Protein AF-0000000071568077 (afdb_homodimer)

Sequence (912 aa):
MKKNVAVILAGGVGSRLGLSTPKQFFKVAGKMVVEHTIDTFESNPHIHEIAIVSNPFYISDFESIIIKNGWKKVKKILKGGQERYHSSLSAIKAYEDTDVNLIFHDAVRPLVSQRILNDVIAALETYKAIDVAMPATDTIIQVNDRFIQEIPDRSKLMRGQTPQAFHLETIKHAYDIALQDPAFKVTDDCGVVVKYLPEVPVYVVNGEESNMKLTYKEDTYLLDKFFQLRKSELNTLPIDQENNLKNRVAVVFGGSYGIGADVAQLLKEKGANVFCYSRSMNGTDVGNKEQVSKALQEVYRQCGRIDYIINTAGLLNKEPLMSCDYQTICNAVNTNYMGTVNVALEAFPYLKESKGKLVFFTSSSYTRGRAFYSIYSSTKAAIVNFVQAIAQEWEPFGISVNCINPERTKTPMRVHNFGIEPDNTLLTSEQVAITTIQSLLSEFTGQVIDVKREEVMKKNVAVILAGGVGSRLGLSTPKQFFKVAGKMVVEHTIDTFESNPHIHEIAIVSNPFYISDFESIIIKNGWKKVKKILKGGQERYHSSLSAIKAYEDTDVNLIFHDAVRPLVSQRILNDVIAALETYKAIDVAMPATDTIIQVNDRFIQEIPDRSKLMRGQTPQAFHLETIKHAYDIALQDPAFKVTDDCGVVVKYLPEVPVYVVNGEESNMKLTYKEDTYLLDKFFQLRKSELNTLPIDQENNLKNRVAVVFGGSYGIGADVAQLLKEKGANVFCYSRSMNGTDVGNKEQVSKALQEVYRQCGRIDYIINTAGLLNKEPLMSCDYQTICNAVNTNYMGTVNVALEAFPYLKESKGKLVFFTSSSYTRGRAFYSIYSSTKAAIVNFVQAIAQEWEPFGISVNCINPERTKTPMRVHNFGIEPDNTLLTSEQVAITTIQSLLSEFTGQVIDVKREEV

Solvent-accessible surface area (backbone atoms only — not comparable to full-atom values): 46762 Å² total; per-residue (Å²): 130,67,46,31,32,36,36,33,47,48,43,69,67,34,75,80,50,74,43,92,57,37,59,42,64,38,72,48,88,91,34,32,29,33,54,45,28,49,50,51,51,64,68,33,88,75,46,65,33,31,33,38,23,23,33,74,90,47,48,66,57,51,53,51,51,41,61,72,69,63,59,81,39,61,77,45,80,42,58,30,50,96,46,74,68,42,30,54,48,43,52,50,60,73,49,56,96,55,74,37,31,40,34,34,30,55,22,41,29,42,48,56,48,69,64,49,52,52,51,50,57,57,45,53,77,80,38,54,29,37,39,19,27,37,74,50,84,53,55,45,32,32,45,58,97,51,26,62,74,45,67,63,66,49,94,35,30,26,32,44,54,58,47,38,34,26,34,44,69,55,53,50,50,17,48,60,55,39,73,69,39,90,79,65,75,76,91,49,70,67,51,42,32,54,70,60,33,66,86,54,65,32,36,54,42,72,52,56,82,70,37,43,68,62,64,45,70,72,37,53,58,44,49,40,50,45,55,37,52,56,44,39,60,54,74,71,53,72,76,69,63,72,69,78,42,47,76,36,28,35,38,28,36,26,24,78,49,51,45,26,26,38,34,48,50,54,41,41,74,44,44,25,47,66,46,70,36,15,53,87,74,72,60,35,41,47,53,36,52,65,46,44,40,51,53,54,48,52,48,32,71,75,64,75,48,40,36,35,39,37,42,54,54,69,54,81,64,76,45,46,74,89,75,49,53,66,66,58,52,51,49,34,46,32,35,39,38,46,11,51,52,32,49,50,64,60,43,43,70,43,22,51,73,57,41,13,37,40,38,40,62,41,39,73,39,33,81,45,26,36,62,33,25,28,67,43,18,8,34,22,19,17,46,53,15,29,34,27,2,47,17,62,62,31,43,88,51,49,28,29,21,34,29,38,27,49,48,65,44,62,32,69,69,43,38,73,66,73,41,92,68,64,66,92,73,35,32,53,30,58,58,48,20,50,51,52,52,32,52,66,72,44,89,63,52,38,42,53,34,50,40,73,73,76,83,125,131,68,45,30,32,35,34,35,46,47,43,69,70,34,74,80,49,74,43,94,58,35,58,39,64,38,71,50,88,90,34,31,28,32,53,44,28,50,48,50,51,65,68,34,87,74,45,65,33,30,33,37,22,24,35,71,90,44,48,67,59,49,53,50,51,41,62,73,69,63,59,78,37,61,77,44,80,43,60,30,49,94,45,74,66,42,28,53,46,43,53,53,61,73,49,56,93,54,74,37,31,41,34,36,31,56,21,41,28,41,48,56,49,69,67,48,51,51,52,51,57,57,43,54,76,78,39,53,28,36,39,21,27,36,75,50,82,54,53,45,32,32,45,57,96,51,24,60,74,46,68,64,67,49,92,34,30,24,33,45,53,57,45,38,33,28,35,43,71,54,54,50,51,18,48,60,56,40,74,70,40,91,77,65,76,76,91,48,73,68,53,42,32,55,71,61,32,66,85,54,64,34,37,53,42,72,52,55,80,69,37,42,67,64,62,45,71,71,40,52,59,45,49,41,50,46,57,39,52,54,44,31,60,56,69,71,54,77,73,68,66,69,71,80,41,48,77,34,29,36,39,28,36,27,25,76,49,51,44,27,27,36,35,47,49,53,40,42,74,43,44,24,48,66,46,68,38,17,54,87,75,71,62,36,42,48,53,35,51,67,46,44,41,50,54,53,51,52,47,32,73,74,64,76,49,41,35,35,40,36,40,55,54,68,54,80,65,76,43,46,74,90,74,50,53,67,66,59,52,51,49,33,46,31,36,40,38,45,11,51,52,31,49,50,64,60,42,44,70,44,22,50,73,56,42,13,37,39,37,41,60,40,41,73,39,32,81,44,27,35,61,33,24,29,68,43,18,7,33,22,19,17,47,53,17,28,35,27,3,47,16,62,63,31,42,88,52,49,30,30,21,33,29,37,29,47,49,66,42,62,33,70,68,42,37,72,67,73,41,92,69,66,66,91,75,35,32,54,29,56,59,47,20,52,46,53,53,34,52,68,72,44,90,65,51,38,42,52,33,47,40,73,72,74,84,126

pLDDT: mean 87.46, std 12.89, range [34.81, 98.81]

Radius of gyration: 29.52 Å; Cα contacts (8 Å, |Δi|>4): 1976; chains: 2; bounding box: 75×80×62 Å

InterPro domains:
  IPR002347 Short-chain dehydrogenase/reductase SDR [PF00106] (249-415)
  IPR002347 Short-chain dehydrogenase/reductase SDR [PR00080] (304-315)
  IPR002347 Short-chain dehydrogenase/reductase SDR [PR00080] (376-395)
  IPR002347 Short-chain dehydrogenase/reductase SDR [PR00081] (249-266)
  IPR002347 Short-chain dehydrogenase/reductase SDR [PR00081] (304-315)
  IPR002347 Short-chain dehydrogenase/reductase SDR [PR00081] (350-366)
  IPR002347 Short-chain dehydrogenase/reductase SDR [PR00081] (376-395)
  IPR002347 Short-chain dehydrogenase/reductase SDR [PR00081] (397-414)
  IPR012115 Bifunctional ribulose 5-phosphate reductase/CDP-ribitol pyrophosphorylase [PIRSF036586] (2-454)
  IPR020904 Short-chain dehydrogenase/reductase, conserved site [PS00061] (363-391)
  IPR029044 Nucleotide-diphospho-sugar transferases [G3DSA:3.90.550.10] (2-236)
  IPR029044 Nucleotide-diphospho-sugar transferases [SSF53448] (4-227)
  IPR034683 Cytidylyltransferase IspD/TarI [PF01128] (5-221)
  IPR034683 Cytidylyltransferase IspD/TarI [cd02516] (4-223)
  IPR036291 NAD(P)-binding domain superfamily [SSF51735] (243-453)
  IPR050088 IspD/TarI cytidylyltransferase, baterial-type [PTHR32125] (2-233)

Secondary structure (DSSP, 8-state):
-PEEEEEEEE----GGGT-SS-GGG-EETTEEHHHHHHHHHHH-TT--EEEEEE-GGGHHHHHHHHHHHT-SSEEEEEE--SSHHHHHHHHHHHTTTS-EEEEEEETT-TT--HHHHHHHHHHTTT-SEEEEEEE--SPEEEEETTEEEE---GGGEEEE-S-EEEEHHHHHHHHHHHTT-TT---SSHHHHHHHH-TTS-EEEEE--TTS----STTHHHHHHHHHHHHGGGGGGS-TT-TTSSTT-EEEEET-SSHHHHHHHHHHHHTT-EEEEE-HHHH---TT-HHHHHHHHHHHHHHHS---EEEE-------S-GGGS-HHHHHHHHIIIIIHHHHHHHHHHHHHHHHT-EEEEE--GGGGS--TT-HHHHHHHHHHHHHHHHHHHHHGGGT-EEEEEEE-SEE-HHHHHHH----GGGSEEHHHHHHHHHHHHHS---S-EEEE-----/-PEEEEEEEE----GGGT-SS-GGG-EETTEEHHHHHHHHHHH-TT--EEEEEE-GGGHHHHHHHHHHHT-SSEEEEEE--SSHHHHHHHHHHHTTTS-EEEEEEETT-TT--HHHHHHHHHHTTT-SEEEEEEE--SPEEEEETTEEEE---GGGEEEE-S-EEEEHHHHHHHHHHHTT-TT---SSHHHHHHHH-TTS-EEEEE--TTS----STTHHHHHHHHHHHHGGGGGGS-S--TTSSTT-EEEEET-SSHHHHHHHHHHHHTT-EEEEE-HHHH---TT-HHHHHHHHHHHHHHHS---EEEE-------S-GGGS-HHHHHHHHIIIIIHHHHHHHHHHHHHHHHT-EEEEE--GGGGS--TT-HHHHHHHHHHHHHHHHHHHHHGGGT-EEEEEEE-SEE-HHHHHHH----GGGSEEHHHHHHHHHHHHHS---S-EEEE-----

Nearest PDB structures (foldseek):
  4kt7-assembly1_B  TM=9.198E-01  e=7.108E-21  Anaerococcus prevotii DSM 20548
  6xew-assembly1_A  TM=9.129E-01  e=7.303E-17  Serratia marcescens
  2jap-assembly1_D  TM=8.875E-01  e=7.749E-17  Streptomyces clavuligerus
  6vsp-assembly1_B  TM=8.797E-01  e=7.749E-17  Serratia marcescens
  3frj-assembly1_A  TM=7.921E-01  e=9.382E-15  Homo sapiens

Organism: Bacteroides uniformis (strain ATCC 8492 / DSM 6597 / CCUG 4942 / CIP 103695 / JCM 5828 / KCTC 5204 / NCTC 13054 / VPI 0061) (NCBI:txid411479)

Structure (mmCIF, N/CA/C/O backbone):
data_AF-0000000071568077-model_v1
#
loop_
_entity.id
_entity.type
_entity.pdbx_description
1 polymer '2-C-methyl-D-erythritol 4-phosphate cytidylyltransferase'
#
loop_
_atom_site.group_PDB
_atom_site.id
_atom_site.type_symbol
_atom_site.label_atom_id
_atom_site.label_alt_id
_atom_site.label_comp_id
_atom_site.label_asym_id
_atom_site.label_entity_id
_atom_site.label_seq_id
_atom_site.pdbx_PDB_ins_code
_atom_site.Cartn_x
_atom_site.Cartn_y
_atom_site.Cartn_z
_atom_site.occupancy
_atom_site.B_iso_or_equiv
_atom_site.auth_seq_id
_atom_site.auth_comp_id
_atom_site.auth_asym_id
_atom_site.auth_atom_id
_atom_site.pdbx_PDB_model_num
ATOM 1 N N . MET A 1 1 ? 39.188 20.219 -4.211 1 70.31 1 MET A N 1
ATOM 2 C CA . MET A 1 1 ? 37.75 20.172 -3.885 1 70.31 1 MET A CA 1
ATOM 3 C C . MET A 1 1 ? 37.5 19.406 -2.584 1 70.31 1 MET A C 1
ATOM 5 O O . MET A 1 1 ? 38.188 18.422 -2.305 1 70.31 1 MET A O 1
ATOM 9 N N . LYS A 1 2 ? 36.781 19.969 -1.579 1 90.06 2 LYS A N 1
ATOM 10 C CA . LYS A 1 2 ? 36.531 19.359 -0.281 1 90.06 2 LYS A CA 1
ATOM 11 C C . LYS A 1 2 ? 35.875 17.984 -0.445 1 90.06 2 LYS A C 1
ATOM 13 O O . LYS A 1 2 ? 35.062 17.781 -1.335 1 90.06 2 LYS A O 1
ATOM 18 N N . LYS A 1 3 ? 36.438 17.094 0.282 1 95.56 3 LYS A N 1
ATOM 19 C CA . LYS A 1 3 ? 35.812 15.766 0.287 1 95.56 3 LYS A CA 1
ATOM 20 C C . LYS A 1 3 ? 34.406 15.805 0.901 1 95.56 3 LYS A C 1
ATOM 22 O O . LYS A 1 3 ? 34.188 16.5 1.894 1 95.56 3 LYS A O 1
ATOM 27 N N . ASN A 1 4 ? 33.469 15.148 0.232 1 98.12 4 ASN A N 1
ATOM 28 C CA . ASN A 1 4 ? 32.125 15.023 0.764 1 98.12 4 ASN A CA 1
ATOM 29 C C . ASN A 1 4 ? 31.969 13.742 1.579 1 98.12 4 ASN A C 1
ATOM 31 O O . ASN A 1 4 ? 32.094 12.641 1.043 1 98.12 4 ASN A O 1
ATOM 35 N N . VAL A 1 5 ? 31.688 13.906 2.881 1 98.25 5 VAL A N 1
ATOM 36 C CA . VAL A 1 5 ? 31.5 12.773 3.783 1 98.25 5 VAL A CA 1
ATOM 37 C C . VAL A 1 5 ? 30.031 12.68 4.18 1 98.25 5 VAL A C 1
ATOM 39 O O . VAL A 1 5 ? 29.469 13.617 4.738 1 98.25 5 VAL A O 1
ATOM 42 N N . ALA A 1 6 ? 29.406 11.562 3.871 1 98.62 6 ALA A N 1
ATOM 43 C CA . ALA A 1 6 ? 28.047 11.297 4.332 1 98.62 6 ALA A CA 1
ATOM 44 C C . ALA A 1 6 ? 28.047 10.758 5.758 1 98.62 6 ALA A C 1
ATOM 46 O O . ALA A 1 6 ? 28.812 9.852 6.086 1 98.62 6 ALA A O 1
ATOM 47 N N . VAL A 1 7 ? 27.25 11.359 6.621 1 98.12 7 VAL A N 1
ATOM 48 C CA . VAL A 1 7 ? 27.078 10.898 7.996 1 98.12 7 VAL A CA 1
ATOM 49 C C . VAL A 1 7 ? 25.672 10.336 8.172 1 98.12 7 VAL A C 1
ATOM 51 O O . VAL A 1 7 ? 24.703 11.094 8.273 1 98.12 7 VAL A O 1
ATOM 54 N N . ILE A 1 8 ? 25.547 9.039 8.297 1 97.56 8 ILE A N 1
ATOM 55 C CA . ILE A 1 8 ? 24.25 8.383 8.445 1 97.56 8 ILE A CA 1
ATOM 56 C C . ILE A 1 8 ? 23.906 8.258 9.93 1 97.56 8 ILE A C 1
ATOM 58 O O . ILE A 1 8 ? 24.578 7.535 10.672 1 97.56 8 ILE A O 1
ATOM 62 N N . LEU A 1 9 ? 22.891 8.953 10.305 1 94.94 9 LEU A N 1
ATOM 63 C CA . LEU A 1 9 ? 22.453 8.945 11.695 1 94.94 9 LEU A CA 1
ATOM 64 C C . LEU A 1 9 ? 21.547 7.758 11.977 1 94.94 9 LEU A C 1
ATOM 66 O O . LEU A 1 9 ? 20.375 7.773 11.602 1 94.94 9 LEU A O 1
ATOM 70 N N . ALA A 1 10 ? 22.031 6.777 12.695 1 91.25 10 ALA A N 1
ATOM 71 C CA . ALA A 1 10 ? 21.328 5.531 12.969 1 91.25 10 ALA A CA 1
ATOM 72 C C . ALA A 1 10 ? 21.266 5.25 14.469 1 91.25 10 ALA A C 1
ATOM 74 O O . ALA A 1 10 ? 21.375 4.098 14.891 1 91.25 10 ALA A O 1
ATOM 75 N N . GLY A 1 11 ? 21.188 6.293 15.227 1 80.44 11 GLY A N 1
ATOM 76 C CA . GLY A 1 11 ? 21.234 6.133 16.672 1 80.44 11 GLY A CA 1
ATOM 77 C C . GLY A 1 11 ? 19.859 5.977 17.297 1 80.44 11 GLY A C 1
ATOM 78 O O . GLY A 1 11 ? 19.75 5.73 18.5 1 80.44 11 GLY A O 1
ATOM 79 N N . GLY A 1 12 ? 18.828 6.094 16.469 1 72.5 12 GLY A N 1
ATOM 80 C CA . GLY A 1 12 ? 17.484 6.09 17.016 1 72.5 12 GLY A CA 1
ATOM 81 C C . GLY A 1 12 ? 17.062 4.734 17.562 1 72.5 12 GLY A C 1
ATOM 82 O O . GLY A 1 12 ? 17.422 3.699 17 1 72.5 12 GLY A O 1
ATOM 83 N N . VAL A 1 13 ? 16.328 4.715 18.797 1 60.62 13 VAL A N 1
ATOM 84 C CA . VAL A 1 13 ? 15.938 3.475 19.453 1 60.62 13 VAL A CA 1
ATOM 85 C C . VAL A 1 13 ? 14.516 3.1 19.031 1 60.62 13 VAL A C 1
ATOM 87 O O . VAL A 1 13 ? 14.086 1.958 19.203 1 60.62 13 VAL A O 1
ATOM 90 N N . GLY A 1 14 ? 13.805 3.85 18.141 1 57.25 14 GLY A N 1
ATOM 91 C CA . GLY A 1 14 ? 12.516 3.545 17.547 1 57.25 14 GLY A CA 1
ATOM 92 C C . GLY A 1 14 ? 11.375 3.561 18.562 1 57.25 14 GLY A C 1
ATOM 93 O O . GLY A 1 14 ? 10.508 2.686 18.531 1 57.25 14 GLY A O 1
ATOM 94 N N . SER A 1 15 ? 11.273 4.484 19.547 1 52.12 15 SER A N 1
ATOM 95 C CA . SER A 1 15 ? 10.297 4.473 20.625 1 52.12 15 SER A CA 1
ATOM 96 C C . SER A 1 15 ? 8.875 4.621 20.094 1 52.12 15 SER A C 1
ATOM 98 O O . SER A 1 15 ? 7.957 3.955 20.578 1 52.12 15 SER A O 1
ATOM 100 N N . ARG A 1 16 ? 8.578 5.297 19.109 1 44.81 16 ARG A N 1
ATOM 101 C CA . ARG A 1 16 ? 7.246 5.609 18.625 1 44.81 16 ARG A CA 1
ATOM 102 C C . ARG A 1 16 ? 6.645 4.414 17.875 1 44.81 16 ARG A C 1
ATOM 104 O O . ARG A 1 16 ? 5.434 4.367 17.656 1 44.81 16 ARG A O 1
ATOM 111 N N . LEU A 1 17 ? 7.422 3.453 17.484 1 49.5 17 LEU A N 1
ATOM 112 C CA . LEU A 1 17 ? 6.918 2.287 16.766 1 49.5 17 LEU A CA 1
ATOM 113 C C . LEU A 1 17 ? 6.598 1.15 17.734 1 49.5 17 LEU A C 1
ATOM 115 O O . LEU A 1 17 ? 6.012 0.141 17.328 1 49.5 17 LEU A O 1
ATOM 119 N N . GLY A 1 18 ? 6.852 1.378 19 1 45.25 18 GLY A N 1
ATOM 120 C CA . GLY A 1 18 ? 6.637 0.298 19.953 1 45.25 18 GLY A CA 1
ATOM 121 C C . GLY A 1 18 ? 7.383 -0.972 19.594 1 45.25 18 GLY A C 1
ATOM 122 O O . GLY A 1 18 ? 6.992 -2.066 20 1 45.25 18 GLY A O 1
ATOM 123 N N . LEU A 1 19 ? 8.242 -0.922 18.641 1 50.12 19 LEU A N 1
ATOM 124 C CA . LEU A 1 19 ? 8.891 -2.145 18.188 1 50.12 19 LEU A CA 1
ATOM 125 C C . LEU A 1 19 ? 10.117 -2.465 19.047 1 50.12 19 LEU A C 1
ATOM 127 O O . LEU A 1 19 ? 10.734 -1.561 19.609 1 50.12 19 LEU A O 1
ATOM 131 N N . SER A 1 20 ? 10.367 -3.678 19.312 1 53.19 20 SER A N 1
ATOM 132 C CA . SER A 1 20 ? 11.539 -4.168 20.031 1 53.19 20 SER A CA 1
ATOM 133 C C . SER A 1 20 ? 12.812 -3.924 19.234 1 53.19 20 SER A C 1
ATOM 135 O O . SER A 1 20 ? 13.883 -3.709 19.812 1 53.19 20 SER A O 1
ATOM 137 N N . THR A 1 21 ? 12.742 -3.873 17.984 1 60.62 21 THR A N 1
ATOM 138 C CA . THR A 1 21 ? 13.891 -3.66 17.109 1 60.62 21 THR A CA 1
ATOM 139 C C . THR A 1 21 ? 13.852 -2.262 16.5 1 60.62 21 THR A C 1
ATOM 141 O O . THR A 1 21 ? 12.805 -1.81 16.031 1 60.62 21 THR A O 1
ATOM 144 N N . PRO A 1 22 ? 15.055 -1.654 16.656 1 77.94 22 PRO A N 1
ATOM 145 C CA . PRO A 1 22 ? 15.094 -0.313 16.062 1 77.94 22 PRO A CA 1
ATOM 146 C C . PRO A 1 22 ? 14.617 -0.292 14.617 1 77.94 22 PRO A C 1
ATOM 148 O O . PRO A 1 22 ? 14.891 -1.224 13.859 1 77.94 22 PRO A O 1
ATOM 151 N N . LYS A 1 23 ? 14.016 0.738 14.086 1 77.75 23 LYS A N 1
ATOM 152 C CA . LYS A 1 23 ? 13.336 0.868 12.805 1 77.75 23 LYS A CA 1
ATOM 153 C C . LYS A 1 23 ? 14.328 0.773 11.648 1 77.75 23 LYS A C 1
ATOM 155 O O . LYS A 1 23 ? 13.969 0.353 10.547 1 77.75 23 LYS A O 1
ATOM 160 N N . GLN A 1 24 ? 15.555 1.129 11.945 1 85.12 24 GLN A N 1
ATOM 161 C CA . GLN A 1 24 ? 16.547 1.154 10.875 1 85.12 24 GLN A CA 1
ATOM 162 C C . GLN A 1 24 ? 16.906 -0.259 10.422 1 85.12 24 GLN A C 1
ATOM 164 O O . GLN A 1 24 ? 17.469 -0.446 9.344 1 85.12 24 GLN A O 1
ATOM 169 N N . PHE A 1 25 ? 16.516 -1.233 11.234 1 80.94 25 PHE A N 1
ATOM 170 C CA . PHE A 1 25 ? 16.828 -2.615 10.898 1 80.94 25 PHE A CA 1
ATOM 171 C C . PHE A 1 25 ? 15.625 -3.328 10.312 1 80.94 25 PHE A C 1
ATOM 173 O O . PHE A 1 25 ? 15.703 -4.508 9.961 1 80.94 25 PHE A O 1
ATOM 180 N N . PHE A 1 26 ? 14.602 -2.572 10.203 1 73.75 26 PHE A N 1
ATOM 181 C CA . PHE A 1 26 ? 13.414 -3.15 9.578 1 73.75 26 PHE A CA 1
ATOM 182 C C . PHE A 1 26 ? 13.68 -3.496 8.125 1 73.75 26 PHE A C 1
ATOM 184 O O . PHE A 1 26 ? 14.352 -2.74 7.41 1 73.75 26 PHE A O 1
ATOM 191 N N . LYS A 1 27 ? 13.219 -4.641 7.777 1 67.12 27 LYS A N 1
ATOM 192 C CA . LYS A 1 27 ? 13.414 -5.062 6.395 1 67.12 27 LYS A CA 1
ATOM 193 C C . LYS A 1 27 ? 12.266 -4.594 5.508 1 67.12 27 LYS A C 1
ATOM 195 O O . LYS A 1 27 ? 11.094 -4.766 5.855 1 67.12 27 LYS A O 1
ATOM 200 N N . VAL A 1 28 ? 12.625 -3.871 4.555 1 66.69 28 VAL A N 1
ATOM 201 C CA . VAL A 1 28 ? 11.703 -3.424 3.516 1 66.69 28 VAL A CA 1
ATOM 202 C C . VAL A 1 28 ? 12.281 -3.748 2.139 1 66.69 28 VAL A C 1
ATOM 204 O O . VAL A 1 28 ? 13.453 -3.477 1.868 1 66.69 28 VAL A O 1
ATOM 207 N N . ALA A 1 29 ? 11.445 -4.344 1.247 1 59.62 29 ALA A N 1
ATOM 208 C CA . ALA A 1 29 ? 11.875 -4.707 -0.103 1 59.62 29 ALA A CA 1
ATOM 209 C C . ALA A 1 29 ? 13.141 -5.555 -0.069 1 59.62 29 ALA A C 1
ATOM 211 O O . ALA A 1 29 ? 14.094 -5.293 -0.812 1 59.62 29 ALA A O 1
ATOM 212 N N . GLY A 1 30 ? 13.289 -6.402 0.875 1 56.31 30 GLY A N 1
ATOM 213 C CA . GLY A 1 30 ? 14.32 -7.418 0.911 1 56.31 30 GLY A CA 1
ATOM 214 C C . GLY A 1 30 ? 15.57 -6.973 1.646 1 56.31 30 GLY A C 1
ATOM 215 O O . GLY A 1 30 ? 16.469 -7.777 1.892 1 56.31 30 GLY A O 1
ATOM 216 N N . LYS A 1 31 ? 15.703 -5.711 1.928 1 73.31 31 LYS A N 1
ATOM 217 C CA . LYS A 1 31 ? 16.859 -5.172 2.646 1 73.31 31 LYS A CA 1
ATOM 218 C C . LYS A 1 31 ? 16.406 -4.352 3.857 1 73.31 31 LYS A C 1
ATOM 220 O O . LYS A 1 31 ? 15.25 -3.934 3.941 1 73.31 31 LYS A O 1
ATOM 225 N N . MET A 1 32 ? 17.359 -4.277 4.781 1 80.62 32 MET A N 1
ATOM 226 C CA . MET A 1 32 ? 17.062 -3.404 5.914 1 80.62 32 MET A CA 1
ATOM 227 C C . MET A 1 32 ? 16.938 -1.953 5.465 1 80.62 32 MET A C 1
ATOM 229 O O . MET A 1 32 ? 17.578 -1.543 4.492 1 80.62 32 MET A O 1
ATOM 233 N N . VAL A 1 33 ? 16.156 -1.191 6.141 1 86.5 33 VAL A N 1
ATOM 234 C CA . VAL A 1 33 ? 15.945 0.222 5.844 1 86.5 33 VAL A CA 1
ATOM 235 C C . VAL A 1 33 ? 17.297 0.933 5.742 1 86.5 33 VAL A C 1
ATOM 237 O O . VAL A 1 33 ? 17.547 1.655 4.773 1 86.5 33 VAL A O 1
ATOM 240 N N . VAL A 1 34 ? 18.188 0.662 6.637 1 93.25 34 VAL A N 1
ATOM 241 C CA . VAL A 1 34 ? 19.469 1.345 6.691 1 93.25 34 VAL A CA 1
ATOM 242 C C . VAL A 1 34 ? 20.344 0.905 5.512 1 93.25 34 VAL A C 1
ATOM 244 O O . VAL A 1 34 ? 21.125 1.693 4.984 1 93.25 34 VAL A O 1
ATOM 247 N N . GLU A 1 35 ? 20.156 -0.303 5.094 1 91 35 GLU A N 1
ATOM 248 C CA . GLU A 1 35 ? 20.922 -0.787 3.947 1 91 35 GLU A CA 1
ATOM 249 C C . GLU A 1 35 ? 20.562 -0.026 2.678 1 91 35 GLU A C 1
ATOM 251 O O . GLU A 1 35 ? 21.438 0.347 1.892 1 91 35 GLU A O 1
ATOM 256 N N . HIS A 1 36 ? 19.25 0.176 2.516 1 88 36 HIS A N 1
ATOM 257 C CA . HIS A 1 36 ? 18.797 0.973 1.38 1 88 36 HIS A CA 1
ATOM 258 C C . HIS A 1 36 ? 19.422 2.367 1.408 1 88 36 HIS A C 1
ATOM 260 O O . HIS A 1 36 ? 19.859 2.879 0.375 1 88 36 HIS A O 1
ATOM 266 N N . THR A 1 37 ? 19.406 2.949 2.574 1 94.75 37 THR A N 1
ATOM 267 C CA . THR A 1 37 ? 19.938 4.297 2.746 1 94.75 37 THR A CA 1
ATOM 268 C C . THR A 1 37 ? 21.422 4.352 2.379 1 94.75 37 THR A C 1
ATOM 270 O O . THR A 1 37 ? 21.828 5.164 1.548 1 94.75 37 THR A O 1
ATOM 273 N N . ILE A 1 38 ? 22.188 3.459 2.924 1 95.75 38 ILE A N 1
ATOM 274 C CA . ILE A 1 38 ? 23.625 3.471 2.721 1 95.75 38 ILE A CA 1
ATOM 275 C C . ILE A 1 38 ? 23.938 3.15 1.262 1 95.75 38 ILE A C 1
ATOM 277 O O . ILE A 1 38 ? 24.859 3.732 0.678 1 95.75 38 ILE A O 1
ATOM 281 N N . ASP A 1 39 ? 23.172 2.293 0.661 1 91.12 39 ASP A N 1
ATOM 282 C CA . ASP A 1 39 ? 23.359 1.948 -0.747 1 91.12 39 ASP A CA 1
ATOM 283 C C . ASP A 1 39 ? 23.297 3.193 -1.629 1 91.12 39 ASP A C 1
ATOM 285 O O . ASP A 1 39 ? 24.078 3.322 -2.58 1 91.12 39 ASP A O 1
ATOM 289 N N . THR A 1 40 ? 22.375 4.043 -1.359 1 91.31 40 THR A N 1
ATOM 290 C CA . THR A 1 40 ? 22.188 5.254 -2.156 1 91.31 40 THR A CA 1
ATOM 291 C C . THR A 1 40 ? 23.422 6.141 -2.09 1 91.31 40 THR A C 1
ATOM 293 O O . THR A 1 40 ? 23.875 6.664 -3.111 1 91.31 40 THR A O 1
ATOM 296 N N . PHE A 1 41 ? 23.984 6.266 -0.922 1 95.94 41 PHE A N 1
ATOM 297 C CA . PHE A 1 41 ? 25.188 7.086 -0.745 1 95.94 41 PHE A CA 1
ATOM 298 C C . PHE A 1 41 ? 26.422 6.383 -1.305 1 95.94 41 PHE A C 1
ATOM 300 O O . PHE A 1 41 ? 27.281 7.02 -1.91 1 95.94 41 PHE A O 1
ATOM 307 N N . GLU A 1 42 ? 26.469 5.113 -1.126 1 93.25 42 GLU A N 1
ATOM 308 C CA . GLU A 1 42 ? 27.562 4.301 -1.639 1 93.25 42 GLU A CA 1
ATOM 309 C C . GLU A 1 42 ? 27.672 4.414 -3.158 1 93.25 42 GLU A C 1
ATOM 311 O O . GLU A 1 42 ? 28.781 4.434 -3.707 1 93.25 42 GLU A O 1
ATOM 316 N N . SER A 1 43 ? 26.594 4.574 -3.801 1 88.81 43 SER A N 1
ATOM 317 C CA . SER A 1 43 ? 26.562 4.543 -5.262 1 88.81 43 SER A CA 1
ATOM 318 C C . SER A 1 43 ? 26.766 5.934 -5.848 1 88.81 43 SER A C 1
ATOM 320 O O . SER A 1 43 ? 27 6.078 -7.051 1 88.81 43 SER A O 1
ATOM 322 N N . ASN A 1 44 ? 26.688 6.945 -5.02 1 91.94 44 ASN A N 1
ATOM 323 C CA . ASN A 1 44 ? 26.844 8.305 -5.523 1 91.94 44 ASN A CA 1
ATOM 324 C C . ASN A 1 44 ? 28.312 8.641 -5.793 1 91.94 44 ASN A C 1
ATOM 326 O O . ASN A 1 44 ? 29.141 8.547 -4.895 1 91.94 44 ASN A O 1
ATOM 330 N N . PRO A 1 45 ? 28.609 9.023 -6.98 1 91.56 45 PRO A N 1
ATOM 331 C CA . PRO A 1 45 ? 30.016 9.258 -7.32 1 91.56 45 PRO A CA 1
ATOM 332 C C . PRO A 1 45 ? 30.609 10.469 -6.602 1 91.56 45 PRO A C 1
ATOM 334 O O . PRO A 1 45 ? 31.828 10.602 -6.508 1 91.56 45 PRO A O 1
ATOM 337 N N . HIS A 1 46 ? 29.844 11.352 -6.062 1 95.69 46 HIS A N 1
ATOM 338 C CA . HIS A 1 46 ? 30.344 12.578 -5.453 1 95.69 46 HIS A CA 1
ATOM 339 C C . HIS A 1 46 ? 30.453 12.438 -3.938 1 95.69 46 HIS A C 1
ATOM 341 O O . HIS A 1 46 ? 30.891 13.367 -3.254 1 95.69 46 HIS A O 1
ATOM 347 N N . ILE A 1 47 ? 29.984 11.305 -3.428 1 97.06 47 ILE A N 1
ATOM 348 C CA . ILE A 1 47 ? 30.219 10.961 -2.029 1 97.06 47 ILE A CA 1
ATOM 349 C C . ILE A 1 47 ? 31.531 10.18 -1.901 1 97.06 47 ILE A C 1
ATOM 351 O O . ILE A 1 47 ? 31.703 9.141 -2.545 1 97.06 47 ILE A O 1
ATOM 355 N N . HIS A 1 48 ? 32.375 10.664 -1.049 1 97.44 48 HIS A N 1
ATOM 356 C CA . HIS A 1 48 ? 33.719 10.094 -1.006 1 97.44 48 HIS A CA 1
ATOM 357 C C . HIS A 1 48 ? 33.875 9.117 0.155 1 97.44 48 HIS A C 1
ATOM 359 O O . HIS A 1 48 ? 34.688 8.188 0.092 1 97.44 48 HIS A O 1
ATOM 365 N N . GLU A 1 49 ? 33.188 9.367 1.174 1 97.25 49 GLU A N 1
ATOM 366 C CA . GLU A 1 49 ? 33.25 8.57 2.395 1 97.25 49 GLU A CA 1
ATOM 367 C C . GLU A 1 49 ? 31.922 8.562 3.125 1 97.25 49 GLU A C 1
ATOM 369 O O . GLU A 1 49 ? 31.125 9.5 2.992 1 97.25 49 GLU A O 1
ATOM 374 N N . ILE A 1 50 ? 31.609 7.43 3.854 1 98.19 50 ILE A N 1
ATOM 375 C CA . ILE A 1 50 ? 30.391 7.301 4.656 1 98.19 50 ILE A CA 1
ATOM 376 C C . ILE A 1 50 ? 30.766 6.953 6.098 1 98.19 50 ILE A C 1
ATOM 378 O O . ILE A 1 50 ? 31.594 6.078 6.336 1 98.19 50 ILE A O 1
ATOM 382 N N . ALA A 1 51 ? 30.281 7.703 7.02 1 97.44 51 ALA A N 1
ATOM 383 C CA . ALA A 1 51 ? 30.344 7.383 8.445 1 97.44 51 ALA A CA 1
ATOM 384 C C . ALA A 1 51 ? 28.969 7.047 8.992 1 97.44 51 ALA A C 1
ATOM 386 O O . ALA A 1 51 ? 27.984 7.707 8.656 1 97.44 51 ALA A O 1
ATOM 387 N N . ILE A 1 52 ? 28.891 5.984 9.852 1 96.81 52 ILE A N 1
ATOM 388 C CA . ILE A 1 52 ? 27.641 5.59 10.484 1 96.81 52 ILE A CA 1
ATOM 389 C C . ILE A 1 52 ? 27.688 5.926 11.969 1 96.81 52 ILE A C 1
ATOM 391 O O . ILE A 1 52 ? 28.625 5.559 12.672 1 96.81 52 ILE A O 1
ATOM 395 N N . VAL A 1 53 ? 26.734 6.703 12.406 1 95.25 53 VAL A N 1
ATOM 396 C CA . VAL A 1 53 ? 26.594 6.961 13.836 1 95.25 53 VAL A CA 1
ATOM 397 C C . VAL A 1 53 ? 25.547 6.039 14.438 1 95.25 53 VAL A C 1
ATOM 399 O O . VAL A 1 53 ? 24.359 6.156 14.125 1 95.25 53 VAL A O 1
ATOM 402 N N . SER A 1 54 ? 25.969 5.176 15.305 1 91.25 54 SER A N 1
ATOM 403 C CA . SER A 1 54 ? 25.078 4.125 15.805 1 91.25 54 SER A CA 1
ATOM 404 C C . SER A 1 54 ? 25 4.141 17.328 1 91.25 54 SER A C 1
ATOM 406 O O . SER A 1 54 ? 25.875 4.711 17.984 1 91.25 54 SER A O 1
ATOM 408 N N . ASN A 1 55 ? 23.875 3.586 17.75 1 86.19 55 ASN A N 1
ATOM 409 C CA . ASN A 1 55 ? 23.859 3.18 19.156 1 86.19 55 ASN A CA 1
ATOM 410 C C . ASN A 1 55 ? 24.953 2.166 19.469 1 86.19 55 ASN A C 1
ATOM 412 O O . ASN A 1 55 ? 25.203 1.253 18.672 1 86.19 55 ASN A O 1
ATOM 416 N N . PRO A 1 56 ? 25.578 2.357 20.609 1 81.19 56 PRO A N 1
ATOM 417 C CA . PRO A 1 56 ? 26.688 1.468 20.953 1 81.19 56 PRO A CA 1
ATOM 418 C C . PRO A 1 56 ? 26.297 -0.005 20.953 1 81.19 56 PRO A C 1
ATOM 420 O O . PRO A 1 56 ? 27.109 -0.873 20.641 1 81.19 56 PRO A O 1
ATOM 423 N N . PHE A 1 57 ? 25.078 -0.333 21.172 1 81.12 57 PHE A N 1
ATOM 424 C CA . PHE A 1 57 ? 24.594 -1.702 21.297 1 81.12 57 PHE A CA 1
ATOM 425 C C . PHE A 1 57 ? 24.5 -2.371 19.922 1 81.12 57 PHE A C 1
ATOM 427 O O . PHE A 1 57 ? 24.422 -3.598 19.844 1 81.12 57 PHE A O 1
ATOM 434 N N . TYR A 1 58 ? 24.609 -1.574 18.906 1 85.19 58 TYR A N 1
ATOM 435 C CA . TYR A 1 58 ? 24.359 -2.162 17.594 1 85.19 58 TYR A CA 1
ATOM 436 C C . TYR A 1 58 ? 25.578 -2.031 16.688 1 85.19 58 TYR A C 1
ATOM 438 O O . TYR A 1 58 ? 25.484 -2.178 15.469 1 85.19 58 TYR A O 1
ATOM 446 N N . ILE A 1 59 ? 26.719 -1.745 17.25 1 85.62 59 ILE A N 1
ATOM 447 C CA . ILE A 1 59 ? 27.938 -1.545 16.484 1 85.62 59 ILE A CA 1
ATOM 448 C C . ILE A 1 59 ? 28.312 -2.836 15.758 1 85.62 59 ILE A C 1
ATOM 450 O O . ILE A 1 59 ? 28.641 -2.812 14.57 1 85.62 59 ILE A O 1
ATOM 454 N N . SER A 1 60 ? 28.172 -3.943 16.422 1 84.81 60 SER A N 1
ATOM 455 C CA . SER A 1 60 ? 28.5 -5.227 15.82 1 84.81 60 SER A CA 1
ATOM 456 C C . SER A 1 60 ? 27.562 -5.547 14.656 1 84.81 60 SER A C 1
ATOM 458 O O . SER A 1 60 ? 27.984 -6.121 13.648 1 84.81 60 SER A O 1
ATOM 460 N N . ASP A 1 61 ? 26.359 -5.195 14.867 1 84.81 61 ASP A N 1
ATOM 461 C CA . ASP A 1 61 ? 25.391 -5.395 13.797 1 84.81 61 ASP A CA 1
ATOM 462 C C . ASP A 1 61 ? 25.797 -4.625 12.539 1 84.81 61 ASP A C 1
ATOM 464 O O . ASP A 1 61 ? 25.766 -5.172 11.43 1 84.81 61 ASP A O 1
ATOM 468 N N . PHE A 1 62 ? 26.297 -3.436 12.688 1 90.38 62 PHE A N 1
ATOM 469 C CA . PHE A 1 62 ? 26.672 -2.604 11.555 1 90.38 62 PHE A CA 1
ATOM 470 C C . PHE A 1 62 ? 27.938 -3.127 10.898 1 90.38 62 PHE A C 1
ATOM 472 O O . PHE A 1 62 ? 28.078 -3.07 9.672 1 90.38 62 PHE A O 1
ATOM 479 N N . GLU A 1 63 ? 28.812 -3.639 11.711 1 87.44 63 GLU A N 1
ATOM 480 C CA . GLU A 1 63 ? 30.016 -4.238 11.148 1 87.44 63 GLU A CA 1
ATOM 481 C C . GLU A 1 63 ? 29.672 -5.406 10.227 1 87.44 63 GLU A C 1
ATOM 483 O O . GLU A 1 63 ? 30.203 -5.512 9.125 1 87.44 63 GLU A O 1
ATOM 488 N N . SER A 1 64 ? 28.781 -6.191 10.703 1 86.12 64 SER A N 1
ATOM 489 C CA . SER A 1 64 ? 28.344 -7.348 9.93 1 86.12 64 SER A CA 1
ATOM 490 C C . SER A 1 64 ? 27.656 -6.918 8.633 1 86.12 64 SER A C 1
ATOM 492 O O . SER A 1 64 ? 27.875 -7.516 7.578 1 86.12 64 SER A O 1
ATOM 494 N N . ILE A 1 65 ? 26.859 -5.922 8.703 1 88.12 65 ILE A N 1
ATOM 495 C CA . ILE A 1 65 ? 26.094 -5.426 7.562 1 88.12 65 ILE A CA 1
ATOM 496 C C . ILE A 1 65 ? 27.031 -4.844 6.516 1 88.12 65 ILE A C 1
ATOM 498 O O . ILE A 1 65 ? 26.828 -5.031 5.316 1 88.12 65 ILE A O 1
ATOM 502 N N . ILE A 1 66 ? 28.125 -4.164 6.996 1 88.06 66 ILE A N 1
ATOM 503 C CA . ILE A 1 66 ? 29.094 -3.543 6.113 1 88.06 66 ILE A CA 1
ATOM 504 C C . ILE A 1 66 ? 29.828 -4.617 5.305 1 88.06 66 ILE A C 1
ATOM 506 O O . ILE A 1 66 ? 29.969 -4.492 4.086 1 88.06 66 ILE A O 1
ATOM 510 N N . ILE A 1 67 ? 30.172 -5.652 5.98 1 83.88 67 ILE A N 1
ATOM 511 C CA . ILE A 1 67 ? 30.891 -6.75 5.344 1 83.88 67 ILE A CA 1
ATOM 512 C C . ILE A 1 67 ? 29.953 -7.469 4.363 1 83.88 67 ILE A C 1
ATOM 514 O O . ILE A 1 67 ? 30.328 -7.727 3.217 1 83.88 67 ILE A O 1
ATOM 518 N N . LYS A 1 68 ? 28.812 -7.672 4.859 1 79.69 68 LYS A N 1
ATOM 519 C CA . LYS A 1 68 ? 27.828 -8.398 4.062 1 79.69 68 LYS A CA 1
ATOM 520 C C . LYS A 1 68 ? 27.547 -7.676 2.746 1 79.69 68 LYS A C 1
ATOM 522 O O . LYS A 1 68 ? 27.406 -8.312 1.701 1 79.69 68 LYS A O 1
ATOM 527 N N . ASN A 1 69 ? 27.453 -6.383 2.756 1 85.62 69 ASN A N 1
ATOM 528 C CA . ASN A 1 69 ? 27.062 -5.602 1.586 1 85.62 69 ASN A CA 1
ATOM 529 C C . ASN A 1 69 ? 28.266 -5.191 0.757 1 85.62 69 ASN A C 1
ATOM 531 O O . ASN A 1 69 ? 28.125 -4.695 -0.361 1 85.62 69 ASN A O 1
ATOM 535 N N . GLY A 1 70 ? 29.5 -5.344 1.279 1 87.19 70 GLY A N 1
ATOM 536 C CA . GLY A 1 70 ? 30.719 -5.035 0.569 1 87.19 70 GLY A CA 1
ATOM 537 C C . GLY A 1 70 ? 30.906 -3.553 0.309 1 87.19 70 GLY A C 1
ATOM 538 O O . GLY A 1 70 ? 31.391 -3.16 -0.755 1 87.19 70 GLY A O 1
ATOM 539 N N . TRP A 1 71 ? 30.406 -2.729 1.207 1 90.75 71 TRP A N 1
ATOM 540 C CA . TRP A 1 71 ? 30.547 -1.287 1.025 1 90.75 71 TRP A CA 1
ATOM 541 C C . TRP A 1 71 ? 32 -0.856 1.129 1 90.75 71 TRP A C 1
ATOM 543 O O . TRP A 1 71 ? 32.719 -1.303 2.021 1 90.75 71 TRP A O 1
ATOM 553 N N . LYS A 1 72 ? 32.406 -0.012 0.257 1 92.38 72 LYS A N 1
ATOM 554 C CA . LYS A 1 72 ? 33.812 0.412 0.207 1 92.38 72 LYS A CA 1
ATOM 555 C C . LYS A 1 72 ? 33.969 1.809 0.798 1 92.38 72 LYS A C 1
ATOM 557 O O . LYS A 1 72 ? 35.062 2.148 1.3 1 92.38 72 LYS A O 1
ATOM 562 N N . LYS A 1 73 ? 32.906 2.533 0.793 1 95.25 73 LYS A N 1
ATOM 563 C CA . LYS A 1 73 ? 33.031 3.928 1.203 1 95.25 73 LYS A CA 1
ATOM 564 C C . LYS A 1 73 ? 32.781 4.086 2.699 1 95.25 73 LYS A C 1
ATOM 566 O O . LYS A 1 73 ? 33.094 5.137 3.275 1 95.25 73 LYS A O 1
ATOM 571 N N . VAL A 1 74 ? 32.219 3.059 3.34 1 96.62 74 VAL A N 1
ATOM 572 C CA . VAL A 1 74 ? 32 3.139 4.781 1 96.62 74 VAL A CA 1
ATOM 573 C C . VAL A 1 74 ? 33.344 2.992 5.508 1 96.62 74 VAL A C 1
ATOM 575 O O . VAL A 1 74 ? 33.938 1.914 5.508 1 96.62 74 VAL A O 1
ATOM 578 N N . LYS A 1 75 ? 33.75 4.043 6.207 1 94.56 75 LYS A N 1
ATOM 579 C CA . LYS A 1 75 ? 35.094 4.039 6.777 1 94.56 75 LYS A CA 1
ATOM 580 C C . LYS A 1 75 ? 35.062 4.117 8.305 1 94.56 75 LYS A C 1
ATOM 582 O O . LYS A 1 75 ? 36.031 3.758 8.977 1 94.56 75 LYS A O 1
ATOM 587 N N . LYS A 1 76 ? 33.906 4.629 8.828 1 93.81 76 LYS A N 1
ATOM 588 C CA . LYS A 1 76 ? 33.844 4.801 10.273 1 93.81 76 LYS A CA 1
ATOM 589 C C . LYS A 1 76 ? 32.469 4.379 10.797 1 93.81 76 LYS A C 1
ATOM 591 O O . LYS A 1 76 ? 31.453 4.582 10.125 1 93.81 76 LYS A O 1
ATOM 596 N N . ILE A 1 77 ? 32.469 3.76 11.977 1 94 77 ILE A N 1
ATOM 597 C CA . ILE A 1 77 ? 31.281 3.588 12.812 1 94 77 ILE A CA 1
ATOM 598 C C . ILE A 1 77 ? 31.469 4.348 14.125 1 94 77 ILE A C 1
ATOM 600 O O . ILE A 1 77 ? 32.375 4.047 14.906 1 94 77 ILE A O 1
ATOM 604 N N . LEU A 1 78 ? 30.688 5.344 14.297 1 93 78 LEU A N 1
ATOM 605 C CA . LEU A 1 78 ? 30.812 6.234 15.445 1 93 78 LEU A CA 1
ATOM 606 C C . LEU A 1 78 ? 29.703 5.973 16.453 1 93 78 LEU A C 1
ATOM 608 O O . LEU A 1 78 ? 28.641 5.465 16.109 1 93 78 LEU A O 1
ATOM 612 N N . LYS A 1 79 ? 29.953 6.262 17.672 1 88.56 79 LYS A N 1
ATOM 613 C CA . LYS A 1 79 ? 28.984 6.082 18.734 1 88.56 79 LYS A CA 1
ATOM 614 C C . LYS A 1 79 ? 28.109 7.328 18.906 1 88.56 79 LYS A C 1
ATOM 616 O O . LYS A 1 79 ? 28.625 8.438 19.031 1 88.56 79 LYS A O 1
ATOM 621 N N . GLY A 1 80 ? 26.844 7.074 18.797 1 85.56 80 GLY A N 1
ATOM 622 C CA . GLY A 1 80 ? 25.922 8.156 19.062 1 85.56 80 GLY A CA 1
ATOM 623 C C . GLY A 1 80 ? 25.609 8.336 20.531 1 85.56 80 GLY A C 1
ATOM 624 O O . GLY A 1 80 ? 26.172 7.629 21.375 1 85.56 80 GLY A O 1
ATOM 625 N N . GLY A 1 81 ? 24.828 9.391 20.875 1 77.5 81 GLY A N 1
ATOM 626 C CA . GLY A 1 81 ? 24.469 9.672 22.266 1 77.5 81 GLY A CA 1
ATOM 627 C C . GLY A 1 81 ? 22.969 9.594 22.516 1 77.5 81 GLY A C 1
ATOM 628 O O . GLY A 1 81 ? 22.234 8.969 21.75 1 77.5 81 GLY A O 1
ATOM 629 N N . GLN A 1 82 ? 22.578 10.133 23.672 1 75.94 82 GLN A N 1
ATOM 630 C CA . GLN A 1 82 ? 21.188 10.07 24.141 1 75.94 82 GLN A CA 1
ATOM 631 C C . GLN A 1 82 ? 20.281 10.953 23.281 1 75.94 82 GLN A C 1
ATOM 633 O O . GLN A 1 82 ? 19.156 10.57 22.969 1 75.94 82 GLN A O 1
ATOM 638 N N . GLU A 1 83 ? 20.922 12.07 22.953 1 79.88 83 GLU A N 1
ATOM 639 C CA . GLU A 1 83 ? 20.156 13 22.109 1 79.88 83 GLU A CA 1
ATOM 640 C C . GLU A 1 83 ? 20.688 13.016 20.688 1 79.88 83 GLU A C 1
ATOM 642 O O . GLU A 1 83 ? 21.828 12.633 20.438 1 79.88 83 GLU A O 1
ATOM 647 N N . ARG A 1 84 ? 19.875 13.461 19.766 1 80.44 84 ARG A N 1
ATOM 648 C CA . ARG A 1 84 ? 20.219 13.477 18.344 1 80.44 84 ARG A CA 1
ATOM 649 C C . ARG A 1 84 ? 21.469 14.305 18.094 1 80.44 84 ARG A C 1
ATOM 651 O O . ARG A 1 84 ? 22.312 13.938 17.281 1 80.44 84 ARG A O 1
ATOM 658 N N . TYR A 1 85 ? 21.594 15.492 18.828 1 87.38 85 TYR A N 1
ATOM 659 C CA . TYR A 1 85 ? 22.719 16.391 18.547 1 87.38 85 TYR A CA 1
ATOM 660 C C . TYR A 1 85 ? 24.031 15.758 19 1 87.38 85 TYR A C 1
ATOM 662 O O . TYR A 1 85 ? 25.094 16.094 18.469 1 87.38 85 TYR A O 1
ATOM 670 N N . HIS A 1 86 ? 24 14.805 19.938 1 88 86 HIS A N 1
ATOM 671 C CA . HIS A 1 86 ? 25.203 14.094 20.344 1 88 86 HIS A CA 1
ATOM 672 C C . HIS A 1 86 ? 25.781 13.273 19.188 1 88 86 HIS A C 1
ATOM 674 O O . HIS A 1 86 ? 27 13.148 19.062 1 88 86 HIS A O 1
ATOM 680 N N . SER A 1 87 ? 24.844 12.742 18.375 1 90.25 87 SER A N 1
ATOM 681 C CA . SER A 1 87 ? 25.266 11.977 17.219 1 90.25 87 SER A CA 1
ATOM 682 C C . SER A 1 87 ? 25.969 12.859 16.188 1 90.25 87 SER A C 1
ATOM 684 O O . SER A 1 87 ? 27 12.477 15.633 1 90.25 87 SER A O 1
ATOM 686 N N . SER A 1 88 ? 25.406 14.07 16.016 1 93.56 88 SER A N 1
ATOM 687 C CA . SER A 1 88 ? 26.047 15.023 15.102 1 93.56 88 SER A CA 1
ATOM 688 C C . SER A 1 88 ? 27.438 15.422 15.609 1 93.56 88 SER A C 1
ATOM 690 O O . SER A 1 88 ? 28.391 15.5 14.836 1 93.56 88 SER A O 1
ATOM 692 N N . LEU A 1 89 ? 27.516 15.617 16.906 1 93.5 89 LEU A N 1
ATOM 693 C CA . LEU A 1 89 ? 28.766 16.047 17.516 1 93.5 89 LEU A CA 1
ATOM 694 C C . LEU A 1 89 ? 29.844 14.961 17.375 1 93.5 89 LEU A C 1
ATOM 696 O O . LEU A 1 89 ? 31.016 15.266 17.188 1 93.5 89 LEU A O 1
ATOM 700 N N . SER A 1 90 ? 29.422 13.719 17.547 1 93.25 90 SER A N 1
ATOM 701 C CA . SER A 1 90 ? 30.344 12.609 17.391 1 93.25 90 SER A CA 1
ATOM 702 C C . SER A 1 90 ? 31 12.641 16.016 1 93.25 90 SER A C 1
ATOM 704 O O . SER A 1 90 ? 32.219 12.414 15.883 1 93.25 90 SER A O 1
ATOM 706 N N . ALA A 1 91 ? 30.25 12.914 15.016 1 95.06 91 ALA A N 1
ATOM 707 C CA . ALA A 1 91 ? 30.766 12.984 13.648 1 95.06 91 ALA A CA 1
ATOM 708 C C . ALA A 1 91 ? 31.641 14.211 13.461 1 95.06 91 ALA A C 1
ATOM 710 O O . ALA A 1 91 ? 32.719 14.125 12.852 1 95.06 91 ALA A O 1
ATOM 711 N N . ILE A 1 92 ? 31.219 15.375 13.969 1 96.38 92 ILE A N 1
ATOM 712 C CA . ILE A 1 92 ? 31.969 16.625 13.844 1 96.38 92 ILE A CA 1
ATOM 713 C C . ILE A 1 92 ? 33.344 16.438 14.477 1 96.38 92 ILE A C 1
ATOM 715 O O . ILE A 1 92 ? 34.375 16.828 13.891 1 96.38 92 ILE A O 1
ATOM 719 N N . LYS A 1 93 ? 33.344 15.812 15.617 1 94.06 93 LYS A N 1
ATOM 720 C CA . LYS A 1 93 ? 34.625 15.586 16.328 1 94.06 93 LYS A CA 1
ATOM 721 C C . LYS A 1 93 ? 35.5 14.617 15.562 1 94.06 93 LYS A C 1
ATOM 723 O O . LYS A 1 93 ? 36.719 14.805 15.5 1 94.06 93 LYS A O 1
ATOM 728 N N . ALA A 1 94 ? 34.906 13.586 15.016 1 93.94 94 ALA A N 1
ATOM 729 C CA . ALA A 1 94 ? 35.688 12.555 14.305 1 93.94 94 ALA A CA 1
ATOM 730 C C . ALA A 1 94 ? 36.406 13.141 13.094 1 93.94 94 ALA A C 1
ATOM 732 O O . ALA A 1 94 ? 37.438 12.625 12.664 1 93.94 94 ALA A O 1
ATOM 733 N N . TYR A 1 95 ? 35.875 14.172 12.555 1 95.25 95 TYR A N 1
ATOM 734 C CA . TYR A 1 95 ? 36.469 14.719 11.336 1 95.25 95 TYR A CA 1
ATOM 735 C C . TYR A 1 95 ? 37.062 16.094 11.594 1 95.25 95 TYR A C 1
ATOM 737 O O . TYR A 1 95 ? 37.344 16.844 10.648 1 95.25 95 TYR A O 1
ATOM 745 N N . GLU A 1 96 ? 37.25 16.203 12.852 1 90.19 96 GLU A N 1
ATOM 746 C CA . GLU A 1 96 ? 37.781 17.5 13.227 1 90.19 96 GLU A CA 1
ATOM 747 C C . GLU A 1 96 ? 39.156 17.75 12.562 1 90.19 96 GLU A C 1
ATOM 749 O O . GLU A 1 96 ? 39.969 16.828 12.43 1 90.19 96 GLU A O 1
ATOM 754 N N . ASP A 1 97 ? 39.469 18.859 11.984 1 87.06 97 ASP A N 1
ATOM 755 C CA . ASP A 1 97 ? 40.75 19.281 11.422 1 87.06 97 ASP A CA 1
ATOM 756 C C . ASP A 1 97 ? 40.938 18.75 10.008 1 87.06 97 ASP A C 1
ATOM 758 O O . ASP A 1 97 ? 42.062 18.578 9.539 1 87.06 97 ASP A O 1
ATOM 762 N N . THR A 1 98 ? 39.938 18.172 9.445 1 91.38 98 THR A N 1
ATOM 763 C CA . THR A 1 98 ? 39.969 17.781 8.039 1 91.38 98 THR A CA 1
ATOM 764 C C . THR A 1 98 ? 39.188 18.812 7.199 1 91.38 98 THR A C 1
ATOM 766 O O . THR A 1 98 ? 38.469 19.625 7.734 1 91.38 98 THR A O 1
ATOM 769 N N . ASP A 1 99 ? 39.594 18.828 5.984 1 93.31 99 ASP A N 1
ATOM 770 C CA . ASP A 1 99 ? 38.875 19.703 5.059 1 93.31 99 ASP A CA 1
ATOM 771 C C . ASP A 1 99 ? 37.781 18.938 4.309 1 93.31 99 ASP A C 1
ATOM 773 O O . ASP A 1 99 ? 38 18.469 3.191 1 93.31 99 ASP A O 1
ATOM 777 N N . VAL A 1 100 ? 36.594 18.875 4.988 1 96.62 100 VAL A N 1
ATOM 778 C CA . VAL A 1 100 ? 35.531 18.062 4.414 1 96.62 100 VAL A CA 1
ATOM 779 C C . VAL A 1 100 ? 34.219 18.781 4.535 1 96.62 100 VAL A C 1
ATOM 781 O O . VAL A 1 100 ? 34.094 19.75 5.301 1 96.62 100 VAL A O 1
ATOM 784 N N . ASN A 1 101 ? 33.281 18.469 3.693 1 98.12 101 ASN A N 1
ATOM 785 C CA . ASN A 1 101 ? 31.844 18.719 3.895 1 98.12 101 ASN A CA 1
ATOM 786 C C . ASN A 1 101 ? 31.172 17.547 4.605 1 98.12 101 ASN A C 1
ATOM 788 O O . ASN A 1 101 ? 31.484 16.391 4.336 1 98.12 101 ASN A O 1
ATOM 792 N N . LEU A 1 102 ? 30.359 17.875 5.551 1 98.31 102 LEU A N 1
ATOM 793 C CA . LEU A 1 102 ? 29.578 16.844 6.223 1 98.31 102 LEU A CA 1
ATOM 794 C C . LEU A 1 102 ? 28.125 16.859 5.738 1 98.31 102 LEU A C 1
ATOM 796 O O . LEU A 1 102 ? 27.484 17.906 5.762 1 98.31 102 LEU A O 1
ATOM 800 N N . ILE A 1 103 ? 27.641 15.734 5.305 1 98.62 103 ILE A N 1
ATOM 801 C CA . ILE A 1 103 ? 26.281 15.562 4.809 1 98.62 103 ILE A CA 1
ATOM 802 C C . ILE A 1 103 ? 25.516 14.594 5.715 1 98.62 103 ILE A C 1
ATOM 804 O O . ILE A 1 103 ? 25.625 13.375 5.562 1 98.62 103 ILE A O 1
ATOM 808 N N . PHE A 1 104 ? 24.688 15.172 6.598 1 98.12 104 PHE A N 1
ATOM 809 C CA . PHE A 1 104 ? 23.969 14.383 7.59 1 98.12 104 PHE A CA 1
ATOM 810 C C . PHE A 1 104 ? 22.672 13.852 7.008 1 98.12 104 PHE A C 1
ATOM 812 O O . PHE A 1 104 ? 21.891 14.602 6.414 1 98.12 104 PHE A O 1
ATOM 819 N N . HIS A 1 105 ? 22.375 12.586 7.188 1 97.62 105 HIS A N 1
ATOM 820 C CA . HIS A 1 105 ? 21.141 11.992 6.676 1 97.62 105 HIS A CA 1
ATOM 821 C C . HIS A 1 105 ? 20.578 10.961 7.656 1 97.62 105 HIS A C 1
ATOM 823 O O . HIS A 1 105 ? 21.344 10.219 8.273 1 97.62 105 HIS A O 1
ATOM 829 N N . ASP A 1 106 ? 19.312 10.977 7.836 1 94 106 ASP A N 1
ATO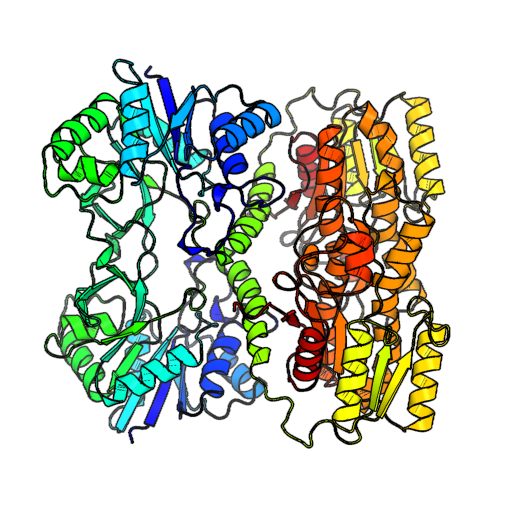M 830 C CA . ASP A 1 106 ? 18.641 10.008 8.695 1 94 106 ASP A CA 1
ATOM 831 C C . ASP A 1 106 ? 18.688 8.609 8.086 1 94 106 ASP A C 1
ATOM 833 O O . ASP A 1 106 ? 18.297 8.414 6.934 1 94 106 ASP A O 1
ATOM 837 N N . ALA A 1 107 ? 19 7.633 8.922 1 94.5 107 ALA A N 1
ATOM 838 C CA . ALA A 1 107 ? 19.078 6.25 8.461 1 94.5 107 ALA A CA 1
ATOM 839 C C . ALA A 1 107 ? 17.703 5.734 8.047 1 94.5 107 ALA A C 1
ATOM 841 O O . ALA A 1 107 ? 17.594 4.797 7.254 1 94.5 107 ALA A O 1
ATOM 842 N N . VAL A 1 108 ? 16.703 6.402 8.531 1 91.06 108 VAL A N 1
ATOM 843 C CA . VAL A 1 108 ? 15.352 5.887 8.336 1 91.06 108 VAL A CA 1
ATOM 844 C C . VAL A 1 108 ? 14.664 6.66 7.219 1 91.06 108 VAL A C 1
ATOM 846 O O . VAL A 1 108 ? 13.43 6.73 7.176 1 91.06 108 VAL A O 1
ATOM 849 N N . ARG A 1 109 ? 15.375 7.285 6.324 1 93.38 109 ARG A N 1
ATOM 850 C CA . ARG A 1 109 ? 14.922 7.828 5.051 1 93.38 109 ARG A CA 1
ATOM 851 C C . ARG A 1 109 ? 15.57 7.105 3.877 1 93.38 109 ARG A C 1
ATOM 853 O O . ARG A 1 109 ? 16.422 7.672 3.191 1 93.38 109 ARG A O 1
ATOM 860 N N . PRO A 1 110 ? 15.133 5.98 3.621 1 92.06 110 PRO A N 1
ATOM 861 C CA . PRO A 1 110 ? 15.852 5.086 2.713 1 92.06 110 PRO A CA 1
ATOM 862 C C . PRO A 1 110 ? 15.641 5.438 1.243 1 92.06 110 PRO A C 1
ATOM 864 O O . PRO A 1 110 ? 16.266 4.844 0.364 1 92.06 110 PRO A O 1
ATOM 867 N N . LEU A 1 111 ? 14.875 6.473 0.896 1 88.44 111 LEU A N 1
ATOM 868 C CA . LEU A 1 111 ? 14.516 6.691 -0.501 1 88.44 111 LEU A CA 1
ATOM 869 C C . LEU A 1 111 ? 15.047 8.039 -0.991 1 88.44 111 LEU A C 1
ATOM 871 O O . LEU A 1 111 ? 14.492 8.625 -1.92 1 88.44 111 LEU A O 1
ATOM 875 N N . VAL A 1 112 ? 16.047 8.539 -0.321 1 93.31 112 VAL A N 1
ATOM 876 C CA . VAL A 1 112 ? 16.672 9.75 -0.839 1 93.31 112 VAL A CA 1
ATOM 877 C C . VAL A 1 112 ? 17.203 9.5 -2.25 1 93.31 112 VAL A C 1
ATOM 879 O O . VAL A 1 112 ? 17.781 8.438 -2.525 1 93.31 112 VAL A O 1
ATOM 882 N N . SER A 1 113 ? 16.969 10.422 -3.16 1 87.19 113 SER A N 1
ATOM 883 C CA . SER A 1 113 ? 17.312 10.211 -4.562 1 87.19 113 SER A CA 1
ATOM 884 C C . SER A 1 113 ? 18.703 10.75 -4.879 1 87.19 113 SER A C 1
ATOM 886 O O . SER A 1 113 ? 19.234 11.578 -4.137 1 87.19 113 SER A O 1
ATOM 888 N N . GLN A 1 114 ? 19.219 10.297 -6.02 1 88.25 114 GLN A N 1
ATOM 889 C CA . GLN A 1 114 ? 20.484 10.828 -6.508 1 88.25 114 GLN A CA 1
ATOM 890 C C . GLN A 1 114 ? 20.359 12.305 -6.879 1 88.25 114 GLN A C 1
ATOM 892 O O . GLN A 1 114 ? 21.297 13.078 -6.707 1 88.25 114 GLN A O 1
ATOM 897 N N . ARG A 1 115 ? 19.188 12.672 -7.301 1 88.19 115 ARG A N 1
ATOM 898 C CA . ARG A 1 115 ? 18.953 14.078 -7.637 1 88.19 115 ARG A CA 1
ATOM 899 C C . ARG A 1 115 ? 19.125 14.969 -6.41 1 88.19 115 ARG A C 1
ATOM 901 O O . ARG A 1 115 ? 19.812 15.984 -6.477 1 88.19 115 ARG A O 1
ATOM 908 N N . ILE A 1 116 ? 18.5 14.57 -5.328 1 94.19 116 ILE A N 1
ATOM 909 C CA . ILE A 1 116 ? 18.594 15.344 -4.094 1 94.19 116 ILE A CA 1
ATOM 910 C C . ILE A 1 116 ? 20.062 15.438 -3.668 1 94.19 116 ILE A C 1
ATOM 912 O O . ILE A 1 116 ? 20.562 16.516 -3.34 1 94.19 116 ILE A O 1
ATOM 916 N N . LEU A 1 117 ? 20.797 14.297 -3.725 1 95.94 117 LEU A N 1
ATOM 917 C CA . LEU A 1 117 ? 22.188 14.281 -3.316 1 95.94 117 LEU A CA 1
ATOM 918 C C . LEU A 1 117 ? 23.031 15.195 -4.199 1 95.94 117 LEU A C 1
ATOM 920 O O . LEU A 1 117 ? 23.812 16 -3.695 1 95.94 117 LEU A O 1
ATOM 924 N N . ASN A 1 118 ? 22.844 15.117 -5.477 1 95.06 118 ASN A N 1
ATOM 925 C CA . ASN A 1 118 ? 23.609 15.93 -6.414 1 95.06 118 ASN A CA 1
ATOM 926 C C . ASN A 1 118 ? 23.312 17.422 -6.234 1 95.06 118 ASN A C 1
ATOM 928 O O . ASN A 1 118 ? 24.219 18.25 -6.285 1 95.06 118 ASN A O 1
ATOM 932 N N . ASP A 1 119 ? 22.062 17.766 -6 1 96.56 119 ASP A N 1
ATOM 933 C CA . ASP A 1 119 ? 21.688 19.156 -5.785 1 96.56 119 ASP A CA 1
ATOM 934 C C . ASP A 1 119 ? 22.297 19.703 -4.504 1 96.56 119 ASP A C 1
ATOM 936 O O . ASP A 1 119 ? 22.734 20.859 -4.457 1 96.56 119 ASP A O 1
ATOM 940 N N . VAL A 1 120 ? 22.328 18.859 -3.49 1 98.25 120 VAL A N 1
ATOM 941 C CA . VAL A 1 120 ? 22.906 19.266 -2.209 1 98.25 120 VAL A CA 1
ATOM 942 C C . VAL A 1 120 ? 24.406 19.5 -2.371 1 98.25 120 VAL A C 1
ATOM 944 O O . VAL A 1 120 ? 24.922 20.531 -1.917 1 98.25 120 VAL A O 1
ATOM 947 N N . ILE A 1 121 ? 25.094 18.641 -3.031 1 97.69 121 ILE A N 1
ATOM 948 C CA . ILE A 1 121 ? 26.531 18.734 -3.223 1 97.69 121 ILE A CA 1
ATOM 949 C C . ILE A 1 121 ? 26.859 19.938 -4.09 1 97.69 121 ILE A C 1
ATOM 951 O O . ILE A 1 121 ? 27.812 20.672 -3.807 1 97.69 121 ILE A O 1
ATOM 955 N N . ALA A 1 122 ? 26.078 20.141 -5.113 1 97.12 122 ALA A N 1
ATOM 956 C CA . ALA A 1 122 ? 26.25 21.312 -5.953 1 97.12 122 ALA A CA 1
ATOM 957 C C . ALA A 1 122 ? 26.078 22.594 -5.148 1 97.12 122 ALA A C 1
ATOM 959 O O . ALA A 1 122 ? 26.828 23.562 -5.312 1 97.12 122 ALA A O 1
ATOM 960 N N . ALA A 1 123 ? 25.094 22.641 -4.289 1 97.62 123 ALA A N 1
ATOM 961 C CA . ALA A 1 123 ? 24.812 23.812 -3.475 1 97.62 123 ALA A CA 1
ATOM 962 C C . ALA A 1 123 ? 25.953 24.094 -2.496 1 97.62 123 ALA A C 1
ATOM 964 O O . ALA A 1 123 ? 26.219 25.25 -2.154 1 97.62 123 ALA A O 1
ATOM 965 N N . LEU A 1 124 ? 26.641 23.078 -2.053 1 97.19 124 LEU A N 1
ATOM 966 C CA . LEU A 1 124 ? 27.75 23.203 -1.101 1 97.19 124 LEU A CA 1
ATOM 967 C C . LEU A 1 124 ? 28.906 23.969 -1.714 1 97.19 124 LEU A C 1
ATOM 969 O O . LEU A 1 124 ? 29.797 24.422 -0.998 1 97.19 124 LEU A O 1
ATOM 973 N N . GLU A 1 125 ? 28.953 24.062 -3.004 1 96.06 125 GLU A N 1
ATOM 974 C CA . GLU A 1 125 ? 30 24.844 -3.666 1 96.06 125 GLU A CA 1
ATOM 975 C C . GLU A 1 125 ? 29.781 26.344 -3.453 1 96.06 125 GLU A C 1
ATOM 977 O O . GLU A 1 125 ? 30.734 27.125 -3.5 1 96.06 125 GLU A O 1
ATOM 982 N N . THR A 1 126 ? 28.578 26.734 -3.201 1 96.5 126 THR A N 1
ATOM 983 C CA . THR A 1 126 ? 28.219 28.141 -3.105 1 96.5 126 THR A CA 1
ATOM 984 C C . THR A 1 126 ? 27.875 28.516 -1.668 1 96.5 126 THR A C 1
ATOM 986 O O . THR A 1 126 ? 28.188 29.625 -1.216 1 96.5 126 THR A O 1
ATOM 989 N N . TYR A 1 127 ? 27.188 27.625 -0.956 1 97.56 127 TYR A N 1
ATOM 990 C CA . TYR A 1 127 ? 26.688 27.906 0.386 1 97.56 127 TYR A CA 1
ATOM 991 C C . TYR A 1 127 ? 27.359 27.016 1.418 1 97.56 127 TYR A C 1
ATOM 993 O O . TYR A 1 127 ? 27.844 25.938 1.085 1 97.56 127 TYR A O 1
ATOM 1001 N N . LYS A 1 128 ? 27.312 27.469 2.682 1 97.94 128 LYS A N 1
ATOM 1002 C CA . LYS A 1 128 ? 28.031 26.766 3.74 1 97.94 128 LYS A CA 1
ATOM 1003 C C . LYS A 1 128 ? 27.109 25.844 4.527 1 97.94 128 LYS A C 1
ATOM 1005 O O . LYS A 1 128 ? 27.578 24.984 5.277 1 97.94 128 LYS A O 1
ATOM 1010 N N . ALA A 1 129 ? 25.844 26.078 4.371 1 98.25 129 ALA A N 1
ATOM 1011 C CA . ALA A 1 129 ? 24.812 25.281 5.0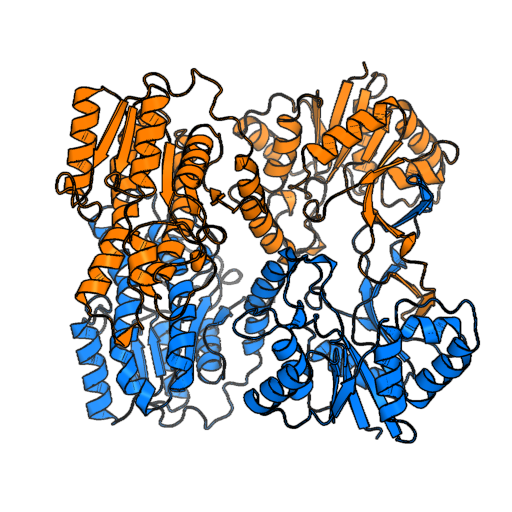43 1 98.25 129 ALA A CA 1
ATOM 1012 C C . ALA A 1 129 ? 23.609 25.047 4.129 1 98.25 129 ALA A C 1
ATOM 1014 O O . ALA A 1 129 ? 23.141 25.969 3.473 1 98.25 129 ALA A O 1
ATOM 1015 N N . ILE A 1 130 ? 23.219 23.75 4.066 1 98.44 130 ILE A N 1
ATOM 1016 C CA . ILE A 1 130 ? 22.141 23.344 3.158 1 98.44 130 ILE A CA 1
ATOM 1017 C C . ILE A 1 130 ? 21.125 22.469 3.9 1 98.44 130 ILE A C 1
ATOM 1019 O O . ILE A 1 130 ? 21.516 21.625 4.699 1 98.44 130 ILE A O 1
ATOM 1023 N N . ASP A 1 131 ? 19.875 22.719 3.678 1 97.88 131 ASP A N 1
ATOM 1024 C CA . ASP A 1 131 ? 18.781 21.859 4.113 1 97.88 131 ASP A CA 1
ATOM 1025 C C . ASP A 1 131 ? 17.984 21.344 2.92 1 97.88 131 ASP A C 1
ATOM 1027 O O . ASP A 1 131 ? 18.125 21.844 1.806 1 97.88 131 ASP A O 1
ATOM 1031 N N . VAL A 1 132 ? 17.359 20.203 3.092 1 97.75 132 VAL A N 1
ATOM 1032 C CA . VAL A 1 132 ? 16.391 19.672 2.129 1 97.75 132 VAL A CA 1
ATOM 1033 C C . VAL A 1 132 ? 14.984 19.75 2.709 1 97.75 132 VAL A C 1
ATOM 1035 O O . VAL A 1 132 ? 14.758 19.359 3.857 1 97.75 132 VAL A O 1
ATOM 1038 N N . ALA A 1 133 ? 14.055 20.281 1.938 1 96.25 133 ALA A N 1
ATOM 1039 C CA . ALA A 1 133 ? 12.703 20.438 2.475 1 96.25 133 ALA A CA 1
ATOM 1040 C C . ALA A 1 133 ? 11.664 20.406 1.358 1 96.25 133 ALA A C 1
ATOM 1042 O O . ALA A 1 133 ? 12 20.531 0.18 1 96.25 133 ALA A O 1
ATOM 1043 N N . MET A 1 134 ? 10.445 20.188 1.79 1 92.06 134 MET A N 1
ATOM 1044 C CA . MET A 1 134 ? 9.266 20.234 0.922 1 92.06 134 MET A CA 1
ATOM 1045 C C . MET A 1 134 ? 8.25 21.234 1.439 1 92.06 134 MET A C 1
ATOM 1047 O O . MET A 1 134 ? 8.148 21.469 2.646 1 92.06 134 MET A O 1
ATOM 1051 N N . PRO A 1 135 ? 7.473 21.797 0.519 1 89.38 135 PRO A N 1
ATOM 1052 C CA . PRO A 1 135 ? 6.398 22.688 0.987 1 89.38 135 PRO A CA 1
ATOM 1053 C C . PRO A 1 135 ? 5.426 21.984 1.929 1 89.38 135 PRO A C 1
ATOM 1055 O O . PRO A 1 135 ? 5.105 20.797 1.726 1 89.38 135 PRO A O 1
ATOM 1058 N N . ALA A 1 136 ? 4.965 22.672 2.914 1 86.44 136 ALA A N 1
ATOM 1059 C CA . ALA A 1 136 ? 3.949 22.125 3.811 1 86.44 136 ALA A CA 1
ATOM 1060 C C . ALA A 1 136 ? 2.629 21.906 3.078 1 86.44 136 ALA A C 1
ATOM 1062 O O . ALA A 1 136 ? 2.18 22.781 2.328 1 86.44 136 ALA A O 1
ATOM 1063 N N . THR A 1 137 ? 2.068 20.75 3.303 1 77.38 137 THR A N 1
ATOM 1064 C CA . THR A 1 137 ? 0.808 20.453 2.633 1 77.38 137 THR A CA 1
ATOM 1065 C C . THR A 1 137 ? -0.369 20.641 3.586 1 77.38 137 THR A C 1
ATOM 1067 O O . THR A 1 137 ? -1.435 21.109 3.176 1 77.38 137 THR A O 1
ATOM 1070 N N . ASP A 1 138 ? -0.211 20.344 4.824 1 82.44 138 ASP A N 1
ATOM 1071 C CA . ASP A 1 138 ? -1.24 20.562 5.836 1 82.44 138 ASP A CA 1
ATOM 1072 C C . ASP A 1 138 ? -1.164 21.969 6.406 1 82.44 138 ASP A C 1
ATOM 1074 O O . ASP A 1 138 ? -0.095 22.578 6.418 1 82.44 138 ASP A O 1
ATOM 1078 N N . THR A 1 139 ? -2.293 22.422 6.816 1 86.75 139 THR A N 1
ATOM 1079 C CA . THR A 1 139 ? -2.266 23.672 7.59 1 86.75 139 THR A CA 1
ATOM 1080 C C . THR A 1 139 ? -1.535 23.453 8.914 1 86.75 139 THR A C 1
ATOM 1082 O O . THR A 1 139 ? -1.835 22.516 9.656 1 86.75 139 THR A O 1
ATOM 1085 N N . ILE A 1 140 ? -0.534 24.281 9.102 1 91.94 140 ILE A N 1
ATOM 1086 C CA . ILE A 1 140 ? 0.209 24.203 10.352 1 91.94 140 ILE A CA 1
ATOM 1087 C C . ILE A 1 140 ? -0.386 25.188 11.359 1 91.94 140 ILE A C 1
ATOM 1089 O O . ILE A 1 140 ? -0.619 26.359 11.031 1 91.94 140 ILE A O 1
ATOM 1093 N N . ILE A 1 141 ? -0.665 24.703 12.555 1 93.31 141 ILE A N 1
ATOM 1094 C CA . ILE A 1 141 ? -1.24 25.562 13.586 1 93.31 141 ILE A CA 1
ATOM 1095 C C . ILE A 1 141 ? -0.336 25.562 14.82 1 93.31 141 ILE A C 1
ATOM 1097 O O . ILE A 1 141 ? 0.286 24.547 15.141 1 93.31 141 ILE A O 1
ATOM 1101 N N . GLN A 1 142 ? -0.214 26.672 15.383 1 94 142 GLN A N 1
ATOM 1102 C CA . GLN A 1 142 ? 0.458 26.781 16.672 1 94 142 GLN A CA 1
ATOM 1103 C C . GLN A 1 142 ? -0.539 26.672 17.828 1 94 142 GLN A C 1
ATOM 1105 O O . GLN A 1 142 ? -1.53 27.391 17.875 1 94 142 GLN A O 1
ATOM 1110 N N . VAL A 1 143 ? -0.255 25.766 18.734 1 94.19 143 VAL A N 1
ATOM 1111 C CA . VAL A 1 143 ? -1.239 25.453 19.766 1 94.19 143 VAL A CA 1
ATOM 1112 C C . VAL A 1 143 ? -0.627 25.641 21.141 1 94.19 143 VAL A C 1
ATOM 1114 O O . VAL A 1 143 ? 0.567 25.406 21.344 1 94.19 143 VAL A O 1
ATOM 1117 N N . ASN A 1 144 ? -1.376 26.203 22.062 1 92.12 144 ASN A N 1
ATOM 1118 C CA . ASN A 1 144 ? -1.062 26.312 23.484 1 92.12 144 ASN A CA 1
ATOM 1119 C C . ASN A 1 144 ? -2.203 25.781 24.344 1 92.12 144 ASN A C 1
ATOM 1121 O O . ASN A 1 144 ? -3.312 26.312 24.312 1 92.12 144 ASN A O 1
ATOM 1125 N N . ASP A 1 145 ? -1.929 24.75 25.141 1 90.38 145 ASP A N 1
ATOM 1126 C CA . ASP A 1 145 ? -2.91 24.141 26.031 1 90.38 145 ASP A CA 1
ATOM 1127 C C . ASP A 1 145 ? -4.18 23.766 25.266 1 90.38 145 ASP A C 1
ATOM 1129 O O . ASP A 1 145 ? -5.281 24.141 25.672 1 90.38 145 ASP A O 1
ATOM 1133 N N . ARG A 1 146 ? -4.133 23.266 24.094 1 91.5 146 ARG A N 1
ATOM 1134 C CA . ARG A 1 146 ? -5.195 22.672 23.281 1 91.5 146 ARG A CA 1
ATOM 1135 C C . ARG A 1 146 ? -5.992 23.75 22.562 1 91.5 146 ARG A C 1
ATOM 1137 O O . ARG A 1 146 ? -7.098 23.5 22.078 1 91.5 146 ARG A O 1
ATOM 1144 N N . PHE A 1 147 ? -5.5 24.953 22.594 1 95.81 147 PHE A N 1
ATOM 1145 C CA . PHE A 1 147 ? -6.172 26.031 21.859 1 95.81 147 PHE A CA 1
ATOM 1146 C C . PHE A 1 147 ? -5.258 26.609 20.797 1 95.81 147 PHE A C 1
ATOM 1148 O O . PHE A 1 147 ? -4.062 26.812 21.031 1 95.81 147 PHE A O 1
ATOM 1155 N N . ILE A 1 148 ? -5.82 26.891 19.641 1 95.44 148 ILE A N 1
ATOM 1156 C CA . ILE A 1 148 ? -5.039 27.484 18.562 1 95.44 148 ILE A CA 1
ATOM 1157 C C . ILE A 1 148 ? -4.668 28.922 18.906 1 95.44 148 ILE A C 1
ATOM 1159 O O . ILE A 1 148 ? -5.539 29.734 19.234 1 95.44 148 ILE A O 1
ATOM 1163 N N . GLN A 1 149 ? -3.361 29.219 18.812 1 93.38 149 GLN A N 1
ATOM 1164 C CA . GLN A 1 149 ? -2.883 30.578 19.062 1 93.38 149 GLN A CA 1
ATOM 1165 C C . GLN A 1 149 ? -2.727 31.344 17.75 1 93.38 149 GLN A C 1
ATOM 1167 O O . GLN A 1 149 ? -3.09 32.531 17.672 1 93.38 149 GLN A O 1
ATOM 1172 N N . GLU A 1 150 ? -2.15 30.625 16.812 1 90.62 150 GLU A N 1
ATOM 1173 C CA . GLU A 1 150 ? -1.907 31.25 15.523 1 90.62 150 GLU A CA 1
ATOM 1174 C C . GLU A 1 150 ? -1.836 30.203 14.406 1 90.62 150 GLU A C 1
ATOM 1176 O O . GLU A 1 150 ? -1.589 29.031 14.672 1 90.62 150 GLU A O 1
ATOM 1181 N N . ILE A 1 151 ? -2.119 30.703 13.227 1 89.94 151 ILE A N 1
ATOM 1182 C CA . ILE A 1 151 ? -1.966 29.906 12.016 1 89.94 151 ILE A CA 1
ATOM 1183 C C . ILE A 1 151 ? -0.988 30.594 11.07 1 89.94 151 ILE A C 1
ATOM 1185 O O . ILE A 1 151 ? -1.36 31.531 10.352 1 89.94 151 ILE A O 1
ATOM 1189 N N . PRO A 1 152 ? 0.216 30.109 11.133 1 88.56 152 PRO A N 1
ATOM 1190 C CA . PRO A 1 152 ? 1.207 30.734 10.258 1 88.56 152 PRO A CA 1
ATOM 1191 C C . PRO A 1 152 ? 0.871 30.594 8.781 1 88.56 152 PRO A C 1
ATOM 1193 O O . PRO A 1 152 ? 0.112 29.688 8.406 1 88.56 152 PRO A O 1
ATOM 1196 N N . ASP A 1 153 ? 1.479 31.453 7.996 1 87.06 153 ASP A N 1
ATOM 1197 C CA . ASP A 1 153 ? 1.283 31.406 6.551 1 87.06 153 ASP A CA 1
ATOM 1198 C C . ASP A 1 153 ? 1.921 30.172 5.941 1 87.06 153 ASP A C 1
ATOM 1200 O O . ASP A 1 153 ? 3.146 30.078 5.848 1 87.06 153 ASP A O 1
ATOM 1204 N N . ARG A 1 154 ? 1.145 29.359 5.453 1 86 154 ARG A N 1
ATOM 1205 C CA . ARG A 1 154 ? 1.585 28.062 4.938 1 86 154 ARG A CA 1
ATOM 1206 C C . ARG A 1 154 ? 2.535 28.25 3.758 1 86 154 ARG A C 1
ATOM 1208 O O . ARG A 1 154 ? 3.438 27.422 3.555 1 86 154 ARG A O 1
ATOM 1215 N N . SER A 1 155 ? 2.324 29.297 3.004 1 86.81 155 SER A N 1
ATOM 1216 C CA . SER A 1 155 ? 3.113 29.5 1.795 1 86.81 155 SER A CA 1
ATOM 1217 C C . SER A 1 155 ? 4.586 29.703 2.125 1 86.81 155 SER A C 1
ATOM 1219 O O . SER A 1 155 ? 5.449 29.547 1.259 1 86.81 155 SER A O 1
ATOM 1221 N N . LYS A 1 156 ? 4.836 29.953 3.359 1 92 156 LYS A N 1
ATOM 1222 C CA . LYS A 1 156 ? 6.211 30.203 3.787 1 92 156 LYS A CA 1
ATOM 1223 C C . LYS A 1 156 ? 6.754 29.031 4.594 1 92 156 LYS A C 1
ATOM 1225 O O . LYS A 1 156 ? 7.891 29.078 5.074 1 92 156 LYS A O 1
ATOM 1230 N N . LEU A 1 157 ? 5.984 28.078 4.762 1 93 157 LEU A N 1
ATOM 1231 C CA . LEU A 1 157 ? 6.371 26.969 5.617 1 93 157 LEU A CA 1
ATOM 1232 C C . LEU A 1 157 ? 6.754 25.75 4.781 1 93 157 LEU A C 1
ATOM 1234 O O . LEU A 1 157 ? 6.117 25.469 3.764 1 93 157 LEU A O 1
ATOM 1238 N N . MET A 1 158 ? 7.836 25.141 5.172 1 94.25 158 MET A N 1
ATOM 1239 C CA . MET A 1 158 ? 8.281 23.891 4.562 1 94.25 158 MET A CA 1
ATOM 1240 C C . MET A 1 158 ? 8.547 22.844 5.629 1 94.25 158 MET A C 1
ATOM 1242 O O . MET A 1 158 ? 8.758 23.172 6.797 1 94.25 158 MET A O 1
ATOM 1246 N N . ARG A 1 159 ? 8.422 21.641 5.227 1 92.25 159 ARG A N 1
ATOM 1247 C CA . ARG A 1 159 ? 8.773 20.516 6.078 1 92.25 159 ARG A CA 1
ATOM 1248 C C . ARG A 1 159 ? 10.188 20.031 5.793 1 92.25 159 ARG A C 1
ATOM 1250 O O . ARG A 1 159 ? 10.5 19.609 4.676 1 92.25 159 ARG A O 1
ATOM 1257 N N . GLY A 1 160 ? 10.938 20.062 6.789 1 93.44 160 GLY A N 1
ATOM 1258 C CA . GLY A 1 160 ? 12.328 19.656 6.641 1 93.44 160 GLY A CA 1
ATOM 1259 C C . GLY A 1 160 ? 12.508 18.172 6.449 1 93.44 160 GLY A C 1
ATOM 1260 O O . GLY A 1 160 ? 11.805 17.375 7.066 1 93.44 160 GLY A O 1
ATOM 1261 N N . GLN A 1 161 ? 13.398 17.844 5.605 1 94.44 161 GLN A N 1
ATOM 1262 C CA . GLN A 1 161 ? 13.867 16.484 5.41 1 94.44 161 GLN A CA 1
ATOM 1263 C C . GLN A 1 161 ? 15.375 16.375 5.66 1 94.44 161 GLN A C 1
ATOM 1265 O O . GLN A 1 161 ? 15.906 17.047 6.547 1 94.44 161 GLN A O 1
ATOM 1270 N N . THR A 1 162 ? 16 15.469 5.273 1 96.06 162 THR A N 1
ATOM 1271 C CA . THR A 1 162 ? 17.438 15.273 5.152 1 96.06 162 THR A CA 1
ATOM 1272 C C . THR A 1 162 ? 17.797 14.742 3.764 1 96.06 162 THR A C 1
ATOM 1274 O O . THR A 1 162 ? 16.953 14.195 3.066 1 96.06 162 THR A O 1
ATOM 1277 N N . PRO A 1 163 ? 19.016 15.078 3.369 1 97.75 163 PRO A N 1
ATOM 1278 C CA . PRO A 1 163 ? 20.203 15.414 4.141 1 97.75 163 PRO A CA 1
ATOM 1279 C C . PRO A 1 163 ? 20.281 16.891 4.512 1 97.75 163 PRO A C 1
ATOM 1281 O O . PRO A 1 163 ? 19.625 17.734 3.869 1 97.75 163 PRO A O 1
ATOM 1284 N N . GLN A 1 164 ? 20.953 17.141 5.594 1 98.12 164 GLN A N 1
ATOM 1285 C CA . GLN A 1 164 ? 21.484 18.453 5.949 1 98.12 164 GLN A CA 1
ATOM 1286 C C . GLN A 1 164 ? 23 18.516 5.777 1 98.12 164 GLN A C 1
ATOM 1288 O O . GLN A 1 164 ? 23.719 17.656 6.289 1 98.12 164 GLN A O 1
ATOM 1293 N N . ALA A 1 165 ? 23.469 19.5 5.051 1 98.62 165 ALA A N 1
ATOM 1294 C CA . ALA A 1 165 ? 24.875 19.5 4.676 1 98.62 165 ALA A CA 1
ATOM 1295 C C . ALA A 1 165 ? 25.562 20.797 5.082 1 98.62 165 ALA A C 1
ATOM 1297 O O . ALA A 1 165 ? 24.953 21.859 5.043 1 98.62 165 ALA A O 1
ATOM 1298 N N . PHE A 1 166 ? 26.875 20.641 5.43 1 98.5 166 PHE A N 1
ATOM 1299 C CA . PHE A 1 166 ? 27.609 21.797 5.957 1 98.5 166 PHE A CA 1
ATOM 1300 C C . PHE A 1 166 ? 29.078 21.703 5.598 1 98.5 166 PHE A C 1
ATOM 1302 O O . PHE A 1 166 ? 29.641 20.609 5.531 1 98.5 166 PHE A O 1
ATOM 1309 N N . HIS A 1 167 ? 29.641 22.891 5.398 1 97.81 167 HIS A N 1
ATOM 1310 C CA . HIS A 1 167 ? 31.078 22.922 5.637 1 97.81 167 HIS A CA 1
ATOM 1311 C C . HIS A 1 167 ? 31.406 22.547 7.078 1 97.81 167 HIS A C 1
ATOM 1313 O O . HIS A 1 167 ? 30.75 23 8.008 1 97.81 167 HIS A O 1
ATOM 1319 N N . LEU A 1 168 ? 32.438 21.734 7.238 1 97.31 168 LEU A N 1
ATOM 1320 C CA . LEU A 1 168 ? 32.781 21.25 8.57 1 97.31 168 LEU A CA 1
ATOM 1321 C C . LEU A 1 168 ? 33 22.422 9.531 1 97.31 168 LEU A C 1
ATOM 1323 O O . LEU A 1 168 ? 32.5 22.406 10.656 1 97.31 168 LEU A O 1
ATOM 1327 N N . GLU A 1 169 ? 33.75 23.422 9.094 1 96.38 169 GLU A N 1
ATOM 1328 C CA . GLU A 1 169 ?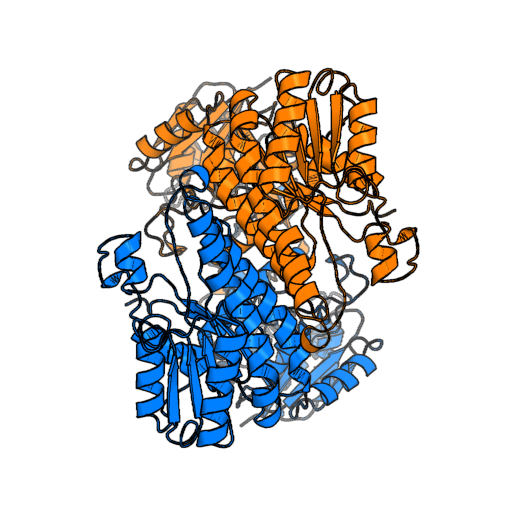 34.094 24.562 9.938 1 96.38 169 GLU A CA 1
ATOM 1329 C C . GLU A 1 169 ? 32.844 25.312 10.398 1 96.38 169 GLU A C 1
ATOM 1331 O O . GLU A 1 169 ? 32.781 25.797 11.531 1 96.38 169 GLU A O 1
ATOM 1336 N N . THR A 1 170 ? 31.906 25.391 9.547 1 97.31 170 THR A N 1
ATOM 1337 C CA . THR A 1 170 ? 30.672 26.141 9.844 1 97.31 170 THR A CA 1
ATOM 1338 C C . THR A 1 170 ? 29.875 25.422 10.93 1 97.31 170 THR A C 1
ATOM 1340 O O . THR A 1 170 ? 29.5 26.047 11.93 1 97.31 170 THR A O 1
ATOM 1343 N N . ILE A 1 171 ? 29.641 24.141 10.758 1 97.56 171 ILE A N 1
ATOM 1344 C CA . ILE A 1 171 ? 28.797 23.406 11.711 1 97.56 171 ILE A CA 1
ATOM 1345 C C . ILE A 1 171 ? 29.547 23.25 13.031 1 97.56 171 ILE A C 1
ATOM 1347 O O . ILE A 1 171 ? 28.938 23.297 14.102 1 97.56 171 ILE A O 1
ATOM 1351 N N . LYS A 1 172 ? 30.828 23.062 12.969 1 96.44 172 LYS A N 1
ATOM 1352 C CA . LYS A 1 172 ? 31.625 23 14.188 1 96.44 172 LYS A CA 1
ATOM 1353 C C . LYS A 1 172 ? 31.531 24.297 14.984 1 96.44 172 LYS A C 1
ATOM 1355 O O . LYS A 1 172 ? 31.312 24.266 16.203 1 96.44 172 LYS A O 1
ATOM 1360 N N . HIS A 1 173 ? 31.688 25.344 14.273 1 96.75 173 HIS A N 1
ATOM 1361 C CA . HIS A 1 173 ? 31.609 26.641 14.914 1 96.75 173 HIS A CA 1
ATOM 1362 C C . HIS A 1 173 ? 30.25 26.891 15.539 1 96.75 173 HIS A C 1
ATOM 1364 O O . HIS A 1 173 ? 30.156 27.406 16.656 1 96.75 173 HIS A O 1
ATOM 1370 N N . ALA A 1 174 ? 29.234 26.562 14.828 1 96.44 174 ALA A N 1
ATOM 1371 C CA . ALA A 1 174 ? 27.891 26.719 15.344 1 96.44 174 ALA A CA 1
ATOM 1372 C C . ALA A 1 174 ? 27.703 25.938 16.641 1 96.44 174 ALA A C 1
ATOM 1374 O O . ALA A 1 174 ? 27.156 26.469 17.625 1 96.44 174 ALA A O 1
ATOM 1375 N N . TYR A 1 175 ? 28.156 24.703 16.672 1 95.44 175 TYR A N 1
ATOM 1376 C CA . TYR A 1 175 ? 28 23.859 17.859 1 95.44 175 TYR A CA 1
ATOM 1377 C C . TYR A 1 175 ? 28.859 24.375 19 1 95.44 175 TYR A C 1
ATOM 1379 O O . TYR A 1 175 ? 28.469 24.266 20.172 1 95.44 175 TYR A O 1
ATOM 1387 N N . ASP A 1 176 ? 30.047 24.922 18.719 1 95.19 176 ASP A N 1
ATOM 1388 C CA . ASP A 1 176 ? 30.906 25.5 19.75 1 95.19 176 ASP A CA 1
ATOM 1389 C C . ASP A 1 176 ? 30.172 26.609 20.516 1 95.19 176 ASP A C 1
ATOM 1391 O O . ASP A 1 176 ? 30.266 26.688 21.75 1 95.19 176 ASP A O 1
ATOM 1395 N N . ILE A 1 177 ? 29.469 27.406 19.781 1 95.69 177 ILE A N 1
ATOM 1396 C CA . ILE A 1 177 ? 28.703 28.484 20.391 1 95.69 177 ILE A CA 1
ATOM 1397 C C . ILE A 1 177 ? 27.5 27.922 21.125 1 95.69 177 ILE A C 1
ATOM 1399 O O . ILE A 1 177 ? 27.219 28.312 22.266 1 95.69 177 ILE A O 1
ATOM 1403 N N . ALA A 1 178 ? 26.828 27 20.484 1 94.12 178 ALA A N 1
ATOM 1404 C CA . ALA A 1 178 ? 25.594 26.422 21.016 1 94.12 178 ALA A CA 1
ATOM 1405 C C . ALA A 1 178 ? 25.844 25.75 22.359 1 94.12 178 ALA A C 1
ATOM 1407 O O . ALA A 1 178 ? 25.031 25.859 23.281 1 94.12 178 ALA A O 1
ATOM 1408 N N . LEU A 1 179 ? 26.953 25.062 22.5 1 92.19 179 LEU A N 1
ATOM 1409 C CA . LEU A 1 179 ? 27.25 24.281 23.688 1 92.19 179 LEU A CA 1
ATOM 1410 C C . LEU A 1 179 ? 27.531 25.203 24.875 1 92.19 179 LEU A C 1
ATOM 1412 O O . LEU A 1 179 ? 27.516 24.75 26.031 1 92.19 179 LEU A O 1
ATOM 1416 N N . GLN A 1 180 ? 27.703 26.422 24.625 1 93.19 180 GLN A N 1
ATOM 1417 C CA . GLN A 1 180 ? 27.922 27.406 25.688 1 93.19 180 GLN A CA 1
ATOM 1418 C C . GLN A 1 180 ? 26.594 27.984 26.172 1 93.19 180 GLN A C 1
ATOM 1420 O O . GLN A 1 180 ? 26.547 28.672 27.203 1 93.19 180 GLN A O 1
ATOM 1425 N N . ASP A 1 181 ? 25.547 27.688 25.438 1 92.12 181 ASP A N 1
ATOM 1426 C CA . ASP A 1 181 ? 24.219 28.172 25.797 1 92.12 181 ASP A CA 1
ATOM 1427 C C . ASP A 1 181 ? 23.516 27.188 26.734 1 92.12 181 ASP A C 1
ATOM 1429 O O . ASP A 1 181 ? 23.172 26.078 26.328 1 92.12 181 ASP A O 1
ATOM 1433 N N . PRO A 1 182 ? 23.25 27.547 27.953 1 87.75 182 PRO A N 1
ATOM 1434 C CA . PRO A 1 182 ? 22.594 26.641 28.906 1 87.75 182 PRO A CA 1
ATOM 1435 C C . PRO A 1 182 ? 21.172 26.281 28.469 1 87.75 182 PRO A C 1
ATOM 1437 O O . PRO A 1 182 ? 20.625 25.266 28.906 1 87.75 182 PRO A O 1
ATOM 1440 N N . ALA A 1 183 ? 20.641 27.047 27.672 1 83.44 183 ALA A N 1
ATOM 1441 C CA . ALA A 1 183 ? 19.266 26.812 27.219 1 83.44 183 ALA A CA 1
ATOM 1442 C C . ALA A 1 183 ? 19.25 26.094 25.875 1 83.44 183 ALA A C 1
ATOM 1444 O O . ALA A 1 183 ? 18.219 26.062 25.203 1 83.44 183 ALA A O 1
ATOM 1445 N N . PHE A 1 184 ? 20.391 25.5 25.547 1 84.38 184 PHE A N 1
ATOM 1446 C CA . PHE A 1 184 ? 20.531 24.859 24.25 1 84.38 184 PHE A CA 1
ATOM 1447 C C . PHE A 1 184 ? 19.531 23.719 24.125 1 84.38 184 PHE A C 1
ATOM 1449 O O . PHE A 1 184 ? 19.531 22.781 24.922 1 84.38 184 PHE A O 1
ATOM 1456 N N . LYS A 1 185 ? 18.469 24.016 23.297 1 75.06 185 LYS A N 1
ATOM 1457 C CA . LYS A 1 185 ? 17.5 23 22.922 1 75.06 185 LYS A CA 1
ATOM 1458 C C . LYS A 1 185 ? 17.266 22.984 21.406 1 75.06 185 LYS A C 1
ATOM 1460 O O . LYS A 1 185 ? 16.906 24.016 20.828 1 75.06 185 LYS A O 1
ATOM 1465 N N . VAL A 1 186 ? 17.984 22.062 20.734 1 65.69 186 VAL A N 1
ATOM 1466 C CA . VAL A 1 186 ? 17.719 22.109 19.297 1 65.69 186 VAL A CA 1
ATOM 1467 C C . VAL A 1 186 ? 17.25 20.734 18.812 1 65.69 186 VAL A C 1
ATOM 1469 O O . VAL A 1 186 ? 17.516 19.719 19.469 1 65.69 186 VAL A O 1
ATOM 1472 N N . THR A 1 187 ? 16.453 20.875 17.625 1 65.56 187 THR A N 1
ATOM 1473 C CA . THR A 1 187 ? 15.828 19.688 17.062 1 65.56 187 THR A CA 1
ATOM 1474 C C . THR A 1 187 ? 16.625 19.172 15.859 1 65.56 187 THR A C 1
ATOM 1476 O O . THR A 1 187 ? 16.484 18.016 15.469 1 65.56 187 THR A O 1
ATOM 1479 N N . ASP A 1 188 ? 17.375 20.047 15.203 1 82.69 188 ASP A N 1
ATOM 1480 C CA . ASP A 1 188 ? 18.141 19.562 14.062 1 82.69 188 ASP A CA 1
ATOM 1481 C C . ASP A 1 188 ? 19.391 20.406 13.828 1 82.69 188 ASP A C 1
ATOM 1483 O O . ASP A 1 188 ? 19.594 21.422 14.508 1 82.69 188 ASP A O 1
ATOM 1487 N N . ASP A 1 189 ? 20.234 20.047 12.969 1 93.5 189 ASP A N 1
ATOM 1488 C CA . ASP A 1 189 ? 21.547 20.672 12.766 1 93.5 189 ASP A CA 1
ATOM 1489 C C . ASP A 1 189 ? 21.406 22.016 12.078 1 93.5 189 ASP A C 1
ATOM 1491 O O . ASP A 1 189 ? 22.141 22.953 12.391 1 93.5 189 ASP A O 1
ATOM 1495 N N . CYS A 1 190 ? 20.516 22.156 11.164 1 94.31 190 CYS A N 1
ATOM 1496 C CA . CYS A 1 190 ? 20.266 23.438 10.539 1 94.31 190 CYS A CA 1
ATOM 1497 C C . CYS A 1 190 ? 19.75 24.453 11.555 1 94.31 190 CYS A C 1
ATOM 1499 O O . CYS A 1 190 ? 20.078 25.641 11.469 1 94.31 190 CYS A O 1
ATOM 1501 N N . GLY A 1 191 ? 18.969 23.938 12.492 1 92.19 191 GLY A N 1
ATOM 1502 C CA . GLY A 1 191 ? 18.5 24.812 13.562 1 92.19 191 GLY A CA 1
ATOM 1503 C C . GLY A 1 191 ? 19.625 25.406 14.375 1 92.19 191 GLY A C 1
ATOM 1504 O O . GLY A 1 191 ? 19.547 26.562 14.805 1 92.19 191 GLY A O 1
ATOM 1505 N N . VAL A 1 192 ? 20.688 24.641 14.578 1 94 192 VAL A N 1
ATOM 1506 C CA . VAL A 1 192 ? 21.844 25.125 15.32 1 94 192 VAL A CA 1
ATOM 1507 C C . VAL A 1 192 ? 22.516 26.281 14.562 1 94 192 VAL A C 1
ATOM 1509 O O . VAL A 1 192 ? 22.859 27.297 15.156 1 94 192 VAL A O 1
ATOM 1512 N N . VAL A 1 193 ? 22.609 26.156 13.297 1 95.75 193 VAL A N 1
ATOM 1513 C CA . VAL A 1 193 ? 23.25 27.172 12.469 1 95.75 193 VAL A CA 1
ATOM 1514 C C . VAL A 1 193 ? 22.375 28.422 12.438 1 95.75 193 VAL A C 1
ATOM 1516 O O . VAL A 1 193 ? 22.875 29.531 12.648 1 95.75 193 VAL A O 1
ATOM 1519 N N . VAL A 1 194 ? 21.094 28.266 12.25 1 94.88 194 VAL A N 1
ATOM 1520 C CA . VAL A 1 194 ? 20.172 29.391 12.141 1 94.88 194 VAL A CA 1
ATOM 1521 C C . VAL A 1 194 ? 20.188 30.188 13.438 1 94.88 194 VAL A C 1
ATOM 1523 O O . VAL A 1 194 ? 20.156 31.422 13.422 1 94.88 194 VAL A O 1
ATOM 1526 N N . LYS A 1 195 ? 20.281 29.531 14.531 1 92.75 195 LYS A N 1
ATOM 1527 C CA . LYS A 1 195 ? 20.156 30.172 15.836 1 92.75 195 LYS A CA 1
ATOM 1528 C C . LYS A 1 195 ? 21.5 30.797 16.25 1 92.75 195 LYS A C 1
ATOM 1530 O O . LYS A 1 195 ? 21.531 31.891 16.812 1 92.75 195 LYS A O 1
ATOM 1535 N N . TYR A 1 196 ? 22.625 30.156 15.953 1 94.81 196 TYR A N 1
ATOM 1536 C CA . TYR A 1 196 ? 23.875 30.547 16.594 1 94.81 196 TYR A CA 1
ATOM 1537 C C . TYR A 1 196 ? 24.828 31.156 15.57 1 94.81 196 TYR A C 1
ATOM 1539 O O . TYR A 1 196 ? 25.828 31.781 15.945 1 94.81 196 TYR A O 1
ATOM 1547 N N . LEU A 1 197 ? 24.531 30.969 14.297 1 95.56 197 LEU A N 1
ATOM 1548 C CA . LEU A 1 197 ? 25.266 31.656 13.227 1 95.56 197 LEU A CA 1
ATOM 1549 C C . LEU A 1 197 ? 24.297 32.344 12.266 1 95.56 197 LEU A C 1
ATOM 1551 O O . LEU A 1 197 ? 24.281 32.031 11.07 1 95.56 197 LEU A O 1
ATOM 1555 N N . PRO A 1 198 ? 23.562 33.281 12.758 1 93.44 198 PRO A N 1
ATOM 1556 C CA . PRO A 1 198 ? 22.516 33.906 11.938 1 93.44 198 PRO A CA 1
ATOM 1557 C C . PRO A 1 198 ? 23.062 34.562 10.68 1 93.44 198 PRO A C 1
ATOM 1559 O O . PRO A 1 198 ? 22.312 34.812 9.727 1 93.44 198 PRO A O 1
ATOM 1562 N N . GLU A 1 199 ? 24.312 34.812 10.656 1 95.06 199 GLU A N 1
ATOM 1563 C CA . GLU A 1 199 ? 24.922 35.438 9.492 1 95.06 199 GLU A CA 1
ATOM 1564 C C . GLU A 1 199 ? 25.156 34.438 8.367 1 95.06 199 GLU A C 1
ATOM 1566 O O . GLU A 1 199 ? 25.406 34.844 7.227 1 95.06 199 GLU A O 1
ATOM 1571 N N . VAL A 1 200 ? 25.094 33.188 8.625 1 96.56 200 VAL A N 1
ATOM 1572 C CA . VAL A 1 200 ? 25.281 32.156 7.617 1 96.56 200 VAL A CA 1
ATOM 1573 C C . VAL A 1 200 ? 23.938 31.734 7.031 1 96.56 200 VAL A C 1
ATOM 1575 O O . VAL A 1 200 ? 23.109 31.125 7.715 1 96.56 200 VAL A O 1
ATOM 1578 N N . PRO A 1 201 ? 23.672 32.031 5.805 1 96.94 201 PRO A N 1
ATOM 1579 C CA . PRO A 1 201 ? 22.406 31.594 5.203 1 96.94 201 PRO A CA 1
ATOM 1580 C C . PRO A 1 201 ? 22.328 30.078 5.031 1 96.94 201 PRO A C 1
ATOM 1582 O O . PRO A 1 201 ? 23.312 29.438 4.695 1 96.94 201 PRO A O 1
ATOM 1585 N N . VAL A 1 202 ? 21.219 29.547 5.344 1 97.94 202 VAL A N 1
ATOM 1586 C CA . VAL A 1 202 ? 20.953 28.125 5.105 1 97.94 202 VAL A CA 1
ATOM 1587 C C . VAL A 1 202 ? 20.094 27.953 3.859 1 97.94 202 VAL A C 1
ATOM 1589 O O . VAL A 1 202 ? 18.906 28.281 3.875 1 97.94 202 VAL A O 1
ATOM 1592 N N . TYR A 1 203 ? 20.688 27.422 2.809 1 98.19 203 TYR A N 1
ATOM 1593 C CA . TYR A 1 203 ? 20.016 27.25 1.524 1 98.19 203 TYR A CA 1
ATOM 1594 C C . TYR A 1 203 ? 19.156 25.984 1.523 1 98.19 203 TYR A C 1
ATOM 1596 O O . TYR A 1 203 ? 19.547 24.953 2.059 1 98.19 203 TYR A O 1
ATOM 1604 N N . VAL A 1 204 ? 17.953 26.094 0.887 1 97.88 204 VAL A N 1
ATOM 1605 C CA . VAL A 1 204 ? 17.031 24.969 0.892 1 97.88 204 VAL A CA 1
ATOM 1606 C C . VAL A 1 204 ? 16.953 24.344 -0.501 1 97.88 204 VAL A C 1
ATOM 1608 O O . VAL A 1 204 ? 16.594 25.016 -1.47 1 97.88 204 VAL A O 1
ATOM 1611 N N . VAL A 1 205 ? 17.359 23.109 -0.587 1 97.69 205 VAL A N 1
ATOM 1612 C CA . VAL A 1 205 ? 17.203 22.281 -1.787 1 97.69 205 VAL A CA 1
ATOM 1613 C C . VAL A 1 205 ? 15.836 21.594 -1.771 1 97.69 205 VAL A C 1
ATOM 1615 O O . VAL A 1 205 ? 15.352 21.188 -0.715 1 97.69 205 VAL A O 1
ATOM 1618 N N . ASN A 1 206 ? 15.227 21.5 -2.924 1 94.75 206 ASN A N 1
ATOM 1619 C CA . ASN A 1 206 ? 13.914 20.844 -3.012 1 94.75 206 ASN A CA 1
ATOM 1620 C C . ASN A 1 206 ? 14.008 19.344 -2.748 1 94.75 206 ASN A C 1
ATOM 1622 O O . ASN A 1 206 ? 14.797 18.656 -3.389 1 94.75 206 ASN A O 1
ATOM 1626 N N . GLY A 1 207 ? 13.211 18.922 -1.745 1 94.19 207 GLY A N 1
ATOM 1627 C CA . GLY A 1 207 ? 13.102 17.5 -1.476 1 94.19 207 GLY A CA 1
ATOM 1628 C C . GLY A 1 207 ? 12.078 16.797 -2.355 1 94.19 207 GLY A C 1
ATOM 1629 O O . GLY A 1 207 ? 11.789 17.266 -3.461 1 94.19 207 GLY A O 1
ATOM 1630 N N . GLU A 1 208 ? 11.742 15.578 -1.913 1 87.06 208 GLU A N 1
ATOM 1631 C CA . GLU A 1 208 ? 10.734 14.758 -2.58 1 87.06 208 GLU A CA 1
ATOM 1632 C C . GLU A 1 208 ? 9.828 14.062 -1.566 1 87.06 208 GLU A C 1
ATOM 1634 O O . GLU A 1 208 ? 10.258 13.75 -0.454 1 87.06 208 GLU A O 1
ATOM 1639 N N . GLU A 1 209 ? 8.625 13.797 -1.948 1 79.62 209 GLU A N 1
ATOM 1640 C CA . GLU A 1 209 ? 7.68 13.117 -1.07 1 79.62 209 GLU A CA 1
ATOM 1641 C C . GLU A 1 209 ? 8.18 11.727 -0.691 1 79.6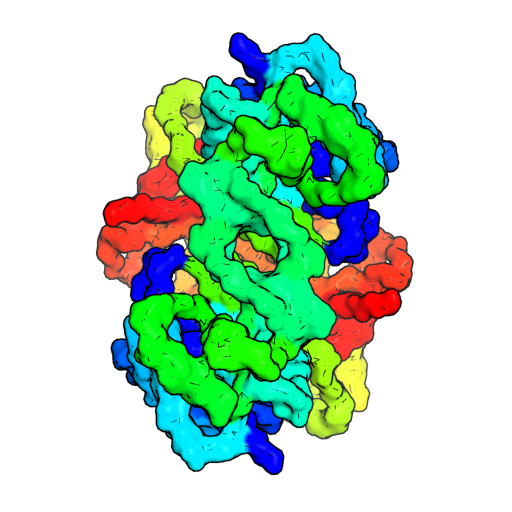2 209 GLU A C 1
ATOM 1643 O O . GLU A 1 209 ? 7.969 11.273 0.434 1 79.62 209 GLU A O 1
ATOM 1648 N N . SER A 1 210 ? 8.836 11.078 -1.634 1 80.56 210 SER A N 1
ATOM 1649 C CA . SER A 1 210 ? 9.344 9.727 -1.399 1 80.56 210 SER A CA 1
ATOM 1650 C C . SER A 1 210 ? 10.453 9.727 -0.354 1 80.56 210 SER A C 1
ATOM 1652 O O . SER A 1 210 ? 10.734 8.695 0.258 1 80.56 210 SER A O 1
ATOM 1654 N N . ASN A 1 211 ? 11.102 10.914 -0.187 1 90.75 211 ASN A N 1
ATOM 1655 C CA . ASN A 1 211 ? 12.164 11.016 0.813 1 90.75 211 ASN A CA 1
ATOM 1656 C C . ASN A 1 211 ? 11.594 11.172 2.219 1 90.75 211 ASN A C 1
ATOM 1658 O O . ASN A 1 211 ? 12.039 12.031 2.984 1 90.75 211 ASN A O 1
ATOM 1662 N N . MET A 1 212 ? 10.539 10.336 2.471 1 86.44 212 MET A N 1
ATOM 1663 C CA . MET A 1 212 ? 9.852 10.391 3.756 1 86.44 212 MET A CA 1
ATOM 1664 C C . MET A 1 212 ? 10.641 9.641 4.828 1 86.44 212 MET A C 1
ATOM 1666 O O . MET A 1 212 ? 11.43 8.75 4.512 1 86.44 212 MET A O 1
ATOM 1670 N N . LYS A 1 213 ? 10.461 10.031 6.078 1 87.31 213 LYS A N 1
ATOM 1671 C CA . LYS A 1 213 ? 11.062 9.359 7.223 1 87.31 213 LYS A CA 1
ATOM 1672 C C . LYS A 1 213 ? 10.195 8.188 7.688 1 87.31 213 LYS A C 1
ATOM 1674 O O . LYS A 1 213 ? 8.969 8.305 7.766 1 87.31 213 LYS A O 1
ATOM 1679 N N . LEU A 1 214 ? 10.742 7.086 7.871 1 84.56 214 LEU A N 1
ATOM 1680 C CA . LEU A 1 214 ? 10.023 6.012 8.547 1 84.56 214 LEU A CA 1
ATOM 1681 C C . LEU A 1 214 ? 9.805 6.348 10.023 1 84.56 214 LEU A C 1
ATOM 1683 O O . LEU A 1 214 ? 10.734 6.23 10.828 1 84.56 214 LEU A O 1
ATOM 1687 N N . THR A 1 215 ? 8.609 6.754 10.352 1 75.75 215 THR A N 1
ATOM 1688 C CA . THR A 1 215 ? 8.32 7.199 11.711 1 75.75 215 THR A CA 1
ATOM 1689 C C . THR A 1 215 ? 7.359 6.234 12.398 1 75.75 215 THR A C 1
ATOM 1691 O O . THR A 1 215 ? 7.555 5.879 13.57 1 75.75 215 THR A O 1
ATOM 1694 N N . TYR A 1 216 ? 6.352 5.863 11.594 1 69.69 216 TYR A N 1
ATOM 1695 C CA . TYR A 1 216 ? 5.344 4.953 12.133 1 69.69 216 TYR A CA 1
ATOM 1696 C C . TYR A 1 216 ? 5.328 3.639 11.367 1 69.69 216 TYR A C 1
ATOM 1698 O O . TYR A 1 216 ? 5.863 3.553 10.258 1 69.69 216 TYR A O 1
ATOM 1706 N N . LYS A 1 217 ? 4.742 2.65 12.016 1 62.66 217 LYS A N 1
ATOM 1707 C CA . LYS A 1 217 ? 4.676 1.325 11.406 1 62.66 217 LYS A CA 1
ATOM 1708 C C . LYS A 1 217 ? 3.99 1.378 10.047 1 62.66 217 LYS A C 1
ATOM 1710 O O . LYS A 1 217 ? 4.402 0.694 9.109 1 62.66 217 LYS A O 1
ATOM 1715 N N . GLU A 1 218 ? 3.033 2.246 9.914 1 64.06 218 GLU A N 1
ATOM 1716 C CA . GLU A 1 218 ? 2.252 2.381 8.688 1 64.06 218 GLU A CA 1
ATOM 1717 C C . GLU A 1 218 ? 3.125 2.854 7.531 1 64.06 218 GLU A C 1
ATOM 1719 O O . GLU A 1 218 ? 2.842 2.549 6.371 1 64.06 218 GLU A O 1
ATOM 1724 N N . ASP A 1 219 ? 4.203 3.525 7.91 1 72.81 219 ASP A N 1
ATOM 1725 C CA . ASP A 1 219 ? 5.098 4.066 6.891 1 72.81 219 ASP A CA 1
ATOM 1726 C C . ASP A 1 219 ? 5.793 2.945 6.117 1 72.81 219 ASP A C 1
ATOM 1728 O O . ASP A 1 219 ? 6.227 3.145 4.98 1 72.81 219 ASP A O 1
ATOM 1732 N N . THR A 1 220 ? 5.891 1.815 6.77 1 68.75 220 THR A N 1
ATOM 1733 C CA . THR A 1 220 ? 6.574 0.704 6.121 1 68.75 220 THR A CA 1
ATOM 1734 C C . THR A 1 220 ? 5.84 0.287 4.848 1 68.75 220 THR A C 1
ATOM 1736 O O . THR A 1 220 ? 6.473 -0.073 3.852 1 68.75 220 THR A O 1
ATOM 1739 N N . TYR A 1 221 ? 4.602 0.405 4.887 1 61.25 221 TYR A N 1
ATOM 1740 C CA . TYR A 1 221 ? 3.812 0.033 3.719 1 61.25 221 TYR A CA 1
ATOM 1741 C C . TYR A 1 221 ? 4.051 1.005 2.568 1 61.25 221 TYR A C 1
ATOM 1743 O O . TYR A 1 221 ? 4.141 0.593 1.41 1 61.25 221 TYR A O 1
ATOM 1751 N N . LEU A 1 222 ? 4.109 2.307 2.996 1 70.12 222 LEU A N 1
ATOM 1752 C CA . LEU A 1 222 ? 4.375 3.324 1.984 1 70.12 222 LEU A CA 1
ATOM 1753 C C . LEU A 1 222 ? 5.762 3.137 1.378 1 70.12 222 LEU A C 1
ATOM 1755 O O . LEU A 1 222 ? 5.93 3.248 0.162 1 70.12 222 LEU A O 1
ATOM 1759 N N . LEU A 1 223 ? 6.695 2.832 2.246 1 73.75 223 LEU A N 1
ATOM 1760 C CA . LEU A 1 223 ? 8.062 2.631 1.78 1 73.75 223 LEU A CA 1
ATOM 1761 C C . LEU A 1 223 ? 8.141 1.448 0.82 1 73.75 223 LEU A C 1
ATOM 1763 O O . LEU A 1 223 ? 8.797 1.531 -0.221 1 73.75 223 LEU A O 1
ATOM 1767 N N . ASP A 1 224 ? 7.465 0.406 1.178 1 61.5 224 ASP A N 1
ATOM 1768 C CA . ASP A 1 224 ? 7.434 -0.767 0.31 1 61.5 224 ASP A CA 1
ATOM 1769 C C . ASP A 1 224 ? 6.887 -0.413 -1.071 1 61.5 224 ASP A C 1
ATOM 1771 O O . ASP A 1 224 ? 7.438 -0.84 -2.09 1 61.5 224 ASP A O 1
ATOM 1775 N N . LYS A 1 225 ? 5.895 0.34 -1.032 1 62.09 225 LYS A N 1
ATOM 1776 C CA . LYS A 1 225 ? 5.281 0.755 -2.289 1 62.09 225 LYS A CA 1
ATOM 1777 C C . LYS A 1 225 ? 6.223 1.649 -3.092 1 62.09 225 LYS A C 1
ATOM 1779 O O . LYS A 1 225 ? 6.312 1.524 -4.316 1 62.09 225 LYS A O 1
ATOM 1784 N N . PHE A 1 226 ? 6.887 2.592 -2.373 1 68.38 226 PHE A N 1
ATOM 1785 C CA . PHE A 1 226 ? 7.812 3.494 -3.047 1 68.38 226 PHE A CA 1
ATOM 1786 C C . PHE A 1 226 ? 8.984 2.723 -3.646 1 68.38 226 PHE A C 1
ATOM 1788 O O . PHE A 1 226 ? 9.445 3.043 -4.742 1 68.38 226 PHE A O 1
ATOM 1795 N N . PHE A 1 227 ? 9.422 1.771 -2.949 1 65.31 227 PHE A N 1
ATOM 1796 C CA . PHE A 1 227 ? 10.5 0.947 -3.477 1 65.31 227 PHE A CA 1
ATOM 1797 C C . PHE A 1 227 ? 10.055 0.201 -4.727 1 65.31 227 PHE A C 1
ATOM 1799 O O . PHE A 1 227 ? 10.828 0.04 -5.672 1 65.31 227 PHE A O 1
ATOM 1806 N N . GLN A 1 228 ? 8.844 -0.112 -4.578 1 56.22 228 GLN A N 1
ATOM 1807 C CA . GLN A 1 228 ? 8.273 -0.785 -5.738 1 56.22 228 GLN A CA 1
ATOM 1808 C C . GLN A 1 228 ? 8.195 0.158 -6.938 1 56.22 228 GLN A C 1
ATOM 1810 O O . GLN A 1 228 ? 8.492 -0.24 -8.062 1 56.22 228 GLN A O 1
ATOM 1815 N N . LEU A 1 229 ? 7.789 1.412 -6.582 1 52.5 229 LEU A N 1
ATOM 1816 C CA . LEU A 1 229 ? 7.641 2.418 -7.629 1 52.5 229 LEU A CA 1
ATOM 1817 C C . LEU A 1 229 ? 9 2.895 -8.125 1 52.5 229 LEU A C 1
ATOM 1819 O O . LEU A 1 229 ? 9.164 3.199 -9.305 1 52.5 229 LEU A O 1
ATOM 1823 N N . ARG A 1 230 ? 9.984 3.264 -7.262 1 51.56 230 ARG A N 1
ATOM 1824 C CA . ARG A 1 230 ? 11.328 3.713 -7.605 1 51.56 230 ARG A CA 1
ATOM 1825 C C . ARG A 1 230 ? 11.992 2.756 -8.594 1 51.56 230 ARG A C 1
ATOM 1827 O O . ARG A 1 230 ? 12.852 3.16 -9.375 1 51.56 230 ARG A O 1
ATOM 1834 N N . LYS A 1 231 ? 11.719 1.494 -8.5 1 48.56 231 LYS A N 1
ATOM 1835 C CA . LYS A 1 231 ? 12.234 0.552 -9.492 1 48.56 231 LYS A CA 1
ATOM 1836 C C . LYS A 1 231 ? 11.945 1.035 -10.906 1 48.56 231 LYS A C 1
ATOM 1838 O O . LYS A 1 231 ? 12.688 0.714 -11.844 1 48.56 231 LYS A O 1
ATOM 1843 N N . SER A 1 232 ? 10.984 1.901 -11.086 1 44 232 SER A N 1
ATOM 1844 C CA . SER A 1 232 ? 10.766 2.531 -12.383 1 44 232 SER A CA 1
ATOM 1845 C C . SER A 1 232 ? 12 3.293 -12.844 1 44 232 SER A C 1
ATOM 1847 O O . SER A 1 232 ? 12.133 3.613 -14.031 1 44 232 SER A O 1
ATOM 1849 N N . GLU A 1 233 ? 12.852 3.709 -11.984 1 44.56 233 GLU A N 1
ATOM 1850 C CA . GLU A 1 233 ? 14.055 4.41 -12.414 1 44.56 233 GLU A CA 1
ATOM 1851 C C . GLU A 1 233 ? 14.961 3.494 -13.227 1 44.56 233 GLU A C 1
ATOM 1853 O O . GLU A 1 233 ? 16 3.934 -13.742 1 44.56 233 GLU A O 1
ATOM 1858 N N . LEU A 1 234 ? 14.688 2.18 -13.281 1 49.94 234 LEU A N 1
ATOM 1859 C CA . LEU A 1 234 ? 15.422 1.346 -14.219 1 49.94 234 LEU A CA 1
ATOM 1860 C C . LEU A 1 234 ? 15.453 1.988 -15.602 1 49.94 234 LEU A C 1
ATOM 1862 O O . LEU A 1 234 ? 16.297 1.634 -16.438 1 49.94 234 LEU A O 1
ATOM 1866 N N . ASN A 1 235 ? 14.516 2.855 -15.883 1 47.56 235 ASN A N 1
ATOM 1867 C CA . ASN A 1 235 ? 14.398 3.441 -17.219 1 47.56 235 ASN A CA 1
ATOM 1868 C C . ASN A 1 235 ? 15.68 4.168 -17.609 1 47.56 235 ASN A C 1
ATOM 1870 O O . ASN A 1 235 ? 15.844 4.543 -18.781 1 47.56 235 ASN A O 1
ATOM 1874 N N . THR A 1 236 ? 16.562 4.391 -16.703 1 47.09 236 THR A N 1
ATOM 1875 C CA . THR A 1 236 ? 17.719 5.188 -17.125 1 47.09 236 THR A CA 1
ATOM 1876 C C . THR A 1 236 ? 18.906 4.293 -17.438 1 47.09 236 THR A C 1
ATOM 1878 O O . THR A 1 236 ? 20.016 4.785 -17.672 1 47.09 236 THR A O 1
ATOM 1881 N N . LEU A 1 237 ? 18.688 3.014 -17.438 1 50.94 237 LEU A N 1
ATOM 1882 C CA . LEU A 1 237 ? 19.859 2.209 -17.781 1 50.94 237 LEU A CA 1
ATOM 1883 C C . LEU A 1 237 ? 19.984 2.076 -19.297 1 50.94 237 LEU A C 1
ATOM 1885 O O . LEU A 1 237 ? 19.062 1.609 -19.969 1 50.94 237 LEU A O 1
ATOM 1889 N N . PRO A 1 238 ? 21.016 2.758 -19.953 1 55.47 238 PRO A N 1
ATOM 1890 C CA . PRO A 1 238 ? 21.188 2.646 -21.391 1 55.47 238 PRO A CA 1
ATOM 1891 C C . PRO A 1 238 ? 21.312 1.197 -21.859 1 55.47 238 PRO A C 1
ATOM 1893 O O . PRO A 1 238 ? 22.047 0.408 -21.266 1 55.47 238 PRO A O 1
ATOM 1896 N N . ILE A 1 239 ? 20.438 0.651 -22.656 1 58.19 239 ILE A N 1
ATOM 1897 C CA . ILE A 1 239 ? 20.484 -0.689 -23.234 1 58.19 239 ILE A CA 1
ATOM 1898 C C . ILE A 1 239 ? 21.609 -0.769 -24.266 1 58.19 239 ILE A C 1
ATOM 1900 O O . ILE A 1 239 ? 21.984 -1.86 -24.688 1 58.19 239 ILE A O 1
ATOM 1904 N N . ASP A 1 240 ? 21.984 0.426 -24.75 1 56.78 240 ASP A N 1
ATOM 1905 C CA . ASP A 1 240 ? 22.969 0.487 -25.828 1 56.78 240 ASP A CA 1
ATOM 1906 C C . ASP A 1 240 ? 24.359 0.132 -25.328 1 56.78 240 ASP A C 1
ATOM 1908 O O . ASP A 1 240 ? 25.328 0.171 -26.094 1 56.78 240 ASP A O 1
ATOM 1912 N N . GLN A 1 241 ? 24.5 0.026 -24.062 1 52.91 241 GLN A N 1
ATOM 1913 C CA . GLN A 1 241 ? 25.906 -0.32 -23.891 1 52.91 241 GLN A CA 1
ATOM 1914 C C . GLN A 1 241 ? 26.234 -1.658 -24.547 1 52.91 241 GLN A C 1
ATOM 1916 O O . GLN A 1 241 ? 25.641 -2.684 -24.203 1 52.91 241 GLN A O 1
ATOM 1921 N N . GLU A 1 242 ? 26.641 -1.662 -25.844 1 51.59 242 GLU A N 1
ATOM 1922 C CA . GLU A 1 242 ? 26.859 -2.488 -27.031 1 51.59 242 GLU A CA 1
ATOM 1923 C C . GLU A 1 242 ? 27.188 -3.928 -26.641 1 51.59 242 GLU A C 1
ATOM 1925 O O . GLU A 1 242 ? 26.766 -4.867 -27.328 1 51.59 242 GLU A O 1
ATOM 1930 N N . ASN A 1 243 ? 27.828 -4.316 -25.484 1 63.66 243 ASN A N 1
ATOM 1931 C CA . ASN A 1 243 ? 28.422 -5.648 -25.5 1 63.66 243 ASN A CA 1
ATOM 1932 C C . ASN A 1 243 ? 27.875 -6.523 -24.375 1 63.66 243 ASN A C 1
ATOM 1934 O O . ASN A 1 243 ? 28.297 -7.664 -24.203 1 63.66 243 ASN A O 1
ATOM 1938 N N . ASN A 1 244 ? 26.719 -6.145 -23.766 1 77.25 244 ASN A N 1
ATOM 1939 C CA . ASN A 1 244 ? 26.391 -6.941 -22.594 1 77.25 244 ASN A CA 1
ATOM 1940 C C . ASN A 1 244 ? 25.469 -8.102 -22.953 1 77.25 244 ASN A C 1
ATOM 1942 O O . ASN A 1 244 ? 25.453 -9.117 -22.25 1 77.25 244 ASN A O 1
ATOM 1946 N N . LEU A 1 245 ? 24.844 -8.062 -24.188 1 89.31 245 LEU A N 1
ATOM 1947 C CA . LEU A 1 245 ? 23.875 -9.102 -24.531 1 89.31 245 LEU A CA 1
ATOM 1948 C C . LEU A 1 245 ? 24.422 -9.992 -25.641 1 89.31 245 LEU A C 1
ATOM 1950 O O . LEU A 1 245 ? 23.812 -11 -25.984 1 89.31 245 LEU A O 1
ATOM 1954 N N . LYS A 1 246 ? 25.609 -9.578 -26.094 1 90.94 246 LYS A N 1
ATOM 1955 C CA . LYS A 1 246 ? 26.188 -10.328 -27.203 1 90.94 246 LYS A CA 1
ATOM 1956 C C . LYS A 1 246 ? 26.5 -11.766 -26.781 1 90.94 246 LYS A C 1
ATOM 1958 O O . LYS A 1 246 ? 27.062 -12.008 -25.719 1 90.94 246 LYS A O 1
ATOM 1963 N N . ASN A 1 247 ? 26.047 -12.75 -27.5 1 91 247 ASN A N 1
ATOM 1964 C CA . ASN A 1 247 ? 26.297 -14.188 -27.375 1 91 247 ASN A CA 1
ATOM 1965 C C . ASN A 1 247 ? 25.562 -14.773 -26.172 1 91 247 ASN A C 1
ATOM 1967 O O . ASN A 1 247 ? 25.812 -15.922 -25.797 1 91 247 ASN A O 1
ATOM 1971 N N . ARG A 1 248 ? 24.766 -13.961 -25.547 1 95.69 248 ARG A N 1
ATOM 1972 C CA . ARG A 1 248 ? 23.906 -14.516 -24.516 1 95.69 248 ARG A CA 1
ATOM 1973 C C . ARG A 1 248 ? 22.766 -15.328 -25.125 1 95.69 248 ARG A C 1
ATOM 1975 O O . ARG A 1 248 ? 22.391 -15.117 -26.281 1 95.69 248 ARG A O 1
ATOM 1982 N N . VAL A 1 249 ? 22.344 -16.281 -24.375 1 98.38 249 VAL A N 1
ATOM 1983 C CA . VAL A 1 249 ? 21.266 -17.141 -24.844 1 98.38 249 VAL A CA 1
ATOM 1984 C C . VAL A 1 249 ? 19.984 -16.828 -24.078 1 98.38 249 VAL A C 1
ATOM 1986 O O . VAL A 1 249 ? 19.969 -16.875 -22.844 1 98.38 249 VAL A O 1
ATOM 1989 N N . ALA A 1 250 ? 18.938 -16.5 -24.844 1 98.5 250 ALA A N 1
ATOM 1990 C CA . ALA A 1 250 ? 17.656 -16.125 -24.234 1 98.5 250 ALA A CA 1
ATOM 1991 C C . ALA A 1 250 ? 16.516 -17 -24.75 1 98.5 250 ALA A C 1
ATOM 1993 O O . ALA A 1 250 ? 16.469 -17.328 -25.938 1 98.5 250 ALA A O 1
ATOM 1994 N N . VAL A 1 251 ? 15.656 -17.406 -23.859 1 98.81 251 VAL A N 1
ATOM 1995 C CA . VAL A 1 251 ? 14.43 -18.125 -24.203 1 98.81 251 VAL A CA 1
ATOM 1996 C C . VAL A 1 251 ? 13.219 -17.266 -23.859 1 98.81 251 VAL A C 1
ATOM 1998 O O . VAL A 1 251 ? 13.117 -16.734 -22.75 1 98.81 251 VAL A O 1
ATOM 2001 N N . VAL A 1 252 ? 12.328 -17.109 -24.797 1 98.75 252 VAL A N 1
ATOM 2002 C CA . VAL A 1 252 ? 11.109 -16.328 -24.578 1 98.75 252 VAL A CA 1
ATOM 2003 C C . VAL A 1 252 ? 9.883 -17.219 -24.75 1 98.75 252 VAL A C 1
ATOM 2005 O O . VAL A 1 252 ? 9.609 -17.719 -25.844 1 98.75 252 VAL A O 1
ATOM 2008 N N . PHE A 1 253 ? 9.211 -17.5 -23.656 1 98.69 253 PHE A N 1
ATOM 2009 C CA . PHE A 1 253 ? 7.898 -18.141 -23.734 1 98.69 253 PHE A CA 1
ATOM 2010 C C . PHE A 1 253 ? 6.812 -17.109 -24 1 98.69 253 PHE A C 1
ATOM 2012 O O . PHE A 1 253 ? 6.746 -16.078 -23.328 1 98.69 253 PHE A O 1
ATOM 2019 N N . GLY A 1 254 ? 5.926 -17.359 -24.953 1 95.94 254 GLY A N 1
ATOM 2020 C CA . GLY A 1 254 ? 4.965 -16.375 -25.406 1 95.94 254 GLY A CA 1
ATOM 2021 C C . GLY A 1 254 ? 5.559 -15.352 -26.344 1 95.94 254 GLY A C 1
ATOM 2022 O O . GLY A 1 254 ? 5.223 -14.172 -26.281 1 95.94 254 GLY A O 1
ATOM 2023 N N . GLY A 1 255 ? 6.492 -15.766 -27.156 1 93.31 255 GLY A N 1
ATOM 2024 C CA . GLY A 1 255 ? 7.254 -14.859 -28 1 93.31 255 GLY A CA 1
ATOM 2025 C C . GLY A 1 255 ? 6.664 -14.688 -29.375 1 93.31 255 GLY A C 1
ATOM 2026 O O . GLY A 1 255 ? 7.312 -14.141 -30.281 1 93.31 255 GLY A O 1
ATOM 2027 N N . SER A 1 256 ? 5.379 -15.117 -29.594 1 90.69 256 SER A N 1
ATOM 2028 C CA . SER A 1 256 ? 4.801 -15.141 -30.938 1 90.69 256 SER A CA 1
ATOM 2029 C C . SER A 1 256 ? 4.254 -13.773 -31.328 1 90.69 256 SER A C 1
ATOM 2031 O O . SER A 1 256 ? 4.227 -13.422 -32.5 1 90.69 256 SER A O 1
ATOM 2033 N N . TYR A 1 257 ? 3.777 -13 -30.375 1 88.62 257 TYR A N 1
ATOM 2034 C CA . TYR A 1 257 ? 3.227 -11.68 -30.656 1 88.62 257 TYR A CA 1
ATOM 2035 C C . TYR A 1 257 ? 3.316 -10.773 -29.438 1 88.62 257 TYR A C 1
ATOM 2037 O O . TYR A 1 257 ? 3.77 -11.211 -28.375 1 88.62 257 TYR A O 1
ATOM 2045 N N . GLY A 1 258 ? 3.047 -9.531 -29.688 1 91.31 258 GLY A N 1
ATOM 2046 C CA . GLY A 1 258 ? 2.941 -8.586 -28.594 1 91.31 258 GLY A CA 1
ATOM 2047 C C . GLY A 1 258 ? 4.27 -8.305 -27.922 1 91.31 258 GLY A C 1
ATOM 2048 O O . GLY A 1 258 ? 5.289 -8.133 -28.594 1 91.31 258 GLY A O 1
ATOM 2049 N N . ILE A 1 259 ? 4.238 -8.273 -26.656 1 93.31 259 ILE A N 1
ATOM 2050 C CA . ILE A 1 259 ? 5.395 -7.902 -25.844 1 93.31 259 ILE A CA 1
ATOM 2051 C C . ILE A 1 259 ? 6.5 -8.945 -26.016 1 93.31 259 ILE A C 1
ATOM 2053 O O . ILE A 1 259 ? 7.668 -8.586 -26.203 1 93.31 259 ILE A O 1
ATOM 2057 N N . GLY A 1 260 ? 6.125 -10.203 -26.016 1 96.38 260 GLY A N 1
ATOM 2058 C CA . GLY A 1 260 ? 7.102 -11.273 -26.156 1 96.38 260 GLY A CA 1
ATOM 2059 C C . GLY A 1 260 ? 7.859 -11.219 -27.469 1 96.38 260 GLY A C 1
ATOM 2060 O O . GLY A 1 260 ? 9.078 -11.414 -27.484 1 96.38 260 GLY A O 1
ATOM 2061 N N . ALA A 1 261 ? 7.152 -10.93 -28.5 1 96.25 261 ALA A N 1
ATOM 2062 C CA . ALA A 1 261 ? 7.777 -10.812 -29.812 1 96.25 261 ALA A CA 1
ATOM 2063 C C . ALA A 1 261 ? 8.742 -9.633 -29.859 1 96.25 261 ALA A C 1
ATOM 2065 O O . ALA A 1 261 ? 9.828 -9.734 -30.438 1 96.25 261 ALA A O 1
ATOM 2066 N N . ASP A 1 262 ? 8.32 -8.547 -29.297 1 96.19 262 ASP A N 1
ATOM 2067 C CA . ASP A 1 262 ? 9.164 -7.355 -29.281 1 96.19 262 ASP A CA 1
ATOM 2068 C C . ASP A 1 262 ? 10.414 -7.578 -28.438 1 96.19 262 ASP A C 1
ATOM 2070 O O . ASP A 1 262 ? 11.5 -7.094 -28.766 1 96.19 262 ASP A O 1
ATOM 2074 N N . VAL A 1 263 ? 10.289 -8.281 -27.328 1 96.31 263 VAL A N 1
ATOM 2075 C CA . VAL A 1 263 ? 11.43 -8.625 -26.484 1 96.31 263 VAL A CA 1
ATOM 2076 C C . VAL A 1 263 ? 12.414 -9.477 -27.266 1 96.31 263 VAL A C 1
ATOM 2078 O O . VAL A 1 263 ? 13.617 -9.203 -27.266 1 96.31 263 VAL A O 1
ATOM 2081 N N . ALA A 1 264 ? 11.906 -10.469 -27.922 1 97.44 264 ALA A N 1
ATOM 2082 C CA . ALA A 1 264 ? 12.734 -11.375 -28.719 1 97.44 264 ALA A CA 1
ATOM 2083 C C . ALA A 1 264 ? 13.484 -10.617 -29.812 1 97.44 264 ALA A C 1
ATOM 2085 O O . ALA A 1 264 ? 14.688 -10.82 -30 1 97.44 264 ALA A O 1
ATOM 2086 N N . GLN A 1 265 ? 12.773 -9.781 -30.484 1 96.5 265 GLN A N 1
ATOM 2087 C CA . GLN A 1 265 ? 13.359 -9.016 -31.594 1 96.5 265 GLN A CA 1
ATOM 2088 C C . GLN A 1 265 ? 14.469 -8.094 -31.094 1 96.5 265 GLN A C 1
ATOM 2090 O O . GLN A 1 265 ? 15.547 -8.039 -31.672 1 96.5 265 GLN A O 1
ATOM 2095 N N . LEU A 1 266 ? 14.164 -7.414 -30.047 1 94.25 266 LEU A N 1
ATOM 2096 C CA . LEU A 1 266 ? 15.148 -6.484 -29.484 1 94.25 266 LEU A CA 1
ATOM 2097 C C . LEU A 1 266 ? 16.391 -7.227 -29 1 94.25 266 LEU A C 1
ATOM 2099 O O . LEU A 1 266 ? 17.516 -6.746 -29.188 1 94.25 266 LEU A O 1
ATOM 2103 N N . LEU A 1 267 ? 16.266 -8.352 -28.391 1 95.5 267 LEU A N 1
ATOM 2104 C CA . LEU A 1 267 ? 17.375 -9.172 -27.953 1 95.5 267 LEU A CA 1
ATOM 2105 C C . LEU A 1 267 ? 18.234 -9.617 -29.125 1 95.5 267 LEU A C 1
ATOM 2107 O O . LEU A 1 267 ? 19.453 -9.562 -29.078 1 95.5 267 LEU A O 1
ATOM 2111 N N . LYS A 1 268 ? 17.578 -10.023 -30.172 1 95.5 268 LYS A N 1
ATOM 2112 C CA . LYS A 1 268 ? 18.297 -10.445 -31.375 1 95.5 268 LYS A CA 1
ATOM 2113 C C . LYS A 1 268 ? 19.109 -9.297 -31.953 1 95.5 268 LYS A C 1
ATOM 2115 O O . LYS A 1 268 ? 20.25 -9.484 -32.375 1 95.5 268 LYS A O 1
ATOM 2120 N N . GLU A 1 269 ? 18.484 -8.172 -31.953 1 93.44 269 GLU A N 1
ATOM 2121 C CA . GLU A 1 269 ? 19.141 -6.984 -32.5 1 93.44 269 GLU A CA 1
ATOM 2122 C C . GLU A 1 269 ? 20.391 -6.637 -31.688 1 93.44 269 GLU A C 1
ATOM 2124 O O . GLU A 1 269 ? 21.344 -6.066 -32.219 1 93.44 269 GLU A O 1
ATOM 2129 N N . LYS A 1 270 ? 20.344 -7.051 -30.484 1 91.44 270 LYS A N 1
ATOM 2130 C CA . LYS A 1 270 ? 21.469 -6.723 -29.594 1 91.44 270 LYS A CA 1
ATOM 2131 C C . LYS A 1 270 ? 22.484 -7.859 -29.562 1 91.44 270 LYS A C 1
ATOM 2133 O O . LYS A 1 270 ? 23.406 -7.84 -28.75 1 91.44 270 LYS A O 1
ATOM 2138 N N . GLY A 1 271 ? 22.328 -8.883 -30.344 1 92.44 271 GLY A N 1
ATOM 2139 C CA . GLY A 1 271 ? 23.344 -9.891 -30.562 1 92.44 271 GLY A CA 1
ATOM 2140 C C . GLY A 1 271 ? 23.109 -11.164 -29.766 1 92.44 271 GLY A C 1
ATOM 2141 O O . GLY A 1 271 ? 23.953 -12.07 -29.781 1 92.44 271 GLY A O 1
ATOM 2142 N N . ALA A 1 272 ? 22 -11.281 -29.109 1 95.5 272 ALA A N 1
ATOM 2143 C CA . ALA A 1 272 ? 21.703 -12.484 -28.344 1 95.5 272 ALA A CA 1
ATOM 2144 C C . ALA A 1 272 ? 21.172 -13.602 -29.25 1 95.5 272 ALA A C 1
ATOM 2146 O O . ALA A 1 272 ? 20.641 -13.328 -30.328 1 95.5 272 ALA A O 1
ATOM 2147 N N . ASN A 1 273 ? 21.453 -14.828 -28.859 1 97.56 273 ASN A N 1
ATOM 2148 C CA . ASN A 1 273 ? 20.766 -15.977 -29.438 1 97.56 273 ASN A CA 1
ATOM 2149 C C . ASN A 1 273 ? 19.406 -16.219 -28.781 1 97.56 273 ASN A C 1
ATOM 2151 O O . ASN A 1 273 ? 19.344 -16.625 -27.625 1 97.56 273 ASN A O 1
ATOM 2155 N N . VAL A 1 274 ? 18.344 -16.016 -29.578 1 98.25 274 VAL A N 1
ATOM 2156 C CA . VAL A 1 274 ? 17.016 -15.992 -28.969 1 98.25 274 VAL A CA 1
ATOM 2157 C C . VAL A 1 274 ? 16.172 -17.156 -29.5 1 98.25 274 VAL A C 1
ATOM 2159 O O . VAL A 1 274 ? 16.156 -17.422 -30.703 1 98.25 274 VAL A O 1
ATOM 2162 N N . PHE A 1 275 ? 15.5 -17.875 -28.656 1 98.5 275 PHE A N 1
ATOM 2163 C CA . PHE A 1 275 ? 14.57 -18.938 -28.969 1 98.5 275 PHE A CA 1
ATOM 2164 C C . PHE A 1 275 ? 13.18 -18.625 -28.438 1 98.5 275 PHE A C 1
ATOM 2166 O O . PHE A 1 275 ? 13.016 -18.312 -27.25 1 98.5 275 PHE A O 1
ATOM 2173 N N . CYS A 1 276 ? 12.156 -18.734 -29.266 1 98.31 276 CYS A N 1
ATOM 2174 C CA . CYS A 1 276 ? 10.789 -18.391 -28.891 1 98.31 276 CYS A CA 1
ATOM 2175 C C . CYS A 1 276 ? 9.906 -19.625 -28.891 1 98.31 276 CYS A C 1
ATOM 2177 O O . CYS A 1 276 ? 10.016 -20.484 -29.766 1 98.31 276 CYS A O 1
ATOM 2179 N N . TYR A 1 277 ? 9.07 -19.734 -27.922 1 98.19 277 TYR A N 1
ATOM 2180 C CA . TYR A 1 277 ? 8.125 -20.828 -27.781 1 98.19 277 TYR A CA 1
ATOM 2181 C C . TYR A 1 277 ? 6.734 -20.312 -27.422 1 98.19 277 TYR A C 1
ATOM 2183 O O . TYR A 1 277 ? 6.602 -19.391 -26.625 1 98.19 277 TYR A O 1
ATOM 2191 N N . SER A 1 278 ? 5.699 -20.828 -28.016 1 96.38 278 SER A N 1
ATOM 2192 C CA . SER A 1 278 ? 4.305 -20.547 -27.703 1 96.38 278 SER A CA 1
ATOM 2193 C C . SER A 1 278 ? 3.385 -21.641 -28.219 1 96.38 278 SER A C 1
ATOM 2195 O O . SER A 1 278 ? 3.811 -22.5 -29 1 96.38 278 SER A O 1
ATOM 2197 N N . ARG A 1 279 ? 2.152 -21.609 -27.766 1 94.5 279 ARG A N 1
ATOM 2198 C CA . ARG A 1 279 ? 1.175 -22.578 -28.266 1 94.5 279 ARG A CA 1
ATOM 2199 C C . ARG A 1 279 ? 0.959 -22.422 -29.766 1 94.5 279 ARG A C 1
ATOM 2201 O O . ARG A 1 279 ? 0.913 -23.406 -30.484 1 94.5 279 ARG A O 1
ATOM 2208 N N . SER A 1 280 ? 0.885 -21.188 -30.188 1 91.69 280 SER A N 1
ATOM 2209 C CA . SER A 1 280 ? 0.564 -20.906 -31.578 1 91.69 280 SER A CA 1
ATOM 2210 C C . SER A 1 280 ? 1.776 -21.109 -32.469 1 91.69 280 SER A C 1
ATOM 2212 O O . SER A 1 280 ? 1.633 -21.484 -33.656 1 91.69 280 SER A O 1
ATOM 2214 N N . MET A 1 281 ? 2.988 -20.859 -32.031 1 92.31 281 MET A N 1
ATOM 2215 C CA . MET A 1 281 ? 4.199 -20.906 -32.844 1 92.31 281 MET A CA 1
ATOM 2216 C C . MET A 1 281 ? 4.715 -22.328 -33 1 92.31 281 MET A C 1
ATOM 2218 O O . MET A 1 281 ? 5.055 -22.766 -34.094 1 92.31 281 MET A O 1
ATOM 2222 N N . ASN A 1 282 ? 4.781 -23.094 -31.938 1 95.5 282 ASN A N 1
ATOM 2223 C CA . ASN A 1 282 ? 5.387 -24.422 -31.984 1 95.5 282 ASN A CA 1
ATOM 2224 C C . ASN A 1 282 ? 4.742 -25.375 -30.984 1 95.5 282 ASN A C 1
ATOM 2226 O O . ASN A 1 282 ? 5.359 -26.344 -30.562 1 95.5 282 ASN A O 1
ATOM 2230 N N . GLY A 1 283 ? 3.529 -24.984 -30.453 1 95.12 283 GLY A N 1
ATOM 2231 C CA . GLY A 1 283 ? 2.713 -25.875 -29.656 1 95.12 283 GLY A CA 1
ATOM 2232 C C . GLY A 1 283 ? 3.18 -25.984 -28.219 1 95.12 283 GLY A C 1
ATOM 2233 O O . GLY A 1 283 ? 2.746 -26.875 -27.484 1 95.12 283 GLY A O 1
ATOM 2234 N N . THR A 1 284 ? 4.055 -25.156 -27.734 1 97.44 284 THR A N 1
ATOM 2235 C CA . THR A 1 284 ? 4.566 -25.219 -26.375 1 97.44 284 THR A CA 1
ATOM 2236 C C . THR A 1 284 ? 3.633 -24.484 -25.406 1 97.44 284 THR A C 1
ATOM 2238 O O . THR A 1 284 ? 3.426 -23.281 -25.531 1 97.44 284 THR A O 1
ATOM 2241 N N . ASP A 1 285 ? 3.072 -25.266 -24.516 1 97.88 285 ASP A N 1
ATOM 2242 C CA . ASP A 1 285 ? 2.201 -24.734 -23.469 1 97.88 285 ASP A CA 1
ATOM 2243 C C . ASP A 1 285 ? 2.936 -24.656 -22.141 1 97.88 285 ASP A C 1
ATOM 2245 O O . ASP A 1 285 ? 3.348 -25.688 -21.594 1 97.88 285 ASP A O 1
ATOM 2249 N N . VAL A 1 286 ? 3.016 -23.453 -21.609 1 98.38 286 VAL A N 1
ATOM 2250 C CA . VAL A 1 286 ? 3.771 -23.281 -20.375 1 98.38 286 VAL A CA 1
ATOM 2251 C C . VAL A 1 286 ? 3.047 -23.984 -19.219 1 98.38 286 VAL A C 1
ATOM 2253 O O . VAL A 1 286 ? 3.654 -24.281 -18.188 1 98.38 286 VAL A O 1
ATOM 2256 N N . GLY A 1 287 ? 1.749 -24.234 -19.359 1 98 287 GLY A N 1
ATOM 2257 C CA . GLY A 1 287 ? 1.001 -24.984 -18.359 1 98 287 GLY A CA 1
ATOM 2258 C C . GLY A 1 287 ? 1.376 -26.453 -18.297 1 98 287 GLY A C 1
ATOM 2259 O O . GLY A 1 287 ? 1 -27.156 -17.359 1 98 287 GLY A O 1
ATOM 2260 N N . ASN A 1 288 ? 2.072 -26.875 -19.297 1 98.12 288 ASN A N 1
ATOM 2261 C CA . ASN A 1 288 ? 2.582 -28.25 -19.359 1 98.12 288 ASN A CA 1
ATOM 2262 C C . ASN A 1 288 ? 4.07 -28.312 -19.016 1 98.12 288 ASN A C 1
ATOM 2264 O O . ASN A 1 288 ? 4.914 -27.969 -19.859 1 98.12 288 ASN A O 1
ATOM 2268 N N . LYS A 1 289 ? 4.367 -28.812 -17.844 1 98.12 289 LYS A N 1
ATOM 2269 C CA . LYS A 1 289 ? 5.73 -28.797 -17.312 1 98.12 289 LYS A CA 1
ATOM 2270 C C . LYS A 1 289 ? 6.688 -29.531 -18.25 1 98.12 289 LYS A C 1
ATOM 2272 O O . LYS A 1 289 ? 7.816 -29.094 -18.453 1 98.12 289 LYS A O 1
ATOM 2277 N N . GLU A 1 290 ? 6.234 -30.609 -18.812 1 98.06 290 GLU A N 1
ATOM 2278 C CA . GLU A 1 290 ? 7.078 -31.422 -19.688 1 98.06 290 GLU A CA 1
ATOM 2279 C C . GLU A 1 290 ? 7.43 -30.656 -20.969 1 98.06 290 GLU A C 1
ATOM 2281 O O . GLU A 1 290 ? 8.539 -30.781 -21.484 1 98.06 290 GLU A O 1
ATOM 2286 N N . GLN A 1 291 ? 6.516 -29.953 -21.484 1 98.44 291 GLN A N 1
ATOM 2287 C CA . GLN A 1 291 ? 6.777 -29.188 -22.688 1 98.44 291 GLN A CA 1
ATOM 2288 C C . GLN A 1 291 ? 7.781 -28.062 -22.422 1 98.44 291 GLN A C 1
ATOM 2290 O O . GLN A 1 291 ? 8.633 -27.766 -23.266 1 98.44 291 GLN A O 1
ATOM 2295 N N . VAL A 1 292 ? 7.66 -27.438 -21.266 1 98.62 292 VAL A N 1
ATOM 2296 C CA . VAL A 1 292 ? 8.633 -26.422 -20.875 1 98.62 292 VAL A CA 1
ATOM 2297 C C . VAL A 1 292 ? 10.016 -27.047 -20.75 1 98.62 292 VAL A C 1
ATOM 2299 O O . VAL A 1 292 ? 11 -26.5 -21.234 1 98.62 292 VAL A O 1
ATOM 2302 N N . SER A 1 293 ? 10.07 -28.203 -20.125 1 98.56 293 SER A N 1
ATOM 2303 C CA . SER A 1 293 ? 11.32 -28.938 -19.953 1 98.56 293 SER A CA 1
ATOM 2304 C C . SER A 1 293 ? 11.961 -29.25 -21.312 1 98.56 293 SER A C 1
ATOM 2306 O O . SER A 1 293 ? 13.156 -29.031 -21.5 1 98.56 293 SER A O 1
ATOM 2308 N N . LYS A 1 294 ? 11.195 -29.734 -22.203 1 98.44 294 LYS A N 1
ATOM 2309 C CA . LYS A 1 294 ? 11.68 -30.094 -23.531 1 98.44 294 LYS A CA 1
ATOM 2310 C C . LYS A 1 294 ? 12.234 -28.875 -24.266 1 98.44 294 LYS A C 1
ATOM 2312 O O . LYS A 1 294 ? 13.266 -28.969 -24.922 1 98.44 294 LYS A O 1
ATOM 2317 N N . ALA A 1 295 ? 11.531 -27.766 -24.172 1 98.56 295 ALA A N 1
ATOM 2318 C CA . ALA A 1 295 ? 11.961 -26.547 -24.828 1 98.56 295 ALA A CA 1
ATOM 2319 C C . ALA A 1 295 ? 13.328 -26.094 -24.328 1 98.56 295 ALA A C 1
ATOM 2321 O O . ALA A 1 295 ? 14.227 -25.812 -25.125 1 98.56 295 ALA A O 1
ATOM 2322 N N . LEU A 1 296 ? 13.508 -26.094 -23.016 1 98.69 296 LEU A N 1
ATOM 2323 C CA . LEU A 1 296 ? 14.75 -25.609 -22.422 1 98.69 296 LEU A CA 1
ATOM 2324 C C . LEU A 1 296 ? 15.883 -26.594 -22.688 1 98.69 296 LEU A C 1
ATOM 2326 O O . LEU A 1 296 ? 17.031 -26.188 -22.922 1 98.69 296 LEU A O 1
ATOM 2330 N N . GLN A 1 297 ? 15.57 -27.875 -22.703 1 98.44 297 GLN A N 1
ATOM 2331 C CA . GLN A 1 297 ? 16.562 -28.891 -23.031 1 98.44 297 GLN A CA 1
ATOM 2332 C C . GLN A 1 297 ? 17.078 -28.719 -24.453 1 98.44 297 GLN A C 1
ATOM 2334 O O . GLN A 1 297 ? 18.266 -28.875 -24.719 1 98.44 297 GLN A O 1
ATOM 2339 N N . GLU A 1 298 ? 16.156 -28.469 -25.312 1 98.19 298 GLU A N 1
ATOM 2340 C CA . GLU A 1 298 ? 16.516 -28.266 -26.703 1 98.19 298 GLU A CA 1
ATOM 2341 C C . GLU A 1 298 ? 17.484 -27.094 -26.875 1 98.19 298 GLU A C 1
ATOM 2343 O O . GLU A 1 298 ? 18.484 -27.188 -27.578 1 98.19 298 GLU A O 1
ATOM 2348 N N . VAL A 1 299 ? 17.172 -25.984 -26.234 1 98.56 299 VAL A N 1
ATOM 2349 C CA . VAL A 1 299 ? 18 -24.797 -26.328 1 98.56 299 VAL A CA 1
ATOM 2350 C C . VAL A 1 299 ? 19.375 -25.078 -25.719 1 98.56 299 VAL A C 1
ATOM 2352 O O . VAL A 1 299 ? 20.406 -24.688 -26.281 1 98.56 299 VAL A O 1
ATOM 2355 N N . TYR A 1 300 ? 19.406 -25.75 -24.562 1 98.31 300 TYR A N 1
ATOM 2356 C CA . TYR A 1 300 ? 20.672 -26.062 -23.891 1 98.31 300 TYR A CA 1
ATOM 2357 C C . TYR A 1 300 ? 21.531 -26.984 -24.75 1 98.31 300 TYR A C 1
ATOM 2359 O O . TYR A 1 300 ? 22.75 -26.828 -24.797 1 98.31 300 TYR A O 1
ATOM 2367 N N . ARG A 1 301 ? 20.891 -27.938 -25.406 1 97.81 301 ARG A N 1
ATOM 2368 C CA . ARG A 1 301 ? 21.625 -28.828 -26.297 1 97.81 301 ARG A CA 1
ATOM 2369 C C . ARG A 1 301 ? 22.281 -28.062 -27.438 1 97.81 301 ARG A C 1
ATOM 2371 O O . ARG A 1 301 ? 23.391 -28.375 -27.859 1 97.81 301 ARG A O 1
ATOM 2378 N N . GLN A 1 302 ? 21.656 -27.047 -27.906 1 97.75 302 GLN A N 1
ATOM 2379 C CA . GLN A 1 302 ? 22.109 -26.281 -29.047 1 97.75 302 GLN A CA 1
ATOM 2380 C C . GLN A 1 302 ? 23.172 -25.25 -28.641 1 97.75 302 GLN A C 1
ATOM 2382 O O . GLN A 1 302 ? 24.141 -25.031 -29.375 1 97.75 302 GLN A O 1
ATOM 2387 N N . CYS A 1 303 ? 22.984 -24.656 -27.469 1 97.62 303 CYS A N 1
ATOM 2388 C CA . CYS A 1 303 ? 23.797 -23.484 -27.156 1 97.62 303 CYS A CA 1
ATOM 2389 C C . CYS A 1 303 ? 24.734 -23.781 -26 1 97.62 303 CYS A C 1
ATOM 2391 O O . CYS A 1 303 ? 25.688 -23.031 -25.766 1 97.62 303 CYS A O 1
ATOM 2393 N N . GLY A 1 304 ? 24.5 -24.844 -25.125 1 97.44 304 GLY A N 1
ATOM 2394 C CA . GLY A 1 304 ? 25.344 -25.219 -24 1 97.44 304 GLY A CA 1
ATOM 2395 C C . GLY A 1 304 ? 25.141 -24.328 -22.781 1 97.44 304 GLY A C 1
ATOM 2396 O O . GLY A 1 304 ? 25.844 -24.484 -21.766 1 97.44 304 GLY A O 1
ATOM 2397 N N . ARG A 1 305 ? 24.234 -23.344 -22.953 1 97.5 305 ARG A N 1
ATOM 2398 C CA . ARG A 1 305 ? 23.953 -22.422 -21.859 1 97.5 305 ARG A CA 1
ATOM 2399 C C . ARG A 1 305 ? 22.609 -21.734 -22.062 1 97.5 305 ARG A C 1
ATOM 2401 O O . ARG A 1 305 ? 22.094 -21.688 -23.188 1 97.5 305 ARG A O 1
ATOM 2408 N N . ILE A 1 306 ? 22.016 -21.25 -21 1 98.62 306 ILE A N 1
ATOM 2409 C CA . ILE A 1 306 ? 20.859 -20.359 -21.016 1 98.62 306 ILE A CA 1
ATOM 2410 C C . ILE A 1 306 ? 21.062 -19.234 -20 1 98.62 306 ILE A C 1
ATOM 2412 O O . ILE A 1 306 ? 21.266 -19.5 -18.812 1 98.62 306 ILE A O 1
ATOM 2416 N N . ASP A 1 307 ? 20.984 -18 -20.453 1 98.12 307 ASP A N 1
ATOM 2417 C CA . ASP A 1 307 ? 21.281 -16.859 -19.594 1 98.12 307 ASP A CA 1
ATOM 2418 C C . ASP A 1 307 ? 20 -16.172 -19.125 1 98.12 307 ASP A C 1
ATOM 2420 O O . ASP A 1 307 ? 19.922 -15.688 -18 1 98.12 307 ASP A O 1
ATOM 2424 N N . TYR A 1 308 ? 19.062 -16.109 -20.047 1 98.31 308 TYR A N 1
ATOM 2425 C CA . TYR A 1 308 ? 17.844 -15.352 -19.781 1 98.31 308 TYR A CA 1
ATOM 2426 C C . TYR A 1 308 ? 16.609 -16.172 -20.156 1 98.31 308 TYR A C 1
ATOM 2428 O O . TYR A 1 308 ? 16.594 -16.828 -21.188 1 98.31 308 TYR A O 1
ATOM 2436 N N . ILE A 1 309 ? 15.672 -16.188 -19.281 1 98.81 309 ILE A N 1
ATOM 2437 C CA . ILE A 1 309 ? 14.359 -16.75 -19.578 1 98.81 309 ILE A CA 1
ATOM 2438 C C . ILE A 1 309 ? 13.266 -15.734 -19.266 1 98.81 309 ILE A C 1
ATOM 2440 O O . ILE A 1 309 ? 13.219 -15.172 -18.172 1 98.81 309 ILE A O 1
ATOM 2444 N N . ILE A 1 310 ? 12.461 -15.43 -20.281 1 98.69 310 ILE A N 1
ATOM 2445 C CA . ILE A 1 310 ? 11.367 -14.469 -20.172 1 98.69 310 ILE A CA 1
ATOM 2446 C C . ILE A 1 310 ? 10.039 -15.172 -20.469 1 98.69 310 ILE A C 1
ATOM 2448 O O . ILE A 1 310 ? 9.891 -15.82 -21.516 1 98.69 310 ILE A O 1
ATOM 2452 N N . ASN A 1 311 ? 9.133 -15.125 -19.547 1 98.69 311 ASN A N 1
ATOM 2453 C CA . ASN A 1 311 ? 7.805 -15.688 -19.75 1 98.69 311 ASN A CA 1
ATOM 2454 C C . ASN A 1 311 ? 6.742 -14.602 -19.859 1 98.69 311 ASN A C 1
ATOM 2456 O O . ASN A 1 311 ? 6.379 -13.977 -18.859 1 98.69 311 ASN A O 1
ATOM 2460 N N . THR A 1 312 ? 6.223 -14.391 -21.062 1 96.81 312 THR A N 1
ATOM 2461 C CA . THR A 1 312 ? 5.199 -13.375 -21.297 1 96.81 312 THR A CA 1
ATOM 2462 C C . THR A 1 312 ? 3.84 -14.023 -21.547 1 96.81 312 THR A C 1
ATOM 2464 O O . THR A 1 312 ? 2.855 -13.336 -21.812 1 96.81 312 THR A O 1
ATOM 2467 N N . ALA A 1 313 ? 3.834 -15.352 -21.484 1 95.06 313 ALA A N 1
ATOM 2468 C CA . ALA A 1 313 ? 2.582 -16.062 -21.734 1 95.06 313 ALA A CA 1
ATOM 2469 C C . ALA A 1 313 ? 1.524 -15.703 -20.703 1 95.06 313 ALA A C 1
ATOM 2471 O O . ALA A 1 313 ? 1.829 -15.578 -19.516 1 95.06 313 ALA A O 1
ATOM 2472 N N . GLY A 1 314 ? 0.317 -15.477 -21.125 1 93.19 314 GLY A N 1
ATOM 2473 C CA . GLY A 1 314 ? -0.785 -15.148 -20.234 1 93.19 314 GLY A CA 1
ATOM 2474 C C . GLY A 1 314 ? -2.131 -15.125 -20.922 1 93.19 314 GLY A C 1
ATOM 2475 O O . GLY A 1 314 ? -2.207 -14.875 -22.141 1 93.19 314 GLY A O 1
ATOM 2476 N N . LEU A 1 315 ? -3.141 -15.43 -20.25 1 92.69 315 LEU A N 1
ATOM 2477 C CA . LEU A 1 315 ? -4.52 -15.391 -20.719 1 92.69 315 LEU A CA 1
ATOM 2478 C C . LEU A 1 315 ? -5.359 -14.438 -19.875 1 92.69 315 LEU A C 1
ATOM 2480 O O . LEU A 1 315 ? -5.277 -14.453 -18.641 1 92.69 315 LEU A O 1
ATOM 2484 N N . LEU A 1 316 ? -6.039 -13.547 -20.562 1 91.19 316 LEU A N 1
ATOM 2485 C CA . LEU A 1 316 ? -7.004 -12.648 -19.938 1 91.19 316 LEU A CA 1
ATOM 2486 C C . LEU A 1 316 ? -8.398 -12.867 -20.5 1 91.19 316 LEU A C 1
ATOM 2488 O O . LEU A 1 316 ? -8.586 -12.836 -21.719 1 91.19 316 LEU A O 1
ATOM 2492 N N . ASN A 1 317 ? -9.289 -13.211 -19.688 1 86.69 317 ASN A N 1
ATOM 2493 C CA . ASN A 1 317 ? -10.711 -13.273 -20.016 1 86.69 317 ASN A CA 1
ATOM 2494 C C . ASN A 1 317 ? -11.523 -12.25 -19.219 1 86.69 317 ASN A C 1
ATOM 2496 O O . ASN A 1 317 ? -11.648 -12.367 -18 1 86.69 317 ASN A O 1
ATOM 2500 N N . LYS A 1 318 ? -12.07 -11.305 -19.953 1 84.75 318 LYS A N 1
ATOM 2501 C CA . LYS A 1 318 ? -12.852 -10.266 -19.297 1 84.75 318 LYS A CA 1
ATOM 2502 C C . LYS A 1 318 ? -14.336 -10.633 -19.25 1 84.75 318 LYS A C 1
ATOM 2504 O O . LYS A 1 318 ? -15.055 -10.453 -20.234 1 84.75 318 LYS A O 1
ATOM 2509 N N . GLU A 1 319 ? -14.781 -11.086 -18.188 1 83.69 319 GLU A N 1
ATOM 2510 C CA . GLU A 1 319 ? -16.188 -11.43 -17.938 1 83.69 319 GLU A CA 1
ATOM 2511 C C . GLU A 1 319 ? -16.406 -11.727 -16.453 1 83.69 319 GLU A C 1
ATOM 2513 O O . GLU A 1 319 ? -15.477 -12.117 -15.742 1 83.69 319 GLU A O 1
ATOM 2518 N N . PRO A 1 320 ? -17.641 -11.477 -15.992 1 85.62 320 PRO A N 1
ATOM 2519 C CA . PRO A 1 320 ? -17.906 -11.844 -14.602 1 85.62 320 PRO A CA 1
ATOM 2520 C C . PRO A 1 320 ? -17.609 -13.312 -14.305 1 85.62 320 PRO A C 1
ATOM 2522 O O . PRO A 1 320 ? -17.734 -14.164 -15.188 1 85.62 320 PRO A O 1
ATOM 2525 N N . LEU A 1 321 ? -17.234 -13.602 -13.086 1 92.19 321 LEU A N 1
ATOM 2526 C CA . LEU A 1 321 ? -16.844 -14.961 -12.711 1 92.19 321 LEU A CA 1
ATOM 2527 C C . LEU A 1 321 ? -17.953 -15.953 -13.07 1 92.19 321 LEU A C 1
ATOM 2529 O O . LEU A 1 321 ? -17.672 -17.016 -13.641 1 92.19 321 LEU A O 1
ATOM 2533 N N . MET A 1 322 ? -19.156 -15.57 -12.852 1 92.25 322 MET A N 1
ATOM 2534 C CA . MET A 1 322 ? -20.266 -16.5 -12.984 1 92.25 322 MET A CA 1
ATOM 2535 C C . MET A 1 322 ? -20.656 -16.703 -14.445 1 92.25 322 MET A C 1
ATOM 2537 O O . MET A 1 322 ? -21.391 -17.625 -14.781 1 92.25 322 MET A O 1
ATOM 2541 N N . SER A 1 323 ? -20.156 -15.906 -15.297 1 87.25 323 SER A N 1
ATOM 2542 C CA . SER A 1 323 ? -20.406 -16.062 -16.719 1 87.25 323 SER A CA 1
ATOM 2543 C C . SER A 1 323 ? -19.281 -16.844 -17.391 1 87.25 323 SER A C 1
ATOM 2545 O O . SER A 1 323 ? -19.406 -17.234 -18.562 1 87.25 323 SER A O 1
ATOM 2547 N N . CYS A 1 324 ? -18.281 -17.078 -16.672 1 89.44 324 CYS A N 1
ATOM 2548 C CA . CYS A 1 324 ? -17.109 -17.734 -17.219 1 89.44 324 CYS A CA 1
ATOM 2549 C C . CYS A 1 324 ? -17.266 -19.25 -17.156 1 89.44 324 CYS A C 1
ATOM 2551 O O . CYS A 1 324 ? -17.625 -19.797 -16.125 1 89.44 324 CYS A O 1
ATOM 2553 N N . ASP A 1 325 ? -16.984 -19.859 -18.266 1 93.81 325 ASP A N 1
ATOM 2554 C CA . ASP A 1 325 ? -17 -21.312 -18.25 1 93.81 325 ASP A CA 1
ATOM 2555 C C . ASP A 1 325 ? -15.859 -21.875 -17.406 1 93.81 325 ASP A C 1
ATOM 2557 O O . ASP A 1 325 ? -14.773 -21.297 -17.375 1 93.81 325 ASP A O 1
ATOM 2561 N N . TYR A 1 326 ? -16.109 -23.031 -16.828 1 96.62 326 TYR A N 1
ATOM 2562 C CA . TYR A 1 326 ? -15.164 -23.594 -15.875 1 96.62 326 TYR A CA 1
ATOM 2563 C C . TYR A 1 326 ? -13.844 -23.953 -16.562 1 96.62 326 TYR A C 1
ATOM 2565 O O . TYR A 1 326 ? -12.773 -23.797 -15.977 1 96.62 326 TYR A O 1
ATOM 2573 N N . GLN A 1 327 ? -13.961 -24.453 -17.734 1 96.69 327 GLN A N 1
ATOM 2574 C CA . GLN A 1 327 ? -12.75 -24.812 -18.453 1 96.69 327 GLN A CA 1
ATOM 2575 C C . GLN A 1 327 ? -11.898 -23.594 -18.75 1 96.69 327 GLN A C 1
ATOM 2577 O O . GLN A 1 327 ? -10.664 -23.672 -18.734 1 96.69 327 GLN A O 1
ATOM 2582 N N . THR A 1 328 ? -12.555 -22.484 -19.078 1 95.19 328 THR A N 1
ATOM 2583 C CA . THR A 1 328 ? -11.844 -21.234 -19.312 1 95.19 328 THR A CA 1
ATOM 2584 C C . THR A 1 328 ? -11.102 -20.797 -18.047 1 95.19 328 THR A C 1
ATOM 2586 O O . THR A 1 328 ? -9.961 -20.328 -18.125 1 95.19 328 THR A O 1
ATOM 2589 N N . ILE A 1 329 ? -11.734 -21 -16.922 1 97.12 329 ILE A N 1
ATOM 2590 C CA . ILE A 1 329 ? -11.133 -20.672 -15.633 1 97.12 329 ILE A CA 1
ATOM 2591 C C . ILE A 1 329 ? -9.891 -21.531 -15.414 1 97.12 329 ILE A C 1
ATOM 2593 O O . ILE A 1 329 ? -8.812 -21.016 -15.117 1 97.12 329 ILE A O 1
ATOM 2597 N N . CYS A 1 330 ? -10.023 -22.812 -15.625 1 97.62 330 CYS A N 1
ATOM 2598 C CA . CYS A 1 330 ? -8.93 -23.766 -15.438 1 97.62 330 CYS A CA 1
ATOM 2599 C C . CYS A 1 330 ? -7.762 -23.422 -16.359 1 97.62 330 CYS A C 1
ATOM 2601 O O . CYS A 1 330 ? -6.602 -23.469 -15.945 1 97.62 330 CYS A O 1
ATOM 2603 N N . ASN A 1 331 ? -8.07 -23.078 -17.578 1 96.75 331 ASN A N 1
ATOM 2604 C CA . ASN A 1 331 ? -7.039 -22.75 -18.547 1 96.75 331 ASN A CA 1
ATOM 2605 C C . ASN A 1 331 ? -6.262 -21.5 -18.125 1 96.75 331 ASN A C 1
ATOM 2607 O O . ASN A 1 331 ? -5.039 -21.453 -18.266 1 96.75 331 ASN A O 1
ATOM 2611 N N . ALA A 1 332 ? -7.012 -20.531 -17.688 1 96.75 332 ALA A N 1
ATOM 2612 C CA . ALA A 1 332 ? -6.379 -19.281 -17.266 1 96.75 332 ALA A CA 1
ATOM 2613 C C . ALA A 1 332 ? -5.441 -19.516 -16.078 1 96.75 332 ALA A C 1
ATOM 2615 O O . ALA A 1 332 ? -4.312 -19.016 -16.078 1 96.75 332 ALA A O 1
ATOM 2616 N N . VAL A 1 333 ? -5.895 -20.297 -15.086 1 97.94 333 VAL A N 1
ATOM 2617 C CA . VAL A 1 333 ? -5.07 -20.609 -13.922 1 97.94 333 VAL A CA 1
ATOM 2618 C C . VAL A 1 333 ? -3.848 -21.406 -14.344 1 97.94 333 VAL A C 1
ATOM 2620 O O . VAL A 1 333 ? -2.73 -21.156 -13.891 1 97.94 333 VAL A O 1
ATOM 2623 N N . ASN A 1 334 ? -4.066 -22.328 -15.203 1 97.94 334 ASN A N 1
ATOM 2624 C CA . ASN A 1 334 ? -2.994 -23.188 -15.68 1 97.94 334 ASN A CA 1
ATOM 2625 C C . ASN A 1 334 ? -1.927 -22.391 -16.438 1 97.94 334 ASN A C 1
ATOM 2627 O O . ASN A 1 334 ? -0.731 -22.578 -16.188 1 97.94 334 ASN A O 1
ATOM 2631 N N . THR A 1 335 ? -2.338 -21.594 -17.297 1 97.81 335 THR A N 1
ATOM 2632 C CA . THR A 1 335 ? -1.402 -20.828 -18.109 1 97.81 335 THR A CA 1
ATOM 2633 C C . THR A 1 335 ? -0.737 -19.719 -17.297 1 97.81 335 THR A C 1
ATOM 2635 O O . THR A 1 335 ? 0.488 -19.594 -17.312 1 97.81 335 THR A O 1
ATOM 2638 N N . ASN A 1 336 ? -1.555 -18.953 -16.594 1 97.94 336 ASN A N 1
ATOM 2639 C CA . ASN A 1 336 ? -1.038 -17.766 -15.922 1 97.94 336 ASN A CA 1
ATOM 2640 C C . ASN A 1 336 ? -0.212 -18.125 -14.688 1 97.94 336 ASN A C 1
ATOM 2642 O O . ASN A 1 336 ? 0.894 -17.625 -14.508 1 97.94 336 ASN A O 1
ATOM 2646 N N . TYR A 1 337 ? -0.751 -19.031 -13.859 1 98.31 337 TYR A N 1
ATOM 2647 C CA . TYR A 1 337 ? -0.105 -19.312 -12.586 1 98.31 337 TYR A CA 1
ATOM 2648 C C . TYR A 1 337 ? 0.764 -20.547 -12.664 1 98.31 337 TYR A C 1
ATOM 2650 O O . TYR A 1 337 ? 1.976 -20.484 -12.445 1 98.31 337 TYR A O 1
ATOM 2658 N N . MET A 1 338 ? 0.211 -21.656 -13.016 1 98.38 338 MET A N 1
ATOM 2659 C CA . MET A 1 338 ? 1.007 -22.875 -13.117 1 98.38 338 MET A CA 1
ATOM 2660 C C . MET A 1 338 ? 2.102 -22.734 -14.164 1 98.38 338 MET A C 1
ATOM 2662 O O . MET A 1 338 ? 3.193 -23.281 -14.008 1 98.38 338 MET A O 1
ATOM 2666 N N . GLY A 1 339 ? 1.744 -22.062 -15.281 1 98.62 339 GLY A N 1
ATOM 2667 C CA . GLY A 1 339 ? 2.771 -21.766 -16.266 1 98.62 339 GLY A CA 1
ATOM 2668 C C . GLY A 1 339 ? 3.98 -21.062 -15.688 1 98.62 339 GLY A C 1
ATOM 2669 O O . GLY A 1 339 ? 5.121 -21.391 -16.016 1 98.62 339 GLY A O 1
ATOM 2670 N N . THR A 1 340 ? 3.729 -20.078 -14.812 1 98.5 340 THR A N 1
ATOM 2671 C CA . THR A 1 340 ? 4.789 -19.359 -14.109 1 98.5 340 THR A CA 1
ATOM 2672 C C . THR A 1 340 ? 5.605 -20.312 -13.242 1 98.5 340 THR A C 1
ATOM 2674 O O . THR A 1 340 ? 6.836 -20.297 -13.273 1 98.5 340 THR A O 1
ATOM 2677 N N . VAL A 1 341 ? 4.945 -21.203 -12.508 1 98.62 341 VAL A N 1
ATOM 2678 C CA . VAL A 1 341 ? 5.586 -22.156 -11.609 1 98.62 341 VAL A CA 1
ATOM 2679 C C . VAL A 1 341 ? 6.406 -23.156 -12.414 1 98.62 341 VAL A C 1
ATOM 2681 O O . VAL A 1 341 ? 7.559 -23.453 -12.078 1 98.62 341 VAL A O 1
ATOM 2684 N N . ASN A 1 342 ? 5.867 -23.656 -13.492 1 98.75 342 ASN A N 1
ATOM 2685 C CA . ASN A 1 342 ? 6.539 -24.625 -14.344 1 98.75 342 ASN A CA 1
ATOM 2686 C C . ASN A 1 342 ? 7.816 -24.047 -14.953 1 98.75 342 ASN A C 1
ATOM 2688 O O . ASN A 1 342 ? 8.859 -24.703 -14.961 1 98.75 342 ASN A O 1
ATOM 2692 N N . VAL A 1 343 ? 7.684 -22.844 -15.469 1 98.81 343 VAL A N 1
ATOM 2693 C CA . VAL A 1 343 ? 8.844 -22.188 -16.078 1 98.81 343 VAL A CA 1
ATOM 2694 C C . VAL A 1 343 ? 9.938 -22 -15.039 1 98.81 343 VAL A C 1
ATOM 2696 O O . VAL A 1 343 ? 11.117 -22.25 -15.312 1 98.81 343 VAL A O 1
ATOM 2699 N N . ALA A 1 344 ? 9.562 -21.609 -13.867 1 98.69 344 ALA A N 1
ATOM 2700 C CA . ALA A 1 344 ? 10.539 -21.422 -12.797 1 98.69 344 ALA A CA 1
ATOM 2701 C C . ALA A 1 344 ? 11.234 -22.734 -12.453 1 98.69 344 ALA A C 1
ATOM 2703 O O . ALA A 1 344 ? 12.461 -22.797 -12.398 1 98.69 344 ALA A O 1
ATOM 2704 N N . LEU A 1 345 ? 10.445 -23.797 -12.266 1 98.38 345 LEU A N 1
ATOM 2705 C CA . LEU A 1 345 ? 10.977 -25.109 -11.883 1 98.38 345 LEU A CA 1
ATOM 2706 C C . LEU A 1 345 ? 11.984 -25.609 -12.914 1 98.38 345 LEU A C 1
ATOM 2708 O O . LEU A 1 345 ? 13.078 -26.047 -12.555 1 98.38 345 LEU A O 1
ATOM 2712 N N . GLU A 1 346 ? 11.648 -25.469 -14.141 1 98.56 346 GLU A N 1
ATOM 2713 C CA . GLU A 1 346 ? 12.477 -26.047 -15.203 1 98.56 346 GLU A CA 1
ATOM 2714 C C . GLU A 1 346 ? 13.641 -25.141 -15.547 1 98.56 346 GLU A C 1
ATOM 2716 O O . GLU A 1 346 ? 14.648 -25.594 -16.109 1 98.56 346 GLU A O 1
ATOM 2721 N N . ALA A 1 347 ? 13.508 -23.859 -15.242 1 98.62 347 ALA A N 1
ATOM 2722 C CA . ALA A 1 347 ? 14.539 -22.859 -15.547 1 98.62 347 ALA A CA 1
ATOM 2723 C C . ALA A 1 347 ? 15.727 -23 -14.594 1 98.62 347 ALA A C 1
ATOM 2725 O O . ALA A 1 347 ? 16.859 -22.703 -14.961 1 98.62 347 ALA A O 1
ATOM 2726 N N . PHE A 1 348 ? 15.547 -23.484 -13.391 1 98.12 348 PHE A N 1
ATOM 2727 C CA . PHE A 1 348 ? 16.469 -23.359 -12.258 1 98.12 348 PHE A CA 1
ATOM 2728 C C . PHE A 1 348 ? 17.812 -23.969 -12.586 1 98.12 348 PHE A C 1
ATOM 2730 O O . PHE A 1 348 ? 18.859 -23.328 -12.414 1 98.12 348 PHE A O 1
ATOM 2737 N N . PRO A 1 349 ? 17.812 -25.203 -13.102 1 97.69 349 PRO A N 1
ATOM 2738 C CA . PRO A 1 349 ? 19.141 -25.797 -13.312 1 97.69 349 PRO A CA 1
ATOM 2739 C C . PRO A 1 349 ? 19.984 -25.016 -14.297 1 97.69 349 PRO A C 1
ATOM 2741 O O . PRO A 1 349 ? 21.203 -24.922 -14.125 1 97.69 349 PRO A O 1
ATOM 2744 N N . TYR A 1 350 ? 19.438 -24.453 -15.281 1 98.56 350 TYR A N 1
ATOM 2745 C CA . TYR A 1 350 ? 20.172 -23.734 -16.297 1 98.56 350 TYR A CA 1
ATOM 2746 C C . TYR A 1 350 ? 20.625 -22.375 -15.789 1 98.56 350 TYR A C 1
ATOM 2748 O O . TYR A 1 350 ? 21.766 -21.953 -16.016 1 98.56 350 TYR A O 1
ATOM 2756 N N . LEU A 1 351 ? 19.719 -21.703 -15.109 1 98.38 351 LEU A N 1
ATOM 2757 C CA . LEU A 1 351 ? 20.031 -20.375 -14.602 1 98.38 351 LEU A CA 1
ATOM 2758 C C . LEU A 1 351 ? 21.031 -20.453 -13.453 1 98.38 351 LEU A C 1
ATOM 2760 O O . LEU A 1 351 ? 21.812 -19.531 -13.25 1 98.38 351 LEU A O 1
ATOM 2764 N N . LYS A 1 352 ? 20.953 -21.562 -12.711 1 96.69 352 LYS A N 1
ATOM 2765 C CA . LYS A 1 352 ? 21.953 -21.766 -11.664 1 96.69 352 LYS A CA 1
ATOM 2766 C C . LYS A 1 352 ? 23.359 -21.844 -12.25 1 96.69 352 LYS A C 1
ATOM 2768 O O . LYS A 1 352 ? 24.297 -21.297 -11.68 1 96.69 352 LYS A O 1
ATOM 2773 N N . GLU A 1 353 ? 23.469 -22.484 -13.344 1 97.25 353 GLU A N 1
ATOM 2774 C CA . GLU A 1 353 ? 24.75 -22.641 -14.016 1 97.25 353 GLU A CA 1
ATOM 2775 C C . GLU A 1 353 ? 25.25 -21.312 -14.578 1 97.25 353 GLU A C 1
ATOM 2777 O O . GLU A 1 353 ? 26.422 -20.969 -14.43 1 97.25 353 GLU A O 1
ATOM 2782 N N . SER A 1 354 ? 24.391 -20.484 -15.141 1 97.19 354 SER A N 1
ATOM 2783 C CA . SER A 1 354 ? 24.781 -19.281 -15.852 1 97.19 354 SER A CA 1
ATOM 2784 C C . SER A 1 354 ? 24.719 -18.062 -14.945 1 97.19 354 SER A C 1
ATOM 2786 O O . SER A 1 354 ? 25.156 -16.969 -15.328 1 97.19 354 SER A O 1
ATOM 2788 N N . LYS A 1 355 ? 24.156 -18.266 -13.711 1 94.56 355 LYS A N 1
ATOM 2789 C CA . LYS A 1 355 ? 23.828 -17.109 -12.867 1 94.56 355 LYS A CA 1
ATOM 2790 C C . LYS A 1 355 ? 22.969 -16.109 -13.617 1 94.56 355 LYS A C 1
ATOM 2792 O O . LYS A 1 355 ? 23.281 -14.914 -13.656 1 94.56 355 LYS A O 1
ATOM 2797 N N . GLY A 1 356 ? 21.938 -16.703 -14.234 1 96.81 356 GLY A N 1
ATOM 2798 C CA . GLY A 1 356 ? 21.125 -15.969 -15.188 1 96.81 356 GLY A CA 1
ATOM 2799 C C . GLY A 1 356 ? 19.938 -15.281 -14.555 1 96.81 356 GLY A C 1
ATOM 2800 O O . GLY A 1 356 ? 19.922 -15.047 -13.352 1 96.81 356 GLY A O 1
ATOM 2801 N N . LYS A 1 357 ? 18.969 -14.852 -15.461 1 96.38 357 LYS A N 1
ATOM 2802 C CA . LYS A 1 357 ? 17.828 -14.039 -15.031 1 96.38 357 LYS A CA 1
ATOM 2803 C C . LYS A 1 357 ? 16.516 -14.633 -15.523 1 96.38 357 LYS A C 1
ATOM 2805 O O . LYS A 1 357 ? 16.438 -15.141 -16.641 1 96.38 357 LYS A O 1
ATOM 2810 N N . LEU A 1 358 ? 15.57 -14.586 -14.672 1 98.31 358 LEU A N 1
ATOM 2811 C CA . LEU A 1 358 ? 14.203 -15.016 -14.953 1 98.31 358 LEU A CA 1
ATOM 2812 C C . LEU A 1 358 ? 13.227 -13.852 -14.805 1 98.31 358 LEU A C 1
ATOM 2814 O O . LEU A 1 358 ? 13.227 -13.156 -13.789 1 98.31 358 LEU A O 1
ATOM 2818 N N . VAL A 1 359 ? 12.445 -13.625 -15.875 1 97.69 359 VAL A N 1
ATOM 2819 C CA . VAL A 1 359 ? 11.523 -12.492 -15.852 1 97.69 359 VAL A CA 1
ATOM 2820 C C . VAL A 1 359 ? 10.102 -12.977 -16.125 1 97.69 359 VAL A C 1
ATOM 2822 O O . VAL A 1 359 ? 9.859 -13.719 -17.078 1 97.69 359 VAL A O 1
ATOM 2825 N N . PHE A 1 360 ? 9.219 -12.609 -15.242 1 98.31 360 PHE A N 1
ATOM 2826 C CA . PHE A 1 360 ? 7.789 -12.859 -15.414 1 98.31 360 PHE A CA 1
ATOM 2827 C C . PHE A 1 360 ? 7.035 -11.555 -15.633 1 98.31 360 PHE A C 1
ATOM 2829 O O . PHE A 1 360 ? 7.629 -10.477 -15.602 1 98.31 360 PHE A O 1
ATOM 2836 N N . PHE A 1 361 ? 5.73 -11.688 -15.969 1 96.31 361 PHE A N 1
ATOM 2837 C CA . PHE A 1 361 ? 4.891 -10.523 -16.203 1 96.31 361 PHE A CA 1
ATOM 2838 C C . PHE A 1 361 ? 3.666 -10.539 -15.305 1 96.31 361 PHE A C 1
ATOM 2840 O O . PHE A 1 361 ? 3.035 -11.578 -15.125 1 96.31 361 PHE A O 1
ATOM 2847 N N . THR A 1 362 ? 3.436 -9.453 -14.656 1 94.25 362 THR A N 1
ATOM 2848 C CA . THR A 1 362 ? 2.205 -9.219 -13.906 1 94.25 362 THR A CA 1
ATOM 2849 C C . THR A 1 362 ? 1.397 -8.086 -14.531 1 94.25 362 THR A C 1
ATOM 2851 O O . THR A 1 362 ? 1.52 -7.812 -15.727 1 94.25 362 THR A O 1
ATOM 2854 N N . SER A 1 363 ? 0.409 -7.621 -13.891 1 87.12 363 SER A N 1
ATOM 2855 C CA . SER A 1 363 ? -0.433 -6.504 -14.297 1 87.12 363 SER A CA 1
ATOM 2856 C C . SER A 1 363 ? -0.755 -5.594 -13.117 1 87.12 363 SER A C 1
ATOM 2858 O O . SER A 1 363 ? -0.571 -5.98 -11.961 1 87.12 363 SER A O 1
ATOM 2860 N N . SER A 1 364 ? -1.216 -4.375 -13.484 1 74.88 364 SER A N 1
ATOM 2861 C CA . SER A 1 364 ? -1.576 -3.432 -12.43 1 74.88 364 SER A CA 1
ATOM 2862 C C . SER A 1 364 ? -2.678 -3.99 -11.539 1 74.88 364 SER A C 1
ATOM 2864 O O . SER A 1 364 ? -2.801 -3.602 -10.375 1 74.88 364 SER A O 1
ATOM 2866 N N . SER A 1 365 ? -3.346 -4.926 -12 1 79.81 365 SER A N 1
ATOM 2867 C CA . SER A 1 365 ? -4.473 -5.496 -11.273 1 79.81 365 SER A CA 1
ATOM 2868 C C . SER A 1 365 ? -3.994 -6.387 -10.133 1 79.81 365 SER A C 1
ATOM 2870 O O . SER A 1 365 ? -4.785 -6.785 -9.273 1 79.81 365 SER A O 1
ATOM 2872 N N . TYR A 1 366 ? -2.656 -6.637 -10.008 1 87.19 366 TYR A N 1
ATOM 2873 C CA . TYR A 1 366 ? -2.156 -7.488 -8.938 1 87.19 366 TYR A CA 1
ATOM 2874 C C . TYR A 1 366 ? -2.326 -6.812 -7.582 1 87.19 366 TYR A C 1
ATOM 2876 O O . TYR A 1 366 ? -2.381 -7.48 -6.547 1 87.19 366 TYR A O 1
ATOM 2884 N N . THR A 1 367 ? -2.471 -5.531 -7.586 1 73.56 367 THR A N 1
ATOM 2885 C CA . THR A 1 367 ? -2.494 -4.758 -6.352 1 73.56 367 THR A CA 1
ATOM 2886 C C . THR A 1 367 ? -3.867 -4.84 -5.688 1 73.56 367 THR A C 1
ATOM 2888 O O . THR A 1 367 ? -3.98 -4.723 -4.465 1 73.56 367 THR A O 1
ATOM 2891 N N . ARG A 1 368 ? -4.844 -5.004 -6.535 1 76.62 368 ARG A N 1
ATOM 2892 C CA . ARG A 1 368 ? -6.211 -5.133 -6.047 1 76.62 368 ARG A CA 1
ATOM 2893 C C . ARG A 1 368 ? -7.09 -5.867 -7.055 1 76.62 368 ARG A C 1
ATOM 2895 O O . ARG A 1 368 ? -7.098 -5.527 -8.242 1 76.62 368 ARG A O 1
ATOM 2902 N N . GLY A 1 369 ? -7.82 -6.773 -6.449 1 81.25 369 GLY A N 1
ATOM 2903 C CA . GLY A 1 369 ? -8.711 -7.531 -7.316 1 81.25 369 GLY A CA 1
ATOM 2904 C C . GLY A 1 369 ? -9.719 -6.66 -8.047 1 81.25 369 GLY A C 1
ATOM 2905 O O . GLY A 1 369 ? -10.234 -5.699 -7.477 1 81.25 369 GLY A O 1
ATOM 2906 N N . ARG A 1 370 ? -10 -7.008 -9.352 1 72.75 370 ARG A N 1
ATOM 2907 C CA . ARG A 1 370 ? -10.898 -6.23 -10.211 1 72.75 370 ARG A CA 1
ATOM 2908 C C . ARG A 1 370 ? -12.078 -7.074 -10.68 1 72.75 370 ARG A C 1
ATOM 2910 O O . ARG A 1 370 ? -11.906 -8.242 -11.047 1 72.75 370 ARG A O 1
ATOM 2917 N N . ALA A 1 371 ? -13.219 -6.426 -10.664 1 77.62 371 ALA A N 1
ATOM 2918 C CA . ALA A 1 371 ? -14.406 -7.086 -11.203 1 77.62 371 ALA A CA 1
ATOM 2919 C C . ALA A 1 371 ? -14.234 -7.391 -12.688 1 77.62 371 ALA A C 1
ATOM 2921 O O . ALA A 1 371 ? -13.547 -6.652 -13.406 1 77.62 371 ALA A O 1
ATOM 2922 N N . PHE A 1 372 ? -14.734 -8.508 -13.125 1 84.56 372 PHE A N 1
ATOM 2923 C CA . PHE A 1 372 ? -14.844 -8.914 -14.516 1 84.56 372 PHE A CA 1
ATOM 2924 C C . PHE A 1 372 ? -13.562 -9.586 -14.992 1 84.56 372 PHE A C 1
ATOM 2926 O O . PHE A 1 372 ? -13.469 -10.031 -16.141 1 84.56 372 PHE A O 1
ATOM 2933 N N . TYR A 1 373 ? -12.648 -9.656 -14.227 1 87.75 373 TYR A N 1
ATOM 2934 C CA . TYR A 1 373 ? -11.5 -10.484 -14.562 1 87.75 373 TYR A CA 1
ATOM 2935 C C . TYR A 1 373 ? -10.781 -10.961 -13.305 1 87.75 373 TYR A C 1
ATOM 2937 O O . TYR A 1 373 ? -9.562 -10.828 -13.195 1 87.75 373 TYR A O 1
ATOM 2945 N N . SER A 1 374 ? -11.531 -11.5 -12.398 1 93.88 374 SER A N 1
ATOM 2946 C CA . SER A 1 374 ? -11.109 -11.953 -11.078 1 93.88 374 SER A CA 1
ATOM 2947 C C . SER A 1 374 ? -9.992 -12.984 -11.172 1 93.88 374 SER A C 1
ATOM 2949 O O . SER A 1 374 ? -9.031 -12.945 -10.406 1 93.88 374 SER A O 1
ATOM 2951 N N . ILE A 1 375 ? -10.086 -13.859 -12.195 1 96.75 375 ILE A N 1
ATOM 2952 C CA . ILE A 1 375 ? -9.102 -14.93 -12.328 1 96.75 375 ILE A CA 1
ATOM 2953 C C . ILE A 1 375 ? -7.777 -14.352 -12.82 1 96.75 375 ILE A C 1
ATOM 2955 O O . ILE A 1 375 ? -6.715 -14.68 -12.289 1 96.75 375 ILE A O 1
ATOM 2959 N N . TYR A 1 376 ? -7.844 -13.508 -13.773 1 94.31 376 TYR A N 1
ATOM 2960 C CA . TYR A 1 376 ? -6.641 -12.875 -14.305 1 94.31 376 TYR A CA 1
ATOM 2961 C C . TYR A 1 376 ? -5.926 -12.07 -13.227 1 94.31 376 TYR A C 1
ATOM 2963 O O . TYR A 1 376 ? -4.734 -12.273 -12.984 1 94.31 376 TYR A O 1
ATOM 2971 N N . SER A 1 377 ? -6.672 -11.188 -12.594 1 92.56 377 SER A N 1
ATOM 2972 C CA . SER A 1 377 ? -6.062 -10.305 -11.609 1 92.56 377 SER A CA 1
ATOM 2973 C C . SER A 1 377 ? -5.492 -11.102 -10.438 1 92.56 377 SER A C 1
ATOM 2975 O O . SER A 1 377 ? -4.414 -10.781 -9.93 1 92.56 377 SER A O 1
ATOM 2977 N N . SER A 1 378 ? -6.203 -12.094 -9.953 1 97.06 378 SER A N 1
ATOM 2978 C CA . SER A 1 378 ? -5.746 -12.891 -8.82 1 97.06 378 SER A CA 1
ATOM 2979 C C . SER A 1 378 ? -4.504 -13.695 -9.18 1 97.06 378 SER A C 1
ATOM 2981 O O . SER A 1 378 ? -3.588 -13.836 -8.367 1 97.06 378 SER A O 1
ATOM 2983 N N . THR A 1 379 ? -4.422 -14.227 -10.383 1 97.88 379 THR A N 1
ATOM 2984 C CA . THR A 1 379 ? -3.225 -14.953 -10.789 1 97.88 379 THR A CA 1
ATOM 2985 C C . THR A 1 379 ? -2.035 -14 -10.906 1 97.88 379 THR A C 1
ATOM 2987 O O . THR A 1 379 ? -0.902 -14.375 -10.602 1 97.88 379 THR A O 1
ATOM 2990 N N . LYS A 1 380 ? -2.268 -12.828 -11.383 1 95.5 380 LYS A N 1
ATOM 2991 C CA . LYS A 1 380 ? -1.191 -11.844 -11.469 1 95.5 380 LYS A CA 1
ATOM 2992 C C . LYS A 1 380 ? -0.679 -11.461 -10.086 1 95.5 380 LYS A C 1
ATOM 2994 O O . LYS A 1 380 ? 0.516 -11.211 -9.906 1 95.5 380 LYS A O 1
ATOM 2999 N N . ALA A 1 381 ? -1.589 -11.414 -9.102 1 92.62 381 ALA A N 1
ATOM 3000 C CA . ALA A 1 381 ? -1.174 -11.211 -7.719 1 92.62 381 ALA A CA 1
ATOM 3001 C C . ALA A 1 381 ? -0.312 -12.375 -7.23 1 92.62 381 ALA A C 1
ATOM 3003 O O . ALA A 1 381 ? 0.693 -12.164 -6.547 1 92.62 381 ALA A O 1
ATOM 3004 N N . ALA A 1 382 ? -0.703 -13.531 -7.578 1 97.56 382 ALA A N 1
ATOM 3005 C CA . ALA A 1 382 ? 0.058 -14.719 -7.211 1 97.56 382 ALA A CA 1
ATOM 3006 C C . ALA A 1 382 ? 1.469 -14.672 -7.789 1 97.56 382 ALA A C 1
ATOM 3008 O O . ALA A 1 382 ? 2.438 -15.023 -7.113 1 97.56 382 ALA A O 1
ATOM 3009 N N . ILE A 1 383 ? 1.573 -14.219 -9 1 97.62 383 ILE A N 1
ATOM 3010 C CA . ILE A 1 383 ? 2.855 -14.172 -9.695 1 97.62 383 ILE A CA 1
ATOM 3011 C C . ILE A 1 383 ? 3.809 -13.242 -8.945 1 97.62 383 ILE A C 1
ATOM 3013 O O . ILE A 1 383 ? 4.965 -13.594 -8.703 1 97.62 383 ILE A O 1
ATOM 3017 N N . VAL A 1 384 ? 3.303 -12.102 -8.578 1 91.44 384 VAL A N 1
ATOM 3018 C CA . VAL A 1 384 ? 4.141 -11.133 -7.875 1 91.44 384 VAL A CA 1
ATOM 3019 C C . VAL A 1 384 ? 4.668 -11.75 -6.582 1 91.44 384 VAL A C 1
ATOM 3021 O O . VAL A 1 384 ? 5.867 -11.703 -6.309 1 91.44 384 VAL A O 1
ATOM 3024 N N . ASN A 1 385 ? 3.766 -12.328 -5.789 1 91.5 385 ASN A N 1
ATOM 3025 C CA . ASN A 1 385 ? 4.137 -12.953 -4.527 1 91.5 385 ASN A CA 1
ATOM 3026 C C . ASN A 1 385 ? 5.121 -14.102 -4.734 1 91.5 385 ASN A C 1
ATOM 3028 O O . ASN A 1 385 ? 6.117 -14.211 -4.02 1 91.5 385 ASN A O 1
ATOM 3032 N N . PHE A 1 386 ? 4.926 -14.844 -5.773 1 97 386 PHE A N 1
ATOM 3033 C CA . PHE A 1 386 ? 5.766 -15.984 -6.129 1 97 386 PHE A CA 1
ATOM 3034 C C . PHE A 1 386 ? 7.18 -15.523 -6.477 1 97 386 PHE A C 1
ATOM 3036 O O . PHE A 1 386 ? 8.156 -16.078 -5.98 1 97 386 PHE A O 1
ATOM 3043 N N . VAL A 1 387 ? 7.238 -14.531 -7.238 1 94.38 387 VAL A N 1
ATOM 3044 C CA . VAL A 1 387 ? 8.516 -13.984 -7.688 1 94.38 387 VAL A CA 1
ATOM 3045 C C . VAL A 1 387 ? 9.312 -13.484 -6.484 1 94.38 387 VAL A C 1
ATOM 3047 O O . VAL A 1 387 ? 10.508 -13.766 -6.363 1 94.38 387 VAL A O 1
ATOM 3050 N N . GLN A 1 388 ? 8.648 -12.836 -5.617 1 84.38 388 GLN A N 1
ATOM 3051 C CA . GLN A 1 388 ? 9.312 -12.328 -4.422 1 84.38 388 GLN A CA 1
ATOM 3052 C C . GLN A 1 388 ? 9.883 -13.469 -3.584 1 84.38 388 GLN A C 1
ATOM 3054 O O . GLN A 1 388 ? 11.008 -13.375 -3.088 1 84.38 388 GLN A O 1
ATOM 3059 N N . ALA A 1 389 ? 9.125 -14.516 -3.447 1 88.56 389 ALA A N 1
ATOM 3060 C CA . ALA A 1 389 ? 9.531 -15.664 -2.635 1 88.56 389 ALA A CA 1
ATOM 3061 C C . ALA A 1 389 ? 10.719 -16.375 -3.256 1 88.56 389 ALA A C 1
ATOM 3063 O O . ALA A 1 389 ? 11.727 -16.625 -2.582 1 88.56 389 ALA A O 1
ATOM 3064 N N . ILE A 1 390 ? 10.68 -16.641 -4.535 1 94.69 390 ILE A N 1
ATOM 3065 C CA . ILE A 1 390 ? 11.719 -17.484 -5.121 1 94.69 390 ILE A CA 1
ATOM 3066 C C . ILE A 1 390 ? 12.977 -16.641 -5.359 1 94.69 390 ILE A C 1
ATOM 3068 O O . ILE A 1 390 ? 14.086 -17.172 -5.395 1 94.69 390 ILE A O 1
ATOM 3072 N N . ALA A 1 391 ? 12.781 -15.336 -5.574 1 88.62 391 ALA A N 1
ATOM 3073 C CA . ALA A 1 391 ? 13.945 -14.469 -5.672 1 88.62 391 ALA A CA 1
ATOM 3074 C C . ALA A 1 391 ? 14.82 -14.586 -4.43 1 88.62 391 ALA A C 1
ATOM 3076 O O . ALA A 1 391 ? 16.047 -14.648 -4.531 1 88.62 391 ALA A O 1
ATOM 3077 N N . GLN A 1 392 ? 14.156 -14.648 -3.312 1 78.25 392 GLN A N 1
ATOM 3078 C CA . GLN A 1 392 ? 14.867 -14.805 -2.053 1 78.25 392 GLN A CA 1
ATOM 3079 C C . GLN A 1 392 ? 15.555 -16.172 -1.98 1 78.25 392 GLN A C 1
ATOM 3081 O O . GLN A 1 392 ? 16.688 -16.281 -1.507 1 78.25 392 GLN A O 1
ATOM 3086 N N . GLU A 1 393 ? 14.938 -17.172 -2.453 1 85.81 393 GLU A N 1
ATOM 3087 C CA . GLU A 1 393 ? 15.477 -18.516 -2.416 1 85.81 393 GLU A CA 1
ATOM 3088 C C . GLU A 1 393 ? 16.672 -18.672 -3.359 1 85.81 393 GLU A C 1
ATOM 3090 O O . GLU A 1 393 ? 17.594 -19.438 -3.084 1 85.81 393 GLU A O 1
ATOM 3095 N N . TRP A 1 394 ? 16.672 -17.938 -4.406 1 92 394 TRP A N 1
ATOM 3096 C CA . TRP A 1 394 ? 17.609 -18.234 -5.488 1 92 394 TRP A CA 1
ATOM 3097 C C . TRP A 1 394 ? 18.75 -17.219 -5.516 1 92 394 TRP A C 1
ATOM 3099 O O . TRP A 1 394 ? 19.734 -17.406 -6.219 1 92 394 TRP A O 1
ATOM 3109 N N . GLU A 1 395 ? 18.594 -16.219 -4.699 1 80.56 395 GLU A N 1
ATOM 3110 C CA . GLU A 1 395 ? 19.609 -15.172 -4.629 1 80.56 395 GLU A CA 1
ATOM 3111 C C . GLU A 1 395 ? 20.984 -15.758 -4.316 1 80.56 395 GLU A C 1
ATOM 3113 O O . GLU A 1 395 ? 21.984 -15.375 -4.934 1 80.56 395 GLU A O 1
ATOM 3118 N N . PRO A 1 396 ? 21.062 -16.734 -3.43 1 75.62 396 PRO A N 1
ATOM 3119 C CA . PRO A 1 396 ? 22.375 -17.312 -3.111 1 75.62 396 PRO A CA 1
ATOM 3120 C C . PRO A 1 396 ? 23.016 -18 -4.309 1 75.62 396 PRO A C 1
ATOM 3122 O O . PRO A 1 396 ? 24.234 -18.203 -4.332 1 75.62 396 PRO A O 1
ATOM 3125 N N . PHE A 1 397 ? 22.281 -18.359 -5.277 1 88.06 397 PHE A N 1
ATOM 3126 C CA . PHE A 1 397 ? 22.797 -19.047 -6.449 1 88.06 397 PHE A CA 1
ATOM 3127 C C . PHE A 1 397 ? 23.141 -18.062 -7.562 1 88.06 397 PHE A C 1
ATOM 3129 O O . PHE A 1 397 ? 23.516 -18.469 -8.664 1 88.06 397 PHE A O 1
ATOM 3136 N N . GLY A 1 398 ? 22.875 -16.734 -7.293 1 87.81 398 GLY A N 1
ATOM 3137 C CA . GLY A 1 398 ? 23.188 -15.711 -8.273 1 87.81 398 GLY A CA 1
ATOM 3138 C C . GLY A 1 398 ? 22.094 -15.547 -9.328 1 87.81 398 GLY A C 1
ATOM 3139 O O . GLY A 1 398 ? 22.328 -14.922 -10.367 1 87.81 398 GLY A O 1
ATOM 3140 N N . ILE A 1 399 ? 20.938 -16.156 -9.133 1 94.38 399 ILE A N 1
ATOM 3141 C CA . ILE A 1 399 ? 19.812 -16.047 -10.062 1 94.38 399 ILE A CA 1
ATOM 3142 C C . ILE A 1 399 ? 18.938 -14.852 -9.68 1 94.38 399 ILE A C 1
ATOM 3144 O O . ILE A 1 399 ? 18.594 -14.68 -8.516 1 94.38 399 ILE A O 1
ATOM 3148 N N . SER A 1 400 ? 18.625 -13.984 -10.672 1 91.25 400 SER A N 1
ATOM 3149 C CA . SER A 1 400 ? 17.688 -12.883 -10.445 1 91.25 400 SER A CA 1
ATOM 3150 C C . SER A 1 400 ? 16.312 -13.188 -11.047 1 91.25 400 SER A C 1
ATOM 3152 O O . SER A 1 400 ? 16.219 -13.727 -12.148 1 91.25 400 SER A O 1
ATOM 3154 N N . VAL A 1 401 ? 15.32 -12.953 -10.258 1 95.12 401 VAL A N 1
ATOM 3155 C CA . VAL A 1 401 ? 13.945 -13.141 -10.695 1 95.12 401 VAL A CA 1
ATOM 3156 C C . VAL A 1 401 ? 13.156 -11.844 -10.484 1 95.12 401 VAL A C 1
ATOM 3158 O O . VAL A 1 401 ? 13.125 -11.297 -9.383 1 95.12 401 VAL A O 1
ATOM 3161 N N . ASN A 1 402 ? 12.547 -11.344 -11.539 1 89.81 402 ASN A N 1
ATOM 3162 C CA . ASN A 1 402 ? 11.773 -10.109 -11.445 1 89.81 402 ASN A CA 1
ATOM 3163 C C . ASN A 1 402 ? 10.445 -10.227 -12.188 1 89.81 402 ASN A C 1
ATOM 3165 O O . ASN A 1 402 ? 10.219 -11.188 -12.922 1 89.81 402 ASN A O 1
ATOM 3169 N N . CYS A 1 403 ? 9.602 -9.305 -11.883 1 92.88 403 CYS A N 1
ATOM 3170 C CA . CYS A 1 403 ? 8.281 -9.234 -12.5 1 92.88 403 CYS A CA 1
ATOM 3171 C C . CYS A 1 403 ? 8.062 -7.871 -13.148 1 92.88 403 CYS A C 1
ATOM 3173 O O . CYS A 1 403 ? 8.266 -6.836 -12.516 1 92.88 403 CYS A O 1
ATOM 3175 N N . ILE A 1 404 ? 7.656 -7.891 -14.469 1 91.81 404 ILE A N 1
ATOM 3176 C CA . ILE A 1 404 ? 7.359 -6.652 -15.18 1 91.81 404 ILE A CA 1
ATOM 3177 C C . ILE A 1 404 ? 5.875 -6.324 -15.047 1 91.81 404 ILE A C 1
ATOM 3179 O O . ILE A 1 404 ? 5.02 -7.199 -15.211 1 91.81 404 ILE A O 1
ATOM 3183 N N . ASN A 1 405 ? 5.555 -5.164 -14.688 1 87.5 405 ASN A N 1
ATOM 3184 C CA . ASN A 1 405 ? 4.188 -4.664 -14.586 1 87.5 405 ASN A CA 1
ATOM 3185 C C . ASN A 1 405 ? 3.922 -3.547 -15.594 1 87.5 405 ASN A C 1
ATOM 3187 O O . ASN A 1 405 ? 3.998 -2.365 -15.25 1 87.5 405 ASN A O 1
ATOM 3191 N N . PRO A 1 406 ? 3.523 -3.965 -16.781 1 86.56 406 PRO A N 1
ATOM 3192 C CA . PRO A 1 406 ? 3.238 -2.924 -17.781 1 86.56 406 PRO A CA 1
ATOM 3193 C C . PRO A 1 406 ? 1.915 -2.209 -17.516 1 86.56 406 PRO A C 1
ATOM 3195 O O . PRO A 1 406 ? 0.937 -2.842 -17.109 1 86.56 406 PRO A O 1
ATOM 3198 N N . GLU A 1 407 ? 1.935 -0.933 -17.672 1 77.25 407 GLU A N 1
ATOM 3199 C CA . GLU A 1 407 ? 0.654 -0.237 -17.766 1 77.25 407 GLU A CA 1
ATOM 3200 C C . GLU A 1 407 ? -0.122 -0.662 -19 1 77.25 407 GLU A C 1
ATOM 3202 O O . GLU A 1 407 ? 0.309 -1.554 -19.734 1 77.25 407 GLU A O 1
ATOM 3207 N N . ARG A 1 408 ? -1.326 -0.012 -19.219 1 78.38 408 ARG A N 1
ATOM 3208 C CA . ARG A 1 408 ? -2.125 -0.345 -20.391 1 78.38 408 ARG A CA 1
ATOM 3209 C C . ARG A 1 408 ? -1.28 -0.296 -21.656 1 78.38 408 ARG A C 1
ATOM 3211 O O . ARG A 1 408 ? -0.742 0.755 -22.016 1 78.38 408 ARG A O 1
ATOM 3218 N N . THR A 1 409 ? -1.092 -1.459 -22.234 1 82.12 409 THR A N 1
ATOM 3219 C CA . THR A 1 409 ? -0.205 -1.596 -23.391 1 82.12 409 THR A CA 1
ATOM 3220 C C . THR A 1 409 ? -0.985 -2.033 -24.625 1 82.12 409 THR A C 1
ATOM 3222 O O . THR A 1 409 ? -1.856 -2.902 -24.531 1 82.12 409 THR A O 1
ATOM 3225 N N . LYS A 1 410 ? -0.657 -1.365 -25.703 1 82.19 410 LYS A N 1
ATOM 3226 C CA . LYS A 1 410 ? -1.289 -1.729 -26.969 1 82.19 410 LYS A CA 1
ATOM 3227 C C . LYS A 1 410 ? -0.824 -3.104 -27.438 1 82.19 410 LYS A C 1
ATOM 3229 O O . LYS A 1 410 ? 0.27 -3.238 -28 1 82.19 410 LYS A O 1
ATOM 3234 N N . THR A 1 411 ? -1.616 -4.137 -27.234 1 84.31 411 THR A N 1
ATOM 3235 C CA . THR A 1 411 ? -1.374 -5.516 -27.641 1 84.31 411 THR A CA 1
ATOM 3236 C C . THR A 1 411 ? -2.648 -6.148 -28.203 1 84.31 411 THR A C 1
ATOM 3238 O O . THR A 1 411 ? -3.748 -5.637 -27.969 1 84.31 411 THR A O 1
ATOM 3241 N N . PRO A 1 412 ? -2.486 -7.219 -28.984 1 76.88 412 PRO A N 1
ATOM 3242 C CA . PRO A 1 412 ? -3.678 -7.926 -29.453 1 76.88 412 PRO A CA 1
ATOM 3243 C C . PRO A 1 412 ? -4.578 -8.391 -28.312 1 76.88 412 PRO A C 1
ATOM 3245 O O . PRO A 1 412 ? -5.805 -8.32 -28.422 1 76.88 412 PRO A O 1
ATOM 3248 N N . MET A 1 413 ? -4.039 -8.789 -27.219 1 78 413 MET A N 1
ATOM 3249 C CA . MET A 1 413 ? -4.809 -9.227 -26.047 1 78 413 MET A CA 1
ATOM 3250 C C . MET A 1 413 ? -5.676 -8.094 -25.516 1 78 413 MET A C 1
ATOM 3252 O O . MET A 1 413 ? -6.852 -8.297 -25.219 1 78 413 MET A O 1
ATOM 3256 N N . ARG A 1 414 ? -5.113 -6.926 -25.406 1 75 414 ARG A N 1
ATOM 3257 C CA . ARG A 1 414 ? -5.863 -5.785 -24.891 1 75 414 ARG A CA 1
ATOM 3258 C C . ARG A 1 414 ? -6.992 -5.398 -25.844 1 75 414 ARG A C 1
ATOM 3260 O O . ARG A 1 414 ? -8.117 -5.152 -25.406 1 75 414 ARG A O 1
ATOM 3267 N N . VAL A 1 415 ? -6.664 -5.324 -27.172 1 72.69 415 VAL A N 1
ATOM 3268 C CA . VAL A 1 415 ? -7.668 -4.969 -28.172 1 72.69 415 VAL A CA 1
ATOM 3269 C C . VAL A 1 415 ? -8.836 -5.949 -28.094 1 72.69 415 VAL A C 1
ATOM 3271 O O . VAL A 1 415 ? -10 -5.543 -28.156 1 72.69 415 VAL A O 1
ATOM 3274 N N . HIS A 1 416 ? -8.508 -7.168 -27.922 1 73.5 416 HIS A N 1
ATOM 3275 C CA . HIS A 1 416 ? -9.523 -8.219 -27.891 1 73.5 416 HIS A CA 1
ATOM 3276 C C . HIS A 1 416 ? -10.445 -8.047 -26.672 1 73.5 416 HIS A C 1
ATOM 3278 O O . HIS A 1 416 ? -11.648 -8.266 -26.781 1 73.5 416 HIS A O 1
ATOM 3284 N N . ASN A 1 417 ? -9.977 -7.59 -25.562 1 71.38 417 ASN A N 1
ATOM 3285 C CA . ASN A 1 417 ? -10.734 -7.602 -24.312 1 71.38 417 ASN A CA 1
ATOM 3286 C C . ASN A 1 417 ? -11.328 -6.23 -24 1 71.38 417 ASN A C 1
ATOM 3288 O O . ASN A 1 417 ? -12.359 -6.129 -23.328 1 71.38 417 ASN A O 1
ATOM 3292 N N . PHE A 1 418 ? -10.641 -5.156 -24.5 1 70.94 418 PHE A N 1
ATOM 3293 C CA . PHE A 1 418 ? -11.062 -3.824 -24.078 1 70.94 418 PHE A CA 1
ATOM 3294 C C . PHE A 1 418 ? -11.445 -2.979 -25.297 1 70.94 418 PHE A C 1
ATOM 3296 O O . PHE A 1 418 ? -11.945 -1.862 -25.141 1 70.94 418 PHE A O 1
ATOM 3303 N N . GLY A 1 419 ? -11.258 -3.527 -26.531 1 68.75 419 GLY A N 1
ATOM 3304 C CA . GLY A 1 419 ? -11.539 -2.785 -27.75 1 68.75 419 GLY A CA 1
ATOM 3305 C C . GLY A 1 419 ? -10.422 -1.841 -28.141 1 68.75 419 GLY A C 1
ATOM 3306 O O . GLY A 1 419 ? -9.312 -1.934 -27.625 1 68.75 419 GLY A O 1
ATOM 3307 N N . ILE A 1 420 ? -10.711 -1.054 -29.219 1 72.44 420 ILE A N 1
ATOM 3308 C CA . ILE A 1 420 ? -9.727 -0.11 -29.734 1 72.44 420 ILE A CA 1
ATOM 3309 C C . ILE A 1 420 ? -9.695 1.136 -28.844 1 72.44 420 ILE A C 1
ATOM 3311 O O . ILE A 1 420 ? -10.734 1.736 -28.578 1 72.44 420 ILE A O 1
ATOM 3315 N N . GLU A 1 421 ? -8.555 1.404 -28.219 1 72.81 421 GLU A N 1
ATOM 3316 C CA . GLU A 1 421 ? -8.305 2.584 -27.391 1 72.81 421 GLU A CA 1
ATOM 3317 C C . GLU A 1 421 ? -7.344 3.547 -28.078 1 72.81 421 GLU A C 1
ATOM 3319 O O . GLU A 1 421 ? -6.57 3.143 -28.953 1 72.81 421 GLU A O 1
ATOM 3324 N N . PRO A 1 422 ? -7.449 4.891 -27.75 1 70.81 422 PRO A N 1
ATOM 3325 C CA . PRO A 1 422 ? -6.512 5.836 -28.359 1 70.81 422 PRO A CA 1
ATOM 3326 C C . PRO A 1 422 ? -5.055 5.5 -28.062 1 70.81 422 PRO A C 1
ATOM 3328 O O . PRO A 1 422 ? -4.711 5.203 -26.906 1 70.81 422 PRO A O 1
ATOM 3331 N N . ASP A 1 423 ? -4.25 5.516 -29.078 1 76.81 423 ASP A N 1
ATOM 3332 C CA . ASP A 1 423 ? -2.854 5.105 -28.984 1 76.81 423 ASP A CA 1
ATOM 3333 C C . ASP A 1 423 ? -2.113 5.918 -27.922 1 76.81 423 ASP A C 1
ATOM 3335 O O . ASP A 1 423 ? -1.222 5.398 -27.25 1 76.81 423 ASP A O 1
ATOM 3339 N N . ASN A 1 424 ? -2.553 7.176 -27.766 1 72.38 424 ASN A N 1
ATOM 3340 C CA . ASN A 1 424 ? -1.829 8.055 -26.844 1 72.38 424 ASN A CA 1
ATOM 3341 C C . ASN A 1 424 ? -2.135 7.727 -25.391 1 72.38 424 ASN A C 1
ATOM 3343 O O . ASN A 1 424 ? -1.485 8.25 -24.484 1 72.38 424 ASN A O 1
ATOM 3347 N N . THR A 1 425 ? -3.031 6.773 -25.266 1 69.44 425 THR A N 1
ATOM 3348 C CA . THR A 1 425 ? -3.395 6.383 -23.922 1 69.44 425 THR A CA 1
ATOM 3349 C C . THR A 1 425 ? -2.75 5.047 -23.547 1 69.44 425 THR A C 1
ATOM 3351 O O . THR A 1 425 ? -2.9 4.57 -22.422 1 69.44 425 THR A O 1
ATOM 3354 N N . LEU A 1 426 ? -2.006 4.527 -24.531 1 79.62 426 LEU A N 1
ATOM 3355 C CA . LEU A 1 426 ? -1.454 3.193 -24.328 1 79.62 426 LEU A CA 1
ATOM 3356 C C . LEU A 1 426 ? 0.067 3.211 -24.422 1 79.62 426 LEU A C 1
ATOM 3358 O O . LEU A 1 426 ? 0.633 4.02 -25.172 1 79.62 426 LEU A O 1
ATOM 3362 N N . LEU A 1 427 ? 0.698 2.326 -23.656 1 82.19 427 LEU A N 1
ATOM 3363 C CA . LEU A 1 427 ? 2.104 2.002 -23.875 1 82.19 427 LEU A CA 1
ATOM 3364 C C . LEU A 1 427 ? 2.277 1.173 -25.141 1 82.19 427 LEU A C 1
ATOM 3366 O O . LEU A 1 427 ? 1.399 0.383 -25.5 1 82.19 427 LEU A O 1
ATOM 3370 N N . THR A 1 428 ? 3.428 1.436 -25.797 1 87 428 THR A N 1
ATOM 3371 C CA . THR A 1 428 ? 3.771 0.519 -26.875 1 87 428 THR A CA 1
ATOM 3372 C C . THR A 1 428 ? 4.43 -0.743 -26.328 1 87 428 THR A C 1
ATOM 3374 O O . THR A 1 428 ? 5.113 -0.696 -25.312 1 87 428 THR A O 1
ATOM 3377 N N . SER A 1 429 ? 4.199 -1.864 -27.016 1 91.19 429 SER A N 1
ATOM 3378 C CA . SER A 1 429 ? 4.848 -3.109 -26.609 1 91.19 429 SER A CA 1
ATOM 3379 C C . SER A 1 429 ? 6.367 -2.988 -26.688 1 91.19 429 SER A C 1
ATOM 3381 O O . SER A 1 429 ? 7.082 -3.637 -25.922 1 91.19 429 SER A O 1
ATOM 3383 N N . GLU A 1 430 ? 6.879 -2.141 -27.484 1 90.31 430 GLU A N 1
ATOM 3384 C CA . GLU A 1 430 ? 8.312 -1.899 -27.609 1 90.31 430 GLU A CA 1
ATOM 3385 C C . GLU A 1 430 ? 8.891 -1.272 -26.344 1 90.31 430 GLU A C 1
ATOM 3387 O O . GLU A 1 430 ? 9.992 -1.615 -25.922 1 90.31 430 GLU A O 1
ATOM 3392 N N . GLN A 1 431 ? 8.148 -0.368 -25.812 1 86.69 431 GLN A N 1
ATOM 3393 C CA . GLN A 1 431 ? 8.594 0.258 -24.578 1 86.69 431 GLN A CA 1
ATOM 3394 C C . GLN A 1 431 ? 8.688 -0.765 -23.453 1 86.69 431 GLN A C 1
ATOM 3396 O O . GLN A 1 431 ? 9.609 -0.713 -22.641 1 86.69 431 GLN A O 1
ATOM 3401 N N . VAL A 1 432 ? 7.75 -1.622 -23.422 1 91.62 432 VAL A N 1
ATOM 3402 C CA . VAL A 1 432 ? 7.766 -2.682 -22.422 1 91.62 432 VAL A CA 1
ATOM 3403 C C . VAL A 1 432 ? 8.969 -3.596 -22.656 1 91.62 432 VAL A C 1
ATOM 3405 O O . VAL A 1 432 ? 9.633 -4.012 -21.703 1 91.62 432 VAL A O 1
ATOM 3408 N N . ALA A 1 433 ? 9.258 -3.842 -23.891 1 93.88 433 ALA A N 1
ATOM 3409 C CA . ALA A 1 433 ? 10.398 -4.68 -24.25 1 93.88 433 ALA A CA 1
ATOM 3410 C C . ALA A 1 433 ? 11.711 -4.047 -23.781 1 93.88 433 ALA A C 1
ATOM 3412 O O . ALA A 1 433 ? 12.578 -4.73 -23.25 1 93.88 433 ALA A O 1
ATOM 3413 N N . ILE A 1 434 ? 11.828 -2.801 -23.938 1 89.44 434 ILE A N 1
ATOM 3414 C CA . ILE A 1 434 ? 13.031 -2.082 -23.547 1 89.44 434 ILE A CA 1
ATOM 3415 C C . ILE A 1 434 ? 13.25 -2.215 -22.031 1 89.44 434 ILE A C 1
ATOM 3417 O O . ILE A 1 434 ? 14.344 -2.566 -21.594 1 89.44 434 ILE A O 1
ATOM 3421 N N . THR A 1 435 ? 12.18 -1.993 -21.297 1 86.19 435 THR A N 1
ATOM 3422 C CA . THR A 1 435 ? 12.273 -2.092 -19.844 1 86.19 435 THR A CA 1
ATOM 3423 C C . THR A 1 435 ? 12.602 -3.521 -19.406 1 86.19 435 THR A C 1
ATOM 3425 O O . THR A 1 435 ? 13.32 -3.736 -18.438 1 86.19 435 THR A O 1
ATOM 3428 N N . THR A 1 436 ? 12.047 -4.445 -20.125 1 93 436 THR A N 1
ATOM 3429 C CA . THR A 1 436 ? 12.328 -5.848 -19.844 1 93 436 THR A CA 1
ATOM 3430 C C . THR A 1 436 ? 13.812 -6.148 -20.016 1 93 436 THR A C 1
ATOM 3432 O O . THR A 1 436 ? 14.43 -6.781 -19.156 1 93 436 THR A O 1
ATOM 3435 N N . ILE A 1 437 ? 14.398 -5.645 -21.094 1 92 437 ILE A N 1
ATOM 3436 C CA . ILE A 1 437 ? 15.812 -5.863 -21.344 1 92 437 ILE A CA 1
ATOM 3437 C C . ILE A 1 437 ? 16.656 -5.145 -20.297 1 92 437 ILE A C 1
ATOM 3439 O O . ILE A 1 437 ? 17.656 -5.684 -19.812 1 92 437 ILE A O 1
ATOM 3443 N N . GLN A 1 438 ? 16.219 -3.977 -19.922 1 85 438 GLN A N 1
ATOM 3444 C CA . GLN A 1 438 ? 16.906 -3.248 -18.859 1 85 438 GLN A CA 1
ATOM 3445 C C . GLN A 1 438 ? 16.906 -4.047 -17.562 1 85 438 GLN A C 1
ATOM 3447 O O . GLN A 1 438 ? 17.906 -4.031 -16.828 1 85 438 GLN A O 1
ATOM 3452 N N . SER A 1 439 ? 15.805 -4.699 -17.312 1 85.69 439 SER A N 1
ATOM 3453 C CA . SER A 1 439 ? 15.719 -5.516 -16.109 1 85.69 439 SER A CA 1
ATOM 3454 C C . SER A 1 439 ? 16.703 -6.672 -16.156 1 85.69 439 SER A C 1
ATOM 3456 O O . SER A 1 439 ? 17.234 -7.078 -15.109 1 85.69 439 SER A O 1
ATOM 3458 N N . LEU A 1 440 ? 17 -7.203 -17.312 1 90.5 440 LEU A N 1
ATOM 3459 C CA . LEU A 1 440 ? 17.953 -8.289 -17.484 1 90.5 440 LEU A CA 1
ATOM 3460 C C . LEU A 1 440 ? 19.375 -7.82 -17.203 1 90.5 440 LEU A C 1
ATOM 3462 O O . LEU A 1 440 ? 20.234 -8.609 -16.797 1 90.5 440 LEU A O 1
ATOM 3466 N N . LEU A 1 441 ? 19.531 -6.539 -17.375 1 82.44 441 LEU A N 1
ATOM 3467 C CA . LEU A 1 441 ? 20.875 -5.977 -17.219 1 82.44 441 LEU A CA 1
ATOM 3468 C C . LEU A 1 441 ? 21.062 -5.418 -15.82 1 82.44 441 LEU A C 1
ATOM 3470 O O . LEU A 1 441 ? 22.172 -5.031 -15.445 1 82.44 441 LEU A O 1
ATOM 3474 N N . SER A 1 442 ? 19.969 -5.434 -15.117 1 73.44 442 SER A N 1
ATOM 3475 C CA . SER A 1 442 ? 20.031 -4.914 -13.75 1 73.44 442 SER A CA 1
ATOM 3476 C C . SER A 1 442 ? 20.438 -6 -12.766 1 73.44 442 SER A C 1
ATOM 3478 O O . SER A 1 442 ? 20.469 -7.184 -13.109 1 73.44 442 SER A O 1
ATOM 3480 N N . GLU A 1 443 ? 20.781 -5.562 -11.555 1 69.38 443 GLU A N 1
ATOM 3481 C CA . GLU A 1 443 ? 21.156 -6.512 -10.508 1 69.38 443 GLU A CA 1
ATOM 3482 C C . GLU A 1 443 ? 20 -6.742 -9.531 1 69.38 443 GLU A C 1
ATOM 3484 O O . GLU A 1 443 ? 20.156 -7.465 -8.547 1 69.38 443 GLU A O 1
ATOM 3489 N N . PHE A 1 444 ? 18.906 -6.227 -9.898 1 69.75 444 PHE A N 1
ATOM 3490 C CA . PHE A 1 444 ? 17.75 -6.328 -9.016 1 69.75 444 PHE A CA 1
ATOM 3491 C C . PHE A 1 444 ? 17.141 -7.719 -9.078 1 69.75 444 PHE A C 1
ATOM 3493 O O . PHE A 1 444 ? 17.156 -8.359 -10.133 1 69.75 444 PHE A O 1
ATOM 3500 N N . THR A 1 445 ? 16.656 -8.195 -7.93 1 81.94 445 THR A N 1
ATOM 3501 C CA . THR A 1 445 ? 15.898 -9.438 -7.875 1 81.94 445 THR A CA 1
ATOM 3502 C C . THR A 1 445 ? 14.703 -9.297 -6.938 1 81.94 445 THR A C 1
ATOM 3504 O O . THR A 1 445 ? 14.719 -8.461 -6.027 1 81.94 445 THR A O 1
ATOM 3507 N N . GLY A 1 446 ? 13.609 -9.961 -7.301 1 82.12 446 GLY A N 1
ATOM 3508 C CA . GLY A 1 446 ? 12.422 -9.953 -6.465 1 82.12 446 GLY A CA 1
ATOM 3509 C C . GLY A 1 446 ? 11.602 -8.68 -6.598 1 82.12 446 GLY A C 1
ATOM 3510 O O . GLY A 1 446 ? 10.82 -8.344 -5.707 1 82.12 446 GLY A O 1
ATOM 3511 N N . GLN A 1 447 ? 11.828 -7.98 -7.734 1 76.38 447 GLN A N 1
ATOM 3512 C CA . GLN A 1 447 ? 11.211 -6.668 -7.887 1 76.38 447 GLN A CA 1
ATOM 3513 C C . GLN A 1 447 ? 10.047 -6.723 -8.875 1 76.38 447 GLN A C 1
ATOM 3515 O O . GLN A 1 447 ? 10.031 -7.559 -9.773 1 76.38 447 GLN A O 1
ATOM 3520 N N . VAL A 1 448 ? 9.094 -5.898 -8.57 1 81.44 448 VAL A N 1
ATOM 3521 C CA . VAL A 1 448 ? 8.07 -5.566 -9.562 1 81.44 448 VAL A CA 1
ATOM 3522 C C . VAL A 1 448 ? 8.461 -4.285 -10.297 1 81.44 448 VAL A C 1
ATOM 3524 O O . VAL A 1 448 ? 8.586 -3.223 -9.688 1 81.44 448 VAL A O 1
ATOM 3527 N N . ILE A 1 449 ? 8.688 -4.391 -11.562 1 80.88 449 ILE A N 1
ATOM 3528 C CA . ILE A 1 449 ? 9.18 -3.279 -12.367 1 80.88 449 ILE A CA 1
ATOM 3529 C C . ILE A 1 449 ? 8.031 -2.676 -13.172 1 80.88 449 ILE A C 1
ATOM 3531 O O . ILE A 1 449 ? 7.508 -3.312 -14.094 1 80.88 449 ILE A O 1
ATOM 3535 N N . ASP A 1 450 ? 7.664 -1.5 -12.898 1 74.88 450 ASP A N 1
ATOM 3536 C CA . ASP A 1 450 ? 6.578 -0.806 -13.586 1 74.88 450 ASP A CA 1
ATOM 3537 C C . ASP A 1 450 ? 7.062 -0.19 -14.891 1 74.88 450 ASP A C 1
ATOM 3539 O O . ASP A 1 450 ? 8.164 0.352 -14.961 1 74.88 450 ASP A O 1
ATOM 3543 N N . VAL A 1 451 ? 6.301 -0.44 -15.875 1 80.88 451 VAL A N 1
ATOM 3544 C CA . VAL A 1 451 ? 6.516 0.253 -17.141 1 80.88 451 VAL A CA 1
ATOM 3545 C C . VAL A 1 451 ? 5.441 1.32 -17.328 1 80.88 451 VAL A C 1
ATOM 3547 O O . VAL A 1 451 ? 4.27 0.999 -17.547 1 80.88 451 VAL A O 1
ATOM 3550 N N . LYS A 1 452 ? 5.801 2.561 -17.172 1 67.69 452 LYS A N 1
ATOM 3551 C CA . LYS A 1 452 ? 4.852 3.668 -17.25 1 67.69 452 LYS A CA 1
ATOM 3552 C C . LYS A 1 452 ? 5.02 4.457 -18.547 1 67.69 452 LYS A C 1
ATOM 3554 O O . LYS A 1 452 ? 6.102 4.477 -19.125 1 67.69 452 LYS A O 1
ATOM 3559 N N . ARG A 1 453 ? 3.805 5.059 -18.969 1 64.94 453 ARG A N 1
ATOM 3560 C CA . ARG A 1 453 ? 3.863 5.934 -20.141 1 64.94 453 ARG A CA 1
ATOM 3561 C C . ARG A 1 453 ? 4.66 7.199 -19.828 1 64.94 453 ARG A C 1
ATOM 3563 O O . ARG A 1 453 ? 4.559 7.754 -18.734 1 64.94 453 ARG A O 1
ATOM 3570 N N . GLU A 1 454 ? 5.695 7.453 -20.562 1 49.94 454 GLU A N 1
ATOM 3571 C CA . GLU A 1 454 ? 6.371 8.742 -20.438 1 49.94 454 GLU A CA 1
ATOM 3572 C C . GLU A 1 454 ? 5.398 9.898 -20.656 1 49.94 454 GLU A C 1
ATOM 3574 O O . GLU A 1 454 ? 4.562 9.844 -21.562 1 49.94 454 GLU A O 1
ATOM 3579 N N . GLU A 1 455 ? 4.777 10.602 -19.734 1 39.91 455 GLU A N 1
ATOM 3580 C CA . GLU A 1 455 ? 3.959 11.781 -19.984 1 39.91 455 GLU A CA 1
ATOM 3581 C C . GLU A 1 455 ? 4.559 12.641 -21.094 1 39.91 455 GLU A C 1
ATOM 3583 O O . GLU A 1 455 ? 5.758 12.922 -21.094 1 39.91 455 GLU A O 1
ATOM 3588 N N . VAL A 1 456 ? 3.945 12.555 -22.25 1 34.81 456 VAL A N 1
ATOM 3589 C CA . VAL A 1 456 ? 4.281 13.586 -23.234 1 34.81 456 VAL A CA 1
ATOM 3590 C C . VAL A 1 456 ? 3.791 14.945 -22.734 1 34.81 456 VAL A C 1
ATOM 3592 O O . VAL A 1 456 ? 2.672 15.062 -22.219 1 34.81 456 VAL A O 1
ATOM 3595 N N . MET B 1 1 ? -31.141 20.172 21.938 1 69.06 1 MET B N 1
ATOM 3596 C CA . MET B 1 1 ? -29.75 20.031 21.531 1 69.06 1 MET B CA 1
ATOM 3597 C C . MET B 1 1 ? -29.578 20.375 20.062 1 69.06 1 MET B C 1
ATOM 3599 O O . MET B 1 1 ? -30.453 20.094 19.234 1 69.06 1 MET B O 1
ATOM 3603 N N . LYS B 1 2 ? -28.594 21.266 19.672 1 89.5 2 LYS B N 1
ATOM 3604 C CA . LYS B 1 2 ? -28.375 21.703 18.297 1 89.5 2 LYS B CA 1
ATOM 3605 C C . LYS B 1 2 ? -28.125 20.5 17.375 1 89.5 2 LYS B C 1
ATOM 3607 O O . LYS B 1 2 ? -27.484 19.531 17.766 1 89.5 2 LYS B O 1
ATOM 3612 N N . LYS B 1 3 ? -28.812 20.562 16.297 1 95.19 3 LYS B N 1
ATOM 3613 C CA . LYS B 1 3 ? -28.562 19.531 15.297 1 95.19 3 LYS B CA 1
ATOM 3614 C C . LYS B 1 3 ? -27.141 19.641 14.742 1 95.19 3 LYS B C 1
ATOM 3616 O O . LYS B 1 3 ? -26.641 20.734 14.516 1 95.19 3 LYS B O 1
ATOM 3621 N N . ASN B 1 4 ? -26.484 18.484 14.648 1 97.75 4 ASN B N 1
ATOM 3622 C CA . ASN B 1 4 ? -25.172 18.438 14.031 1 97.75 4 ASN B CA 1
ATOM 3623 C C . ASN B 1 4 ? -25.25 18.125 12.539 1 97.75 4 ASN B C 1
ATOM 3625 O O . ASN B 1 4 ? -25.719 17.047 12.156 1 97.75 4 ASN B O 1
ATOM 3629 N N . VAL B 1 5 ? -24.812 19.062 11.711 1 98 5 VAL B N 1
ATOM 3630 C CA . VAL B 1 5 ? -24.828 18.906 10.266 1 98 5 VAL B CA 1
ATOM 3631 C C . VAL B 1 5 ? -23.391 18.75 9.75 1 98 5 VAL B C 1
ATOM 3633 O O . VAL B 1 5 ? -22.547 19.609 9.961 1 98 5 VAL B O 1
ATOM 3636 N N . ALA B 1 6 ? -23.109 17.625 9.117 1 98.5 6 ALA B N 1
ATOM 3637 C CA . ALA B 1 6 ? -21.812 17.438 8.453 1 98.5 6 ALA B CA 1
ATOM 3638 C C . ALA B 1 6 ? -21.812 18.078 7.07 1 98.5 6 ALA B C 1
ATOM 3640 O O . ALA B 1 6 ? -22.75 17.906 6.297 1 98.5 6 ALA B O 1
ATOM 3641 N N . VAL B 1 7 ? -20.812 18.891 6.801 1 97.94 7 VAL B N 1
ATOM 3642 C CA . VAL B 1 7 ? -20.609 19.5 5.496 1 97.94 7 VAL B CA 1
ATOM 3643 C C . VAL B 1 7 ? -19.391 18.891 4.812 1 97.94 7 VAL B C 1
ATOM 3645 O O . VAL B 1 7 ? -18.25 19.219 5.164 1 97.94 7 VAL B O 1
ATOM 3648 N N . ILE B 1 8 ? -19.609 18.094 3.814 1 97.38 8 ILE B N 1
ATOM 3649 C CA . ILE B 1 8 ? -18.516 17.422 3.1 1 97.38 8 ILE B CA 1
ATOM 3650 C C . ILE B 1 8 ? -18.062 18.297 1.931 1 97.38 8 ILE B C 1
ATOM 3652 O O . ILE B 1 8 ? -18.812 18.5 0.976 1 97.38 8 ILE B O 1
ATOM 3656 N N . LEU B 1 9 ? -16.859 18.734 2.047 1 94.81 9 LEU B N 1
ATOM 3657 C CA . LEU B 1 9 ? -16.297 19.609 1.015 1 94.81 9 LEU B CA 1
ATOM 3658 C C . LEU B 1 9 ? -15.695 18.781 -0.119 1 94.81 9 LEU B C 1
ATOM 3660 O O . LEU B 1 9 ? -14.602 18.234 0.019 1 94.81 9 LEU B O 1
ATOM 3664 N N . ALA B 1 10 ? -16.344 18.75 -1.258 1 91.06 10 ALA B N 1
ATOM 3665 C CA . ALA B 1 10 ? -15.961 17.938 -2.404 1 91.06 10 ALA B CA 1
ATOM 3666 C C . ALA B 1 10 ? -15.82 18.797 -3.662 1 91.06 10 ALA B C 1
ATOM 3668 O O . ALA B 1 10 ? -16.172 18.359 -4.762 1 91.06 10 ALA B O 1
ATOM 3669 N N . GLY B 1 11 ? -15.406 20 -3.482 1 80.06 11 GLY B N 1
ATOM 3670 C CA . GLY B 1 11 ? -15.336 20.906 -4.609 1 80.06 11 GLY B CA 1
ATOM 3671 C C . GLY B 1 11 ? -13.984 20.906 -5.305 1 80.06 11 GLY B C 1
ATOM 3672 O O . GLY B 1 11 ? -13.805 21.547 -6.336 1 80.06 11 GLY B O 1
ATOM 3673 N N . GLY B 1 12 ? -13.047 20.141 -4.77 1 72.44 12 GLY B N 1
ATOM 3674 C CA . GLY B 1 12 ? -11.695 20.188 -5.301 1 72.44 12 GLY B CA 1
ATOM 3675 C C . GLY B 1 12 ? -11.578 19.562 -6.68 1 72.44 12 GLY B C 1
ATOM 3676 O O . GLY B 1 12 ? -12.25 18.578 -6.977 1 72.44 12 GLY B O 1
ATOM 3677 N N . VAL B 1 13 ? -10.758 20.219 -7.633 1 61.31 13 VAL B N 1
ATOM 3678 C CA . VAL B 1 13 ? -10.617 19.75 -9.016 1 61.31 13 VAL B CA 1
ATOM 3679 C C . VAL B 1 13 ? -9.406 18.828 -9.133 1 61.31 13 VAL B C 1
ATOM 3681 O O . VAL B 1 13 ? -9.273 18.109 -10.117 1 61.31 13 VAL B O 1
ATOM 3684 N N . GLY B 1 14 ? -8.641 18.531 -8.062 1 57.47 14 GLY B N 1
ATOM 3685 C CA . GLY B 1 14 ? -7.543 17.578 -8.008 1 57.47 14 GLY B CA 1
ATOM 3686 C C . GLY B 1 14 ? -6.344 18 -8.836 1 57.47 14 GLY B C 1
ATOM 3687 O O . GLY B 1 14 ? -5.742 17.188 -9.531 1 57.47 14 GLY B O 1
ATOM 3688 N N . SER B 1 15 ? -5.883 19.25 -8.898 1 52.91 15 SER B N 1
ATOM 3689 C CA . SER B 1 15 ? -4.828 19.75 -9.781 1 52.91 15 SER B CA 1
ATOM 3690 C C . SER B 1 15 ? -3.486 19.094 -9.461 1 52.91 15 SER B C 1
ATOM 3692 O O . SER B 1 15 ? -2.725 18.75 -10.367 1 52.91 15 SER B O 1
ATOM 3694 N N . ARG B 1 16 ? -3.143 18.766 -8.336 1 45.38 16 ARG B N 1
ATOM 3695 C CA . ARG B 1 16 ? -1.829 18.281 -7.922 1 45.38 16 ARG B CA 1
ATOM 3696 C C . ARG B 1 16 ? -1.641 16.828 -8.305 1 45.38 16 ARG B C 1
ATOM 3698 O O . ARG B 1 16 ? -0.515 16.312 -8.312 1 45.38 16 ARG B O 1
ATOM 3705 N N . LEU B 1 17 ? -2.666 16.109 -8.602 1 49.81 17 LEU B N 1
ATOM 3706 C CA . LEU B 1 17 ? -2.564 14.695 -8.953 1 49.81 17 LEU B CA 1
ATOM 3707 C C . LEU B 1 17 ? -2.453 14.523 -10.469 1 49.81 17 LEU B C 1
ATOM 3709 O O . LEU B 1 17 ? -2.201 13.414 -10.953 1 49.81 17 LEU B O 1
ATOM 3713 N N . GLY B 1 18 ? -2.488 15.586 -11.195 1 45.94 18 GLY B N 1
ATOM 3714 C CA . GLY B 1 18 ? -2.455 15.461 -12.641 1 45.94 18 GLY B CA 1
ATOM 3715 C C . GLY B 1 18 ? -3.551 14.57 -13.188 1 45.94 18 GLY B C 1
ATOM 3716 O O . GLY B 1 18 ? -3.422 14.023 -14.289 1 45.94 18 GLY B O 1
ATOM 3717 N N . LEU B 1 19 ? -4.461 14.164 -12.383 1 50.31 19 LEU B N 1
ATOM 3718 C CA . LEU B 1 19 ? -5.461 13.211 -12.836 1 50.31 19 LEU B CA 1
ATOM 3719 C C . LEU B 1 19 ? -6.609 13.922 -13.539 1 50.31 19 LEU B C 1
ATOM 3721 O O . LEU B 1 19 ? -6.906 15.078 -13.242 1 50.31 19 LEU B O 1
ATOM 3725 N N . SER B 1 20 ? -7.125 13.344 -14.555 1 53.84 20 SER B N 1
ATOM 3726 C CA . SER B 1 20 ? -8.297 13.828 -15.281 1 53.84 20 SER B CA 1
ATOM 3727 C C . SER B 1 20 ? -9.547 13.766 -14.414 1 53.84 20 SER B C 1
ATOM 3729 O O . SER B 1 20 ? -10.461 14.578 -14.578 1 53.84 20 SER B O 1
ATOM 3731 N N . THR B 1 21 ? -9.586 12.938 -13.469 1 61.09 21 THR B N 1
ATOM 3732 C CA . THR B 1 21 ? -10.727 12.773 -12.586 1 61.09 21 THR B CA 1
ATOM 3733 C C . THR B 1 21 ? -10.398 13.281 -11.18 1 61.09 21 THR B C 1
ATOM 3735 O O . THR B 1 21 ? -9.328 12.984 -10.648 1 61.09 21 THR B O 1
ATOM 3738 N N . PRO B 1 22 ? -11.383 14.117 -10.742 1 78.25 22 PRO B N 1
ATOM 3739 C CA . PRO B 1 22 ? -11.133 14.617 -9.391 1 78.25 22 PRO B CA 1
ATOM 3740 C C . PRO B 1 22 ? -10.82 13.5 -8.391 1 78.25 22 PRO B C 1
ATOM 3742 O O . PRO B 1 22 ? -11.414 12.414 -8.477 1 78.25 22 PRO B O 1
ATOM 3745 N N . LYS B 1 23 ? -10.031 13.68 -7.363 1 78.81 23 LYS B N 1
ATOM 3746 C CA . LYS B 1 23 ? -9.484 12.695 -6.426 1 78.81 23 LYS B CA 1
ATOM 3747 C C . LYS B 1 23 ? -10.586 12.086 -5.57 1 78.81 23 LYS B C 1
ATOM 3749 O O . LYS B 1 23 ? -10.461 10.945 -5.113 1 78.81 23 LYS B O 1
ATOM 3754 N N . GLN B 1 24 ? -11.633 12.844 -5.41 1 85.75 24 GLN B N 1
ATOM 3755 C CA . GLN B 1 24 ? -12.688 12.367 -4.527 1 85.75 24 GLN B CA 1
ATOM 3756 C C . GLN B 1 24 ? -13.438 11.195 -5.16 1 85.75 24 GLN B C 1
ATOM 3758 O O . GLN B 1 24 ? -14.141 10.453 -4.465 1 85.75 24 GLN B O 1
ATOM 3763 N N . PHE B 1 25 ? -13.219 11.023 -6.445 1 81.56 25 PHE B N 1
ATOM 3764 C CA . PHE B 1 25 ? -13.922 9.953 -7.145 1 81.56 25 PHE B CA 1
ATOM 3765 C C . PHE B 1 25 ? -13 8.758 -7.359 1 81.56 25 PHE B C 1
ATOM 3767 O O . PHE B 1 25 ? -13.414 7.746 -7.934 1 81.56 25 PHE B O 1
ATOM 3774 N N . PHE B 1 26 ? -11.836 8.914 -6.844 1 75.06 26 PHE B N 1
ATOM 3775 C CA . PHE B 1 26 ? -10.898 7.801 -6.938 1 75.06 26 PHE B CA 1
ATOM 3776 C C . PHE B 1 26 ? -11.391 6.613 -6.113 1 75.06 26 PHE B C 1
ATOM 3778 O O . PHE B 1 26 ? -11.898 6.789 -5.008 1 75.06 26 PHE B O 1
ATOM 3785 N N . LYS B 1 27 ? -11.258 5.523 -6.746 1 64.5 27 LYS B N 1
ATOM 3786 C CA . LYS B 1 27 ? -11.711 4.324 -6.047 1 64.5 27 LYS B CA 1
ATOM 3787 C C . LYS B 1 27 ? -10.578 3.709 -5.223 1 64.5 27 LYS B C 1
ATOM 3789 O O . LYS B 1 27 ? -9.461 3.557 -5.711 1 64.5 27 LYS B O 1
ATOM 3794 N N . VAL B 1 28 ? -10.867 3.584 -3.977 1 65.56 28 VAL B N 1
ATOM 3795 C CA . VAL B 1 28 ? -9.977 2.924 -3.031 1 65.56 28 VAL B CA 1
ATOM 3796 C C . VAL B 1 28 ? -10.758 1.896 -2.215 1 65.56 28 VAL B C 1
ATOM 3798 O O . VAL B 1 28 ? -11.828 2.197 -1.688 1 65.56 28 VAL B O 1
ATOM 3801 N N . ALA B 1 29 ? -10.203 0.656 -2.109 1 57.59 29 ALA B N 1
ATOM 3802 C CA . ALA B 1 29 ? -10.852 -0.416 -1.357 1 57.59 29 ALA B CA 1
ATOM 3803 C C . ALA B 1 29 ? -12.281 -0.637 -1.839 1 57.59 29 ALA B C 1
ATOM 3805 O O . ALA B 1 29 ? -13.211 -0.708 -1.031 1 57.59 29 ALA B O 1
ATOM 3806 N N . GLY B 1 30 ? -12.523 -0.493 -3.105 1 54 30 GLY B N 1
ATOM 3807 C CA . GLY B 1 30 ? -13.773 -0.88 -3.742 1 54 30 GLY B CA 1
ATOM 3808 C C . GLY B 1 30 ? -14.781 0.251 -3.812 1 54 30 GLY B C 1
ATOM 3809 O O . GLY B 1 30 ? -15.828 0.121 -4.457 1 54 30 GLY B O 1
ATOM 3810 N N . LYS B 1 31 ? -14.562 1.349 -3.102 1 71.88 31 LYS B N 1
ATOM 3811 C CA . LYS B 1 31 ? -15.453 2.506 -3.105 1 71.88 31 LYS B CA 1
ATOM 3812 C C . LYS B 1 31 ? -14.695 3.785 -3.436 1 71.88 31 LYS B C 1
ATOM 3814 O O . LYS B 1 31 ? -13.469 3.83 -3.322 1 71.88 31 LYS B O 1
ATOM 3819 N N . MET B 1 32 ? -15.484 4.723 -3.957 1 80.38 32 MET B N 1
ATOM 3820 C CA . MET B 1 32 ? -14.867 6.027 -4.172 1 80.38 32 MET B CA 1
ATOM 3821 C C . MET B 1 32 ? -14.422 6.645 -2.85 1 80.38 32 MET B C 1
ATOM 3823 O O . MET B 1 32 ? -15.031 6.395 -1.808 1 80.38 32 MET B O 1
ATOM 3827 N N . VAL B 1 33 ? -13.383 7.422 -2.898 1 86.88 33 VAL B N 1
ATOM 3828 C CA . VAL B 1 33 ? -12.852 8.102 -1.722 1 86.88 33 VAL B CA 1
ATOM 3829 C C . VAL B 1 33 ? -13.977 8.844 -1.006 1 86.88 33 VAL B C 1
ATOM 3831 O O . VAL B 1 33 ? -14.141 8.719 0.21 1 86.88 33 VAL B O 1
ATOM 3834 N N . VAL B 1 34 ? -14.836 9.531 -1.731 1 93.5 34 VAL B N 1
ATOM 3835 C CA . VAL B 1 34 ? -15.891 10.352 -1.148 1 93.5 34 VAL B CA 1
ATOM 3836 C C . VAL B 1 34 ? -16.969 9.453 -0.532 1 93.5 34 VAL B C 1
ATOM 3838 O O . VAL B 1 34 ? -17.578 9.805 0.479 1 93.5 34 VAL B O 1
ATOM 3841 N N . GLU B 1 35 ? -17.141 8.32 -1.093 1 90.88 35 GLU B N 1
ATOM 3842 C CA . GLU B 1 35 ? -18.125 7.383 -0.541 1 90.88 35 GLU B CA 1
ATOM 3843 C C . GLU B 1 35 ? -17.703 6.902 0.845 1 90.88 35 GLU B C 1
ATOM 3845 O O . GLU B 1 35 ? -18.531 6.824 1.757 1 90.88 35 GLU B O 1
ATOM 3850 N N . HIS B 1 36 ? -16.422 6.574 0.954 1 87.75 36 HIS B N 1
ATOM 3851 C CA . HIS B 1 36 ? -15.898 6.191 2.264 1 87.75 36 HIS B CA 1
ATOM 3852 C C . HIS B 1 36 ? -16.125 7.297 3.291 1 87.75 36 HIS B C 1
ATOM 3854 O O . HIS B 1 36 ? -16.531 7.02 4.426 1 87.75 36 HIS B O 1
ATOM 3860 N N . THR B 1 37 ? -15.836 8.492 2.865 1 94.62 37 THR B N 1
ATOM 3861 C CA . THR B 1 37 ? -15.977 9.648 3.748 1 94.62 37 THR B CA 1
ATOM 3862 C C . THR B 1 37 ? -17.422 9.805 4.211 1 94.62 37 THR B C 1
ATOM 3864 O O . THR B 1 37 ? -17.688 9.867 5.41 1 94.62 37 THR B O 1
ATOM 3867 N N . ILE B 1 38 ? -18.344 9.805 3.281 1 95.5 38 ILE B N 1
ATOM 3868 C CA . ILE B 1 38 ? -19.75 10.039 3.596 1 95.5 38 ILE B CA 1
ATOM 3869 C C . ILE B 1 38 ? -20.297 8.883 4.434 1 95.5 38 ILE B C 1
ATOM 3871 O O . ILE B 1 38 ? -21.078 9.094 5.355 1 95.5 38 ILE B O 1
ATOM 3875 N N . ASP B 1 39 ? -19.828 7.699 4.184 1 90.25 39 ASP B N 1
ATOM 3876 C CA . ASP B 1 39 ? -20.234 6.527 4.953 1 90.25 39 ASP B CA 1
ATOM 3877 C C . ASP B 1 39 ? -19.953 6.719 6.441 1 90.25 39 ASP B C 1
ATOM 3879 O O . ASP B 1 39 ? -20.766 6.332 7.285 1 90.25 39 ASP B O 1
ATOM 3883 N N . THR B 1 40 ? -18.812 7.223 6.723 1 89.62 40 THR B N 1
ATOM 3884 C CA . THR B 1 40 ? -18.406 7.422 8.109 1 89.62 40 THR B CA 1
ATOM 3885 C C . THR B 1 40 ? -19.359 8.375 8.828 1 89.62 40 THR B C 1
ATOM 3887 O O . THR B 1 40 ? -19.766 8.117 9.961 1 89.62 40 THR B O 1
ATOM 3890 N N . PHE B 1 41 ? -19.75 9.422 8.156 1 94.81 41 PHE B N 1
ATOM 3891 C CA . PHE B 1 41 ? -20.656 10.391 8.742 1 94.81 41 PHE B CA 1
ATOM 3892 C C . PHE B 1 41 ? -22.078 9.844 8.781 1 94.81 41 PHE B C 1
ATOM 3894 O O . PHE B 1 41 ? -22.812 10.07 9.75 1 94.81 41 PHE B O 1
ATOM 3901 N N . GLU B 1 42 ? -22.438 9.141 7.777 1 91.75 42 GLU B N 1
ATOM 3902 C CA . GLU B 1 42 ? -23.766 8.523 7.695 1 91.75 42 GLU B CA 1
ATOM 3903 C C . GLU B 1 42 ? -23.984 7.555 8.852 1 91.75 42 GLU B C 1
ATOM 3905 O O . GLU B 1 42 ? -25.109 7.461 9.383 1 91.75 42 GLU B O 1
ATOM 3910 N N . SER B 1 43 ? -22.969 6.934 9.289 1 86.06 43 SER B N 1
ATOM 3911 C CA . SER B 1 43 ? -23.094 5.879 10.297 1 86.06 43 SER B CA 1
ATOM 3912 C C . SER B 1 43 ? -23 6.445 11.703 1 86.06 43 SER B C 1
ATOM 3914 O O . SER B 1 43 ? -23.328 5.758 12.68 1 86.06 43 SER B O 1
ATOM 3916 N N . ASN B 1 44 ? -22.594 7.668 11.805 1 89.38 44 ASN B N 1
ATOM 3917 C CA . ASN B 1 44 ? -22.453 8.258 13.125 1 89.38 44 ASN B CA 1
ATOM 3918 C C . ASN B 1 44 ? -23.797 8.664 13.703 1 89.38 44 ASN B C 1
ATOM 3920 O O . ASN B 1 44 ? -24.531 9.453 13.094 1 89.38 44 ASN B O 1
ATOM 3924 N N . PRO B 1 45 ? -24.141 8.164 14.859 1 87.19 45 PRO B N 1
ATOM 3925 C CA . PRO B 1 45 ? -25.469 8.438 15.414 1 87.19 45 PRO B CA 1
ATOM 3926 C C . PRO B 1 45 ? -25.641 9.898 15.82 1 87.19 45 PRO B C 1
ATOM 3928 O O . PRO B 1 45 ? -26.766 10.367 15.977 1 87.19 45 PRO B O 1
ATOM 3931 N N . HIS B 1 46 ? -24.609 10.656 15.992 1 92.44 46 HIS B N 1
ATOM 3932 C CA . HIS B 1 46 ? -24.719 12.031 16.484 1 92.44 46 HIS B CA 1
ATOM 3933 C C . HIS B 1 46 ? -24.688 13.023 15.328 1 92.44 46 HIS B C 1
ATOM 3935 O O . HIS B 1 46 ? -24.797 14.234 15.539 1 92.44 46 HIS B O 1
ATOM 3941 N N . ILE B 1 47 ? -24.5 12.516 14.125 1 95.44 47 ILE B N 1
ATOM 3942 C CA . ILE B 1 47 ? -24.672 13.328 12.922 1 95.44 47 ILE B CA 1
ATOM 3943 C C . ILE B 1 47 ? -26.109 13.227 12.43 1 95.44 47 ILE B C 1
ATOM 3945 O O . ILE B 1 47 ? -26.609 12.133 12.18 1 95.44 47 ILE B O 1
ATOM 3949 N N . HIS B 1 48 ? -26.719 14.359 12.273 1 96.25 48 HIS B N 1
ATOM 3950 C CA . HIS B 1 48 ? -28.141 14.352 11.992 1 96.25 48 HIS B CA 1
ATOM 3951 C C . HIS B 1 48 ? -28.422 14.555 10.508 1 96.25 48 HIS B C 1
ATOM 3953 O O . HIS B 1 48 ? -29.438 14.102 9.984 1 96.25 48 HIS B O 1
ATOM 3959 N N . GLU B 1 49 ? -27.578 15.266 9.898 1 96.5 49 GLU B N 1
ATOM 3960 C CA . GLU B 1 49 ? -27.719 15.609 8.484 1 96.5 49 GLU B CA 1
ATOM 3961 C C . GLU B 1 49 ? -26.359 15.781 7.816 1 96.5 49 GLU B C 1
ATOM 3963 O O . GLU B 1 49 ? -25.375 16.109 8.477 1 96.5 49 GLU B O 1
ATOM 3968 N N . ILE B 1 50 ? -26.281 15.453 6.477 1 97.81 50 ILE B N 1
ATOM 3969 C CA . ILE B 1 50 ? -25.078 15.625 5.684 1 97.81 50 ILE B CA 1
ATOM 3970 C C . ILE B 1 50 ? -25.359 16.5 4.469 1 97.81 50 ILE B C 1
ATOM 3972 O O . ILE B 1 50 ? -26.359 16.297 3.777 1 97.81 50 ILE B O 1
ATOM 3976 N N . ALA B 1 51 ? -24.609 17.516 4.289 1 97.19 51 ALA B N 1
ATOM 3977 C CA . ALA B 1 51 ? -24.609 18.328 3.068 1 97.19 51 ALA B CA 1
ATOM 3978 C C . ALA B 1 51 ? -23.312 18.125 2.291 1 97.19 51 ALA B C 1
ATOM 3980 O O . ALA B 1 51 ? -22.219 18.094 2.879 1 97.19 51 ALA B O 1
ATOM 3981 N N . ILE B 1 52 ? -23.422 17.984 0.95 1 96.5 52 ILE B N 1
ATOM 3982 C CA . ILE B 1 52 ? -22.266 17.859 0.088 1 96.5 52 ILE B CA 1
ATOM 3983 C C . ILE B 1 52 ? -22.062 19.141 -0.717 1 96.5 52 ILE B C 1
ATOM 3985 O O . ILE B 1 52 ? -22.984 19.625 -1.364 1 96.5 52 ILE B O 1
ATOM 3989 N N . VAL B 1 53 ? -20.891 19.719 -0.587 1 94.88 53 VAL B N 1
ATOM 3990 C CA . VAL B 1 53 ? -20.562 20.859 -1.427 1 94.88 53 VAL B CA 1
ATOM 3991 C C . VAL B 1 53 ? -19.719 20.391 -2.613 1 94.88 53 VAL B C 1
ATOM 3993 O O . VAL B 1 53 ? -18.578 19.953 -2.441 1 94.88 53 VAL B O 1
ATOM 3996 N N . SER B 1 54 ? -20.25 20.531 -3.777 1 90.81 54 SER B N 1
ATOM 3997 C CA . SER B 1 54 ? -19.625 19.953 -4.961 1 90.81 54 SER B CA 1
ATOM 3998 C C . SER B 1 54 ? -19.391 21.016 -6.031 1 90.81 54 SER B C 1
ATOM 4000 O O . SER B 1 54 ? -20 22.078 -6.004 1 90.81 54 SER B O 1
ATOM 4002 N N . ASN B 1 55 ? -18.406 20.656 -6.863 1 86 55 ASN B N 1
ATOM 4003 C CA . ASN B 1 55 ? -18.344 21.375 -8.141 1 86 55 ASN B CA 1
ATOM 4004 C C . ASN B 1 55 ? -19.641 21.188 -8.938 1 86 55 ASN B C 1
ATOM 4006 O O . ASN B 1 55 ? -20.188 20.078 -8.992 1 86 55 ASN B O 1
ATOM 4010 N N . PRO B 1 56 ? -20.062 22.266 -9.531 1 81.75 56 PRO B N 1
ATOM 4011 C CA . PRO B 1 56 ? -21.328 22.203 -10.266 1 81.75 56 PRO B CA 1
ATOM 4012 C C . PRO B 1 56 ? -21.328 21.125 -11.344 1 81.75 56 PRO B C 1
ATOM 4014 O O . PRO B 1 56 ? -22.359 20.531 -11.641 1 81.75 56 PRO B O 1
ATOM 4017 N N . PHE B 1 57 ? -20.234 20.75 -11.859 1 81.69 57 PHE B N 1
ATOM 4018 C CA . PHE B 1 57 ? -20.094 19.797 -12.961 1 81.69 57 PHE B CA 1
ATOM 4019 C C . PHE B 1 57 ? -20.328 18.375 -12.477 1 81.69 57 PHE B C 1
ATOM 4021 O O . PHE B 1 57 ? -20.578 17.469 -13.273 1 81.69 57 PHE B O 1
ATOM 4028 N N . TYR B 1 58 ? -20.312 18.219 -11.188 1 85.31 58 TYR B N 1
ATOM 4029 C CA . TYR B 1 58 ? -20.359 16.844 -10.695 1 85.31 58 TYR B CA 1
ATOM 4030 C C . TYR B 1 58 ? -21.594 16.609 -9.844 1 85.31 58 TYR B C 1
ATOM 4032 O O . TYR B 1 58 ? -21.672 15.633 -9.094 1 85.31 58 TYR B O 1
ATOM 4040 N N . ILE B 1 59 ? -22.547 17.484 -9.922 1 85.19 59 ILE B N 1
ATOM 4041 C CA . ILE B 1 59 ? -23.75 17.391 -9.102 1 85.19 59 ILE B CA 1
ATOM 4042 C C . ILE B 1 59 ? -24.516 16.109 -9.453 1 85.19 59 ILE B C 1
ATOM 4044 O O . ILE B 1 59 ? -24.938 15.375 -8.562 1 85.19 59 ILE B O 1
ATOM 4048 N N . SER B 1 60 ? -24.594 15.812 -10.711 1 84.88 60 SER B N 1
ATOM 4049 C CA . SER B 1 60 ? -25.312 14.617 -11.141 1 84.88 60 SER B CA 1
ATOM 4050 C C . SER B 1 60 ? -24.609 13.352 -10.656 1 84.88 60 SER B C 1
ATOM 4052 O O . SER B 1 60 ? -25.266 12.367 -10.305 1 84.88 60 SER B O 1
ATOM 4054 N N . ASP B 1 61 ? -23.328 13.438 -10.695 1 85.31 61 ASP B N 1
ATOM 4055 C CA . ASP B 1 61 ? -22.547 12.305 -10.188 1 85.31 61 ASP B CA 1
ATOM 4056 C C . ASP B 1 61 ? -22.875 12.031 -8.719 1 85.31 61 ASP B C 1
ATOM 4058 O O . ASP B 1 61 ? -23.094 10.883 -8.328 1 85.31 61 ASP B O 1
ATOM 4062 N N . PHE B 1 62 ? -23.031 13.062 -7.949 1 90.25 62 PHE B N 1
ATOM 4063 C CA . PHE B 1 62 ? -23.297 12.914 -6.523 1 90.25 62 PHE B CA 1
ATOM 4064 C C . PHE B 1 62 ? -24.719 12.422 -6.289 1 90.25 62 PHE B C 1
ATOM 4066 O O . PHE B 1 62 ? -24.969 11.641 -5.371 1 90.25 62 PHE B O 1
ATOM 4073 N N . GLU B 1 63 ? -25.625 12.867 -7.125 1 87.25 63 GLU B N 1
ATOM 4074 C CA . GLU B 1 63 ? -27 12.375 -7.008 1 87.25 63 GLU B CA 1
ATOM 4075 C C . GLU B 1 63 ? -27.062 10.867 -7.215 1 87.25 63 GLU B C 1
ATOM 4077 O O . GLU B 1 63 ? -27.703 10.156 -6.449 1 87.25 63 GLU B O 1
ATOM 4082 N N . SER B 1 64 ? -26.344 10.469 -8.188 1 86.38 64 SER B N 1
ATOM 4083 C CA . SER B 1 64 ? -26.312 9.039 -8.492 1 86.38 64 SER B CA 1
ATOM 4084 C C . SER B 1 64 ? -25.672 8.25 -7.359 1 86.38 64 SER B C 1
ATOM 4086 O O . SER B 1 64 ? -26.141 7.164 -7.012 1 86.38 64 SER B O 1
ATOM 4088 N N . ILE B 1 65 ? -24.625 8.758 -6.816 1 88.06 65 ILE B N 1
ATOM 4089 C CA . ILE B 1 65 ? -23.891 8.102 -5.75 1 88.06 65 ILE B CA 1
ATOM 4090 C C . ILE B 1 65 ? -24.75 7.992 -4.5 1 88.06 65 ILE B C 1
ATOM 4092 O O . ILE B 1 65 ? -24.734 6.977 -3.803 1 88.06 65 ILE B O 1
ATOM 4096 N N . ILE B 1 66 ? -25.578 9.062 -4.246 1 87.19 66 ILE B N 1
ATOM 4097 C CA . ILE B 1 66 ? -26.438 9.109 -3.078 1 87.19 66 ILE B CA 1
ATOM 4098 C C . ILE B 1 66 ? -27.5 8.008 -3.178 1 87.19 66 ILE B C 1
ATOM 4100 O O . ILE B 1 66 ? -27.734 7.281 -2.213 1 87.19 66 ILE B O 1
ATOM 4104 N N . ILE B 1 67 ? -28.031 7.879 -4.34 1 83.12 67 ILE B N 1
ATOM 4105 C CA . ILE B 1 67 ? -29.062 6.879 -4.578 1 83.12 67 ILE B CA 1
ATOM 4106 C C . ILE B 1 67 ? -28.453 5.48 -4.492 1 83.12 67 ILE B C 1
ATOM 4108 O O . ILE B 1 67 ? -29 4.598 -3.82 1 83.12 67 ILE B O 1
ATOM 4112 N N . LYS B 1 68 ? -27.359 5.414 -5.098 1 78.31 68 LYS B N 1
ATOM 4113 C CA . LYS B 1 68 ? -26.688 4.125 -5.152 1 78.31 68 LYS B CA 1
ATOM 4114 C C . LYS B 1 68 ? -26.359 3.611 -3.75 1 78.31 68 LYS B C 1
ATOM 4116 O O . LYS B 1 68 ? -26.5 2.418 -3.475 1 78.31 68 LYS B O 1
ATOM 4121 N N . ASN B 1 69 ? -25.922 4.473 -2.875 1 84.31 69 ASN B N 1
ATOM 4122 C CA . ASN B 1 69 ? -25.469 4.078 -1.545 1 84.31 69 ASN B CA 1
ATOM 4123 C C . ASN B 1 69 ? -26.625 4.078 -0.541 1 84.31 69 ASN B C 1
ATOM 4125 O O . ASN B 1 69 ? -26.469 3.588 0.58 1 84.31 69 ASN B O 1
ATOM 4129 N N . GLY B 1 70 ? -27.797 4.656 -0.877 1 85.12 70 GLY B N 1
ATOM 4130 C CA . GLY B 1 70 ? -28.969 4.68 -0.025 1 85.12 70 GLY B CA 1
ATOM 4131 C C . GLY B 1 70 ? -28.797 5.531 1.218 1 85.12 70 GLY B C 1
ATOM 4132 O O . GLY B 1 70 ? -29.281 5.176 2.295 1 85.12 70 GLY B O 1
ATOM 4133 N N . TRP B 1 71 ? -28 6.566 1.087 1 89.19 71 TRP B N 1
ATOM 4134 C CA . TRP B 1 71 ? -27.781 7.438 2.238 1 89.19 71 TRP B CA 1
ATOM 4135 C C . TRP B 1 71 ? -29.062 8.164 2.631 1 89.19 71 TRP B C 1
ATOM 4137 O O . TRP B 1 71 ? -29.781 8.664 1.77 1 89.19 71 TRP B O 1
ATOM 4147 N N . LYS B 1 72 ? -29.328 8.203 3.896 1 89 72 LYS B N 1
ATOM 4148 C CA . LYS B 1 72 ? -30.562 8.805 4.387 1 89 72 LYS B CA 1
ATOM 4149 C C . LYS B 1 72 ? -30.297 10.195 4.969 1 89 72 LYS B C 1
ATOM 4151 O O . LYS B 1 72 ? -31.188 11.047 4.977 1 89 72 LYS B O 1
ATOM 4156 N N . LYS B 1 73 ? -29.109 10.391 5.363 1 93.62 73 LYS B N 1
ATOM 4157 C CA . LYS B 1 73 ? -28.828 11.641 6.066 1 93.62 73 LYS B CA 1
ATOM 4158 C C . LYS B 1 73 ? -28.391 12.727 5.09 1 93.62 73 LYS B C 1
ATOM 4160 O O . LYS B 1 73 ? -28.328 13.906 5.449 1 93.62 73 LYS B O 1
ATOM 4165 N N . VAL B 1 74 ? -28.031 12.344 3.846 1 96 74 VAL B N 1
ATOM 4166 C CA . VAL B 1 74 ? -27.672 13.352 2.859 1 96 74 VAL B CA 1
ATOM 4167 C C . VAL B 1 74 ? -28.906 14.109 2.398 1 96 74 VAL B C 1
ATOM 4169 O O . VAL B 1 74 ? -29.766 13.539 1.707 1 96 74 VAL B O 1
ATOM 4172 N N . LYS B 1 75 ? -28.969 15.391 2.693 1 93.56 75 LYS B N 1
ATOM 4173 C CA . LYS B 1 75 ? -30.203 16.125 2.439 1 93.56 75 LYS B CA 1
ATOM 4174 C C . LYS B 1 75 ? -29.984 17.234 1.417 1 93.56 75 LYS B C 1
ATOM 4176 O O . LYS B 1 75 ? -30.938 17.719 0.797 1 93.56 75 LYS B O 1
ATOM 4181 N N . LYS B 1 76 ? -28.703 17.656 1.291 1 93.12 76 LYS B N 1
ATOM 4182 C CA . LYS B 1 76 ? -28.422 18.766 0.384 1 93.12 76 LYS B CA 1
ATOM 4183 C C . LYS B 1 76 ? -27.172 18.5 -0.435 1 93.12 76 LYS B C 1
ATOM 4185 O O . LYS B 1 76 ? -26.203 17.922 0.064 1 93.12 76 LYS B O 1
ATOM 4190 N N . ILE B 1 77 ? -27.203 18.906 -1.689 1 93.69 77 ILE B N 1
ATOM 4191 C CA . ILE B 1 77 ? -26.031 19.078 -2.533 1 93.69 77 ILE B CA 1
ATOM 4192 C C . ILE B 1 77 ? -25.875 20.547 -2.896 1 93.69 77 ILE B C 1
ATOM 4194 O O . ILE B 1 77 ? -26.75 21.125 -3.551 1 93.69 77 ILE B O 1
ATOM 4198 N N . LEU B 1 78 ? -24.844 21.141 -2.406 1 92.44 78 LEU B N 1
ATOM 4199 C CA . LEU B 1 78 ? -24.625 22.562 -2.576 1 92.44 78 LEU B CA 1
ATOM 4200 C C . LEU B 1 78 ? -23.516 22.828 -3.6 1 92.44 78 LEU B C 1
ATOM 4202 O O . LEU B 1 78 ? -22.672 21.969 -3.832 1 92.44 78 LEU B O 1
ATOM 4206 N N . LYS B 1 79 ? -23.578 23.906 -4.227 1 88.5 79 LYS B N 1
ATOM 4207 C CA . LYS B 1 79 ? -22.562 24.297 -5.215 1 88.5 79 LYS B CA 1
ATOM 4208 C C . LYS B 1 79 ? -21.406 25.016 -4.562 1 88.5 79 LYS B C 1
ATOM 4210 O O . LYS B 1 79 ? -21.594 25.984 -3.812 1 88.5 79 LYS B O 1
ATOM 4215 N N . GLY B 1 80 ? -20.25 24.453 -4.797 1 85 80 GLY B N 1
ATOM 4216 C CA . GLY B 1 80 ? -19.062 25.125 -4.332 1 85 80 GLY B CA 1
ATOM 4217 C C . GLY B 1 80 ? -18.562 26.203 -5.285 1 85 80 GLY B C 1
ATOM 4218 O O . GLY B 1 80 ? -19.203 26.453 -6.312 1 85 80 GLY B O 1
ATOM 4219 N N . GLY B 1 81 ? -17.516 26.938 -4.891 1 77.44 81 GLY B N 1
ATOM 4220 C CA . GLY B 1 81 ? -16.953 28 -5.715 1 77.44 81 GLY B CA 1
ATOM 4221 C C . GLY B 1 81 ? -15.516 27.75 -6.113 1 77.44 81 GLY B C 1
ATOM 4222 O O . GLY B 1 81 ? -15.055 26.609 -6.109 1 77.44 81 GLY B O 1
ATOM 4223 N N . GLN B 1 82 ? -14.875 28.812 -6.578 1 76.94 82 GLN B N 1
ATOM 4224 C CA . GLN B 1 82 ? -13.516 28.75 -7.098 1 76.94 82 GLN B CA 1
ATOM 4225 C C . GLN B 1 82 ? -12.508 28.5 -5.98 1 76.94 82 GLN B C 1
ATOM 4227 O O . GLN B 1 82 ? -11.547 27.75 -6.16 1 76.94 82 GLN B O 1
ATOM 4232 N N . GLU B 1 83 ? -12.891 29.156 -4.867 1 80.19 83 GLU B N 1
ATOM 4233 C CA . GLU B 1 83 ? -12 28.984 -3.719 1 80.19 83 GLU B CA 1
ATOM 4234 C C . GLU B 1 83 ? -12.648 28.125 -2.637 1 80.19 83 GLU B C 1
ATOM 4236 O O . GLU B 1 83 ? -13.875 27.984 -2.598 1 80.19 83 GLU B O 1
ATOM 4241 N N . ARG B 1 84 ? -11.812 27.578 -1.782 1 80.69 84 ARG B N 1
ATOM 4242 C CA . ARG B 1 84 ? -12.289 26.688 -0.73 1 80.69 84 ARG B CA 1
ATOM 4243 C C . ARG B 1 84 ? -13.305 27.375 0.165 1 80.69 84 ARG B C 1
ATOM 4245 O O . ARG B 1 84 ? -14.289 26.766 0.584 1 80.69 84 ARG B O 1
ATOM 4252 N N . TYR B 1 85 ? -13.047 28.703 0.507 1 87.25 85 TYR B N 1
ATOM 4253 C CA . TYR B 1 85 ? -13.922 29.391 1.452 1 87.25 85 TYR B CA 1
ATOM 4254 C C . TYR B 1 85 ? -15.297 29.625 0.846 1 87.25 85 TYR B C 1
ATOM 4256 O O . TYR B 1 85 ? -16.297 29.75 1.568 1 87.25 85 TYR B O 1
ATOM 4264 N N . HIS B 1 86 ? -15.414 29.656 -0.492 1 88.06 86 HIS B N 1
ATOM 4265 C CA . HIS B 1 86 ? -16.719 29.781 -1.143 1 88.06 86 HIS B CA 1
ATOM 4266 C C . HIS B 1 86 ? -17.594 28.562 -0.839 1 88.06 86 HIS B C 1
ATOM 4268 O O . HIS B 1 86 ? -18.812 28.703 -0.696 1 88.06 86 HIS B O 1
ATOM 4274 N N . SER B 1 87 ? -16.906 27.406 -0.751 1 90.19 87 SER B N 1
ATOM 4275 C CA . SER B 1 87 ? -17.641 26.188 -0.425 1 90.19 87 SER B CA 1
ATOM 4276 C C . SER B 1 87 ? -18.188 26.234 0.996 1 90.19 87 SER B C 1
ATOM 4278 O O . SER B 1 87 ? -19.344 25.844 1.234 1 90.19 87 SER B O 1
ATOM 4280 N N . SER B 1 88 ? -17.359 26.766 1.91 1 93.38 88 SER B N 1
ATOM 4281 C CA . SER B 1 88 ? -17.812 26.922 3.285 1 93.38 88 SER B CA 1
ATOM 4282 C C . SER B 1 88 ? -18.984 27.891 3.369 1 93.38 88 SER B C 1
ATOM 4284 O O . SER B 1 88 ? -19.969 27.641 4.074 1 93.38 88 SER B O 1
ATOM 4286 N N . LEU B 1 89 ? -18.891 28.953 2.611 1 93.38 89 LEU B N 1
ATOM 4287 C CA . LEU B 1 89 ? -19.922 29.984 2.619 1 93.38 89 LEU B CA 1
ATOM 4288 C C . LEU B 1 89 ? -21.234 29.438 2.08 1 93.38 89 LEU B C 1
ATOM 4290 O O . LEU B 1 89 ? -22.312 29.812 2.561 1 93.38 89 LEU B O 1
ATOM 4294 N N . SER B 1 90 ? -21.125 28.641 1.034 1 93.19 90 SER B N 1
ATOM 4295 C CA . SER B 1 90 ? -22.328 28.031 0.475 1 93.19 90 SER B CA 1
ATOM 4296 C C . SER B 1 90 ? -23.094 27.234 1.536 1 93.19 90 SER B C 1
ATOM 4298 O O . SER B 1 90 ? -24.328 27.297 1.593 1 93.19 90 SER B O 1
ATOM 4300 N N . ALA B 1 91 ? -22.391 26.547 2.332 1 94.69 91 ALA B N 1
ATOM 4301 C CA . ALA B 1 91 ? -23.016 25.766 3.4 1 94.69 91 ALA B CA 1
ATOM 4302 C C . ALA B 1 91 ? -23.562 26.672 4.496 1 94.69 91 ALA B C 1
ATOM 4304 O O . ALA B 1 91 ? -24.672 26.453 4.988 1 94.69 91 ALA B O 1
ATOM 4305 N N . ILE B 1 92 ? -22.797 27.688 4.922 1 96.12 92 ILE B N 1
ATOM 4306 C CA . ILE B 1 92 ? -23.219 28.609 5.961 1 96.12 92 ILE B CA 1
ATOM 4307 C C . ILE B 1 92 ? -24.531 29.297 5.551 1 96.12 92 ILE B C 1
ATOM 4309 O O . ILE B 1 92 ? -25.453 29.391 6.352 1 96.12 92 ILE B O 1
ATOM 4313 N N . LYS B 1 93 ? -24.578 29.688 4.312 1 93.81 93 LYS B N 1
ATOM 4314 C CA . LYS B 1 93 ? -25.766 30.359 3.793 1 93.81 93 LYS B CA 1
ATOM 4315 C C . LYS B 1 93 ? -26.953 29.406 3.75 1 93.81 93 LYS B C 1
ATOM 4317 O O . LYS B 1 93 ? -28.094 29.797 4.059 1 93.81 93 LYS B O 1
ATOM 4322 N N . ALA B 1 94 ? -26.703 28.188 3.342 1 93.62 94 ALA B N 1
ATOM 4323 C CA . ALA B 1 94 ? -27.781 27.203 3.199 1 93.62 94 ALA B CA 1
ATOM 4324 C C . ALA B 1 94 ? -28.438 26.906 4.543 1 93.62 94 ALA B C 1
ATOM 4326 O O . ALA B 1 94 ? -29.609 26.547 4.594 1 93.62 94 ALA B O 1
ATOM 4327 N N . TYR B 1 95 ? -27.734 27.094 5.59 1 94.75 95 TYR B N 1
ATOM 4328 C CA . TYR B 1 95 ? -28.281 26.75 6.895 1 94.75 95 TYR B CA 1
ATOM 4329 C C . TYR B 1 95 ? -28.469 28 7.75 1 94.75 95 TYR B C 1
ATOM 4331 O O . TYR B 1 95 ? -28.641 27.891 8.969 1 94.75 95 TYR B O 1
ATOM 4339 N N . GLU B 1 96 ? -28.5 29 6.949 1 89.81 96 GLU B N 1
ATOM 4340 C CA . GLU B 1 96 ? -28.641 30.266 7.66 1 89.81 96 GLU B CA 1
ATOM 4341 C C . GLU B 1 96 ? -29.953 30.297 8.453 1 89.81 96 GLU B C 1
ATOM 4343 O O . GLU B 1 96 ? -30.969 29.797 7.996 1 89.81 96 GLU B O 1
ATOM 4348 N N . ASP B 1 97 ? -30.047 30.703 9.688 1 86.81 97 ASP B N 1
ATOM 4349 C CA . ASP B 1 97 ? -31.219 30.906 10.539 1 86.81 97 ASP B CA 1
ATOM 4350 C C . ASP B 1 97 ? -31.672 29.594 11.172 1 86.81 97 ASP B C 1
ATOM 4352 O O . ASP B 1 97 ? -32.844 29.469 11.547 1 86.81 97 ASP B O 1
ATOM 4356 N N . THR B 1 98 ? -30.938 28.578 11.031 1 91 98 THR B N 1
ATOM 4357 C CA . THR B 1 98 ? -31.188 27.344 11.758 1 91 98 THR B CA 1
ATOM 4358 C C . THR B 1 98 ? -30.281 27.234 12.977 1 91 98 THR B C 1
ATOM 4360 O O . THR B 1 98 ? -29.312 27.969 13.102 1 91 98 THR B O 1
ATOM 4363 N N . ASP B 1 99 ? -30.781 26.516 13.891 1 93.06 99 ASP B N 1
ATOM 4364 C CA . ASP B 1 99 ? -29.969 26.266 15.078 1 93.06 99 ASP B CA 1
ATOM 4365 C C . ASP B 1 99 ? -29.203 24.953 14.945 1 93.06 99 ASP B C 1
ATOM 4367 O O . ASP B 1 99 ? -29.641 23.906 15.43 1 93.06 99 ASP B O 1
ATOM 4371 N N . VAL B 1 100 ? -28.016 25.078 14.281 1 96.38 100 VAL B N 1
ATOM 4372 C CA . VAL B 1 100 ? -27.266 23.859 13.992 1 96.38 100 VAL B CA 1
ATOM 4373 C C . VAL B 1 100 ? -25.781 24.094 14.266 1 96.38 100 VAL B C 1
ATOM 4375 O O . VAL B 1 100 ? -25.328 25.234 14.391 1 96.38 100 VAL B O 1
ATOM 4378 N N . ASN B 1 101 ? -25.062 23.047 14.539 1 98.06 101 ASN B N 1
ATOM 4379 C CA . ASN B 1 101 ? -23.609 22.984 14.414 1 98.06 101 ASN B CA 1
ATOM 4380 C C . ASN B 1 101 ? -23.188 22.547 13.016 1 98.06 101 ASN B C 1
ATOM 4382 O O . ASN B 1 101 ? -23.812 21.672 12.422 1 98.06 101 ASN B O 1
ATOM 4386 N N . LEU B 1 102 ? -22.234 23.219 12.484 1 98.25 102 LEU B N 1
ATOM 4387 C CA . LEU B 1 102 ? -21.672 22.812 11.203 1 98.25 102 LEU B CA 1
ATOM 4388 C C . LEU B 1 102 ? -20.328 22.109 11.391 1 98.25 102 LEU B C 1
ATOM 4390 O O . LEU B 1 102 ? -19.438 22.656 12.047 1 98.25 102 LEU B O 1
ATOM 4394 N N . ILE B 1 103 ? -20.188 20.938 10.844 1 98.56 103 ILE B N 1
ATOM 4395 C CA . ILE B 1 103 ? -18.984 20.125 10.922 1 98.56 103 ILE B CA 1
ATOM 4396 C C . ILE B 1 103 ? -18.406 19.922 9.516 1 98.56 103 ILE B C 1
ATOM 4398 O O . ILE B 1 103 ? -18.828 19.031 8.781 1 98.56 103 ILE B O 1
ATOM 4402 N N . PHE B 1 104 ? -17.375 20.734 9.203 1 98.06 104 PHE B N 1
ATOM 4403 C CA . PHE B 1 104 ? -16.781 20.719 7.875 1 98.06 104 PHE B CA 1
ATOM 4404 C C . PHE B 1 104 ? -15.727 19.625 7.762 1 98.06 104 PHE B C 1
ATOM 4406 O O . PHE B 1 104 ? -14.852 19.5 8.625 1 98.06 104 PHE B O 1
ATOM 4413 N N . HIS B 1 105 ? -15.742 18.844 6.727 1 97.5 105 HIS B N 1
ATOM 4414 C CA . HIS B 1 105 ? -14.773 17.766 6.531 1 97.5 105 HIS B CA 1
ATOM 4415 C C . HIS B 1 105 ? -14.391 17.625 5.059 1 97.5 105 HIS B C 1
ATOM 4417 O O . HIS B 1 105 ? -15.25 17.75 4.18 1 97.5 105 HIS B O 1
ATOM 4423 N N . ASP B 1 106 ? -13.141 17.438 4.797 1 94.06 106 ASP B N 1
ATOM 4424 C CA . ASP B 1 106 ? -12.648 17.234 3.439 1 94.06 106 ASP B CA 1
ATOM 4425 C C . ASP B 1 106 ? -13.117 15.883 2.887 1 94.06 106 ASP B C 1
ATOM 4427 O O . ASP B 1 106 ? -12.922 14.844 3.52 1 94.06 106 ASP B O 1
ATOM 4431 N N . ALA B 1 107 ? -13.594 15.914 1.664 1 94.62 107 ALA B N 1
ATOM 4432 C CA . ALA B 1 107 ? -14.07 14.695 1.022 1 94.62 107 ALA B CA 1
ATOM 4433 C C . ALA B 1 107 ? -12.93 13.711 0.797 1 94.62 107 ALA B C 1
ATOM 4435 O O . ALA B 1 107 ? -13.148 12.5 0.693 1 94.62 107 ALA B O 1
ATOM 4436 N N . VAL B 1 108 ? -11.742 14.227 0.807 1 91.44 108 VAL B N 1
ATOM 4437 C CA . VAL B 1 108 ? -10.594 13.406 0.43 1 91.44 108 VAL B CA 1
ATOM 4438 C C . VAL B 1 108 ? -9.844 12.961 1.684 1 91.44 108 VAL B C 1
ATOM 4440 O O . VAL B 1 108 ? -8.648 12.664 1.628 1 91.44 108 VAL B O 1
ATOM 4443 N N . ARG B 1 109 ? -10.469 12.938 2.826 1 93.19 109 ARG B N 1
ATOM 4444 C CA . ARG B 1 109 ? -10.016 12.281 4.055 1 93.19 109 ARG B CA 1
ATOM 4445 C C . ARG B 1 109 ? -10.953 11.148 4.441 1 93.19 109 ARG B C 1
ATOM 4447 O O . ARG B 1 109 ? -11.711 11.258 5.41 1 93.19 109 ARG B O 1
ATOM 4454 N N . PRO B 1 110 ? -10.836 10.125 3.791 1 91.75 110 PRO B N 1
ATOM 4455 C CA . PRO B 1 110 ? -11.852 9.07 3.877 1 91.75 110 PRO B CA 1
ATOM 4456 C C . PRO B 1 110 ? -11.719 8.219 5.137 1 91.75 110 PRO B C 1
ATOM 4458 O O . PRO B 1 110 ? -12.578 7.375 5.41 1 91.75 110 PRO B O 1
ATOM 4461 N N . LEU B 1 111 ? -10.75 8.453 6.02 1 87.69 111 LEU B N 1
ATOM 4462 C CA . LEU B 1 111 ? -10.508 7.527 7.121 1 87.69 111 LEU B CA 1
ATOM 4463 C C . LEU B 1 111 ? -10.719 8.211 8.469 1 87.69 111 LEU B C 1
ATOM 4465 O O . LEU B 1 111 ? -10.141 7.805 9.477 1 87.69 111 LEU B O 1
ATOM 4469 N N . VAL B 1 112 ? -11.477 9.266 8.445 1 92.44 112 VAL B N 1
ATOM 4470 C CA . VAL B 1 112 ? -11.82 9.867 9.727 1 92.44 112 VAL B CA 1
ATOM 4471 C C . VAL B 1 112 ? -12.547 8.844 10.609 1 92.44 112 VAL B C 1
ATOM 4473 O O . VAL B 1 112 ? -13.398 8.102 10.125 1 92.44 112 VAL B O 1
ATOM 4476 N N . SER B 1 113 ? -12.164 8.766 11.867 1 84 113 SER B N 1
ATOM 4477 C CA . SER B 1 113 ? -12.703 7.73 12.742 1 84 113 SER B CA 1
ATOM 4478 C C . SER B 1 113 ? -13.938 8.234 13.492 1 84 113 SER B C 1
ATOM 4480 O O . SER B 1 113 ? -14.156 9.438 13.602 1 84 113 SER B O 1
ATOM 4482 N N . GLN B 1 114 ? -14.688 7.25 14.031 1 85.56 114 GLN B N 1
ATOM 4483 C CA . GLN B 1 114 ? -15.82 7.59 14.891 1 85.56 114 GLN B CA 1
ATOM 4484 C C . GLN B 1 114 ? -15.352 8.273 16.172 1 85.56 114 GLN B C 1
ATOM 4486 O O . GLN B 1 114 ? -16.047 9.141 16.703 1 85.56 114 GLN B O 1
ATOM 4491 N N . ARG B 1 115 ? -14.164 7.914 16.609 1 84.19 115 ARG B N 1
ATOM 4492 C CA . ARG B 1 115 ? -13.617 8.547 17.797 1 84.19 115 ARG B CA 1
ATOM 4493 C C . ARG B 1 115 ? -13.43 10.047 17.594 1 84.19 115 ARG B C 1
ATOM 4495 O O . ARG B 1 115 ? -13.844 10.852 18.422 1 84.19 115 ARG B O 1
ATOM 4502 N N . ILE B 1 116 ? -12.812 10.383 16.469 1 92.88 116 ILE B N 1
ATOM 4503 C CA . ILE B 1 116 ? -12.578 11.789 16.156 1 92.88 116 ILE B CA 1
ATOM 4504 C C . ILE B 1 116 ? -13.914 12.523 16.078 1 92.88 116 ILE B C 1
ATOM 4506 O O . ILE B 1 116 ? -14.078 13.602 16.672 1 92.88 116 ILE B O 1
ATOM 4510 N N . LEU B 1 117 ? -14.93 11.922 15.406 1 94.69 117 LEU B N 1
ATOM 4511 C CA . LEU B 1 117 ? -16.234 12.555 15.258 1 94.69 117 LEU B CA 1
ATOM 4512 C C . LEU B 1 117 ? -16.906 12.758 16.609 1 94.69 117 LEU B C 1
ATOM 4514 O O . LEU B 1 117 ? -17.406 13.844 16.906 1 94.69 117 LEU B O 1
ATOM 4518 N N . ASN B 1 118 ? -16.875 11.758 17.453 1 92.12 118 ASN B N 1
ATOM 4519 C CA . ASN B 1 118 ? -17.5 11.828 18.766 1 92.12 118 ASN B CA 1
ATOM 4520 C C . ASN B 1 118 ? -16.828 12.867 19.656 1 92.12 118 ASN B C 1
ATOM 4522 O O . ASN B 1 118 ? -17.484 13.617 20.375 1 92.12 118 ASN B O 1
ATOM 4526 N N . ASP B 1 119 ? -15.5 12.906 19.594 1 94.44 119 ASP B N 1
ATOM 4527 C CA . ASP B 1 119 ? -14.758 13.883 20.375 1 94.44 119 ASP B CA 1
ATOM 4528 C C . ASP B 1 119 ? -15.07 15.312 19.922 1 94.44 119 ASP B C 1
ATOM 4530 O O . ASP B 1 119 ? -15.188 16.219 20.75 1 94.44 119 ASP B O 1
ATOM 4534 N N . VAL B 1 120 ? -15.203 15.477 18.625 1 97.69 120 VAL B N 1
ATOM 4535 C CA . VAL B 1 120 ? -15.516 16.797 18.062 1 97.69 120 VAL B CA 1
ATOM 4536 C C . VAL B 1 120 ? -16.906 17.219 18.516 1 97.69 120 VAL B C 1
ATOM 4538 O O . VAL B 1 120 ? -17.094 18.359 18.969 1 97.69 120 VAL B O 1
ATOM 4541 N N . ILE B 1 121 ? -17.875 16.359 18.453 1 96.44 121 ILE B N 1
ATOM 4542 C CA . ILE B 1 121 ? -19.25 16.656 18.812 1 96.44 121 ILE B CA 1
ATOM 4543 C C . ILE B 1 121 ? -19.344 16.938 20.312 1 96.44 121 ILE B C 1
ATOM 4545 O O . ILE B 1 121 ? -20.047 17.875 20.734 1 96.44 121 ILE B O 1
ATOM 4549 N N . ALA B 1 122 ? -18.641 16.141 21.078 1 95.31 122 ALA B N 1
ATOM 4550 C CA . ALA B 1 122 ? -18.609 16.375 22.516 1 95.31 122 ALA B CA 1
ATOM 4551 C C . ALA B 1 122 ? -18.016 17.75 22.828 1 95.31 122 ALA B C 1
ATOM 4553 O O . ALA B 1 122 ? -18.516 18.469 23.703 1 95.31 122 ALA B O 1
ATOM 4554 N N . ALA B 1 123 ? -16.969 18.125 22.156 1 97.06 123 ALA B N 1
ATOM 4555 C CA . ALA B 1 123 ? -16.312 19.406 22.375 1 97.06 123 ALA B CA 1
ATOM 4556 C C . ALA B 1 123 ? -17.234 20.562 22.016 1 97.06 123 ALA B C 1
ATOM 4558 O O . ALA B 1 123 ? -17.156 21.641 22.609 1 97.06 123 ALA B O 1
ATOM 4559 N N . LEU B 1 124 ? -18.125 20.375 21.062 1 96.94 124 LEU B N 1
ATOM 4560 C CA . LEU B 1 124 ? -19.047 21.406 20.594 1 96.94 124 LEU B CA 1
ATOM 4561 C C . LEU B 1 124 ? -20.031 21.781 21.688 1 96.94 124 LEU B C 1
ATOM 4563 O O . LEU B 1 124 ? -20.703 22.812 21.609 1 96.94 124 LEU B O 1
ATOM 4567 N N . GLU B 1 125 ? -20.172 20.953 22.672 1 95.38 125 GLU B N 1
ATOM 4568 C CA . GLU B 1 125 ? -21.047 21.266 23.812 1 95.38 125 GLU B CA 1
ATOM 4569 C C . GLU B 1 125 ? -20.438 22.344 24.688 1 95.38 125 GLU B C 1
ATOM 4571 O O . GLU B 1 125 ? -21.156 23.078 25.375 1 95.38 125 GLU B O 1
ATOM 4576 N N . THR B 1 126 ? -19.156 22.469 24.641 1 96.19 126 THR B N 1
ATOM 4577 C CA . THR B 1 126 ? -18.453 23.375 25.531 1 96.19 126 THR B CA 1
ATOM 4578 C C . THR B 1 126 ? -17.859 24.547 24.75 1 96.19 126 THR B C 1
ATOM 4580 O O . THR B 1 126 ? -17.828 25.672 25.234 1 96.19 126 THR B O 1
ATOM 4583 N N . TYR B 1 127 ? -17.344 24.281 23.547 1 97.38 127 TYR B N 1
ATOM 4584 C CA . TYR B 1 127 ? -16.656 25.297 22.75 1 97.38 127 TYR B CA 1
ATOM 4585 C C . TYR B 1 127 ? -17.422 25.594 21.469 1 97.38 127 TYR B C 1
ATOM 4587 O O . TYR B 1 127 ? -18.203 24.781 21 1 97.38 127 TYR B O 1
ATOM 4595 N N . LYS B 1 128 ? -17.141 26.766 20.906 1 97.88 128 LYS B N 1
ATOM 4596 C CA . LYS B 1 128 ? -17.891 27.234 19.75 1 97.88 128 LYS B CA 1
ATOM 4597 C C . LYS B 1 128 ? -17.156 26.938 18.453 1 97.88 128 LYS B C 1
ATOM 4599 O O . LYS B 1 128 ? -17.75 27.016 17.375 1 97.88 128 LYS B O 1
ATOM 4604 N N . ALA B 1 129 ? -15.898 26.656 18.578 1 98.25 129 ALA B N 1
ATOM 4605 C CA . ALA B 1 129 ? -15.047 26.344 17.438 1 98.25 129 ALA B CA 1
ATOM 4606 C C . ALA B 1 129 ? -14.055 25.234 17.781 1 98.25 129 ALA B C 1
ATOM 4608 O O . ALA B 1 129 ? -13.422 25.25 18.828 1 98.25 129 ALA B O 1
ATOM 4609 N N . ILE B 1 130 ? -14.008 24.219 16.859 1 98.38 130 ILE B N 1
ATOM 4610 C CA . ILE B 1 130 ? -13.18 23.047 17.094 1 98.38 130 ILE B CA 1
ATOM 4611 C C . ILE B 1 130 ? -12.359 22.734 15.852 1 98.38 130 ILE B C 1
ATOM 4613 O O . ILE B 1 130 ? -12.859 22.828 14.727 1 98.38 130 ILE B O 1
ATOM 4617 N N . ASP B 1 131 ? -11.102 22.406 16.031 1 97.88 131 ASP B N 1
ATOM 4618 C CA . ASP B 1 131 ? -10.234 21.859 15 1 97.88 131 ASP B CA 1
ATOM 4619 C C . ASP B 1 131 ? -9.727 20.469 15.383 1 97.88 131 ASP B C 1
ATOM 4621 O O . ASP B 1 131 ? -9.852 20.047 16.531 1 97.88 131 ASP B O 1
ATOM 4625 N N . VAL B 1 132 ? -9.391 19.688 14.398 1 97.44 132 VAL B N 1
ATOM 4626 C CA . VAL B 1 132 ? -8.719 18.406 14.594 1 97.44 132 VAL B CA 1
ATOM 4627 C C . VAL B 1 132 ? -7.277 18.5 14.078 1 97.44 132 VAL B C 1
ATOM 4629 O O . VAL B 1 132 ? -7.035 18.984 12.977 1 97.44 132 VAL B O 1
ATOM 4632 N N . ALA B 1 133 ? -6.324 18.062 14.906 1 95.88 133 ALA B N 1
ATOM 4633 C CA . ALA B 1 133 ? -4.934 18.188 14.484 1 95.88 133 ALA B CA 1
ATOM 4634 C C . ALA B 1 133 ? -4.066 17.109 15.141 1 95.88 133 ALA B C 1
ATOM 4636 O O . ALA B 1 133 ? -4.496 16.453 16.078 1 95.88 133 ALA B O 1
ATOM 4637 N N . MET B 1 134 ? -2.9 16.938 14.539 1 91.06 134 MET B N 1
ATOM 4638 C CA . MET B 1 134 ? -1.858 16.047 15.047 1 91.06 134 MET B CA 1
ATOM 4639 C C . MET B 1 134 ? -0.56 16.812 15.281 1 91.06 134 MET B C 1
ATOM 4641 O O . MET B 1 134 ? -0.273 17.781 14.586 1 91.06 134 MET B O 1
ATOM 4645 N N . PRO B 1 135 ? 0.223 16.312 16.234 1 88.31 135 PRO B N 1
ATOM 4646 C CA . PRO B 1 135 ? 1.533 16.953 16.406 1 88.31 135 PRO B CA 1
ATOM 4647 C C . PRO B 1 135 ? 2.387 16.891 15.141 1 88.31 135 PRO B C 1
ATOM 4649 O O . PRO B 1 135 ? 2.369 15.891 14.422 1 88.31 135 PRO B O 1
ATOM 4652 N N . ALA B 1 136 ? 3.107 17.938 14.883 1 86.12 136 ALA B N 1
ATOM 4653 C CA . ALA B 1 136 ? 4.035 17.938 13.758 1 86.12 136 ALA B CA 1
ATOM 4654 C C . ALA B 1 136 ? 5.168 16.938 13.977 1 86.12 136 ALA B C 1
ATOM 4656 O O . ALA B 1 136 ? 5.738 16.859 15.062 1 86.12 136 ALA B O 1
ATOM 4657 N N . THR B 1 137 ? 5.426 16.172 12.945 1 76.88 137 THR B N 1
ATOM 4658 C CA . THR B 1 137 ? 6.48 15.172 13.062 1 76.88 137 THR B CA 1
ATOM 4659 C C . THR B 1 137 ? 7.766 15.664 12.398 1 76.88 137 THR B C 1
ATOM 4661 O O . THR B 1 137 ? 8.867 15.414 12.906 1 76.88 137 THR B O 1
ATOM 4664 N N . ASP B 1 138 ? 7.672 16.359 11.32 1 82.12 138 ASP B N 1
ATOM 4665 C CA . ASP B 1 138 ? 8.82 16.938 10.641 1 82.12 138 ASP B CA 1
ATOM 4666 C C . ASP B 1 138 ? 9.188 18.297 11.242 1 82.12 138 ASP B C 1
ATOM 4668 O O . ASP B 1 138 ? 8.32 19 11.781 1 82.12 138 ASP B O 1
ATOM 4672 N N . THR B 1 139 ? 10.43 18.578 11.164 1 86.88 139 THR B N 1
ATOM 4673 C CA . THR B 1 139 ? 10.812 19.953 11.484 1 86.88 139 THR B CA 1
ATOM 4674 C C . THR B 1 139 ? 10.203 20.922 10.484 1 86.88 139 THR B C 1
ATOM 4676 O O . THR B 1 139 ? 10.32 20.734 9.273 1 86.88 139 THR B O 1
ATOM 4679 N N . ILE B 1 140 ? 9.477 21.859 11.047 1 92.06 140 ILE B N 1
ATOM 4680 C CA . ILE B 1 140 ? 8.883 22.891 10.203 1 92.06 140 ILE B CA 1
ATOM 4681 C C . ILE B 1 140 ? 9.828 24.094 10.109 1 92.06 140 ILE B C 1
ATOM 4683 O O . ILE B 1 140 ? 10.328 24.578 11.133 1 92.06 140 ILE B O 1
ATOM 4687 N N . ILE B 1 141 ? 10.078 24.531 8.891 1 93.38 141 ILE B N 1
ATOM 4688 C CA . ILE B 1 141 ? 10.969 25.672 8.703 1 93.38 141 ILE B CA 1
ATOM 4689 C C . ILE B 1 141 ? 10.234 26.766 7.945 1 93.38 141 ILE B C 1
ATOM 4691 O O . ILE B 1 141 ? 9.414 26.484 7.07 1 93.38 141 ILE B O 1
ATOM 4695 N N . GLN B 1 142 ? 10.469 27.938 8.336 1 94.12 142 GLN B N 1
ATOM 4696 C CA . GLN B 1 142 ? 10 29.094 7.578 1 94.12 142 GLN B CA 1
ATOM 4697 C C . GLN B 1 142 ? 11.055 29.562 6.582 1 94.12 142 GLN B C 1
ATOM 4699 O O . GLN B 1 142 ? 12.203 29.812 6.957 1 94.12 142 GLN B O 1
ATOM 4704 N N . VAL B 1 143 ? 10.648 29.688 5.348 1 94.44 143 VAL B N 1
ATOM 4705 C CA . VAL B 1 143 ? 11.617 29.938 4.289 1 94.44 143 VAL B CA 1
ATOM 4706 C C . VAL B 1 143 ? 11.234 31.203 3.521 1 94.44 143 VAL B C 1
ATOM 4708 O O . VAL B 1 143 ? 10.047 31.5 3.359 1 94.44 143 VAL B O 1
ATOM 4711 N N . ASN B 1 144 ? 12.195 32.031 3.189 1 92.25 144 ASN B N 1
ATOM 4712 C CA . ASN B 1 144 ? 12.07 33.156 2.291 1 92.25 144 ASN B CA 1
ATOM 4713 C C . ASN B 1 144 ? 13.125 33.125 1.186 1 92.25 144 ASN B C 1
ATOM 4715 O O . ASN B 1 144 ? 14.328 33.156 1.463 1 92.25 144 ASN B O 1
ATOM 4719 N N . ASP B 1 145 ? 12.68 33.062 -0.069 1 91.06 145 ASP B N 1
ATOM 4720 C CA . ASP B 1 145 ? 13.562 33.031 -1.232 1 91.06 145 ASP B CA 1
ATOM 4721 C C . ASP B 1 145 ? 14.594 31.906 -1.107 1 91.06 145 ASP B C 1
ATOM 4723 O O . ASP B 1 145 ? 15.797 32.156 -1.234 1 91.06 145 ASP B O 1
ATOM 4727 N N . ARG B 1 146 ? 14.297 30.766 -0.618 1 92.44 146 ARG B N 1
ATOM 4728 C CA . ARG B 1 146 ? 15.078 29.531 -0.578 1 92.44 146 ARG B CA 1
ATOM 4729 C C . ARG B 1 146 ? 16.047 29.531 0.6 1 92.44 146 ARG B C 1
ATOM 4731 O O . ARG B 1 146 ? 16.984 28.75 0.632 1 92.44 146 ARG B O 1
ATOM 4738 N N . PHE B 1 147 ? 15.875 30.484 1.491 1 96 147 PHE B N 1
ATOM 4739 C CA . PHE B 1 147 ? 16.719 30.516 2.682 1 96 147 PHE B CA 1
ATOM 4740 C C . PHE B 1 147 ? 15.875 30.391 3.945 1 96 147 PHE B C 1
ATOM 4742 O O . PHE B 1 147 ? 14.812 31 4.043 1 96 147 PHE B O 1
ATOM 4749 N N . ILE B 1 148 ? 16.375 29.625 4.895 1 95.5 148 ILE B N 1
ATOM 4750 C CA . ILE B 1 148 ? 15.648 29.453 6.152 1 95.5 148 ILE B CA 1
ATOM 4751 C C . ILE B 1 148 ? 15.703 30.75 6.961 1 95.5 148 ILE B C 1
ATOM 4753 O O . ILE B 1 148 ? 16.781 31.281 7.219 1 95.5 148 ILE B O 1
ATOM 4757 N N . GLN B 1 149 ? 14.523 31.219 7.379 1 93.44 149 GLN B N 1
ATOM 4758 C CA . GLN B 1 149 ? 14.438 32.406 8.211 1 93.44 149 GLN B CA 1
ATOM 4759 C C . GLN B 1 149 ? 14.344 32.062 9.688 1 93.44 149 GLN B C 1
ATOM 4761 O O . GLN B 1 149 ? 14.984 32.688 10.531 1 93.44 149 GLN B O 1
ATOM 4766 N N . GLU B 1 150 ? 13.5 31.062 9.891 1 90.62 150 GLU B N 1
ATOM 4767 C CA . GLU B 1 150 ? 13.289 30.641 11.273 1 90.62 150 GLU B CA 1
ATOM 4768 C C . GLU B 1 150 ? 12.828 29.188 11.328 1 90.62 150 GLU B C 1
ATOM 4770 O O . GLU B 1 150 ? 12.305 28.656 10.344 1 90.62 150 GLU B O 1
ATOM 4775 N N . ILE B 1 151 ? 13.102 28.609 12.477 1 90 151 ILE B N 1
ATOM 4776 C CA . ILE B 1 151 ? 12.609 27.266 12.789 1 90 151 ILE B CA 1
ATOM 4777 C C . ILE B 1 151 ? 11.75 27.312 14.047 1 90 151 ILE B C 1
ATOM 4779 O O . ILE B 1 151 ? 12.281 27.344 15.164 1 90 151 ILE B O 1
ATOM 4783 N N . PRO B 1 152 ? 10.484 27.359 13.805 1 88.62 152 PRO B N 1
ATOM 4784 C CA . PRO B 1 152 ? 9.609 27.438 14.969 1 88.62 152 PRO B CA 1
ATOM 4785 C C . PRO B 1 152 ? 9.727 26.203 15.875 1 88.62 152 PRO B C 1
ATOM 4787 O O . PRO B 1 152 ? 10.18 25.156 15.43 1 88.62 152 PRO B O 1
ATOM 4790 N N . ASP B 1 153 ? 9.289 26.406 17.094 1 86.94 153 ASP B N 1
ATOM 4791 C CA . ASP B 1 153 ? 9.312 25.312 18.062 1 86.94 153 ASP B CA 1
ATOM 4792 C C . ASP B 1 153 ? 8.305 24.219 17.688 1 86.94 153 ASP B C 1
ATOM 4794 O O . ASP B 1 153 ? 7.098 24.406 17.828 1 86.94 153 ASP B O 1
ATOM 4798 N N . ARG B 1 154 ? 8.789 23.141 17.375 1 86.12 154 ARG B N 1
ATOM 4799 C CA . ARG B 1 154 ? 7.973 22.047 16.875 1 86.12 154 ARG B CA 1
ATOM 4800 C C . ARG B 1 154 ? 6.973 21.578 17.938 1 86.12 154 ARG B C 1
ATOM 4802 O O . ARG B 1 154 ? 5.875 21.141 17.609 1 86.12 154 ARG B O 1
ATOM 4809 N N . SER B 1 155 ? 7.371 21.688 19.172 1 86.38 155 SER B N 1
ATOM 4810 C CA . SER B 1 155 ? 6.531 21.188 20.266 1 86.38 155 SER B CA 1
ATOM 4811 C C . SER B 1 155 ? 5.211 21.938 20.328 1 86.38 155 SER B C 1
ATOM 4813 O O . SER B 1 155 ? 4.246 21.453 20.922 1 86.38 155 SER B O 1
ATOM 4815 N N . LYS B 1 156 ? 5.164 23.031 19.688 1 91.94 156 LYS B N 1
ATOM 4816 C CA . LYS B 1 156 ? 3.959 23.859 19.719 1 91.94 156 LYS B CA 1
ATOM 4817 C C . LYS B 1 156 ? 3.221 23.797 18.375 1 91.94 156 LYS B C 1
ATOM 4819 O O . LYS B 1 156 ? 2.189 24.438 18.203 1 91.94 156 LYS B O 1
ATOM 4824 N N . LEU B 1 157 ? 3.742 23.094 17.516 1 92.88 157 LEU B N 1
ATOM 4825 C CA . LEU B 1 157 ? 3.176 23.047 16.172 1 92.88 157 LEU B CA 1
ATOM 4826 C C . LEU B 1 157 ? 2.398 21.766 15.945 1 92.88 157 LEU B C 1
ATOM 4828 O O . LEU B 1 157 ? 2.822 20.688 16.391 1 92.88 157 LEU B O 1
ATOM 4832 N N . MET B 1 158 ? 1.248 21.922 15.359 1 93.94 158 MET B N 1
ATOM 4833 C CA . MET B 1 158 ? 0.428 20.781 14.961 1 93.94 158 MET B CA 1
ATOM 4834 C C . MET B 1 158 ? 0.013 20.891 13.492 1 93.94 158 MET B C 1
ATOM 4836 O O . MET B 1 158 ? 0.033 21.984 12.922 1 93.94 158 MET B O 1
ATOM 4840 N N . ARG B 1 159 ? -0.223 19.797 12.93 1 92.19 159 ARG B N 1
ATOM 4841 C CA . ARG B 1 159 ? -0.756 19.734 11.57 1 92.19 159 ARG B CA 1
ATOM 4842 C C . ARG B 1 159 ? -2.273 19.594 11.586 1 92.19 159 ARG B C 1
ATOM 4844 O O . ARG B 1 159 ? -2.803 18.609 12.102 1 92.19 159 ARG B O 1
ATOM 4851 N N . GLY B 1 160 ? -2.867 20.516 11 1 93.38 160 GLY B N 1
ATOM 4852 C CA . GLY B 1 160 ? -4.32 20.516 10.977 1 93.38 160 GLY B CA 1
ATOM 4853 C C . GLY B 1 160 ? -4.902 19.438 10.086 1 93.38 160 GLY B C 1
ATOM 4854 O O . GLY B 1 160 ? -4.363 19.156 9.016 1 93.38 160 GLY B O 1
ATOM 4855 N N . GLN B 1 161 ? -5.941 18.875 10.547 1 94.25 161 GLN B N 1
ATOM 4856 C CA . GLN B 1 161 ? -6.766 17.953 9.773 1 94.25 161 GLN B CA 1
ATOM 4857 C C . GLN B 1 161 ? -8.203 18.453 9.68 1 94.25 161 GLN B C 1
ATOM 4859 O O . GLN B 1 161 ? -8.445 19.656 9.578 1 94.25 161 GLN B O 1
ATOM 4864 N N . THR B 1 162 ? -9.078 17.766 9.398 1 95.94 162 THR B N 1
ATOM 4865 C CA . THR B 1 162 ? -10.523 17.906 9.492 1 95.94 162 THR B CA 1
ATOM 4866 C C . THR B 1 162 ? -11.148 16.688 10.141 1 95.94 162 THR B C 1
ATOM 4868 O O . THR B 1 162 ? -10.555 15.602 10.148 1 95.94 162 THR B O 1
ATOM 4871 N N . PRO B 1 163 ? -12.289 16.938 10.789 1 97.56 163 PRO B N 1
ATOM 4872 C CA . PRO B 1 163 ? -13.266 18 10.617 1 97.56 163 PRO B CA 1
ATOM 4873 C C . PRO B 1 163 ? -12.906 19.266 11.406 1 97.56 163 PRO B C 1
ATOM 4875 O O . PRO B 1 163 ? -12.148 19.188 12.367 1 97.56 163 PRO B O 1
ATOM 4878 N N . GLN B 1 164 ? -13.367 20.359 10.898 1 98.06 164 GLN B N 1
ATOM 4879 C CA . GLN B 1 164 ? -13.5 21.609 11.633 1 98.06 164 GLN B CA 1
ATOM 4880 C C . GLN B 1 164 ? -14.961 21.906 11.953 1 98.06 164 GLN B C 1
ATOM 4882 O O . GLN B 1 164 ? -15.82 21.875 11.07 1 98.06 164 GLN B O 1
ATOM 4887 N N . ALA B 1 165 ? -15.234 22.172 13.211 1 98.62 165 ALA B N 1
ATOM 4888 C CA . ALA B 1 165 ? -16.625 22.266 13.625 1 98.62 165 ALA B CA 1
ATOM 4889 C C . ALA B 1 165 ? -16.906 23.578 14.336 1 98.62 165 ALA B C 1
ATOM 4891 O O . ALA B 1 165 ? -16.047 24.109 15.047 1 98.62 165 ALA B O 1
ATOM 4892 N N . PHE B 1 166 ? -18.172 24.078 14.133 1 98.44 166 PHE B N 1
ATOM 4893 C CA . PHE B 1 166 ? -18.516 25.391 14.648 1 98.44 166 PHE B CA 1
ATOM 4894 C C . PHE B 1 166 ? -20 25.453 15.008 1 98.44 166 PHE B C 1
ATOM 4896 O O . PHE B 1 166 ? -20.828 24.828 14.352 1 98.44 166 PHE B O 1
ATOM 4903 N N . HIS B 1 167 ? -20.266 26.234 16.047 1 97.75 167 HIS B N 1
ATOM 4904 C CA . HIS B 1 167 ? -21.609 26.797 16.062 1 97.75 167 HIS B CA 1
ATOM 4905 C C . HIS B 1 167 ? -21.875 27.656 14.828 1 97.75 167 HIS B C 1
ATOM 4907 O O . HIS B 1 167 ? -21.016 28.438 14.422 1 97.75 167 HIS B O 1
ATOM 4913 N N . LEU B 1 168 ? -23.031 27.484 14.258 1 97.25 168 LEU B N 1
ATOM 4914 C CA . LEU B 1 168 ? -23.344 28.188 13.016 1 97.25 168 LEU B CA 1
ATOM 4915 C C . LEU B 1 168 ? -23.156 29.703 13.188 1 97.25 168 LEU B C 1
ATOM 4917 O O . LEU B 1 168 ? -22.547 30.344 12.344 1 97.25 168 LEU B O 1
ATOM 4921 N N . GLU B 1 169 ? -23.656 30.234 14.305 1 96.31 169 GLU B N 1
ATOM 4922 C CA . GLU B 1 169 ? -23.609 31.672 14.539 1 96.31 169 GLU B CA 1
ATOM 4923 C C . GLU B 1 169 ? -22.172 32.188 14.609 1 96.31 169 GLU B C 1
ATOM 4925 O O . GLU B 1 169 ? -21.875 33.281 14.141 1 96.31 169 GLU B O 1
ATOM 4930 N N . THR B 1 170 ? -21.328 31.391 15.156 1 97.25 170 THR B N 1
ATOM 4931 C CA . THR B 1 170 ? -19.938 31.781 15.328 1 97.25 170 THR B CA 1
ATOM 4932 C C . THR B 1 170 ? -19.234 31.859 13.977 1 97.25 170 THR B C 1
ATOM 4934 O O . THR B 1 170 ? -18.609 32.875 13.664 1 97.25 170 THR B O 1
ATOM 4937 N N . ILE B 1 171 ? -19.359 30.828 13.156 1 97.44 171 ILE B N 1
ATOM 4938 C CA . ILE B 1 171 ? -18.641 30.797 11.891 1 97.44 171 ILE B CA 1
ATOM 4939 C C . ILE B 1 171 ? -19.266 31.812 10.922 1 97.44 171 ILE B C 1
ATOM 4941 O O . ILE B 1 171 ? -18.562 32.438 10.141 1 97.44 171 ILE B O 1
ATOM 4945 N N . LYS B 1 172 ? -20.547 31.969 10.992 1 96.31 172 LYS B N 1
ATOM 4946 C CA . LYS B 1 172 ? -21.203 32.969 10.18 1 96.31 172 LYS B CA 1
ATOM 4947 C C . LYS B 1 172 ? -20.688 34.375 10.516 1 96.31 172 LYS B C 1
ATOM 4949 O O . LYS B 1 172 ? -20.375 35.156 9.617 1 96.31 172 LYS B O 1
ATOM 4954 N N . HIS B 1 173 ? -20.641 34.594 11.773 1 96.69 173 HIS B N 1
ATOM 4955 C CA . HIS B 1 173 ? -20.172 35.906 12.234 1 96.69 173 HIS B CA 1
ATOM 4956 C C . HIS B 1 173 ? -18.734 36.156 11.812 1 96.69 173 HIS B C 1
ATOM 4958 O O . HIS B 1 173 ? -18.391 37.25 11.375 1 96.69 173 HIS B O 1
ATOM 4964 N N . ALA B 1 174 ? -17.938 35.156 11.961 1 96.31 174 ALA B N 1
ATOM 4965 C CA . ALA B 1 174 ? -16.531 35.281 11.555 1 96.31 174 ALA B CA 1
ATOM 4966 C C . ALA B 1 174 ? -16.422 35.656 10.078 1 96.31 174 ALA B C 1
ATOM 4968 O O . ALA B 1 174 ? -15.656 36.531 9.703 1 96.31 174 ALA B O 1
ATOM 4969 N N . TYR B 1 175 ? -17.172 34.969 9.227 1 95.38 175 TYR B N 1
ATOM 4970 C CA . TYR B 1 175 ? -17.109 35.188 7.793 1 95.38 175 TYR B CA 1
ATOM 4971 C C . TYR B 1 175 ? -17.688 36.562 7.441 1 95.38 175 TYR B C 1
ATOM 4973 O O . TYR B 1 175 ? -17.219 37.219 6.512 1 95.38 175 TYR B O 1
ATOM 4981 N N . ASP B 1 176 ? -18.719 37.031 8.172 1 95.12 176 ASP B N 1
ATOM 4982 C CA . ASP B 1 176 ? -19.281 38.375 7.945 1 95.12 176 ASP B CA 1
ATOM 4983 C C . ASP B 1 176 ? -18.203 39.438 8.102 1 95.12 176 ASP B C 1
ATOM 4985 O O . ASP B 1 176 ? -18.156 40.375 7.312 1 95.12 176 ASP B O 1
ATOM 4989 N N . ILE B 1 177 ? -17.422 39.281 9.102 1 95.62 177 ILE B N 1
ATOM 4990 C CA . ILE B 1 177 ? -16.344 40.219 9.359 1 95.62 177 ILE B CA 1
ATOM 4991 C C . ILE B 1 177 ? -15.25 40.062 8.305 1 95.62 177 ILE B C 1
ATOM 4993 O O . ILE B 1 177 ? -14.766 41.062 7.746 1 95.62 177 ILE B O 1
ATOM 4997 N N . ALA B 1 178 ? -14.914 38.812 8.023 1 94.06 178 ALA B N 1
ATOM 4998 C CA . ALA B 1 178 ? -13.828 38.5 7.098 1 94.06 178 ALA B CA 1
ATOM 4999 C C . ALA B 1 178 ? -14.102 39.062 5.711 1 94.06 178 ALA B C 1
ATOM 5001 O O . ALA B 1 178 ? -13.195 39.562 5.047 1 94.06 178 ALA B O 1
ATOM 5002 N N . LEU B 1 179 ? -15.32 38.969 5.258 1 92.31 179 LEU B N 1
ATOM 5003 C CA . LEU B 1 179 ? -15.688 39.375 3.908 1 92.31 179 LEU B CA 1
ATOM 5004 C C . LEU B 1 179 ? -15.609 40.906 3.754 1 92.31 179 LEU B C 1
ATOM 5006 O O . LEU B 1 179 ? -15.586 41.406 2.633 1 92.31 179 LEU B O 1
ATOM 5010 N N . GLN B 1 180 ? -15.477 41.562 4.824 1 93.19 180 GLN B N 1
ATOM 5011 C CA . GLN B 1 180 ? -15.32 43.031 4.789 1 93.19 180 GLN B CA 1
ATOM 5012 C C . GLN B 1 180 ? -13.852 43.438 4.703 1 93.19 180 GLN B C 1
ATOM 5014 O O . GLN B 1 180 ? -13.523 44.594 4.453 1 93.19 180 GLN B O 1
ATOM 5019 N N . ASP B 1 181 ? -13.008 42.438 4.879 1 92 181 ASP B N 1
ATOM 5020 C CA . ASP B 1 181 ? -11.562 42.656 4.812 1 92 181 ASP B CA 1
ATOM 5021 C C . ASP B 1 181 ? -11.047 42.5 3.385 1 92 181 ASP B C 1
ATOM 5023 O O . ASP B 1 181 ? -11.055 41.375 2.844 1 92 181 ASP B O 1
ATOM 5027 N N . PRO B 1 182 ? -10.586 43.5 2.742 1 87.69 182 PRO B N 1
ATOM 5028 C CA . PRO B 1 182 ? -10.078 43.406 1.371 1 87.69 182 PRO B CA 1
ATOM 5029 C C . PRO B 1 182 ? -8.852 42.5 1.262 1 87.69 182 PRO B C 1
ATOM 5031 O O . PRO B 1 182 ? -8.555 41.969 0.179 1 87.69 182 PRO B O 1
ATOM 5034 N N . ALA B 1 183 ? -8.227 42.281 2.299 1 83.5 183 ALA B N 1
ATOM 5035 C CA . ALA B 1 183 ? -7.016 41.469 2.287 1 83.5 183 ALA B CA 1
ATOM 5036 C C . ALA B 1 183 ? -7.312 40.031 2.727 1 83.5 183 ALA B C 1
ATOM 5038 O O . ALA B 1 183 ? -6.398 39.281 3.066 1 83.5 183 ALA B O 1
ATOM 5039 N N . PHE B 1 184 ? -8.594 39.719 2.67 1 83.62 184 PHE B N 1
ATOM 5040 C CA . PHE B 1 184 ? -9.016 38.406 3.135 1 83.62 184 PHE B CA 1
ATOM 5041 C C . PHE B 1 184 ? -8.359 37.312 2.307 1 83.62 184 PHE B C 1
ATOM 5043 O O . PHE B 1 184 ? -8.531 37.25 1.086 1 83.62 184 PHE B O 1
ATOM 5050 N N . LYS B 1 185 ? -7.363 36.656 2.975 1 75 185 LYS B N 1
ATOM 5051 C CA . LYS B 1 185 ? -6.73 35.469 2.402 1 75 185 LYS B CA 1
ATOM 5052 C C . LYS B 1 185 ? -6.66 34.312 3.424 1 75 185 LYS B C 1
ATOM 5054 O O . LYS B 1 185 ? -6.113 34.5 4.512 1 75 185 LYS B O 1
ATOM 5059 N N . VAL B 1 186 ? -7.656 33.438 3.357 1 65.69 186 VAL B N 1
ATOM 5060 C CA . VAL B 1 186 ? -7.539 32.406 4.371 1 65.69 186 VAL B CA 1
ATOM 5061 C C . VAL B 1 186 ? -7.508 31.031 3.699 1 65.69 186 VAL B C 1
ATOM 5063 O O . VAL B 1 186 ? -7.98 30.875 2.57 1 65.69 186 VAL B O 1
ATOM 5066 N N . THR B 1 187 ? -6.816 30.094 4.555 1 65.44 187 THR B N 1
ATOM 5067 C CA . THR B 1 187 ? -6.594 28.75 4.043 1 65.44 187 THR B CA 1
ATOM 5068 C C . THR B 1 187 ? -7.625 27.781 4.609 1 65.44 187 THR B C 1
ATOM 5070 O O . THR B 1 187 ? -7.848 26.703 4.043 1 65.44 187 THR B O 1
ATOM 5073 N N . ASP B 1 188 ? -8.164 28.078 5.801 1 82.62 188 ASP B N 1
ATOM 5074 C CA . ASP B 1 188 ? -9.164 27.156 6.324 1 82.62 188 ASP B CA 1
ATOM 5075 C C . ASP B 1 188 ? -10.164 27.875 7.227 1 82.62 188 ASP B C 1
ATOM 5077 O O . ASP B 1 188 ? -10.016 29.062 7.492 1 82.62 188 ASP B O 1
ATOM 5081 N N . ASP B 1 189 ? -11.172 27.25 7.672 1 93.38 189 ASP B N 1
ATOM 5082 C CA . ASP B 1 189 ? -12.289 27.844 8.398 1 93.38 189 ASP B CA 1
ATOM 5083 C C . ASP B 1 189 ? -11.875 28.219 9.82 1 93.38 189 ASP B C 1
ATOM 5085 O O . ASP B 1 189 ? -12.305 29.25 10.344 1 93.38 189 ASP B O 1
ATOM 5089 N N . CYS B 1 190 ? -11.07 27.453 10.453 1 94.31 190 CYS B N 1
ATOM 5090 C CA . CYS B 1 190 ? -10.555 27.797 11.773 1 94.31 190 CYS B CA 1
ATOM 5091 C C . CYS B 1 190 ? -9.695 29.047 11.711 1 94.31 190 CYS B C 1
ATOM 5093 O O . CYS B 1 190 ? -9.703 29.859 12.641 1 94.31 190 CYS B O 1
ATOM 5095 N N . GLY B 1 191 ? -8.984 29.156 10.602 1 92.19 191 GLY B N 1
ATOM 5096 C CA . GLY B 1 191 ? -8.203 30.375 10.414 1 92.19 191 GLY B CA 1
ATOM 5097 C C . GLY B 1 191 ? -9.039 31.625 10.383 1 92.19 191 GLY B C 1
ATOM 5098 O O . GLY B 1 191 ? -8.617 32.688 10.883 1 92.19 191 GLY B O 1
ATOM 5099 N N . VAL B 1 192 ? -10.234 31.547 9.836 1 94 192 VAL B N 1
ATOM 5100 C CA . VAL B 1 192 ? -11.148 32.688 9.781 1 94 192 VAL B CA 1
ATOM 5101 C C . VAL B 1 192 ? -11.562 33.062 11.195 1 94 192 VAL B C 1
ATOM 5103 O O . VAL B 1 192 ? -11.57 34.25 11.531 1 94 192 VAL B O 1
ATOM 5106 N N . VAL B 1 193 ? -11.828 32.125 12 1 95.75 193 VAL B N 1
ATOM 5107 C CA . VAL B 1 193 ? -12.266 32.406 13.375 1 95.75 193 VAL B CA 1
ATOM 5108 C C . VAL B 1 193 ? -11.102 32.969 14.18 1 95.75 193 VAL B C 1
ATOM 5110 O O . VAL B 1 193 ? -11.266 34 14.867 1 95.75 193 VAL B O 1
ATOM 5113 N N . VAL B 1 194 ? -9.945 32.406 14.055 1 94.88 194 VAL B N 1
ATOM 5114 C CA . VAL B 1 194 ? -8.781 32.844 14.82 1 94.88 194 VAL B CA 1
ATOM 5115 C C . VAL B 1 194 ? -8.445 34.281 14.469 1 94.88 194 VAL B C 1
ATOM 5117 O O . VAL B 1 194 ? -8.102 35.062 15.344 1 94.88 194 VAL B O 1
ATOM 5120 N N . LYS B 1 195 ? -8.594 34.625 13.25 1 92.81 195 LYS B N 1
ATOM 5121 C CA . LYS B 1 195 ? -8.18 35.938 12.773 1 92.81 195 LYS B CA 1
ATOM 5122 C C . LYS B 1 195 ? -9.25 37 13.062 1 92.81 195 LYS B C 1
ATOM 5124 O O . LYS B 1 195 ? -8.938 38.125 13.445 1 92.81 195 LYS B O 1
ATOM 5129 N N . TYR B 1 196 ? -10.523 36.656 12.953 1 94.81 196 TYR B N 1
ATOM 5130 C CA . TYR B 1 196 ? -11.547 37.688 12.93 1 94.81 196 TYR B CA 1
ATOM 5131 C C . TYR B 1 196 ? -12.422 37.625 14.18 1 94.81 196 TYR B C 1
ATOM 5133 O O . TYR B 1 196 ? -13.172 38.562 14.469 1 94.81 196 TYR B O 1
ATOM 5141 N N . LEU B 1 197 ? -12.32 36.531 14.914 1 95.5 197 LEU B N 1
ATOM 5142 C CA . LEU B 1 197 ? -12.953 36.406 16.219 1 95.5 197 LEU B CA 1
ATOM 5143 C C . LEU B 1 197 ? -11.953 35.938 17.266 1 95.5 197 LEU B C 1
ATOM 5145 O O . LEU B 1 197 ? -12.156 34.875 17.891 1 95.5 197 LEU B O 1
ATOM 5149 N N . PRO B 1 198 ? -10.945 36.719 17.516 1 93.44 198 PRO B N 1
ATOM 5150 C CA . PRO B 1 198 ? -9.867 36.281 18.406 1 93.44 198 PRO B CA 1
ATOM 5151 C C . PRO B 1 198 ? -10.359 35.969 19.812 1 93.44 198 PRO B C 1
ATOM 5153 O O . PRO B 1 198 ? -9.68 35.281 20.562 1 93.44 198 PRO B O 1
ATOM 5156 N N . GLU B 1 199 ? -11.5 36.438 20.156 1 95 199 GLU B N 1
ATOM 5157 C CA . GLU B 1 199 ? -12.047 36.219 21.484 1 95 199 GLU B CA 1
ATOM 5158 C C . GLU B 1 199 ? -12.648 34.812 21.594 1 95 199 GLU B C 1
ATOM 5160 O O . GLU B 1 199 ? -12.906 34.312 22.703 1 95 199 GLU B O 1
ATOM 5165 N N . VAL B 1 200 ? -12.891 34.156 20.516 1 96.5 200 VAL B N 1
ATOM 5166 C CA . VAL B 1 200 ? -13.445 32.781 20.516 1 96.5 200 VAL B CA 1
ATOM 5167 C C . VAL B 1 200 ? -12.32 31.766 20.484 1 96.5 200 VAL B C 1
ATOM 5169 O O . VAL B 1 200 ? -11.625 31.625 19.484 1 96.5 200 VAL B O 1
ATOM 5172 N N . PRO B 1 201 ? -12.125 31.031 21.516 1 96.88 201 PRO B N 1
ATOM 5173 C CA . PRO B 1 201 ? -11.078 30 21.5 1 96.88 201 PRO B CA 1
ATOM 5174 C C . PRO B 1 201 ? -11.406 28.859 20.531 1 96.88 201 PRO B C 1
ATOM 5176 O O . PRO B 1 201 ? -12.562 28.438 20.438 1 96.88 201 PRO B O 1
ATOM 5179 N N . VAL B 1 202 ? -10.453 28.438 19.812 1 97.88 202 VAL B N 1
ATOM 5180 C CA . VAL B 1 202 ? -10.594 27.266 18.953 1 97.88 202 VAL B CA 1
ATOM 5181 C C . VAL B 1 202 ? -9.945 26.047 19.625 1 97.88 202 VAL B C 1
ATOM 5183 O O . VAL B 1 202 ? -8.711 25.969 19.719 1 97.88 202 VAL B O 1
ATOM 5186 N N . TYR B 1 203 ? -10.758 25.125 20.047 1 98.12 203 TYR B N 1
ATOM 5187 C CA . TYR B 1 203 ? -10.297 23.922 20.75 1 98.12 203 TYR B CA 1
ATOM 5188 C C . TYR B 1 203 ? -9.797 22.875 19.781 1 98.12 203 TYR B C 1
ATOM 5190 O O . TYR B 1 203 ? -10.383 22.672 18.719 1 98.12 203 TYR B O 1
ATOM 5198 N N . VAL B 1 204 ? -8.688 22.172 20.172 1 97.62 204 VAL B N 1
ATOM 5199 C CA . VAL B 1 204 ? -8.086 21.203 19.266 1 97.62 204 VAL B CA 1
ATOM 5200 C C . VAL B 1 204 ? -8.328 19.781 19.797 1 97.62 204 VAL B C 1
ATOM 5202 O O . VAL B 1 204 ? -7.91 19.453 20.922 1 97.62 204 VAL B O 1
ATOM 5205 N N . VAL B 1 205 ? -9.039 19.016 19.031 1 97.06 205 VAL B N 1
ATOM 5206 C CA . VAL B 1 205 ? -9.227 17.594 19.281 1 97.06 205 VAL B CA 1
ATOM 5207 C C . VAL B 1 205 ? -8.094 16.797 18.641 1 97.06 205 VAL B C 1
ATOM 5209 O O . VAL B 1 205 ? -7.621 17.141 17.547 1 97.06 205 VAL B O 1
ATOM 5212 N N . ASN B 1 206 ? -7.656 15.75 19.312 1 93 206 ASN B N 1
ATOM 5213 C CA . ASN B 1 206 ? -6.578 14.93 18.766 1 93 206 ASN B CA 1
ATOM 5214 C C . ASN B 1 206 ? -7.023 14.141 17.547 1 93 206 ASN B C 1
ATOM 5216 O O . ASN B 1 206 ? -8.023 13.43 17.594 1 93 206 ASN B O 1
ATOM 5220 N N . GLY B 1 207 ? -6.258 14.367 16.453 1 92.81 207 GLY B N 1
ATOM 5221 C CA . GLY B 1 207 ? -6.492 13.586 15.242 1 92.81 207 GLY B CA 1
ATOM 5222 C C . GLY B 1 207 ? -5.789 12.242 15.258 1 92.81 207 GLY B C 1
ATOM 5223 O O . GLY B 1 207 ? -5.516 11.688 16.328 1 92.81 207 GLY B O 1
ATOM 5224 N N . GLU B 1 208 ? -5.727 11.664 14.055 1 83.75 208 GLU B N 1
ATOM 5225 C CA . GLU B 1 208 ? -5.051 10.391 13.836 1 83.75 208 GLU B CA 1
ATOM 5226 C C . GLU B 1 208 ? -4.246 10.414 12.539 1 83.75 208 GLU B C 1
ATOM 5228 O O . GLU B 1 208 ? -4.613 11.102 11.586 1 83.75 208 GLU B O 1
ATOM 5233 N N . GLU B 1 209 ? -3.203 9.656 12.469 1 77.62 209 GLU B N 1
ATOM 5234 C CA . GLU B 1 209 ? -2.373 9.57 11.273 1 77.62 209 GLU B CA 1
ATOM 5235 C C . GLU B 1 209 ? -3.17 9.055 10.078 1 77.62 209 GLU B C 1
ATOM 5237 O O . GLU B 1 209 ? -2.955 9.484 8.945 1 77.62 209 GLU B O 1
ATOM 5242 N N . SER B 1 210 ? -4.07 8.156 10.375 1 78.5 210 SER B N 1
ATOM 5243 C CA . SER B 1 210 ? -4.871 7.559 9.312 1 78.5 210 SER B CA 1
ATOM 5244 C C . SER B 1 210 ? -5.824 8.578 8.695 1 78.5 210 SER B C 1
ATOM 5246 O O . SER B 1 210 ? -6.293 8.398 7.57 1 78.5 210 SER B O 1
ATOM 5248 N N . ASN B 1 211 ? -6.141 9.641 9.477 1 89.88 211 ASN B N 1
ATOM 5249 C CA . ASN B 1 211 ? -7.016 10.688 8.969 1 89.88 211 ASN B CA 1
ATOM 5250 C C . ASN B 1 211 ? -6.266 11.633 8.031 1 89.88 211 ASN B C 1
ATOM 5252 O O . ASN B 1 211 ? -6.391 12.859 8.141 1 89.88 211 ASN B O 1
ATOM 5256 N N . MET B 1 212 ? -5.449 10.992 7.129 1 85.94 212 MET B N 1
ATOM 5257 C CA . MET B 1 212 ? -4.637 11.75 6.184 1 85.94 212 MET B CA 1
ATOM 5258 C C . MET B 1 212 ? -5.477 12.219 4.996 1 85.94 212 MET B C 1
ATOM 5260 O O . MET B 1 212 ? -6.508 11.617 4.688 1 85.94 212 MET B O 1
ATOM 5264 N N . LYS B 1 213 ? -5.059 13.328 4.402 1 87.62 213 LYS B N 1
ATOM 5265 C CA . LYS B 1 213 ? -5.691 13.844 3.191 1 87.62 213 LYS B CA 1
ATOM 5266 C C . LYS B 1 213 ? -5.113 13.172 1.946 1 87.62 213 LYS B C 1
ATOM 5268 O O . LYS B 1 213 ? -3.9 12.984 1.841 1 87.62 213 LYS B O 1
ATOM 5273 N N . LEU B 1 214 ? -5.91 12.695 1.105 1 84.75 214 LEU B N 1
ATOM 5274 C CA . LEU B 1 214 ? -5.422 12.281 -0.206 1 84.75 214 LEU B CA 1
ATOM 5275 C C . LEU B 1 214 ? -4.977 13.484 -1.028 1 84.75 214 LEU B C 1
ATOM 5277 O O . LEU B 1 214 ? -5.812 14.203 -1.586 1 84.75 214 LEU B O 1
ATOM 5281 N N . THR B 1 215 ? -3.689 13.656 -1.111 1 76.69 215 THR B N 1
ATOM 5282 C CA . THR B 1 215 ? -3.158 14.836 -1.791 1 76.69 215 THR B CA 1
ATOM 5283 C C . THR B 1 215 ? -2.404 14.43 -3.055 1 76.69 215 THR B C 1
ATOM 5285 O O . THR B 1 215 ? -2.566 15.055 -4.105 1 76.69 215 THR B O 1
ATOM 5288 N N . TYR B 1 216 ? -1.599 13.352 -2.857 1 71.81 216 TYR B N 1
ATOM 5289 C CA . TYR B 1 216 ? -0.806 12.859 -3.982 1 71.81 216 TYR B CA 1
ATOM 5290 C C . TYR B 1 216 ? -1.207 11.438 -4.355 1 71.81 216 TYR B C 1
ATOM 5292 O O . TYR B 1 216 ? -1.862 10.75 -3.576 1 71.81 216 TYR B O 1
ATOM 5300 N N . LYS B 1 217 ? -0.793 11.086 -5.562 1 65.19 217 LYS B N 1
ATOM 5301 C CA . LYS B 1 217 ? -1.129 9.758 -6.062 1 65.19 217 LYS B CA 1
ATOM 5302 C C . LYS B 1 217 ? -0.597 8.672 -5.137 1 65.19 217 LYS B C 1
ATOM 5304 O O . LYS B 1 217 ? -1.265 7.656 -4.91 1 65.19 217 LYS B O 1
ATOM 5309 N N . GLU B 1 218 ? 0.531 8.914 -4.543 1 66.38 218 GLU B N 1
ATOM 5310 C CA . GLU B 1 218 ? 1.187 7.961 -3.654 1 66.38 218 GLU B CA 1
ATOM 5311 C C . GLU B 1 218 ? 0.34 7.688 -2.414 1 66.38 218 GLU B C 1
ATOM 5313 O O . GLU B 1 218 ? 0.401 6.598 -1.842 1 66.38 218 GLU B O 1
ATOM 5318 N N . ASP B 1 219 ? -0.487 8.68 -2.121 1 73.38 219 ASP B N 1
ATOM 5319 C CA . ASP B 1 219 ? -1.32 8.562 -0.928 1 73.38 219 ASP B CA 1
ATOM 5320 C C . ASP B 1 219 ? -2.354 7.449 -1.089 1 73.38 219 ASP B C 1
ATOM 5322 O O . ASP B 1 219 ? -2.84 6.898 -0.099 1 73.38 219 ASP B O 1
ATOM 5326 N N . THR B 1 220 ? -2.654 7.16 -2.312 1 69.69 220 THR B N 1
ATOM 5327 C CA . THR B 1 220 ? 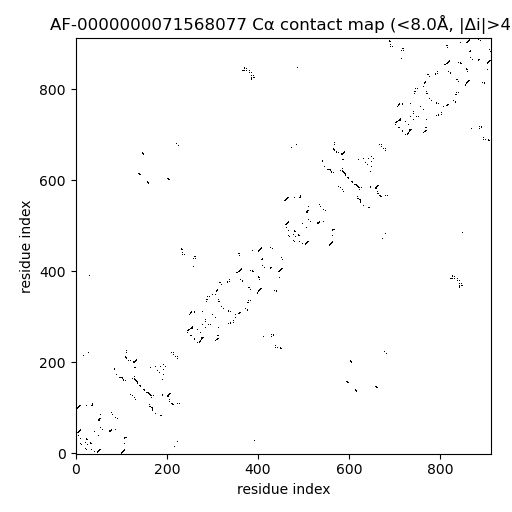-3.662 6.137 -2.562 1 69.69 220 THR B CA 1
ATOM 5328 C C . THR B 1 220 ? -3.199 4.781 -2.033 1 69.69 220 THR B C 1
ATOM 5330 O O . THR B 1 220 ? -4.004 4.008 -1.513 1 69.69 220 THR B O 1
ATOM 5333 N N . TYR B 1 221 ? -1.968 4.551 -2.104 1 62.53 221 TYR B N 1
ATOM 5334 C CA . TYR B 1 221 ? -1.427 3.285 -1.618 1 62.53 221 TYR B CA 1
ATOM 5335 C C . TYR B 1 221 ? -1.534 3.191 -0.101 1 62.53 221 TYR B C 1
ATOM 5337 O O . TYR B 1 221 ? -1.853 2.131 0.442 1 62.53 221 TYR B O 1
ATOM 5345 N N . LEU B 1 222 ? -1.22 4.375 0.486 1 69.94 222 LEU B N 1
ATOM 5346 C CA . LEU B 1 222 ? -1.319 4.414 1.941 1 69.94 222 LEU B CA 1
ATOM 5347 C C . LEU B 1 222 ? -2.764 4.223 2.393 1 69.94 222 LEU B C 1
ATOM 5349 O O . LEU B 1 222 ? -3.027 3.492 3.352 1 69.94 222 LEU B O 1
ATOM 5353 N N . LEU B 1 223 ? -3.648 4.871 1.683 1 73.31 223 LEU B N 1
ATOM 5354 C CA . LEU B 1 223 ? -5.062 4.758 2.018 1 73.31 223 LEU B CA 1
ATOM 5355 C C . LEU B 1 223 ? -5.543 3.316 1.88 1 73.31 223 LEU B C 1
ATOM 5357 O O . LEU B 1 223 ? -6.258 2.811 2.748 1 73.31 223 LEU B O 1
ATOM 5361 N N . ASP B 1 224 ? -5.117 2.691 0.828 1 61.31 224 ASP B N 1
ATOM 5362 C CA . ASP B 1 224 ? -5.48 1.294 0.61 1 61.31 224 ASP B CA 1
ATOM 5363 C C . ASP B 1 224 ? -5.012 0.418 1.771 1 61.31 224 ASP B C 1
ATOM 5365 O O . ASP B 1 224 ? -5.75 -0.455 2.232 1 61.31 224 ASP B O 1
ATOM 5369 N N . LYS B 1 225 ? -3.871 0.686 2.15 1 61.19 225 LYS B N 1
ATOM 5370 C CA . LYS B 1 225 ? -3.311 -0.083 3.258 1 61.19 225 LYS B CA 1
ATOM 5371 C C . LYS B 1 225 ? -4.074 0.18 4.551 1 61.19 225 LYS B C 1
ATOM 5373 O O . LYS B 1 225 ? -4.324 -0.743 5.332 1 61.19 225 LYS B O 1
ATOM 5378 N N . PHE B 1 226 ? -4.406 1.471 4.781 1 67.19 226 PHE B N 1
ATOM 5379 C CA . PHE B 1 226 ? -5.137 1.826 5.992 1 67.19 226 PHE B CA 1
ATOM 5380 C C . PHE B 1 226 ? -6.516 1.176 6 1 67.19 226 PHE B C 1
ATOM 5382 O O . PHE B 1 226 ? -6.988 0.723 7.047 1 67.19 226 PHE B O 1
ATOM 5389 N N . PHE B 1 227 ? -7.109 1.133 4.918 1 64.06 227 PHE B N 1
ATOM 5390 C CA . PHE B 1 227 ? -8.414 0.488 4.832 1 64.06 227 PHE B CA 1
ATOM 5391 C C . PHE B 1 227 ? -8.305 -1.001 5.137 1 64.06 227 PHE B C 1
ATOM 5393 O O . PHE B 1 227 ? -9.18 -1.573 5.789 1 64.06 227 PHE B O 1
ATOM 5400 N N . GLN B 1 228 ? -7.199 -1.423 4.707 1 55.47 228 GLN B N 1
ATOM 5401 C CA . GLN B 1 228 ? -6.949 -2.836 4.98 1 55.47 228 GLN B CA 1
ATOM 5402 C C . GLN B 1 228 ? -6.754 -3.082 6.473 1 55.47 228 GLN B C 1
ATOM 5404 O O . GLN B 1 228 ? -7.258 -4.066 7.016 1 55.47 228 GLN B O 1
ATOM 5409 N N . LEU B 1 229 ? -6.039 -2.127 7.113 1 53 229 LEU B N 1
ATOM 5410 C CA . LEU B 1 229 ? -5.734 -2.238 8.539 1 53 229 LEU B CA 1
ATOM 5411 C C . LEU B 1 229 ? -6.977 -1.972 9.383 1 53 229 LEU B C 1
ATOM 5413 O O . LEU B 1 229 ? -7.156 -2.574 10.445 1 53 229 LEU B O 1
ATOM 5417 N N . ARG B 1 230 ? -7.75 -0.886 9.195 1 51.12 230 ARG B N 1
ATOM 5418 C CA . ARG B 1 230 ? -8.984 -0.565 9.906 1 51.12 230 ARG B CA 1
ATOM 5419 C C . ARG B 1 230 ? -9.914 -1.771 9.953 1 51.12 230 ARG B C 1
ATOM 5421 O O . ARG B 1 230 ? -10.609 -1.98 10.953 1 51.12 230 ARG B O 1
ATOM 5428 N N . LYS B 1 231 ? -10.039 -2.467 8.938 1 47.84 231 LYS B N 1
ATOM 5429 C CA . LYS B 1 231 ? -10.828 -3.695 8.953 1 47.84 231 LYS B CA 1
ATOM 5430 C C . LYS B 1 231 ? -10.438 -4.582 10.133 1 47.84 231 LYS B C 1
ATOM 5432 O O . LYS B 1 231 ? -11.297 -5.242 10.719 1 47.84 231 LYS B O 1
ATOM 5437 N N . SER B 1 232 ? -9.219 -4.453 10.672 1 44.78 232 SER B N 1
ATOM 5438 C CA . SER B 1 232 ? -8.812 -5.156 11.883 1 44.78 232 SER B CA 1
ATOM 5439 C C . SER B 1 232 ? -9.625 -4.695 13.094 1 44.78 232 SER B C 1
ATOM 5441 O O . SER B 1 232 ? -9.828 -5.457 14.039 1 44.78 232 SER B O 1
ATOM 5443 N N . GLU B 1 233 ? -10.172 -3.479 13.211 1 47.03 233 GLU B N 1
ATOM 5444 C CA . GLU B 1 233 ? -10.984 -2.975 14.312 1 47.03 233 GLU B CA 1
ATOM 5445 C C . GLU B 1 233 ? -12.328 -3.705 14.383 1 47.03 233 GLU B C 1
ATOM 5447 O O . GLU B 1 233 ? -13.008 -3.672 15.414 1 47.03 233 GLU B O 1
ATOM 5452 N N . LEU B 1 234 ? -12.891 -4.312 13.422 1 49 234 LEU B N 1
ATOM 5453 C CA . LEU B 1 234 ? -14.055 -5.191 13.477 1 49 234 LEU B CA 1
ATOM 5454 C C . LEU B 1 234 ? -13.977 -6.129 14.68 1 49 234 LEU B C 1
ATOM 5456 O O . LEU B 1 234 ? -15 -6.559 15.203 1 49 234 LEU B O 1
ATOM 5460 N N . ASN B 1 235 ? -12.844 -6.43 15.172 1 47.56 235 ASN B N 1
ATOM 5461 C CA . ASN B 1 235 ? -12.664 -7.34 16.297 1 47.56 235 ASN B CA 1
ATOM 5462 C C . ASN B 1 235 ? -13.438 -6.867 17.531 1 47.56 235 ASN B C 1
ATOM 5464 O O . ASN B 1 235 ? -13.586 -7.617 18.5 1 47.56 235 ASN B O 1
ATOM 5468 N N . THR B 1 236 ? -13.953 -5.668 17.531 1 46.69 236 THR B N 1
ATOM 5469 C CA . THR B 1 236 ? -14.633 -5.18 18.734 1 46.69 236 THR B CA 1
ATOM 5470 C C . THR B 1 236 ? -16.141 -5.375 18.625 1 46.69 236 THR B C 1
ATOM 5472 O O . THR B 1 236 ? -16.891 -4.926 19.5 1 46.69 236 THR B O 1
ATOM 5475 N N . LEU B 1 237 ? -16.625 -5.973 17.609 1 50.81 237 LEU B N 1
ATOM 5476 C CA . LEU B 1 237 ? -18.078 -6.195 17.531 1 50.81 237 LEU B CA 1
ATOM 5477 C C . LEU B 1 237 ? -18.5 -7.359 18.422 1 50.81 237 LEU B C 1
ATOM 5479 O O . LEU B 1 237 ? -17.953 -8.461 18.312 1 50.81 237 LEU B O 1
ATOM 5483 N N . PRO B 1 238 ? -19.375 -7.105 19.484 1 56.19 238 PRO B N 1
ATOM 5484 C CA . PRO B 1 238 ? -19.828 -8.188 20.375 1 56.19 238 PRO B CA 1
ATOM 5485 C C . PRO B 1 238 ? -20.578 -9.281 19.609 1 56.19 238 PRO B C 1
ATOM 5487 O O . PRO B 1 238 ? -21.438 -8.977 18.766 1 56.19 238 PRO B O 1
ATOM 5490 N N . ILE B 1 239 ? -20.203 -10.508 19.562 1 57.81 239 ILE B N 1
ATOM 5491 C CA . ILE B 1 239 ? -20.844 -11.648 18.922 1 57.81 239 ILE B CA 1
ATOM 5492 C C . ILE B 1 239 ? -22.078 -12.062 19.719 1 57.81 239 ILE B C 1
ATOM 5494 O O . ILE B 1 239 ? -22.906 -12.844 19.234 1 57.81 239 ILE B O 1
ATOM 5498 N N . ASP B 1 240 ? -22.125 -11.602 21 1 56.53 240 ASP B N 1
ATOM 5499 C CA . ASP B 1 240 ? -23.188 -12.047 21.906 1 56.53 240 ASP B CA 1
ATOM 5500 C C . ASP B 1 240 ? -24.516 -11.414 21.531 1 56.53 240 ASP B C 1
ATOM 5502 O O . ASP B 1 240 ? -25.531 -11.641 22.203 1 56.53 240 ASP B O 1
ATOM 5506 N N . GLN B 1 241 ? -24.5 -10.469 20.688 1 53.56 241 GLN B N 1
ATOM 5507 C CA . GLN B 1 241 ? -25.891 -10.055 20.547 1 53.56 241 GLN B CA 1
ATOM 5508 C C . GLN B 1 241 ? -26.75 -11.188 19.984 1 53.56 241 GLN B C 1
ATOM 5510 O O . GLN B 1 241 ? -26.516 -11.68 18.891 1 53.56 241 GLN B O 1
ATOM 5515 N N . GLU B 1 242 ? -27.297 -12.055 20.859 1 51.09 242 GLU B N 1
ATOM 5516 C CA . GLU B 1 242 ? -27.906 -13.367 21.047 1 51.09 242 GLU B CA 1
ATOM 5517 C C . GLU B 1 242 ? -28.656 -13.82 19.797 1 51.09 242 GLU B C 1
ATOM 5519 O O . GLU B 1 242 ? -28.641 -15 19.453 1 51.09 242 GLU B O 1
ATOM 5524 N N . ASN B 1 243 ? -29.375 -13.031 18.938 1 63.53 243 ASN B N 1
ATOM 5525 C CA . ASN B 1 243 ? -30.391 -13.648 18.094 1 63.53 243 ASN B CA 1
ATOM 5526 C C . ASN B 1 243 ? -30.047 -13.523 16.609 1 63.53 243 ASN B C 1
ATOM 5528 O O . ASN B 1 243 ? -30.812 -13.961 15.75 1 63.53 243 ASN B O 1
ATOM 5532 N N . ASN B 1 244 ? -28.781 -13.227 16.266 1 77 244 ASN B N 1
ATOM 5533 C CA . ASN B 1 244 ? -28.594 -12.945 14.852 1 77 244 ASN B CA 1
ATOM 5534 C C . ASN B 1 244 ? -28.172 -14.195 14.078 1 77 244 ASN B C 1
ATOM 5536 O O . ASN B 1 244 ? -28.391 -14.289 12.867 1 77 244 ASN B O 1
ATOM 5540 N N . LEU B 1 245 ? -27.766 -15.281 14.812 1 89.12 245 LEU B N 1
ATOM 5541 C CA . LEU B 1 245 ? -27.266 -16.469 14.117 1 89.12 245 LEU B CA 1
ATOM 5542 C C . LEU B 1 245 ? -28.234 -17.641 14.281 1 89.12 245 LEU B C 1
ATOM 5544 O O . LEU B 1 245 ? -28.062 -18.688 13.672 1 89.12 245 LEU B O 1
ATOM 5548 N N . LYS B 1 246 ? -29.281 -17.328 15.086 1 90.88 246 LYS B N 1
ATOM 5549 C CA . LYS B 1 246 ? -30.234 -18.391 15.336 1 90.88 246 LYS B CA 1
ATOM 5550 C C . LYS B 1 246 ? -30.938 -18.828 14.055 1 90.88 246 LYS B C 1
ATOM 5552 O O . LYS B 1 246 ? -31.375 -17.984 13.266 1 90.88 246 LYS B O 1
ATOM 5557 N N . ASN B 1 247 ? -30.969 -20.078 13.727 1 90.94 247 ASN B N 1
ATOM 5558 C CA . ASN B 1 247 ? -31.641 -20.766 12.625 1 90.94 247 ASN B CA 1
ATOM 5559 C C . ASN B 1 247 ? -30.969 -20.453 11.289 1 90.94 247 ASN B C 1
ATOM 5561 O O . ASN B 1 247 ? -31.531 -20.75 10.227 1 90.94 247 ASN B O 1
ATOM 5565 N N . ARG B 1 248 ? -29.844 -19.781 11.352 1 95.69 248 ARG B N 1
ATOM 5566 C CA . ARG B 1 248 ? -29.078 -19.625 10.125 1 95.69 248 ARG B CA 1
ATOM 5567 C C . ARG B 1 248 ? -28.375 -20.922 9.742 1 95.69 248 ARG B C 1
ATOM 5569 O O . ARG B 1 248 ? -28.141 -21.781 10.594 1 95.69 248 ARG B O 1
ATOM 5576 N N . VAL B 1 249 ? -28.188 -21.078 8.492 1 98.38 249 VAL B N 1
ATOM 5577 C CA . VAL B 1 249 ? -27.547 -22.281 7.988 1 98.38 249 VAL B CA 1
ATOM 5578 C C . VAL B 1 249 ? -26.125 -21.953 7.512 1 98.38 249 VAL B C 1
ATOM 5580 O O . VAL B 1 249 ? -25.938 -21.078 6.668 1 98.38 249 VAL B O 1
ATOM 5583 N N . ALA B 1 250 ? -25.156 -22.688 8.078 1 98.5 250 ALA B N 1
ATOM 5584 C CA . ALA B 1 250 ? -23.75 -22.438 7.754 1 98.5 250 ALA B CA 1
ATOM 5585 C C . ALA B 1 250 ? -23.062 -23.703 7.27 1 98.5 250 ALA B C 1
ATOM 5587 O O . ALA B 1 250 ? -23.312 -24.797 7.801 1 98.5 250 ALA B O 1
ATOM 5588 N N . VAL B 1 251 ? -22.25 -23.578 6.25 1 98.81 251 VAL B N 1
ATOM 5589 C CA . VAL B 1 251 ? -21.406 -24.656 5.754 1 98.81 251 VAL B CA 1
ATOM 5590 C C . VAL B 1 251 ? -19.938 -24.297 5.98 1 98.81 251 VAL B C 1
ATOM 5592 O O . VAL B 1 251 ? -19.5 -23.203 5.629 1 98.81 251 VAL B O 1
ATOM 5595 N N . VAL B 1 252 ? -19.203 -25.203 6.57 1 98.75 252 VAL B N 1
ATOM 5596 C CA . VAL B 1 252 ? -17.781 -25 6.816 1 98.75 252 VAL B CA 1
ATOM 5597 C C . VAL B 1 252 ? -16.953 -26.047 6.066 1 98.75 252 VAL B C 1
ATOM 5599 O O . VAL B 1 252 ? -17.031 -27.234 6.383 1 98.75 252 VAL B O 1
ATOM 5602 N N . PHE B 1 253 ? -16.266 -25.625 5.039 1 98.69 253 PHE B N 1
ATOM 5603 C CA . PHE B 1 253 ? -15.266 -26.484 4.414 1 98.69 253 PHE B CA 1
ATOM 5604 C C . PHE B 1 253 ? -13.953 -26.438 5.188 1 98.69 253 PHE B C 1
ATOM 5606 O O . PHE B 1 253 ? -13.438 -25.359 5.488 1 98.69 253 PHE B O 1
ATOM 5613 N N . GLY B 1 254 ? -13.359 -27.578 5.48 1 96 254 GLY B N 1
ATOM 5614 C CA . GLY B 1 254 ? -12.211 -27.656 6.359 1 96 254 GLY B CA 1
ATOM 5615 C C . GLY B 1 254 ? -12.57 -27.562 7.832 1 96 254 GLY B C 1
ATOM 5616 O O . GLY B 1 254 ? -11.859 -26.922 8.609 1 96 254 GLY B O 1
ATOM 5617 N N . GLY B 1 255 ? -13.703 -28.109 8.203 1 93.19 255 GLY B N 1
ATOM 5618 C CA . GLY B 1 255 ? -14.242 -27.953 9.547 1 93.19 255 GLY B CA 1
ATOM 5619 C C . GLY B 1 255 ? -13.844 -29.062 10.492 1 93.19 255 GLY B C 1
ATOM 5620 O O . GLY B 1 255 ? -14.414 -29.188 11.578 1 93.19 255 GLY B O 1
ATOM 5621 N N . SER B 1 256 ? -12.82 -29.906 10.109 1 90.75 256 SER B N 1
ATOM 5622 C CA . SER B 1 256 ? -12.5 -31.094 10.875 1 90.75 256 SER B CA 1
ATOM 5623 C C . SER B 1 256 ? -11.594 -30.766 12.062 1 90.75 256 SER B C 1
ATOM 5625 O O . SER B 1 256 ? -11.641 -31.438 13.094 1 90.75 256 SER B O 1
ATOM 5627 N N . TYR B 1 257 ? -10.758 -29.781 11.945 1 88.69 257 TYR B N 1
ATOM 5628 C CA . TYR B 1 257 ? -9.844 -29.391 13.016 1 88.69 257 TYR B CA 1
ATOM 5629 C C . TYR B 1 257 ? -9.438 -27.922 12.891 1 88.69 257 TYR B C 1
ATOM 5631 O O . TYR B 1 257 ? -9.844 -27.25 11.945 1 88.69 257 TYR B O 1
ATOM 5639 N N . GLY B 1 258 ? -8.812 -27.469 13.93 1 91.44 258 GLY B N 1
ATOM 5640 C CA . GLY B 1 258 ? -8.234 -26.141 13.883 1 91.44 258 GLY B CA 1
ATOM 5641 C C . GLY B 1 258 ? -9.273 -25.031 13.867 1 91.44 258 GLY B C 1
ATOM 5642 O O . GLY B 1 258 ? -10.258 -25.094 14.602 1 91.44 258 GLY B O 1
ATOM 5643 N N . ILE B 1 259 ? -9.031 -24.094 13.055 1 93.38 259 ILE B N 1
ATOM 5644 C CA . ILE B 1 259 ? -9.859 -22.891 12.977 1 93.38 259 ILE B CA 1
ATOM 5645 C C . ILE B 1 259 ? -11.258 -23.266 12.5 1 93.38 259 ILE B C 1
ATOM 5647 O O . ILE B 1 259 ? -12.258 -22.812 13.07 1 93.38 259 ILE B O 1
ATOM 5651 N N . GLY B 1 260 ? -11.312 -24.125 11.492 1 96.44 260 GLY B N 1
ATOM 5652 C CA . GLY B 1 260 ? -12.602 -24.531 10.945 1 96.44 260 GLY B CA 1
ATOM 5653 C C . GLY B 1 260 ? -13.492 -25.219 11.961 1 96.44 260 GLY B C 1
ATOM 5654 O O . GLY B 1 260 ? -14.695 -24.953 12.031 1 96.44 260 GLY B O 1
ATOM 5655 N N . ALA B 1 261 ? -12.898 -26.047 12.758 1 96.25 261 ALA B N 1
ATOM 5656 C CA . ALA B 1 261 ? -13.648 -26.75 13.797 1 96.25 261 ALA B CA 1
ATOM 5657 C C . ALA B 1 261 ? -14.156 -25.766 14.852 1 96.25 261 ALA B C 1
ATOM 5659 O O . ALA B 1 261 ? -15.289 -25.906 15.328 1 96.25 261 ALA B O 1
ATOM 5660 N N . ASP B 1 262 ? -13.328 -24.859 15.227 1 96.25 262 ASP B N 1
ATOM 5661 C CA . ASP B 1 262 ? -13.719 -23.875 16.234 1 96.25 262 ASP B CA 1
ATOM 5662 C C . ASP B 1 262 ? -14.82 -22.953 15.711 1 96.25 262 ASP B C 1
ATOM 5664 O O . ASP B 1 262 ? -15.719 -22.562 16.453 1 96.25 262 ASP B O 1
ATOM 5668 N N . VAL B 1 263 ? -14.758 -22.578 14.438 1 96.25 263 VAL B N 1
ATOM 5669 C CA . VAL B 1 263 ? -15.805 -21.781 13.812 1 96.25 263 VAL B CA 1
ATOM 5670 C C . VAL B 1 263 ? -17.125 -22.531 13.844 1 96.25 263 VAL B C 1
ATOM 5672 O O . VAL B 1 263 ? -18.156 -21.984 14.242 1 96.25 263 VAL B O 1
ATOM 5675 N N . ALA B 1 264 ? -17.078 -23.781 13.461 1 97.5 264 ALA B N 1
ATOM 5676 C CA . ALA B 1 264 ? -18.281 -24.609 13.445 1 97.5 264 ALA B CA 1
ATOM 5677 C C . ALA B 1 264 ? -18.891 -24.734 14.836 1 97.5 264 ALA B C 1
ATOM 5679 O O . ALA B 1 264 ? -20.109 -24.594 15 1 97.5 264 ALA B O 1
ATOM 5680 N N . GLN B 1 265 ? -18.047 -24.969 15.797 1 96.5 265 GLN B N 1
ATOM 5681 C CA . GLN B 1 265 ? -18.516 -25.141 17.172 1 96.5 265 GLN B CA 1
ATOM 5682 C C . GLN B 1 265 ? -19.156 -23.875 17.703 1 96.5 265 GLN B C 1
ATOM 5684 O O . GLN B 1 265 ? -20.234 -23.922 18.297 1 96.5 265 GLN B O 1
ATOM 5689 N N . LEU B 1 266 ? -18.5 -22.797 17.469 1 94.12 266 LEU B N 1
ATOM 5690 C CA . LEU B 1 266 ? -19.016 -21.516 17.953 1 94.12 266 LEU B CA 1
ATOM 5691 C C . LEU B 1 266 ? -20.344 -21.188 17.281 1 94.12 266 LEU B C 1
ATOM 5693 O O . LEU B 1 266 ? -21.266 -20.672 17.922 1 94.12 266 LEU B O 1
ATOM 5697 N N . LEU B 1 267 ? -20.5 -21.438 16.016 1 95.44 267 LEU B N 1
ATOM 5698 C CA . LEU B 1 267 ? -21.75 -21.219 15.297 1 95.44 267 LEU B CA 1
ATOM 5699 C C . LEU B 1 267 ? -22.859 -22.078 15.875 1 95.44 267 LEU B C 1
ATOM 5701 O O . LEU B 1 267 ? -23.984 -21.594 16.078 1 95.44 267 LEU B O 1
ATOM 5705 N N . LYS B 1 268 ? -22.562 -23.281 16.156 1 95.44 268 LYS B N 1
ATOM 5706 C CA . LYS B 1 268 ? -23.547 -24.188 16.75 1 95.44 268 LYS B CA 1
ATOM 5707 C C . LYS B 1 268 ? -24.016 -23.688 18.109 1 95.44 268 LYS B C 1
ATOM 5709 O O . LYS B 1 268 ? -25.203 -23.719 18.422 1 95.44 268 LYS B O 1
ATOM 5714 N N . GLU B 1 269 ? -23.062 -23.219 18.844 1 93.06 269 GLU B N 1
ATOM 5715 C CA . GLU B 1 269 ? -23.359 -22.703 20.172 1 93.06 269 GLU B CA 1
ATOM 5716 C C . GLU B 1 269 ? -24.266 -21.484 20.094 1 93.06 269 GLU B C 1
ATOM 5718 O O . GLU B 1 269 ? -25.047 -21.219 21.016 1 93.06 269 GLU B O 1
ATOM 5723 N N . LYS B 1 270 ? -24.188 -20.844 19 1 91.31 270 LYS B N 1
ATOM 5724 C CA . LYS B 1 270 ? -24.984 -19.625 18.844 1 91.31 270 LYS B CA 1
ATOM 5725 C C . LYS B 1 270 ? -26.312 -19.922 18.141 1 91.31 270 LYS B C 1
ATOM 5727 O O . LYS B 1 270 ? -27.047 -19.016 17.766 1 91.31 270 LYS B O 1
ATOM 5732 N N . GLY B 1 271 ? -26.641 -21.172 17.875 1 92 271 GLY B N 1
ATOM 5733 C CA . GLY B 1 271 ? -27.953 -21.594 17.438 1 92 271 GLY B CA 1
ATOM 5734 C C . GLY B 1 271 ? -28.047 -21.828 15.938 1 92 271 GLY B C 1
ATOM 5735 O O . GLY B 1 271 ? -29.125 -22.094 15.398 1 92 271 GLY B O 1
ATOM 5736 N N . ALA B 1 272 ? -26.938 -21.781 15.219 1 95.44 272 ALA B N 1
ATOM 5737 C CA . ALA B 1 272 ? -26.938 -22.016 13.781 1 95.44 272 ALA B CA 1
ATOM 5738 C C . ALA B 1 272 ? -26.953 -23.516 13.469 1 95.44 272 ALA B C 1
ATOM 5740 O O . ALA B 1 272 ? -26.531 -24.328 14.297 1 95.44 272 ALA B O 1
ATOM 5741 N N . ASN B 1 273 ? -27.547 -23.859 12.352 1 97.5 273 ASN B N 1
ATOM 5742 C CA . ASN B 1 273 ? -27.391 -25.188 11.773 1 97.5 273 ASN B CA 1
ATOM 5743 C C . ASN B 1 273 ? -26.094 -25.297 10.961 1 97.5 273 ASN B C 1
ATOM 5745 O O . ASN B 1 273 ? -26 -24.688 9.891 1 97.5 273 ASN B O 1
ATOM 5749 N N . VAL B 1 274 ? -25.172 -26.109 11.453 1 98.25 274 VAL B N 1
ATOM 5750 C CA . VAL B 1 274 ? -23.828 -26.094 10.867 1 98.25 274 VAL B CA 1
ATOM 5751 C C . VAL B 1 274 ? -23.531 -27.438 10.227 1 98.25 274 VAL B C 1
ATOM 5753 O O . VAL B 1 274 ? -23.781 -28.484 10.828 1 98.25 274 VAL B O 1
ATOM 5756 N N . PHE B 1 275 ? -23 -27.453 9.039 1 98.5 275 PHE B N 1
ATOM 5757 C CA . PHE B 1 275 ? -22.531 -28.625 8.305 1 98.5 275 PHE B CA 1
ATOM 5758 C C . PHE B 1 275 ? -21.047 -28.5 7.973 1 98.5 275 PHE B C 1
ATOM 5760 O O . PHE B 1 275 ? -20.609 -27.5 7.402 1 98.5 275 PHE B O 1
ATOM 5767 N N . CYS B 1 276 ? -20.266 -29.531 8.281 1 98.31 276 CYS B N 1
ATOM 5768 C CA . CYS B 1 276 ? -18.828 -29.5 8.07 1 98.31 276 CYS B CA 1
ATOM 5769 C C . CYS B 1 276 ? -18.422 -30.516 7.012 1 98.31 276 CYS B C 1
ATOM 5771 O O . CYS B 1 276 ? -18.938 -31.625 6.969 1 98.31 276 CYS B O 1
ATOM 5773 N N . TYR B 1 277 ? -17.516 -30.141 6.172 1 98.25 277 TYR B N 1
ATOM 5774 C CA . TYR B 1 277 ? -16.984 -31 5.117 1 98.25 277 TYR B CA 1
ATOM 5775 C C . TYR B 1 277 ? -15.461 -30.891 5.039 1 98.25 277 TYR B C 1
ATOM 5777 O O . TYR B 1 277 ? -14.906 -29.797 5.188 1 98.25 277 TYR B O 1
ATOM 5785 N N . SER B 1 278 ? -14.773 -31.969 4.895 1 96.44 278 SER B N 1
ATOM 5786 C CA . SER B 1 278 ? -13.328 -32.031 4.68 1 96.44 278 SER B CA 1
ATOM 5787 C C . SER B 1 278 ? -12.922 -33.375 4.059 1 96.44 278 SER B C 1
ATOM 5789 O O . SER B 1 278 ? -13.727 -34.312 4.004 1 96.44 278 SER B O 1
ATOM 5791 N N . ARG B 1 279 ? -11.695 -33.406 3.596 1 94.56 279 ARG B N 1
ATOM 5792 C CA . ARG B 1 279 ? -11.188 -34.656 3.051 1 94.56 279 ARG B CA 1
ATOM 5793 C C . ARG B 1 279 ? -11.164 -35.75 4.117 1 94.56 279 ARG B C 1
ATOM 5795 O O . ARG B 1 279 ? -11.57 -36.906 3.857 1 94.56 279 ARG B O 1
ATOM 5802 N N . SER B 1 280 ? -10.75 -35.406 5.309 1 91.69 280 SER B N 1
ATOM 5803 C CA . SER B 1 280 ? -10.57 -36.375 6.383 1 91.69 280 SER B CA 1
ATOM 5804 C C . SER B 1 280 ? -11.914 -36.75 7.004 1 91.69 280 SER B C 1
ATOM 5806 O O . SER B 1 280 ? -12.086 -37.875 7.461 1 91.69 280 SER B O 1
ATOM 5808 N N . MET B 1 281 ? -12.883 -35.875 7.102 1 92.38 281 MET B N 1
ATOM 5809 C CA . MET B 1 281 ? -14.148 -36.094 7.797 1 92.38 281 MET B CA 1
ATOM 5810 C C . MET B 1 281 ? -15.125 -36.875 6.914 1 92.38 281 MET B C 1
ATOM 5812 O O . MET B 1 281 ? -15.758 -37.812 7.367 1 92.38 281 MET B O 1
ATOM 5816 N N . ASN B 1 282 ? -15.266 -36.5 5.668 1 95.56 282 ASN B N 1
ATOM 5817 C CA . ASN B 1 282 ? -16.281 -37.094 4.816 1 95.56 282 ASN B CA 1
ATOM 5818 C C . ASN B 1 282 ? -15.844 -37.125 3.357 1 95.56 282 ASN B C 1
ATOM 5820 O O . ASN B 1 282 ? -16.688 -37.188 2.455 1 95.56 282 ASN B O 1
ATOM 5824 N N . GLY B 1 283 ? -14.516 -36.906 3.102 1 95.25 283 GLY B N 1
ATOM 5825 C CA . GLY B 1 283 ? -13.93 -37.125 1.785 1 95.25 283 GLY B CA 1
ATOM 5826 C C . GLY B 1 283 ? -14.18 -35.969 0.834 1 95.25 283 GLY B C 1
ATOM 5827 O O . GLY B 1 283 ? -13.953 -36.094 -0.371 1 95.25 283 GLY B O 1
ATOM 5828 N N . THR B 1 284 ? -14.641 -34.844 1.268 1 97.5 284 THR B N 1
ATOM 5829 C CA . THR B 1 284 ? -14.922 -33.688 0.406 1 97.5 284 THR B CA 1
ATOM 5830 C C . THR B 1 284 ? -13.664 -32.844 0.172 1 97.5 284 THR B C 1
ATOM 5832 O O . THR B 1 284 ? -13.086 -32.312 1.116 1 97.5 284 THR B O 1
ATOM 5835 N N . ASP B 1 285 ? -13.242 -32.844 -1.076 1 97.94 285 ASP B N 1
ATOM 5836 C CA . ASP B 1 285 ? -12.102 -32.031 -1.512 1 97.94 285 ASP B CA 1
ATOM 5837 C C . ASP B 1 285 ? -12.555 -30.766 -2.213 1 97.94 285 ASP B C 1
ATOM 5839 O O . ASP B 1 285 ? -13.195 -30.828 -3.266 1 97.94 285 ASP B O 1
ATOM 5843 N N . VAL B 1 286 ? -12.156 -29.641 -1.666 1 98.44 286 VAL B N 1
ATOM 5844 C CA . VAL B 1 286 ? -12.609 -28.375 -2.23 1 98.44 286 VAL B CA 1
ATOM 5845 C C . VAL B 1 286 ? -11.984 -28.172 -3.609 1 98.44 286 VAL B C 1
ATOM 5847 O O . VAL B 1 286 ? -12.492 -27.391 -4.414 1 98.44 286 VAL B O 1
ATOM 5850 N N . GLY B 1 287 ? -10.883 -28.859 -3.904 1 98.06 287 GLY B N 1
ATOM 5851 C CA . GLY B 1 287 ? -10.273 -28.797 -5.223 1 98.06 287 GLY B CA 1
ATOM 5852 C C . GLY B 1 287 ? -11.102 -29.484 -6.293 1 98.06 287 GLY B C 1
ATOM 5853 O O . GLY B 1 287 ? -10.844 -29.312 -7.488 1 98.06 287 GLY B O 1
ATOM 5854 N N . ASN B 1 288 ? -12.055 -30.25 -5.852 1 98.12 288 ASN B N 1
ATOM 5855 C CA . ASN B 1 288 ? -12.992 -30.922 -6.742 1 98.12 288 ASN B CA 1
ATOM 5856 C C . ASN B 1 288 ? -14.344 -30.203 -6.773 1 98.12 288 ASN B C 1
ATOM 5858 O O . ASN B 1 288 ? -15.148 -30.344 -5.852 1 98.12 288 ASN B O 1
ATOM 5862 N N . LYS B 1 289 ? -14.609 -29.531 -7.871 1 98.12 289 LYS B N 1
ATOM 5863 C CA . LYS B 1 289 ? -15.789 -28.672 -7.988 1 98.12 289 LYS B CA 1
ATOM 5864 C C . LYS B 1 289 ? -17.062 -29.484 -7.777 1 98.12 289 LYS B C 1
ATOM 5866 O O . LYS B 1 289 ? -18.016 -29.016 -7.133 1 98.12 289 LYS B O 1
ATOM 5871 N N . GLU B 1 290 ? -17.094 -30.688 -8.266 1 98.06 290 GLU B N 1
ATOM 5872 C CA . GLU B 1 290 ? -18.281 -31.531 -8.164 1 98.06 290 GLU B CA 1
ATOM 5873 C C . GLU B 1 290 ? -18.547 -31.922 -6.711 1 98.06 290 GLU B C 1
ATOM 5875 O O . GLU B 1 290 ? -19.703 -32 -6.289 1 98.06 290 GLU B O 1
ATOM 5880 N N . GLN B 1 291 ? -17.547 -32.188 -5.996 1 98.44 291 GLN B N 1
ATOM 5881 C CA . GLN B 1 291 ? -17.719 -32.531 -4.59 1 98.44 291 GLN B CA 1
ATOM 5882 C C . GLN B 1 291 ? -18.25 -31.359 -3.785 1 98.44 291 GLN B C 1
ATOM 5884 O O . GLN B 1 291 ? -19.078 -31.531 -2.887 1 98.44 291 GLN B O 1
ATOM 5889 N N . VAL B 1 292 ? -17.75 -30.172 -4.094 1 98.69 292 VAL B N 1
ATOM 5890 C CA . VAL B 1 292 ? -18.266 -28.969 -3.449 1 98.69 292 VAL B CA 1
ATOM 5891 C C . VAL B 1 292 ? -19.734 -28.781 -3.779 1 98.69 292 VAL B C 1
ATOM 5893 O O . VAL B 1 292 ? -20.547 -28.5 -2.893 1 98.69 292 VAL B O 1
ATOM 5896 N N . SER B 1 293 ? -20.062 -28.969 -5.043 1 98.56 293 SER B N 1
ATOM 5897 C CA . SER B 1 293 ? -21.453 -28.859 -5.496 1 98.56 293 SER B CA 1
ATOM 5898 C C . SER B 1 293 ? -22.344 -29.844 -4.746 1 98.56 293 SER B C 1
ATOM 5900 O O . SER B 1 293 ? -23.422 -29.453 -4.273 1 98.56 293 SER B O 1
ATOM 5902 N N . LYS B 1 294 ? -21.938 -31.031 -4.633 1 98.5 294 LYS B N 1
ATOM 5903 C CA . LYS B 1 294 ? -22.719 -32.062 -3.959 1 98.5 294 LYS B CA 1
ATOM 5904 C C . LYS B 1 294 ? -22.938 -31.719 -2.49 1 98.5 294 LYS B C 1
ATOM 5906 O O . LYS B 1 294 ? -24.031 -31.906 -1.959 1 98.5 294 LYS B O 1
ATOM 5911 N N . ALA B 1 295 ? -21.906 -31.25 -1.83 1 98.56 295 ALA B N 1
ATOM 5912 C CA . ALA B 1 295 ? -22 -30.875 -0.422 1 98.56 295 ALA B CA 1
ATOM 5913 C C . ALA B 1 295 ? -23.047 -29.781 -0.214 1 98.56 295 ALA B C 1
ATOM 5915 O O . ALA B 1 295 ? -23.906 -29.906 0.661 1 98.56 295 ALA B O 1
ATOM 5916 N N . LEU B 1 296 ? -23.016 -28.75 -1.037 1 98.75 296 LEU B N 1
ATOM 5917 C CA . LEU B 1 296 ? -23.922 -27.609 -0.881 1 98.75 296 LEU B CA 1
ATOM 5918 C C . LEU B 1 296 ? -25.344 -28.016 -1.257 1 98.75 296 LEU B C 1
ATOM 5920 O O . LEU B 1 296 ? -26.312 -27.562 -0.627 1 98.75 296 LEU B O 1
ATOM 5924 N N . GLN B 1 297 ? -25.469 -28.875 -2.24 1 98.5 297 GLN B N 1
ATOM 5925 C CA . GLN B 1 297 ? -26.781 -29.391 -2.615 1 98.5 297 GLN B CA 1
ATOM 5926 C C . GLN B 1 297 ? -27.406 -30.172 -1.472 1 98.5 297 GLN B C 1
ATOM 5928 O O . GLN B 1 297 ? -28.609 -30.062 -1.229 1 98.5 297 GLN B O 1
ATOM 5933 N N . GLU B 1 298 ? -26.625 -30.953 -0.875 1 98.25 298 GLU B N 1
ATOM 5934 C CA . GLU B 1 298 ? -27.094 -31.75 0.251 1 98.25 298 GLU B CA 1
ATOM 5935 C C . GLU B 1 298 ? -27.625 -30.859 1.373 1 98.25 298 GLU B C 1
ATOM 5937 O O . GLU B 1 298 ? -28.703 -31.109 1.912 1 98.25 298 GLU B O 1
ATOM 5942 N N . VAL B 1 299 ? -26.906 -29.859 1.728 1 98.56 299 VAL B N 1
ATOM 5943 C CA . VAL B 1 299 ? -27.297 -28.953 2.797 1 98.56 299 VAL B CA 1
ATOM 5944 C C . VAL B 1 299 ? -28.578 -28.203 2.4 1 98.56 299 VAL B C 1
ATOM 5946 O O . VAL B 1 299 ? -29.484 -28.062 3.213 1 98.56 299 VAL B O 1
ATOM 5949 N N . TYR B 1 300 ? -28.625 -27.734 1.154 1 98.31 300 TYR B N 1
ATOM 5950 C CA . TYR B 1 300 ? -29.797 -27.016 0.682 1 98.31 300 TYR B CA 1
ATOM 5951 C C . TYR B 1 300 ? -31.047 -27.891 0.697 1 98.31 300 TYR B C 1
ATOM 5953 O O . TYR B 1 300 ? -32.125 -27.438 1.017 1 98.31 300 TYR B O 1
ATOM 5961 N N . ARG B 1 301 ? -30.859 -29.156 0.319 1 97.81 301 ARG B N 1
ATOM 5962 C CA . ARG B 1 301 ? -31.984 -30.094 0.35 1 97.81 301 ARG B CA 1
ATOM 5963 C C . ARG B 1 301 ? -32.5 -30.266 1.77 1 97.81 301 ARG B C 1
ATOM 5965 O O . ARG B 1 301 ? -33.719 -30.391 1.978 1 97.81 301 ARG B O 1
ATOM 5972 N N . GLN B 1 302 ? -31.672 -30.219 2.729 1 97.75 302 GLN B N 1
ATOM 5973 C CA . GLN B 1 302 ? -32.031 -30.469 4.121 1 97.75 302 GLN B CA 1
ATOM 5974 C C . GLN B 1 302 ? -32.594 -29.219 4.773 1 97.75 302 GLN B C 1
ATOM 5976 O O . GLN B 1 302 ? -33.562 -29.297 5.566 1 97.75 302 GLN B O 1
ATOM 5981 N N . CYS B 1 303 ? -32.062 -28.047 4.414 1 97.62 303 CYS B N 1
ATOM 5982 C CA . CYS B 1 303 ? -32.375 -26.859 5.203 1 97.62 303 CYS B CA 1
ATOM 5983 C C . CYS B 1 303 ? -33.156 -25.859 4.371 1 97.62 303 CYS B C 1
ATOM 5985 O O . CYS B 1 303 ? -33.781 -24.938 4.922 1 97.62 303 CYS B O 1
ATOM 5987 N N . GLY B 1 304 ? -33.188 -25.906 2.986 1 97.38 304 GLY B N 1
ATOM 5988 C CA . GLY B 1 304 ? -33.906 -25.016 2.1 1 97.38 304 GLY B CA 1
ATOM 5989 C C . GLY B 1 304 ? -33.25 -23.656 1.925 1 97.38 304 GLY B C 1
ATOM 5990 O O . GLY B 1 304 ? -33.781 -22.781 1.271 1 97.38 304 GLY B O 1
ATOM 5991 N N . ARG B 1 305 ? -32.094 -23.516 2.623 1 97.5 305 ARG B N 1
ATOM 5992 C CA . ARG B 1 305 ? -31.344 -22.266 2.541 1 97.5 305 ARG B CA 1
ATOM 5993 C C . ARG B 1 305 ? -29.891 -22.453 2.99 1 97.5 305 ARG B C 1
ATOM 5995 O O . ARG B 1 305 ? -29.578 -23.422 3.68 1 97.5 305 ARG B O 1
ATOM 6002 N N . ILE B 1 306 ? -29 -21.578 2.541 1 98.62 306 ILE B N 1
ATOM 6003 C CA . ILE B 1 306 ? -27.641 -21.453 3.029 1 98.62 306 ILE B CA 1
ATOM 6004 C C . ILE B 1 306 ? -27.297 -19.984 3.221 1 98.62 306 ILE B C 1
ATOM 6006 O O . ILE B 1 306 ? -27.391 -19.188 2.279 1 98.62 306 ILE B O 1
ATOM 6010 N N . ASP B 1 307 ? -26.891 -19.625 4.426 1 98.19 307 ASP B N 1
ATOM 6011 C CA . ASP B 1 307 ? -26.656 -18.219 4.758 1 98.19 307 ASP B CA 1
ATOM 6012 C C . ASP B 1 307 ? -25.156 -17.891 4.754 1 98.19 307 ASP B C 1
ATOM 6014 O O . ASP B 1 307 ? -24.75 -16.797 4.359 1 98.19 307 ASP B O 1
ATOM 6018 N N . TYR B 1 308 ? -24.406 -18.844 5.25 1 98.31 308 TYR B N 1
ATOM 6019 C CA . TYR B 1 308 ? -22.984 -18.609 5.441 1 98.31 308 TYR B CA 1
ATOM 6020 C C . TYR B 1 308 ? -22.172 -19.781 4.895 1 98.31 308 TYR B C 1
ATOM 6022 O O . TYR B 1 308 ? -22.531 -20.938 5.078 1 98.31 308 TYR B O 1
ATOM 6030 N N . ILE B 1 309 ? -21.172 -19.469 4.152 1 98.81 309 ILE B N 1
ATOM 6031 C CA . ILE B 1 309 ? -20.188 -20.453 3.719 1 98.81 309 ILE B CA 1
ATOM 6032 C C . ILE B 1 309 ? -18.781 -20 4.109 1 98.81 309 ILE B C 1
ATOM 6034 O O . ILE B 1 309 ? -18.375 -18.875 3.791 1 98.81 309 ILE B O 1
ATOM 6038 N N . ILE B 1 310 ? -18.078 -20.828 4.875 1 98.69 310 ILE B N 1
ATOM 6039 C CA . ILE B 1 310 ? -16.719 -20.562 5.344 1 98.69 310 ILE B CA 1
ATOM 6040 C C . ILE B 1 310 ? -15.766 -21.625 4.812 1 98.69 310 ILE B C 1
ATOM 6042 O O . ILE B 1 310 ? -16 -22.828 4.988 1 98.69 310 ILE B O 1
ATOM 6046 N N . ASN B 1 311 ? -14.766 -21.219 4.102 1 98.69 311 ASN B N 1
ATOM 6047 C CA . ASN B 1 311 ? -13.75 -22.141 3.607 1 98.69 311 ASN B CA 1
ATOM 6048 C C . ASN B 1 311 ? -12.414 -21.938 4.32 1 98.69 311 ASN B C 1
ATOM 6050 O O . ASN B 1 311 ? -11.719 -20.953 4.074 1 98.69 311 ASN B O 1
ATOM 6054 N N . THR B 1 312 ? -12.039 -22.859 5.18 1 96.88 312 THR B N 1
ATOM 6055 C CA . THR B 1 312 ? -10.789 -22.781 5.926 1 96.88 312 THR B CA 1
ATOM 6056 C C . THR B 1 312 ? -9.773 -23.797 5.395 1 96.88 312 THR B C 1
ATOM 6058 O O . THR B 1 312 ? -8.672 -23.922 5.93 1 96.88 312 THR B O 1
ATOM 6061 N N . ALA B 1 313 ? -10.203 -24.531 4.379 1 95.19 313 ALA B N 1
ATOM 6062 C CA . ALA B 1 313 ? -9.312 -25.547 3.828 1 95.19 313 ALA B CA 1
ATOM 6063 C C . ALA B 1 313 ? -8.047 -24.922 3.248 1 95.19 313 ALA B C 1
ATOM 6065 O O . ALA B 1 313 ? -8.109 -23.875 2.602 1 95.19 313 ALA B O 1
ATOM 6066 N N . GLY B 1 314 ? -6.914 -25.5 3.51 1 93.38 314 GLY B N 1
ATOM 6067 C CA . GLY B 1 314 ? -5.641 -25.016 2.998 1 93.38 314 GLY B CA 1
ATOM 6068 C C . GLY B 1 314 ? -4.488 -25.969 3.266 1 93.38 314 GLY B C 1
ATOM 6069 O O . GLY B 1 314 ? -4.531 -26.75 4.219 1 93.38 314 GLY B O 1
ATOM 6070 N N . LEU B 1 315 ? -3.545 -25.969 2.443 1 92.94 315 LEU B N 1
ATOM 6071 C CA . LEU B 1 315 ? -2.322 -26.766 2.566 1 92.94 315 LEU B CA 1
ATOM 6072 C C . LEU B 1 315 ? -1.094 -25.859 2.59 1 92.94 315 LEU B C 1
ATOM 6074 O O . LEU B 1 315 ? -0.982 -24.938 1.778 1 92.94 315 LEU B O 1
ATOM 6078 N N . LEU B 1 316 ? -0.269 -26.062 3.59 1 91.69 316 LEU B N 1
ATOM 6079 C CA . LEU B 1 316 ? 1.024 -25.391 3.688 1 91.69 316 LEU B CA 1
ATOM 6080 C C . LEU B 1 316 ? 2.162 -26.406 3.686 1 91.69 316 LEU B C 1
ATOM 6082 O O . LEU B 1 316 ? 2.154 -27.359 4.473 1 91.69 316 LEU B O 1
ATOM 6086 N N . ASN B 1 317 ? 3 -26.297 2.756 1 88 317 ASN B N 1
ATOM 6087 C CA . ASN B 1 317 ? 4.246 -27.062 2.703 1 88 317 ASN B CA 1
ATOM 6088 C C . ASN B 1 317 ? 5.465 -26.141 2.809 1 88 317 ASN B C 1
ATOM 6090 O O . ASN B 1 317 ? 5.734 -25.359 1.902 1 88 317 ASN B O 1
ATOM 6094 N N . LYS B 1 318 ? 6.184 -26.312 3.904 1 85.75 318 LYS B N 1
ATOM 6095 C CA . LYS B 1 318 ? 7.352 -25.469 4.113 1 85.75 318 LYS B CA 1
ATOM 6096 C C . LYS B 1 318 ? 8.617 -26.125 3.58 1 85.75 318 LYS B C 1
ATOM 6098 O O . LYS B 1 318 ? 9.195 -26.984 4.242 1 85.75 318 LYS B O 1
ATOM 6103 N N . GLU B 1 319 ? 9.039 -25.781 2.48 1 86.25 319 GLU B N 1
ATOM 6104 C CA . GLU B 1 319 ? 10.266 -26.25 1.84 1 86.25 319 GLU B CA 1
ATOM 6105 C C . GLU B 1 319 ? 10.609 -25.391 0.617 1 86.25 319 GLU B C 1
ATOM 6107 O O . GLU B 1 319 ? 9.727 -24.797 0.008 1 86.25 319 GLU B O 1
ATOM 6112 N N . PRO B 1 320 ? 11.922 -25.297 0.335 1 86.19 320 PRO B N 1
ATOM 6113 C CA . PRO B 1 320 ? 12.273 -24.578 -0.889 1 86.19 320 PRO B CA 1
ATOM 6114 C C . PRO B 1 320 ? 11.547 -25.109 -2.121 1 86.19 320 PRO B C 1
ATOM 6116 O O . PRO B 1 320 ? 11.258 -26.312 -2.195 1 86.19 320 PRO B O 1
ATOM 6119 N N . LEU B 1 321 ? 11.281 -24.266 -3.08 1 92.94 321 LEU B N 1
ATOM 6120 C CA . LEU B 1 321 ? 10.531 -24.656 -4.27 1 92.94 321 LEU B CA 1
ATOM 6121 C C . LEU B 1 321 ? 11.172 -25.859 -4.941 1 92.94 321 LEU B C 1
ATOM 6123 O O . LEU B 1 321 ? 10.477 -26.812 -5.309 1 92.94 321 LEU B O 1
ATOM 6127 N N . MET B 1 322 ? 12.461 -25.875 -4.996 1 93 322 MET B N 1
ATOM 6128 C CA . MET B 1 322 ? 13.164 -26.891 -5.773 1 93 322 MET B CA 1
ATOM 6129 C C . MET B 1 322 ? 13.227 -28.203 -5.016 1 93 322 MET B C 1
ATOM 6131 O O . MET B 1 322 ? 13.562 -29.25 -5.594 1 93 322 MET B O 1
ATOM 6135 N N . SER B 1 323 ? 12.891 -28.219 -3.783 1 89.12 323 SER B N 1
ATOM 6136 C CA . SER B 1 323 ? 12.852 -29.438 -2.994 1 89.12 323 SER B CA 1
ATOM 6137 C C . SER B 1 323 ? 11.445 -30.031 -2.963 1 89.12 323 SER B C 1
ATOM 6139 O O . SER B 1 323 ? 11.25 -31.156 -2.504 1 89.12 323 SER B O 1
ATOM 6141 N N . CYS B 1 324 ? 10.562 -29.297 -3.457 1 90.69 324 CYS B N 1
ATOM 6142 C CA . CYS B 1 324 ? 9.164 -29.703 -3.406 1 90.69 324 CYS B CA 1
ATOM 6143 C C . CYS B 1 324 ? 8.805 -30.594 -4.594 1 90.69 324 CYS B C 1
ATOM 6145 O O . CYS B 1 324 ? 9.125 -30.266 -5.738 1 90.69 324 CYS B O 1
ATOM 6147 N N . ASP B 1 325 ? 8.188 -31.672 -4.277 1 94.31 325 ASP B N 1
ATOM 6148 C CA . ASP B 1 325 ? 7.715 -32.531 -5.363 1 94.31 325 ASP B CA 1
ATOM 6149 C C . ASP B 1 325 ? 6.594 -31.844 -6.148 1 94.31 325 ASP B C 1
ATOM 6151 O O . ASP B 1 325 ? 5.785 -31.109 -5.578 1 94.31 325 ASP B O 1
ATOM 6155 N N . TYR B 1 326 ? 6.539 -32.156 -7.422 1 96.69 326 TYR B N 1
ATOM 6156 C CA . TYR B 1 326 ? 5.609 -31.469 -8.312 1 96.69 326 TYR B CA 1
ATOM 6157 C C . TYR B 1 326 ? 4.164 -31.75 -7.914 1 96.69 326 TYR B C 1
ATOM 6159 O O . TYR B 1 326 ? 3.307 -30.875 -8.016 1 96.69 326 TYR B O 1
ATOM 6167 N N . GLN B 1 327 ? 3.924 -32.969 -7.543 1 96.75 327 GLN B N 1
ATOM 6168 C CA . GLN B 1 327 ? 2.562 -33.312 -7.152 1 96.75 327 GLN B CA 1
ATOM 6169 C C . GLN B 1 327 ? 2.127 -32.531 -5.918 1 96.75 327 GLN B C 1
ATOM 6171 O O . GLN B 1 327 ? 0.96 -32.156 -5.797 1 96.75 327 GLN B O 1
ATOM 6176 N N . THR B 1 328 ? 3.059 -32.344 -4.988 1 95.69 328 THR B N 1
ATOM 6177 C CA . THR B 1 328 ? 2.781 -31.531 -3.803 1 95.69 328 THR B CA 1
ATOM 6178 C C . THR B 1 328 ? 2.42 -30.109 -4.191 1 95.69 328 THR B C 1
ATOM 6180 O O . THR B 1 328 ? 1.506 -29.516 -3.613 1 95.69 328 THR B O 1
ATOM 6183 N N . ILE B 1 329 ? 3.127 -29.594 -5.172 1 97.25 329 ILE B N 1
ATOM 6184 C CA . ILE B 1 329 ? 2.867 -28.25 -5.676 1 97.25 329 ILE B CA 1
ATOM 6185 C C . ILE B 1 329 ? 1.46 -28.188 -6.27 1 97.25 329 ILE B C 1
ATOM 6187 O O . ILE B 1 329 ? 0.672 -27.312 -5.914 1 97.25 329 ILE B O 1
ATOM 6191 N N . CYS B 1 330 ? 1.123 -29.141 -7.109 1 97.69 330 CYS B N 1
ATOM 6192 C CA . CYS B 1 330 ? -0.184 -29.188 -7.758 1 97.69 330 CYS B CA 1
ATOM 6193 C C . CYS B 1 330 ? -1.3 -29.297 -6.723 1 97.69 330 CYS B C 1
ATOM 6195 O O . CYS B 1 330 ? -2.328 -28.625 -6.848 1 97.69 330 CYS B O 1
ATOM 6197 N N . ASN B 1 331 ? -1.086 -30.094 -5.727 1 96.81 331 ASN B N 1
ATOM 6198 C CA . ASN B 1 331 ? -2.084 -30.266 -4.676 1 96.81 331 ASN B CA 1
ATOM 6199 C C . ASN B 1 331 ? -2.326 -28.984 -3.904 1 96.81 331 ASN B C 1
ATOM 6201 O O . ASN B 1 331 ? -3.469 -28.641 -3.586 1 96.81 331 ASN B O 1
ATOM 6205 N N . ALA B 1 332 ? -1.237 -28.328 -3.596 1 96.88 332 ALA B N 1
ATOM 6206 C CA . ALA B 1 332 ? -1.348 -27.078 -2.85 1 96.88 332 ALA B CA 1
ATOM 6207 C C . ALA B 1 332 ? -2.117 -26.031 -3.648 1 96.88 332 ALA B C 1
ATOM 6209 O O . ALA B 1 332 ? -3 -25.359 -3.111 1 96.88 332 ALA B O 1
ATOM 6210 N N . VAL B 1 333 ? -1.798 -25.906 -4.965 1 98 333 VAL B N 1
ATOM 6211 C CA . VAL B 1 333 ? -2.486 -24.953 -5.82 1 98 333 VAL B CA 1
ATOM 6212 C C . VAL B 1 333 ? -3.959 -25.328 -5.949 1 98 333 VAL B C 1
ATOM 6214 O O . VAL B 1 333 ? -4.84 -24.469 -5.879 1 98 333 VAL B O 1
ATOM 6217 N N . ASN B 1 334 ? -4.195 -26.578 -6.098 1 98 334 ASN B N 1
ATOM 6218 C CA . ASN B 1 334 ? -5.555 -27.078 -6.262 1 98 334 ASN B CA 1
ATOM 6219 C C . ASN B 1 334 ? -6.402 -26.812 -5.02 1 98 334 ASN B C 1
ATOM 6221 O O . ASN B 1 334 ? -7.539 -26.359 -5.125 1 98 334 ASN B O 1
ATOM 6225 N N . THR B 1 335 ? -5.883 -27.109 -3.91 1 97.81 335 THR B N 1
ATOM 6226 C CA . THR B 1 335 ? -6.629 -26.953 -2.666 1 97.81 335 THR B CA 1
ATOM 6227 C C . THR B 1 335 ? -6.758 -25.484 -2.287 1 97.81 335 THR B C 1
ATOM 6229 O O . THR B 1 335 ? -7.855 -25.016 -1.992 1 97.81 335 THR B O 1
ATOM 6232 N N . ASN B 1 336 ? -5.621 -24.781 -2.301 1 98 336 ASN B N 1
ATOM 6233 C CA . ASN B 1 336 ? -5.602 -23.422 -1.788 1 98 336 ASN B CA 1
ATOM 6234 C C . ASN B 1 336 ? -6.305 -22.453 -2.738 1 98 336 ASN B C 1
ATOM 6236 O O . ASN B 1 336 ? -7.133 -21.656 -2.312 1 98 336 ASN B O 1
ATOM 6240 N N . TYR B 1 337 ? -5.969 -22.547 -4.039 1 98.25 337 TYR B N 1
ATOM 6241 C CA . TYR B 1 337 ? -6.457 -21.547 -4.98 1 98.25 337 TYR B CA 1
ATOM 6242 C C . TYR B 1 337 ? -7.695 -22.047 -5.715 1 98.25 337 TYR B C 1
ATOM 6244 O O . TYR B 1 337 ? -8.766 -21.453 -5.621 1 98.25 337 TYR B O 1
ATOM 6252 N N . MET B 1 338 ? -7.609 -23.156 -6.391 1 98.38 338 MET B N 1
ATOM 6253 C CA . MET B 1 338 ? -8.773 -23.672 -7.105 1 98.38 338 MET B CA 1
ATOM 6254 C C . MET B 1 338 ? -9.906 -24 -6.141 1 98.38 338 MET B C 1
ATOM 6256 O O . MET B 1 338 ? -11.078 -23.844 -6.48 1 98.38 338 MET B O 1
ATOM 6260 N N . GLY B 1 339 ? -9.523 -24.531 -4.953 1 98.69 339 GLY B N 1
ATOM 6261 C CA . GLY B 1 339 ? -10.539 -24.75 -3.936 1 98.69 339 GLY B CA 1
ATOM 6262 C C . GLY B 1 339 ? -11.336 -23.516 -3.611 1 98.69 339 GLY B C 1
ATOM 6263 O O . GLY B 1 339 ? -12.562 -23.562 -3.459 1 98.69 339 GLY B O 1
ATOM 6264 N N . THR B 1 340 ? -10.641 -22.375 -3.5 1 98.5 340 THR B N 1
ATOM 6265 C CA . THR B 1 340 ? -11.281 -21.094 -3.264 1 98.5 340 THR B CA 1
ATOM 6266 C C . THR B 1 340 ? -12.227 -20.734 -4.414 1 98.5 340 THR B C 1
ATOM 6268 O O . THR B 1 340 ? -13.367 -20.344 -4.188 1 98.5 340 THR B O 1
ATOM 6271 N N . VAL B 1 341 ? -11.773 -20.922 -5.652 1 98.62 341 VAL B N 1
ATOM 6272 C CA . VAL B 1 341 ? -12.555 -20.609 -6.848 1 98.62 341 VAL B CA 1
ATOM 6273 C C . VAL B 1 341 ? -13.773 -21.516 -6.93 1 98.62 341 VAL B C 1
ATOM 6275 O O . VAL B 1 341 ? -14.891 -21.062 -7.184 1 98.62 341 VAL B O 1
ATOM 6278 N N . ASN B 1 342 ? -13.609 -22.781 -6.68 1 98.75 342 ASN B N 1
ATOM 6279 C CA . ASN B 1 342 ? -14.695 -23.766 -6.738 1 98.75 342 ASN B CA 1
ATOM 6280 C C . ASN B 1 342 ? -15.781 -23.453 -5.715 1 98.75 342 ASN B C 1
ATOM 6282 O O . ASN B 1 342 ? -16.969 -23.484 -6.035 1 98.75 342 ASN B O 1
ATOM 6286 N N . VAL B 1 343 ? -15.344 -23.172 -4.496 1 98.81 343 VAL B N 1
ATOM 6287 C CA . VAL B 1 343 ? -16.297 -22.859 -3.441 1 98.81 343 VAL B CA 1
ATOM 6288 C C . VAL B 1 343 ? -17.094 -21.609 -3.812 1 98.81 343 VAL B C 1
ATOM 6290 O O . VAL B 1 343 ? -18.312 -21.562 -3.633 1 98.81 343 VAL B O 1
ATOM 6293 N N . ALA B 1 344 ? -16.422 -20.641 -4.34 1 98.69 344 ALA B N 1
ATOM 6294 C CA . ALA B 1 344 ? -17.109 -19.422 -4.75 1 98.69 344 ALA B CA 1
ATOM 6295 C C . ALA B 1 344 ? -18.141 -19.703 -5.836 1 98.69 344 ALA B C 1
ATOM 6297 O O . ALA B 1 344 ? -19.297 -19.297 -5.73 1 98.69 344 ALA B O 1
ATOM 6298 N N . LEU B 1 345 ? -17.734 -20.438 -6.875 1 98.31 345 LEU B N 1
ATOM 6299 C CA . LEU B 1 345 ? -18.609 -20.75 -8.008 1 98.31 345 LEU B CA 1
ATOM 6300 C C . LEU B 1 345 ? -19.859 -21.469 -7.543 1 98.31 345 LEU B C 1
ATOM 6302 O O . LEU B 1 345 ? -20.969 -21.109 -7.934 1 98.31 345 LEU B O 1
ATOM 6306 N N . GLU B 1 346 ? -19.703 -22.406 -6.703 1 98.62 346 GLU B N 1
ATOM 6307 C CA . GLU B 1 346 ? -20.828 -23.25 -6.305 1 98.62 346 GLU B CA 1
ATOM 6308 C C . GLU B 1 346 ? -21.656 -22.578 -5.219 1 98.62 346 GLU B C 1
ATOM 6310 O O . GLU B 1 346 ? -22.828 -22.922 -5.035 1 98.62 346 GLU B O 1
ATOM 6315 N N . ALA B 1 347 ? -21.078 -21.656 -4.484 1 98.62 347 ALA B N 1
ATOM 6316 C CA . ALA B 1 347 ? -21.75 -20.953 -3.396 1 98.62 347 ALA B CA 1
ATOM 6317 C C . ALA B 1 347 ? -22.75 -19.938 -3.938 1 98.62 347 ALA B C 1
ATOM 6319 O O . ALA B 1 347 ? -23.766 -19.656 -3.297 1 98.62 347 ALA B O 1
ATOM 6320 N N . PHE B 1 348 ? -22.562 -19.406 -5.098 1 98 348 PHE B N 1
ATOM 6321 C CA . PHE B 1 348 ? -23.188 -18.188 -5.605 1 98 348 PHE B CA 1
ATOM 6322 C C . PHE B 1 348 ? -24.703 -18.344 -5.641 1 98 348 PHE B C 1
ATOM 6324 O O . PHE B 1 348 ? -25.438 -17.5 -5.117 1 98 348 PHE B O 1
ATOM 6331 N N . PRO B 1 349 ? -25.188 -19.438 -6.219 1 97.69 349 PRO B N 1
ATOM 6332 C CA . PRO B 1 349 ? -26.641 -19.5 -6.32 1 97.69 349 PRO B CA 1
ATOM 6333 C C . PRO B 1 349 ? -27.328 -19.484 -4.957 1 97.69 349 PRO B C 1
ATOM 6335 O O . PRO B 1 349 ? -28.406 -18.891 -4.809 1 97.69 349 PRO B O 1
ATOM 6338 N N . TYR B 1 350 ? -26.781 -20.078 -3.992 1 98.56 350 TYR B N 1
ATOM 6339 C CA . TYR B 1 350 ? -27.391 -20.156 -2.67 1 98.56 350 TYR B CA 1
ATOM 6340 C C . TYR B 1 350 ? -27.281 -18.828 -1.933 1 98.56 350 TYR B C 1
ATOM 6342 O O . TYR B 1 350 ? -28.234 -18.375 -1.308 1 98.56 350 TYR B O 1
ATOM 6350 N N . LEU B 1 351 ? -26.125 -18.234 -2.025 1 98.31 351 LEU B N 1
ATOM 6351 C CA . LEU B 1 351 ? -25.891 -16.984 -1.328 1 98.31 351 LEU B CA 1
ATOM 6352 C C . LEU B 1 351 ? -26.672 -15.844 -1.982 1 98.31 351 LEU B C 1
ATOM 6354 O O . LEU B 1 351 ? -27.062 -14.891 -1.309 1 98.31 351 LEU B O 1
ATOM 6358 N N . LYS B 1 352 ? -26.828 -15.977 -3.297 1 96.62 352 LYS B N 1
ATOM 6359 C CA . LYS B 1 352 ? -27.672 -14.992 -3.979 1 96.62 352 LYS B CA 1
ATOM 6360 C C . LYS B 1 352 ? -29.094 -15.008 -3.43 1 96.62 352 LYS B C 1
ATOM 6362 O O . LYS B 1 352 ? -29.703 -13.953 -3.25 1 96.62 352 LYS B O 1
ATOM 6367 N N . GLU B 1 353 ? -29.562 -16.156 -3.154 1 97.25 353 GLU B N 1
ATOM 6368 C CA . GLU B 1 353 ? -30.922 -16.312 -2.631 1 97.25 353 GLU B CA 1
ATOM 6369 C C . GLU B 1 353 ? -31.031 -15.781 -1.202 1 97.25 353 GLU B C 1
ATOM 6371 O O . GLU B 1 353 ? -31.984 -15.094 -0.86 1 97.25 353 GLU B O 1
ATOM 6376 N N . SER B 1 354 ? -30.047 -16.016 -0.371 1 97.25 354 SER B N 1
ATOM 6377 C CA . SER B 1 354 ? -30.125 -15.695 1.053 1 97.25 354 SER B CA 1
ATOM 6378 C C . SER B 1 354 ? -29.516 -14.328 1.353 1 97.25 354 SER B C 1
ATOM 6380 O O . SER B 1 354 ? -29.609 -13.836 2.477 1 97.25 354 SER B O 1
ATOM 6382 N N . LYS B 1 355 ? -28.891 -13.727 0.313 1 94.88 355 LYS B N 1
ATOM 6383 C CA . LYS B 1 355 ? -28.078 -12.539 0.562 1 94.88 355 LYS B CA 1
ATOM 6384 C C . LYS B 1 355 ? -27.047 -12.797 1.663 1 94.88 355 LYS B C 1
ATOM 6386 O O . LYS B 1 355 ? -26.953 -12.023 2.619 1 94.88 355 LYS B O 1
ATOM 6391 N N . GLY B 1 356 ? -26.375 -13.938 1.453 1 96.94 356 GLY B N 1
ATOM 6392 C CA . GLY B 1 356 ? -25.531 -14.492 2.492 1 96.94 356 GLY B CA 1
ATOM 6393 C C . GLY B 1 356 ? -24.094 -14.016 2.404 1 96.94 356 GLY B C 1
ATOM 6394 O O . GLY B 1 356 ? -23.812 -12.992 1.782 1 96.94 356 GLY B O 1
ATOM 6395 N N . LYS B 1 357 ? -23.188 -14.75 3.166 1 96.5 357 LYS B N 1
ATOM 6396 C CA . LYS B 1 357 ? -21.797 -14.344 3.312 1 96.5 357 LYS B CA 1
ATOM 6397 C C . LYS B 1 357 ? -20.844 -15.492 2.99 1 96.5 357 LYS B C 1
ATOM 6399 O O . LYS B 1 357 ? -21.125 -16.641 3.322 1 96.5 357 LYS B O 1
ATOM 6404 N N . LEU B 1 358 ? -19.828 -15.148 2.301 1 98.31 358 LEU B N 1
ATOM 6405 C CA . LEU B 1 358 ? -18.75 -16.062 1.953 1 98.31 358 LEU B CA 1
ATOM 6406 C C . LEU B 1 358 ? -17.422 -15.602 2.568 1 98.31 358 LEU B C 1
ATOM 6408 O O . LEU B 1 358 ? -17.047 -14.445 2.422 1 98.31 358 LEU B O 1
ATOM 6412 N N . VAL B 1 359 ? -16.766 -16.516 3.322 1 97.62 359 VAL B N 1
ATOM 6413 C CA . VAL B 1 359 ? -15.539 -16.141 4 1 97.62 359 VAL B CA 1
ATOM 6414 C C . VAL B 1 359 ? -14.414 -17.109 3.6 1 97.62 359 VAL B C 1
ATOM 6416 O O . VAL B 1 359 ? -14.594 -18.328 3.637 1 97.62 359 VAL B O 1
ATOM 6419 N N . PHE B 1 360 ? -13.336 -16.531 3.143 1 98.19 360 PHE B N 1
ATOM 6420 C CA . PHE B 1 360 ? -12.125 -17.281 2.855 1 98.19 360 PHE B CA 1
ATOM 6421 C C . PHE B 1 360 ? -11.023 -16.922 3.848 1 98.19 360 PHE B C 1
ATOM 6423 O O . PHE B 1 360 ? -11.211 -16.078 4.719 1 98.19 360 PHE B O 1
ATOM 6430 N N . PHE B 1 361 ? -9.891 -17.688 3.783 1 96.25 361 PHE B N 1
ATOM 6431 C CA . PHE B 1 361 ? -8.766 -17.453 4.68 1 96.25 361 PHE B CA 1
ATOM 6432 C C . PHE B 1 361 ? -7.484 -17.203 3.889 1 96.25 361 PHE B C 1
ATOM 6434 O O . PHE B 1 361 ? -7.207 -17.906 2.912 1 96.25 361 PHE B O 1
ATOM 6441 N N . THR B 1 362 ? -6.82 -16.156 4.23 1 94.12 362 THR B N 1
ATOM 6442 C CA . THR B 1 362 ? -5.48 -15.883 3.725 1 94.12 362 THR B CA 1
ATOM 6443 C C . THR B 1 362 ? -4.449 -15.945 4.852 1 94.12 362 THR B C 1
ATOM 6445 O O . THR B 1 362 ? -4.664 -16.625 5.855 1 94.12 362 THR B O 1
ATOM 6448 N N . SER B 1 363 ? -3.268 -15.516 4.621 1 87.12 363 SER B N 1
ATOM 6449 C CA . SER B 1 363 ? -2.176 -15.445 5.586 1 87.12 363 SER B CA 1
ATOM 6450 C C . SER B 1 363 ? -1.394 -14.141 5.438 1 87.12 363 SER B C 1
ATOM 6452 O O . SER B 1 363 ? -1.527 -13.445 4.43 1 87.12 363 SER B O 1
ATOM 6454 N N . SER B 1 364 ? -0.612 -13.859 6.508 1 74.69 364 SER B N 1
ATOM 6455 C CA . SER B 1 364 ? 0.197 -12.648 6.461 1 74.69 364 SER B CA 1
ATOM 6456 C C . SER B 1 364 ? 1.169 -12.68 5.285 1 74.69 364 SER B C 1
ATOM 6458 O O . SER B 1 364 ? 1.584 -11.625 4.789 1 74.69 364 SER B O 1
ATOM 6460 N N . SER B 1 365 ? 1.424 -13.789 4.805 1 80.06 365 SER B N 1
ATOM 6461 C CA . SER B 1 365 ? 2.393 -13.945 3.725 1 80.06 365 SER B CA 1
ATOM 6462 C C . SER B 1 365 ? 1.822 -13.469 2.393 1 80.06 365 SER B C 1
ATOM 6464 O O . SER B 1 365 ? 2.555 -13.336 1.41 1 80.06 365 SER B O 1
ATOM 6466 N N . TYR B 1 366 ? 0.508 -13.094 2.354 1 87 366 TYR B N 1
ATOM 6467 C CA . TYR B 1 366 ? -0.075 -12.625 1.104 1 87 366 TYR B CA 1
ATOM 6468 C C . TYR B 1 366 ? 0.52 -11.281 0.698 1 87 366 TYR B C 1
ATOM 6470 O O . TYR B 1 366 ? 0.507 -10.922 -0.481 1 87 366 TYR B O 1
ATOM 6478 N N . THR B 1 367 ? 1.069 -10.586 1.643 1 72.94 367 THR B N 1
ATOM 6479 C CA . THR B 1 367 ? 1.541 -9.227 1.408 1 72.94 367 THR B CA 1
ATOM 6480 C C . THR B 1 367 ? 2.889 -9.234 0.693 1 72.94 367 THR B C 1
ATOM 6482 O O . THR B 1 367 ? 3.211 -8.305 -0.047 1 72.94 367 THR B O 1
ATOM 6485 N N . ARG B 1 368 ? 3.645 -10.266 0.979 1 77.56 368 ARG B N 1
ATOM 6486 C CA . ARG B 1 368 ? 4.945 -10.43 0.341 1 77.56 368 ARG B CA 1
ATOM 6487 C C . ARG B 1 368 ? 5.367 -11.891 0.324 1 77.56 368 ARG B C 1
ATOM 6489 O O . ARG B 1 368 ? 5.297 -12.578 1.348 1 77.56 368 ARG B O 1
ATOM 6496 N N . GLY B 1 369 ? 5.809 -12.219 -0.861 1 81.12 369 GLY B N 1
ATOM 6497 C CA . GLY B 1 369 ? 6.258 -13.594 -0.994 1 81.12 369 GLY B CA 1
ATOM 6498 C C . GLY B 1 369 ? 7.371 -13.953 -0.029 1 81.12 369 GLY B C 1
ATOM 6499 O O . GLY B 1 369 ? 8.25 -13.133 0.25 1 81.12 369 GLY B O 1
ATOM 6500 N N . ARG B 1 370 ? 7.32 -15.227 0.505 1 72.31 370 ARG B N 1
ATOM 6501 C CA . ARG B 1 370 ? 8.281 -15.695 1.498 1 72.31 370 ARG B CA 1
ATOM 6502 C C . ARG B 1 370 ? 9.023 -16.938 0.998 1 72.31 370 ARG B C 1
ATOM 6504 O O . ARG B 1 370 ? 8.422 -17.828 0.411 1 72.31 370 ARG B O 1
ATOM 6511 N N . ALA B 1 371 ? 10.297 -16.906 1.28 1 78.31 371 ALA B N 1
ATOM 6512 C CA . ALA B 1 371 ? 11.094 -18.078 0.958 1 78.31 371 ALA B CA 1
ATOM 6513 C C . ALA B 1 371 ? 10.609 -19.312 1.734 1 78.31 371 ALA B C 1
ATOM 6515 O O . ALA B 1 371 ? 10.117 -19.172 2.859 1 78.31 371 ALA B O 1
ATOM 6516 N N . PHE B 1 372 ? 10.617 -20.453 1.106 1 84.81 372 PHE B N 1
ATOM 6517 C CA . PHE B 1 372 ? 10.375 -21.766 1.695 1 84.81 372 PHE B CA 1
ATOM 6518 C C . PHE B 1 372 ? 8.883 -22.078 1.72 1 84.81 372 PHE B C 1
ATOM 6520 O O . PHE B 1 372 ? 8.469 -23.141 2.168 1 84.81 372 PHE B O 1
ATOM 6527 N N . TYR B 1 373 ? 8.125 -21.266 1.301 1 87.75 373 TYR B N 1
ATOM 6528 C CA . TYR B 1 373 ? 6.727 -21.609 1.084 1 87.75 373 TYR B CA 1
ATOM 6529 C C . TYR B 1 373 ? 6.098 -20.719 0.019 1 87.75 373 TYR B C 1
ATOM 6531 O O . TYR B 1 373 ? 5.023 -20.156 0.23 1 87.75 373 TYR B O 1
ATOM 6539 N N . SER B 1 374 ? 6.77 -20.625 -1.087 1 94 374 SER B N 1
ATOM 6540 C CA . SER B 1 374 ? 6.43 -19.766 -2.223 1 94 374 SER B CA 1
ATOM 6541 C C . SER B 1 374 ? 5.035 -20.078 -2.75 1 94 374 SER B C 1
ATOM 6543 O O . SER B 1 374 ? 4.266 -19.156 -3.062 1 94 374 SER B O 1
ATOM 6545 N N . ILE B 1 375 ? 4.68 -21.375 -2.758 1 97.06 375 ILE B N 1
ATOM 6546 C CA . ILE B 1 375 ? 3.387 -21.781 -3.309 1 97.06 375 ILE B CA 1
ATOM 6547 C C . ILE B 1 375 ? 2.27 -21.359 -2.352 1 97.06 375 ILE B C 1
ATOM 6549 O O . ILE B 1 375 ? 1.256 -20.797 -2.775 1 97.06 375 ILE B O 1
ATOM 6553 N N . TYR B 1 376 ? 2.469 -21.594 -1.097 1 94.62 376 TYR B N 1
ATOM 6554 C CA . TYR B 1 376 ? 1.475 -21.234 -0.097 1 94.62 376 TYR B CA 1
ATOM 6555 C C . TYR B 1 376 ? 1.243 -19.719 -0.09 1 94.62 376 TYR B C 1
ATOM 6557 O O . TYR B 1 376 ? 0.107 -19.266 -0.224 1 94.62 376 TYR B O 1
ATOM 6565 N N . SER B 1 377 ? 2.33 -18.984 0.034 1 92.25 377 SER B N 1
ATOM 6566 C CA . SER B 1 377 ? 2.209 -17.547 0.138 1 92.25 377 SER B CA 1
ATOM 6567 C C . SER B 1 377 ? 1.597 -16.938 -1.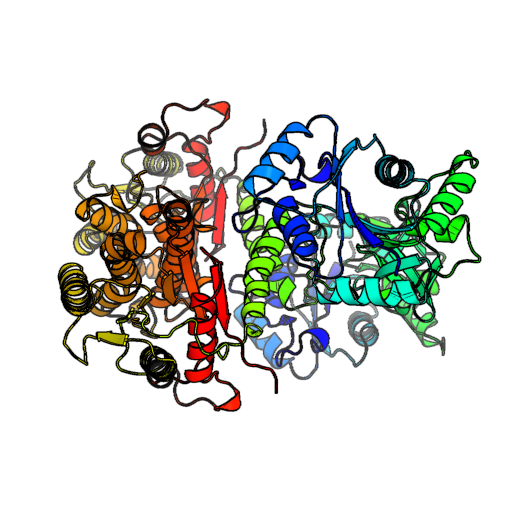125 1 92.25 377 SER B C 1
ATOM 6569 O O . SER B 1 377 ? 0.776 -16.031 -1.05 1 92.25 377 SER B O 1
ATOM 6571 N N . SER B 1 378 ? 2.004 -17.406 -2.291 1 96.94 378 SER B N 1
ATOM 6572 C CA . SER B 1 378 ? 1.487 -16.875 -3.549 1 96.94 378 SER B CA 1
ATOM 6573 C C . SER B 1 378 ? 0.007 -17.203 -3.721 1 96.94 378 SER B C 1
ATOM 6575 O O . SER B 1 378 ? -0.764 -16.375 -4.207 1 96.94 378 SER B O 1
ATOM 6577 N N . THR B 1 379 ? -0.431 -18.375 -3.318 1 97.88 379 THR B N 1
ATOM 6578 C CA . THR B 1 379 ? -1.85 -18.703 -3.398 1 97.88 379 THR B CA 1
ATOM 6579 C C . THR B 1 379 ? -2.66 -17.844 -2.434 1 97.88 379 THR B C 1
ATOM 6581 O O . THR B 1 379 ? -3.795 -17.469 -2.734 1 97.88 379 THR B O 1
ATOM 6584 N N . LYS B 1 380 ? -2.127 -17.578 -1.283 1 95.5 380 LYS B N 1
ATOM 6585 C CA . LYS B 1 380 ? -2.816 -16.719 -0.329 1 95.5 380 LYS B CA 1
ATOM 6586 C C . LYS B 1 380 ? -2.953 -15.297 -0.872 1 95.5 380 LYS B C 1
ATOM 6588 O O . LYS B 1 380 ? -3.957 -14.625 -0.623 1 95.5 380 LYS B O 1
ATOM 6593 N N . ALA B 1 381 ? -1.939 -14.852 -1.614 1 92.25 381 ALA B N 1
ATOM 6594 C CA . ALA B 1 381 ? -2.043 -13.57 -2.303 1 92.25 381 ALA B CA 1
ATOM 6595 C C . ALA B 1 381 ? -3.152 -13.594 -3.35 1 92.25 381 ALA B C 1
ATOM 6597 O O . ALA B 1 381 ? -3.912 -12.633 -3.484 1 92.25 381 ALA B O 1
ATOM 6598 N N . ALA B 1 382 ? -3.232 -14.664 -4.055 1 97.44 382 ALA B N 1
ATOM 6599 C CA . ALA B 1 382 ? -4.281 -14.836 -5.059 1 97.44 382 ALA B CA 1
ATOM 6600 C C . ALA B 1 382 ? -5.664 -14.766 -4.422 1 97.44 382 ALA B C 1
ATOM 6602 O O . ALA B 1 382 ? -6.578 -14.141 -4.973 1 97.44 382 ALA B O 1
ATOM 6603 N N . ILE B 1 383 ? -5.801 -15.359 -3.281 1 97.56 383 ILE B N 1
ATOM 6604 C CA . ILE B 1 383 ? -7.082 -15.414 -2.59 1 97.56 383 ILE B CA 1
ATOM 6605 C C . ILE B 1 383 ? -7.543 -14 -2.242 1 97.56 383 ILE B C 1
ATOM 6607 O O . ILE B 1 383 ? -8.703 -13.641 -2.482 1 97.56 383 ILE B O 1
ATOM 6611 N N . VAL B 1 384 ? -6.637 -13.25 -1.713 1 91 384 VAL B N 1
ATOM 6612 C CA . VAL B 1 384 ? -6.988 -11.883 -1.323 1 91 384 VAL B CA 1
ATOM 6613 C C . VAL B 1 384 ? -7.484 -11.109 -2.543 1 91 384 VAL B C 1
ATOM 6615 O O . VAL B 1 384 ? -8.547 -10.484 -2.5 1 91 384 VAL B O 1
ATOM 6618 N N . ASN B 1 385 ? -6.699 -11.164 -3.643 1 91 385 ASN B N 1
ATOM 6619 C CA . ASN B 1 385 ? -7.059 -10.461 -4.871 1 91 385 ASN B CA 1
ATOM 6620 C C . ASN B 1 385 ? -8.383 -10.969 -5.434 1 91 385 ASN B C 1
ATOM 6622 O O . ASN B 1 385 ? -9.242 -10.172 -5.824 1 91 385 ASN B O 1
ATOM 6626 N N . PHE B 1 386 ? -8.617 -12.219 -5.344 1 96.81 386 PHE B N 1
ATOM 6627 C CA . PHE B 1 386 ? -9.828 -12.867 -5.828 1 96.81 386 PHE B CA 1
ATOM 6628 C C . PHE B 1 386 ? -11.047 -12.391 -5.039 1 96.81 386 PHE B C 1
ATOM 6630 O O . PHE B 1 386 ? -12.062 -12.031 -5.629 1 96.81 386 PHE B O 1
ATOM 6637 N N . VAL B 1 387 ? -10.906 -12.359 -3.793 1 94 387 VAL B N 1
ATOM 6638 C CA . VAL B 1 387 ? -11.984 -11.953 -2.896 1 94 387 VAL B CA 1
ATOM 6639 C C . VAL B 1 387 ? -12.375 -10.5 -3.189 1 94 387 VAL B C 1
ATOM 6641 O O . VAL B 1 387 ? -13.562 -10.18 -3.287 1 94 387 VAL B O 1
ATOM 6644 N N . GLN B 1 388 ? -11.391 -9.703 -3.365 1 83.12 388 GLN B N 1
ATOM 6645 C CA . GLN B 1 388 ? -11.656 -8.297 -3.664 1 83.12 388 GLN B CA 1
ATOM 6646 C C . GLN B 1 388 ? -12.43 -8.148 -4.973 1 83.12 388 GLN B C 1
ATOM 6648 O O . GLN B 1 388 ? -13.367 -7.352 -5.055 1 83.12 388 GLN B O 1
ATOM 6653 N N . ALA B 1 389 ? -12.062 -8.922 -5.977 1 87.5 389 ALA B N 1
ATOM 6654 C CA . ALA B 1 389 ? -12.688 -8.852 -7.293 1 87.5 389 ALA B CA 1
ATOM 6655 C C . ALA B 1 389 ? -14.141 -9.336 -7.238 1 87.5 389 ALA B C 1
ATOM 6657 O O . ALA B 1 389 ? -15.047 -8.648 -7.703 1 87.5 389 ALA B O 1
ATOM 6658 N N . ILE B 1 390 ? -14.391 -10.453 -6.602 1 94.06 390 ILE B N 1
ATOM 6659 C CA . ILE B 1 390 ? -15.727 -11.023 -6.676 1 94.06 390 ILE B CA 1
ATOM 6660 C C . ILE B 1 390 ? -16.656 -10.297 -5.707 1 94.06 390 ILE B C 1
ATOM 6662 O O . ILE B 1 390 ? -17.875 -10.273 -5.906 1 94.06 390 ILE B O 1
ATOM 6666 N N . ALA B 1 391 ? -16.062 -9.766 -4.633 1 87.69 391 ALA B N 1
ATOM 6667 C CA . ALA B 1 391 ? -16.891 -8.938 -3.742 1 87.69 391 ALA B CA 1
ATOM 6668 C C . ALA B 1 391 ? -17.547 -7.797 -4.504 1 87.69 391 ALA B C 1
ATOM 6670 O O . ALA B 1 391 ? -18.719 -7.5 -4.297 1 87.69 391 ALA B O 1
ATOM 6671 N N . GLN B 1 392 ? -16.766 -7.242 -5.379 1 77.56 392 GLN B N 1
ATOM 6672 C CA . GLN B 1 392 ? -17.281 -6.164 -6.211 1 77.56 392 GLN B CA 1
ATOM 6673 C C . GLN B 1 392 ? -18.359 -6.68 -7.164 1 77.56 392 GLN B C 1
ATOM 6675 O O . GLN B 1 392 ? -19.375 -6.016 -7.379 1 77.56 392 GLN B O 1
ATOM 6680 N N . GLU B 1 393 ? -18.188 -7.809 -7.688 1 84.94 393 GLU B N 1
ATOM 6681 C CA . GLU B 1 393 ? -19.125 -8.391 -8.641 1 84.94 393 GLU B CA 1
ATOM 6682 C C . GLU B 1 393 ? -20.438 -8.789 -7.953 1 84.94 393 GLU B C 1
ATOM 6684 O O . GLU B 1 393 ? -21.5 -8.727 -8.562 1 84.94 393 GLU B O 1
ATOM 6689 N N . TRP B 1 394 ? -20.375 -9.133 -6.727 1 91.12 394 TRP B N 1
ATOM 6690 C CA . TRP B 1 394 ? -21.516 -9.789 -6.094 1 91.12 394 TRP B CA 1
ATOM 6691 C C . TRP B 1 394 ? -22.234 -8.844 -5.148 1 91.12 394 TRP B C 1
ATOM 6693 O O . TRP B 1 394 ? -23.344 -9.141 -4.68 1 91.12 394 TRP B O 1
ATOM 6703 N N . GLU B 1 395 ? -21.641 -7.715 -4.969 1 80.5 395 GLU B N 1
ATOM 6704 C CA . GLU B 1 395 ? -22.234 -6.715 -4.086 1 80.5 395 GLU B CA 1
ATOM 6705 C C . GLU B 1 395 ? -23.656 -6.371 -4.512 1 80.5 395 GLU B C 1
ATOM 6707 O O . GLU B 1 395 ? -24.562 -6.273 -3.674 1 80.5 395 GLU B O 1
ATOM 6712 N N . PRO B 1 396 ? -23.906 -6.262 -5.805 1 74.5 396 PRO B N 1
ATOM 6713 C CA . PRO B 1 396 ? -25.266 -5.934 -6.238 1 74.5 396 PRO B CA 1
ATOM 6714 C C . PRO B 1 396 ? -26.281 -7.016 -5.875 1 74.5 396 PRO B C 1
ATOM 6716 O O . PRO B 1 396 ? -27.484 -6.742 -5.812 1 74.5 396 PRO B O 1
ATOM 6719 N N . PHE B 1 397 ? -25.859 -8.172 -5.594 1 87.19 397 PHE B N 1
ATOM 6720 C CA . PHE B 1 397 ? -26.75 -9.273 -5.262 1 87.19 397 PHE B CA 1
ATOM 6721 C C . PHE B 1 397 ? -26.906 -9.406 -3.75 1 87.19 397 PHE B C 1
ATOM 6723 O O . PHE B 1 397 ? -27.562 -10.336 -3.268 1 87.19 397 PHE B O 1
ATOM 6730 N N . GLY B 1 398 ? -26.203 -8.523 -2.98 1 87.62 398 GLY B N 1
ATOM 6731 C CA . GLY B 1 398 ? -26.297 -8.539 -1.53 1 87.62 398 GLY B CA 1
ATOM 6732 C C . GLY B 1 398 ? -25.406 -9.578 -0.886 1 87.62 398 GLY B C 1
ATOM 6733 O O . GLY B 1 398 ? -25.562 -9.914 0.288 1 87.62 398 GLY B O 1
ATOM 6734 N N . ILE B 1 399 ? -24.484 -10.172 -1.661 1 93.88 399 ILE B N 1
ATOM 6735 C CA . ILE B 1 399 ? -23.562 -11.172 -1.146 1 93.88 399 ILE B CA 1
ATOM 6736 C C . ILE B 1 399 ? -22.297 -10.484 -0.639 1 93.88 399 ILE B C 1
ATOM 6738 O O . ILE B 1 399 ? -21.719 -9.625 -1.324 1 93.88 399 ILE B O 1
ATOM 6742 N N . SER B 1 400 ? -21.844 -10.82 0.625 1 90.56 400 SER B N 1
ATOM 6743 C CA . SER B 1 400 ? -20.578 -10.32 1.149 1 90.56 400 SER B CA 1
ATOM 6744 C C . SER B 1 400 ? -19.5 -11.398 1.102 1 90.56 400 SER B C 1
ATOM 6746 O O . SER B 1 400 ? -19.766 -12.57 1.396 1 90.56 400 SER B O 1
ATOM 6748 N N . VAL B 1 401 ? -18.359 -11 0.597 1 94.38 401 VAL B N 1
ATOM 6749 C CA . VAL B 1 401 ? -17.219 -11.898 0.527 1 94.38 401 VAL B CA 1
ATOM 6750 C C . VAL B 1 401 ? -16.016 -11.258 1.228 1 94.38 401 VAL B C 1
ATOM 6752 O O . VAL B 1 401 ? -15.633 -10.125 0.91 1 94.38 401 VAL B O 1
ATOM 6755 N N . ASN B 1 402 ? -15.453 -11.938 2.215 1 89.12 402 ASN B N 1
ATOM 6756 C CA . ASN B 1 402 ? -14.312 -11.406 2.941 1 89.12 402 ASN B CA 1
ATOM 6757 C C . ASN B 1 402 ? -13.227 -12.461 3.139 1 89.12 402 ASN B C 1
ATOM 6759 O O . ASN B 1 402 ? -13.453 -13.641 2.879 1 89.12 402 ASN B O 1
ATOM 6763 N N . CYS B 1 403 ? -12.078 -11.969 3.469 1 92.25 403 CYS B N 1
ATOM 6764 C CA . CYS B 1 403 ? -10.922 -12.828 3.725 1 92.25 403 CYS B CA 1
ATOM 6765 C C . CYS B 1 403 ? -10.367 -12.586 5.125 1 92.25 403 CYS B C 1
ATOM 6767 O O . CYS B 1 403 ? -10.133 -11.445 5.52 1 92.25 403 CYS B O 1
ATOM 6769 N N . ILE B 1 404 ? -10.203 -13.703 5.922 1 91.62 404 ILE B N 1
ATOM 6770 C CA . ILE B 1 404 ? -9.625 -13.609 7.258 1 91.62 404 ILE B CA 1
ATOM 6771 C C . ILE B 1 404 ? -8.117 -13.812 7.18 1 91.62 404 ILE B C 1
ATOM 6773 O O . ILE B 1 404 ? -7.637 -14.727 6.504 1 91.62 404 ILE B O 1
ATOM 6777 N N . ASN B 1 405 ? -7.371 -12.984 7.758 1 86.94 405 ASN B N 1
ATOM 6778 C CA . ASN B 1 405 ? -5.918 -13.07 7.852 1 86.94 405 ASN B CA 1
ATOM 6779 C C . ASN B 1 405 ? -5.461 -13.258 9.297 1 86.94 405 ASN B C 1
ATOM 6781 O O . ASN B 1 405 ? -5.094 -12.289 9.961 1 86.94 405 ASN B O 1
ATOM 6785 N N . PRO B 1 406 ? -5.41 -14.516 9.703 1 86.94 406 PRO B N 1
ATOM 6786 C CA . PRO B 1 406 ? -4.953 -14.742 11.078 1 86.94 406 PRO B CA 1
ATOM 6787 C C . PRO B 1 406 ? -3.445 -14.578 11.234 1 86.94 406 PRO B C 1
ATOM 6789 O O . PRO B 1 406 ? -2.682 -14.969 10.352 1 86.94 406 PRO B O 1
ATOM 6792 N N . GLU B 1 407 ? -3.043 -13.961 12.289 1 77.94 407 GLU B N 1
ATOM 6793 C CA . GLU B 1 407 ? -1.635 -14.047 12.664 1 77.94 407 GLU B CA 1
ATOM 6794 C C . GLU B 1 407 ? -1.248 -15.477 13.031 1 77.94 407 GLU B C 1
ATOM 6796 O O . GLU B 1 407 ? -2.059 -16.406 12.898 1 77.94 407 GLU B O 1
ATOM 6801 N N . ARG B 1 408 ? 0.042 -15.648 13.461 1 78.19 408 ARG B N 1
ATOM 6802 C CA . ARG B 1 408 ? 0.492 -16.984 13.852 1 78.19 408 ARG B CA 1
ATOM 6803 C C . ARG B 1 408 ? -0.474 -17.609 14.844 1 78.19 408 ARG B C 1
ATOM 6805 O O . ARG B 1 408 ? -0.679 -17.094 15.938 1 78.19 408 ARG B O 1
ATOM 6812 N N . THR B 1 409 ? -1.127 -18.656 14.375 1 83.44 409 THR B N 1
ATOM 6813 C CA . THR B 1 409 ? -2.178 -19.281 15.164 1 83.44 409 THR B CA 1
ATOM 6814 C C . THR B 1 409 ? -1.79 -20.719 15.516 1 8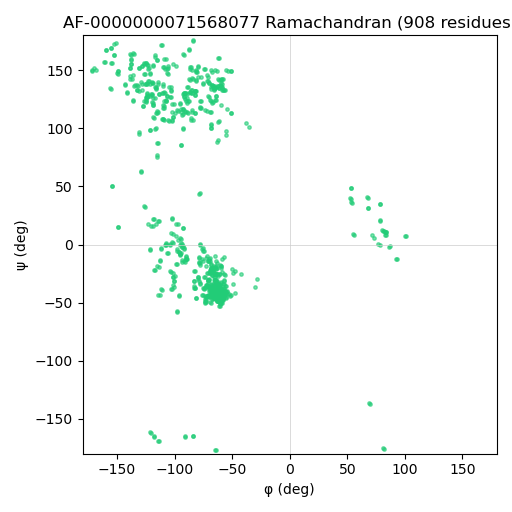3.44 409 THR B C 1
ATOM 6816 O O . THR B 1 409 ? -1.252 -21.453 14.688 1 83.44 409 THR B O 1
ATOM 6819 N N . LYS B 1 410 ? -2.041 -21.016 16.766 1 82.94 410 LYS B N 1
ATOM 6820 C CA . LYS B 1 410 ? -1.771 -22.375 17.234 1 82.94 410 LYS B CA 1
ATOM 6821 C C . LYS B 1 410 ? -2.734 -23.375 16.594 1 82.94 410 LYS B C 1
ATOM 6823 O O . LYS B 1 410 ? -3.879 -23.516 17.031 1 82.94 410 LYS B O 1
ATOM 6828 N N . THR B 1 411 ? -2.314 -24.094 15.562 1 84.62 411 THR B N 1
ATOM 6829 C CA . THR B 1 411 ? -3.059 -25.125 14.844 1 84.62 411 THR B CA 1
ATOM 6830 C C . THR B 1 411 ? -2.168 -26.312 14.539 1 84.62 411 THR B C 1
ATOM 6832 O O . THR B 1 411 ? -0.941 -26.219 14.602 1 84.62 411 THR B O 1
ATOM 6835 N N . PRO B 1 412 ? -2.807 -27.469 14.289 1 78.75 412 PRO B N 1
ATOM 6836 C CA . PRO B 1 412 ? -2.006 -28.625 13.883 1 78.75 412 PRO B CA 1
ATOM 6837 C C . PRO B 1 412 ? -1.14 -28.344 12.664 1 78.75 412 PRO B C 1
ATOM 6839 O O . PRO B 1 412 ? 0.008 -28.797 12.594 1 78.75 412 PRO B O 1
ATOM 6842 N N . MET B 1 413 ? -1.591 -27.578 11.734 1 78.5 413 MET B N 1
ATOM 6843 C CA . MET B 1 413 ? -0.836 -27.234 10.539 1 78.5 413 MET B CA 1
ATOM 6844 C C . MET B 1 413 ? 0.432 -26.469 10.906 1 78.5 413 MET B C 1
ATOM 6846 O O . MET B 1 413 ? 1.506 -26.734 10.367 1 78.5 413 MET B O 1
ATOM 6850 N N . ARG B 1 414 ? 0.305 -25.516 11.773 1 75.81 414 ARG B N 1
ATOM 6851 C CA . ARG B 1 414 ? 1.464 -24.719 12.172 1 75.81 414 ARG B CA 1
ATOM 6852 C C . ARG B 1 414 ? 2.49 -25.578 12.906 1 75.81 414 ARG B C 1
ATOM 6854 O O . ARG B 1 414 ? 3.689 -25.5 12.625 1 75.81 414 ARG B O 1
ATOM 6861 N N . VAL B 1 415 ? 1.994 -26.406 13.875 1 73.5 415 VAL B N 1
ATOM 6862 C CA . VAL B 1 415 ? 2.887 -27.266 14.633 1 73.5 415 VAL B CA 1
ATOM 6863 C C . VAL B 1 415 ? 3.658 -28.188 13.68 1 73.5 415 VAL B C 1
ATOM 6865 O O . VAL B 1 415 ? 4.867 -28.375 13.828 1 73.5 415 VAL B O 1
ATOM 6868 N N . HIS B 1 416 ? 2.969 -28.672 12.703 1 75 416 HIS B N 1
ATOM 6869 C CA . HIS B 1 416 ? 3.57 -29.578 11.734 1 75 416 HIS B CA 1
ATOM 6870 C C . HIS B 1 416 ? 4.672 -28.891 10.938 1 75 416 HIS B C 1
ATOM 6872 O O . HIS B 1 416 ? 5.703 -29.5 10.641 1 75 416 HIS B O 1
ATOM 6878 N N . ASN B 1 417 ? 4.57 -27.641 10.625 1 73.12 417 ASN B N 1
ATOM 6879 C CA . ASN B 1 417 ? 5.465 -26.969 9.688 1 73.12 417 ASN B CA 1
ATOM 6880 C C . ASN B 1 417 ? 6.52 -26.141 10.406 1 73.12 417 ASN B C 1
ATOM 6882 O O . ASN B 1 417 ? 7.613 -25.922 9.891 1 73.12 417 ASN B O 1
ATOM 6886 N N . PHE B 1 418 ? 6.172 -25.656 11.633 1 71.56 418 PHE B N 1
ATOM 6887 C CA . PHE B 1 418 ? 7.078 -24.719 12.281 1 71.56 418 PHE B CA 1
ATOM 6888 C C . PHE B 1 418 ? 7.527 -25.25 13.641 1 71.56 418 PHE B C 1
ATOM 6890 O O . PHE B 1 418 ? 8.383 -24.656 14.297 1 71.56 418 PHE B O 1
ATOM 6897 N N . GLY B 1 419 ? 6.965 -26.422 14.062 1 70.44 419 GLY B N 1
ATOM 6898 C CA . GLY B 1 419 ? 7.289 -27 15.359 1 70.44 419 GLY B CA 1
ATOM 6899 C C . GLY B 1 419 ? 6.504 -26.375 16.5 1 70.44 419 GLY B C 1
ATOM 6900 O O . GLY B 1 419 ? 5.523 -25.656 16.266 1 70.44 419 GLY B O 1
ATOM 6901 N N . ILE B 1 420 ? 6.855 -26.828 17.719 1 73.5 420 ILE B N 1
ATOM 6902 C CA . ILE B 1 420 ? 6.172 -26.328 18.906 1 73.5 420 ILE B CA 1
ATOM 6903 C C . ILE B 1 420 ? 6.691 -24.938 19.281 1 73.5 420 ILE B C 1
ATOM 6905 O O . ILE B 1 420 ? 7.902 -24.734 19.375 1 73.5 420 ILE B O 1
ATOM 6909 N N . GLU B 1 421 ? 5.812 -23.938 19.266 1 73.81 421 GLU B N 1
ATOM 6910 C CA . GLU B 1 421 ? 6.102 -22.562 19.656 1 73.81 421 GLU B CA 1
ATOM 6911 C C . GLU B 1 421 ? 5.418 -22.188 20.969 1 73.81 421 GLU B C 1
ATOM 6913 O O . GLU B 1 421 ? 4.434 -22.828 21.359 1 73.81 421 GLU B O 1
ATOM 6918 N N . PRO B 1 422 ? 6.012 -21.203 21.734 1 71.38 422 PRO B N 1
ATOM 6919 C CA . PRO B 1 422 ? 5.355 -20.797 22.984 1 71.38 422 PRO B CA 1
ATOM 6920 C C . PRO B 1 422 ? 3.934 -20.281 22.766 1 71.38 422 PRO B C 1
ATOM 6922 O O . PRO B 1 422 ? 3.697 -19.484 21.844 1 71.38 422 PRO B O 1
ATOM 6925 N N . ASP B 1 423 ? 3.023 -20.75 23.562 1 77.12 423 ASP B N 1
ATOM 6926 C CA . ASP B 1 423 ? 1.603 -20.453 23.406 1 77.12 423 ASP B CA 1
ATOM 6927 C C . ASP B 1 423 ? 1.348 -18.953 23.438 1 77.12 423 ASP B C 1
ATOM 6929 O O . ASP B 1 423 ? 0.453 -18.453 22.75 1 77.12 423 ASP B O 1
ATOM 6933 N N . ASN B 1 424 ? 2.207 -18.25 24.203 1 72.5 424 ASN B N 1
ATOM 6934 C CA . ASN B 1 424 ? 1.972 -16.828 24.375 1 72.5 424 ASN B CA 1
ATOM 6935 C C . ASN B 1 424 ? 2.377 -16.031 23.125 1 72.5 424 ASN B C 1
ATOM 6937 O O . ASN B 1 424 ? 2.094 -14.844 23.031 1 72.5 424 ASN B O 1
ATOM 6941 N N . THR B 1 425 ? 2.926 -16.781 22.203 1 69.56 425 THR B N 1
ATOM 6942 C CA . THR B 1 425 ? 3.346 -16.109 20.969 1 69.56 425 THR B CA 1
ATOM 6943 C C . THR B 1 425 ? 2.365 -16.406 19.828 1 69.56 425 THR B C 1
ATOM 6945 O O . THR B 1 425 ? 2.525 -15.898 18.719 1 69.56 425 THR B O 1
ATOM 6948 N N . LEU B 1 426 ? 1.35 -17.188 20.203 1 80.44 426 LEU B N 1
ATOM 6949 C CA . LEU B 1 426 ? 0.429 -17.625 19.172 1 80.44 426 LEU B CA 1
ATOM 6950 C C . LEU B 1 426 ? -0.999 -17.188 19.484 1 80.44 426 LEU B C 1
ATOM 6952 O O . LEU B 1 426 ? -1.374 -17.078 20.656 1 80.44 426 LEU B O 1
ATOM 6956 N N . LEU B 1 427 ? -1.747 -16.906 18.422 1 83.31 427 LEU B N 1
ATOM 6957 C CA . LEU B 1 427 ? -3.195 -16.797 18.531 1 83.31 427 LEU B CA 1
ATOM 6958 C C . LEU B 1 427 ? -3.836 -18.156 18.766 1 83.31 427 LEU B C 1
ATOM 6960 O O . LEU B 1 427 ? -3.342 -19.172 18.266 1 83.31 427 LEU B O 1
ATOM 6964 N N . THR B 1 428 ? -4.91 -18.094 19.594 1 87.38 428 THR B N 1
ATOM 6965 C CA . THR B 1 428 ? -5.703 -19.328 19.656 1 87.38 428 THR B CA 1
ATOM 6966 C C . THR B 1 428 ? -6.645 -19.422 18.469 1 87.38 428 THR B C 1
ATOM 6968 O O . THR B 1 428 ? -7.102 -18.406 17.938 1 87.38 428 THR B O 1
ATOM 6971 N N . SER B 1 429 ? -6.926 -20.656 18.031 1 91.31 429 SER B N 1
ATOM 6972 C CA . SER B 1 429 ? -7.879 -20.859 16.953 1 91.31 429 SER B CA 1
ATOM 6973 C C . SER B 1 429 ? -9.266 -20.328 17.328 1 91.31 429 SER B C 1
ATOM 6975 O O . SER B 1 429 ? -10.023 -19.906 16.453 1 91.31 429 SER B O 1
ATOM 6977 N N . GLU B 1 430 ? -9.586 -20.25 18.547 1 90.44 430 GLU B N 1
ATOM 6978 C CA . GLU B 1 430 ? -10.859 -19.734 19.031 1 90.44 430 GLU B CA 1
ATOM 6979 C C . GLU B 1 430 ? -10.984 -18.234 18.766 1 90.44 430 GLU B C 1
ATOM 6981 O O . GLU B 1 430 ? -12.062 -17.75 18.406 1 90.44 430 GLU B O 1
ATOM 6986 N N . GLN B 1 431 ? -9.914 -17.578 18.984 1 86.5 431 GLN B N 1
ATOM 6987 C CA . GLN B 1 431 ? -9.93 -16.156 18.703 1 86.5 431 GLN B CA 1
ATOM 6988 C C . GLN B 1 431 ? -10.188 -15.875 17.219 1 86.5 431 GLN B C 1
ATOM 6990 O O . GLN B 1 431 ? -10.906 -14.938 16.875 1 86.5 431 GLN B O 1
ATOM 6995 N N . VAL B 1 432 ? -9.602 -16.672 16.422 1 91.31 432 VAL B N 1
ATOM 6996 C CA . VAL B 1 432 ? -9.812 -16.547 14.984 1 91.31 432 VAL B CA 1
ATOM 6997 C C . VAL B 1 432 ? -11.266 -16.844 14.648 1 91.31 432 VAL B C 1
ATOM 6999 O O . VAL B 1 432 ? -11.875 -16.156 13.82 1 91.31 432 VAL B O 1
ATOM 7002 N N . ALA B 1 433 ? -11.805 -17.797 15.312 1 93.81 433 ALA B N 1
ATOM 7003 C CA . ALA B 1 433 ? -13.203 -18.172 15.102 1 93.81 433 ALA B CA 1
ATOM 7004 C C . ALA B 1 433 ? -14.141 -17.016 15.477 1 93.81 433 ALA B C 1
ATOM 7006 O O . ALA B 1 433 ? -15.094 -16.734 14.75 1 93.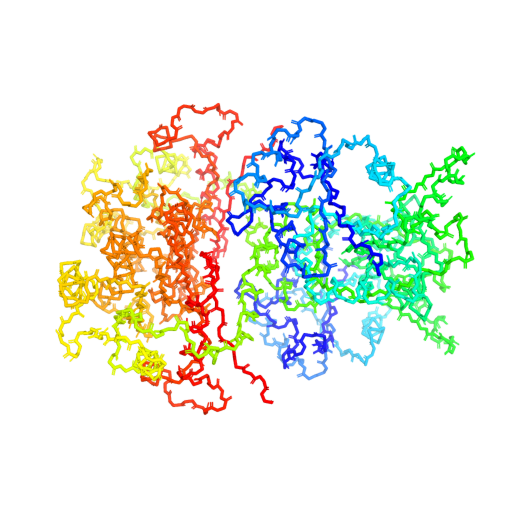81 433 ALA B O 1
ATOM 7007 N N . ILE B 1 434 ? -13.852 -16.359 16.516 1 89.12 434 ILE B N 1
ATOM 7008 C CA . ILE B 1 434 ? -14.672 -15.242 16.984 1 89.12 434 ILE B CA 1
ATOM 7009 C C . ILE B 1 434 ? -14.688 -14.133 15.93 1 89.12 434 ILE B C 1
ATOM 7011 O O . ILE B 1 434 ? -15.75 -13.648 15.547 1 89.12 434 ILE B O 1
ATOM 7015 N N . THR B 1 435 ? -13.5 -13.805 15.453 1 85.81 435 THR B N 1
ATOM 7016 C CA . THR B 1 435 ? -13.398 -12.758 14.453 1 85.81 435 THR B CA 1
ATOM 7017 C C . THR B 1 435 ? -14.102 -13.172 13.164 1 85.81 435 THR B C 1
ATOM 7019 O O . THR B 1 435 ? -14.695 -12.336 12.477 1 85.81 435 THR B O 1
ATOM 7022 N N . THR B 1 436 ? -14.008 -14.43 12.852 1 92.56 436 THR B N 1
ATOM 7023 C CA . THR B 1 436 ? -14.688 -14.938 11.672 1 92.56 436 THR B CA 1
ATOM 7024 C C . THR B 1 436 ? -16.203 -14.75 11.789 1 92.56 436 THR B C 1
ATOM 7026 O O . THR B 1 436 ? -16.844 -14.281 10.852 1 92.56 436 THR B O 1
ATOM 7029 N N . ILE B 1 437 ? -16.75 -15.039 12.953 1 91.75 437 ILE B N 1
ATOM 7030 C CA . ILE B 1 437 ? -18.172 -14.891 13.18 1 91.75 437 ILE B CA 1
ATOM 7031 C C . ILE B 1 437 ? -18.547 -13.414 13.148 1 91.75 437 ILE B C 1
ATOM 7033 O O . ILE B 1 437 ? -19.594 -13.039 12.586 1 91.75 437 ILE B O 1
ATOM 7037 N N . GLN B 1 438 ? -17.703 -12.602 13.711 1 84.25 438 GLN B N 1
ATOM 7038 C CA . GLN B 1 438 ? -17.938 -11.164 13.664 1 84.25 438 GLN B CA 1
ATOM 7039 C C . GLN B 1 438 ? -18.016 -10.664 12.227 1 84.25 438 GLN B C 1
ATOM 7041 O O . GLN B 1 438 ? -18.812 -9.781 11.906 1 84.25 438 GLN B O 1
ATOM 7046 N N . SER B 1 439 ? -17.156 -11.25 11.406 1 85.12 439 SER B N 1
ATOM 7047 C CA . SER B 1 439 ? -17.156 -10.859 10 1 85.12 439 SER B CA 1
ATOM 7048 C C . SER B 1 439 ? -18.469 -11.242 9.32 1 85.12 439 SER B C 1
ATOM 7050 O O . SER B 1 439 ? -18.938 -10.531 8.43 1 85.12 439 SER B O 1
ATOM 7052 N N . LEU B 1 440 ? -19.109 -12.305 9.734 1 90.19 440 LEU B N 1
ATOM 7053 C CA . LEU B 1 440 ? -20.391 -12.758 9.188 1 90.19 440 LEU B CA 1
ATOM 7054 C C . LEU B 1 440 ? -21.516 -11.805 9.57 1 90.19 440 LEU B C 1
ATOM 7056 O O . LEU B 1 440 ? -22.516 -11.688 8.852 1 90.19 440 LEU B O 1
ATOM 7060 N N . LEU B 1 441 ? -21.25 -11.125 10.664 1 82.62 441 LEU B N 1
ATOM 7061 C CA . LEU B 1 441 ? -22.297 -10.242 11.188 1 82.62 441 LEU B CA 1
ATOM 7062 C C . LEU B 1 441 ? -22.078 -8.812 10.719 1 82.62 441 LEU B C 1
ATOM 7064 O O . LEU B 1 441 ? -22.906 -7.938 10.953 1 82.62 441 LEU B O 1
ATOM 7068 N N . SER B 1 442 ? -20.938 -8.648 10.07 1 73.19 442 SER B N 1
ATOM 7069 C CA . SER B 1 442 ? -20.625 -7.316 9.578 1 73.19 442 SER B CA 1
ATOM 7070 C C . SER B 1 442 ? -21.219 -7.082 8.195 1 73.19 442 SER B C 1
ATOM 7072 O O . SER B 1 442 ? -21.672 -8.023 7.543 1 73.19 442 SER B O 1
ATOM 7074 N N . GLU B 1 443 ? -21.188 -5.828 7.789 1 69 443 GLU B N 1
ATOM 7075 C CA . GLU B 1 443 ? -21.703 -5.484 6.469 1 69 443 GLU B CA 1
ATOM 7076 C C . GLU B 1 443 ? -20.578 -5.246 5.473 1 69 443 GLU B C 1
ATOM 7078 O O . GLU B 1 443 ? -20.812 -4.879 4.324 1 69 443 GLU B O 1
ATOM 7083 N N . PHE B 1 444 ? -19.438 -5.578 5.914 1 69.19 444 PHE B N 1
ATOM 7084 C CA . PHE B 1 444 ? -18.266 -5.336 5.066 1 69.19 444 PHE B CA 1
ATOM 7085 C C . PHE B 1 444 ? -18.141 -6.43 4.012 1 69.19 444 PHE B C 1
ATOM 7087 O O . PHE B 1 444 ? -18.484 -7.582 4.258 1 69.19 444 PHE B O 1
ATOM 7094 N N . THR B 1 445 ? -17.703 -6.055 2.822 1 81.06 445 THR B N 1
ATOM 7095 C CA . THR B 1 445 ? -17.391 -7.004 1.759 1 81.06 445 THR B CA 1
ATOM 7096 C C . THR B 1 445 ? -16.078 -6.625 1.072 1 81.06 445 THR B C 1
ATOM 7098 O O . THR B 1 445 ? -15.664 -5.461 1.104 1 81.06 445 THR B O 1
ATOM 7101 N N . GLY B 1 446 ? -15.336 -7.645 0.641 1 80.94 446 GLY B N 1
ATOM 7102 C CA . GLY B 1 446 ? -14.102 -7.426 -0.085 1 80.94 446 GLY B CA 1
ATOM 7103 C C . GLY B 1 446 ? -12.938 -7.055 0.817 1 80.94 446 GLY B C 1
ATOM 7104 O O . GLY B 1 446 ? -11.961 -6.453 0.364 1 80.94 446 GLY B O 1
ATOM 7105 N N . GLN B 1 447 ? -13.062 -7.398 2.141 1 75.25 447 GLN B N 1
ATOM 7106 C CA . GLN B 1 447 ? -12.07 -6.953 3.111 1 75.25 447 GLN B CA 1
ATOM 7107 C C . GLN B 1 447 ? -11.172 -8.109 3.547 1 75.25 447 GLN B C 1
ATOM 7109 O O . GLN B 1 447 ? -11.586 -9.266 3.525 1 75.25 447 GLN B O 1
ATOM 7114 N N . VAL B 1 448 ? -9.953 -7.707 3.812 1 80.62 448 VAL B N 1
ATOM 7115 C CA . VAL B 1 448 ? -9.055 -8.594 4.543 1 80.62 448 VAL B CA 1
ATOM 7116 C C . VAL B 1 448 ? -9.109 -8.273 6.035 1 80.62 448 VAL B C 1
ATOM 7118 O O . VAL B 1 448 ? -8.758 -7.164 6.449 1 80.62 448 VAL B O 1
ATOM 7121 N N . ILE B 1 449 ? -9.586 -9.164 6.809 1 80.31 449 ILE B N 1
ATOM 7122 C CA . ILE B 1 449 ? -9.797 -8.953 8.234 1 80.31 449 ILE B CA 1
ATOM 7123 C C . ILE B 1 449 ? -8.656 -9.578 9.023 1 80.31 449 ILE B C 1
ATOM 7125 O O . ILE B 1 449 ? -8.523 -10.805 9.078 1 80.31 449 ILE B O 1
ATOM 7129 N N . ASP B 1 450 ? -7.879 -8.812 9.656 1 75.12 450 ASP B N 1
ATOM 7130 C CA . ASP B 1 450 ? -6.738 -9.273 10.438 1 75.12 450 ASP B CA 1
ATOM 7131 C C . ASP B 1 450 ? -7.176 -9.727 11.828 1 75.12 450 ASP B C 1
ATOM 7133 O O . ASP B 1 450 ? -8.031 -9.102 12.453 1 75.12 450 ASP B O 1
ATOM 7137 N N . VAL B 1 451 ? -6.699 -10.859 12.18 1 80.38 451 VAL B N 1
ATOM 7138 C CA . VAL B 1 451 ? -6.859 -11.328 13.547 1 80.38 451 VAL B CA 1
ATOM 7139 C C . VAL B 1 451 ? -5.531 -11.203 14.297 1 80.38 451 VAL B C 1
ATOM 7141 O O . VAL B 1 451 ? -4.578 -11.93 14 1 80.38 451 VAL B O 1
ATOM 7144 N N . LYS B 1 452 ? -5.422 -10.281 15.18 1 67.25 452 LYS B N 1
ATOM 7145 C CA . LYS B 1 452 ? -4.18 -10.008 15.891 1 67.25 452 LYS B CA 1
ATOM 7146 C C . LYS B 1 452 ? -4.27 -10.445 17.344 1 67.25 452 LYS B C 1
ATOM 7148 O O . LYS B 1 452 ? -5.359 -10.5 17.922 1 67.25 452 LYS B O 1
ATOM 7153 N N . ARG B 1 453 ? -2.996 -10.828 17.891 1 63.84 453 ARG B N 1
ATOM 7154 C CA . ARG B 1 453 ? -2.932 -11.172 19.312 1 63.84 453 ARG B CA 1
ATOM 7155 C C . ARG B 1 453 ? -3.213 -9.953 20.188 1 63.84 453 ARG B C 1
ATOM 7157 O O . ARG B 1 453 ? -2.773 -8.844 19.875 1 63.84 453 ARG B O 1
ATOM 7164 N N . GLU B 1 454 ? -4.184 -9.992 21.031 1 49.47 454 GLU B N 1
ATOM 7165 C CA . GLU B 1 454 ? -4.363 -8.93 22.031 1 49.47 454 GLU B CA 1
ATOM 7166 C C . GLU B 1 454 ? -3.104 -8.75 22.875 1 49.47 454 GLU B C 1
ATOM 7168 O O . GLU B 1 454 ? -2.479 -9.727 23.281 1 49.47 454 GLU B O 1
ATOM 7173 N N . GLU B 1 455 ? -2.102 -7.855 22.656 1 38.91 455 GLU B N 1
ATOM 7174 C CA . GLU B 1 455 ? -0.983 -7.641 23.562 1 38.91 455 GLU B CA 1
ATOM 7175 C C . GLU B 1 455 ? -1.422 -7.789 25.031 1 38.91 455 GLU B C 1
ATOM 7177 O O . GLU B 1 455 ? -2.449 -7.242 25.422 1 38.91 455 GLU B O 1
ATOM 7182 N N . VAL B 1 456 ? -1.104 -8.961 25.594 1 34.81 456 VAL B N 1
ATOM 7183 C CA . VAL B 1 456 ? -1.185 -8.969 27.047 1 34.81 456 VAL B CA 1
ATOM 7184 C C . VAL B 1 456 ? -0.185 -7.973 27.625 1 34.81 456 VAL B C 1
ATOM 7186 O O . VAL B 1 456 ? 0.968 -7.918 27.188 1 34.81 456 VAL B O 1
#

Foldseek 3Di:
DAAEEEEEEAADCQVLAVDNHHQQQDDAQRGGLLLLQVVQLLPQPRHQAYEYEYAPVCQVVVVVVCVVVVRDRYDYYWYADPDSVSSVVRVLVVCPPGFHKYWYAYSQQSPFHSVQVVVQVVVVVPAFKEWEWAQDDDFDFDDDPRHTDDTDDSRPDIGTHDTIMGGSVQLVVLVVQLVVDPVRDDDDSVRSCCVRVVVGDYHYDYGDPSSDGDNYPVVSVVVNVVVQVCLQVLVPDPLPPQPPLAAAEEEEEVCPWFLNVLLQVVSVVSHHHYHYDYCVPPNQALLDLVSLLVRVVVSCVVRVAHAYYEYEWADWFFAAPVVDDPVNLVSRCSRLASSLVSNCVNCQVRCLVNLHEYEYEAEPLLVDADGRGRSRSVSSVVNLVVQLVVLVVCVVSSYAYEYEYEYAADTPNCCVHPNDDPPLVHHYSNQSSVSVSSVRVDSHHSHYHYRDDPDD/DAAEEEEEEAADQQVLAVDNHHQQQDDALLGGLLLLQVVQLLPQPRHQAYEYEYAPVCQVVVVVVCVVVVRDRYDYYWYADPDSVSSVVRVLVVCPPGFHKYWYAYSQQSPFHSVQVVVQVVVVVPAFKEWEWAQDDDFDFDDDPRHTDDTDDSRPDIGTHDTIMGGSVQLVVLVVQLVVDPVRDDDDSVRSCCVRVVVGDYYYDYGDPSSDGDNYPVVSVVVNVVQQVVLQVLLPDDLPPQPPLAAAEEEEEVCPWFLNVLLQVVSVVSHYHYHYDYCVPPNQALLDLVSLLVRVVVSCVVRVAHAYYEYEWADWFFAAPVPDDPVNLVSRCSRLASSLVSNCVNCQVRCLVNLHEYEYEAEPLLVDADGRGRSRSVSSVVNLVVQLVVLSVCVVSSYAYEYEYEYAADTPNCCVHPNDDPPLVHHYSNQSSSSVSSVRVDSHHSHYHYRDDPPD